Protein AF-A0A9R1V9U7-F1 (afdb_monomer_lite)

Organism: Lactuca sativa (NCBI:txid4236)

pLDDT: mean 72.37, std 23.88, range [21.62, 95.88]

Secondary structure (DSSP, 8-state):
------S-SSS----S---TTHHHHHHHHH---------S---------S--S-S--------SS---TT-SS--GGGSS-HHHHHHHT--SHHHHHHHHHHHHHHTGGGSHHHHHHHHHHHHHSTT--HHHHHHHHHT-SS--HHHHHHHHHHHHHTT-HHHHHHHHHHHHHTT----HHHHHHHHHH--SHHHHHHHHHHHHHHT-TT-HHHHHHHHHHHHHTT-HHHHHHHHHH-SS--HHHHHHHHHHHHHTT-HHHHHHHHHHHHHTTPPP-HHHHHHHHHHHHHHT-HHHHHHHHHHHHHHT----HHHHHHHHHHHHHTT-HHHHHHHHHH-SS--HHHHHHHHHHHHHTT-HHHHHHHHHH-SS--HHHHHHHHHHHHHTT-HHHHHHHHHHHHHTTPPPPHHHHHHHHHHHHHHT-HHHHHHHIIIIIITTSSPPPHHHHHHHHHHHHHTT-HHHHHHHHHH-SS--HHHHHHHHHHHHHTT-HHHHHHHHHHHHHTSS----HHHHHHHHHHHHHHT-HHHHHHHHHHHHHTT-PPP-HHHHHHHHHHHHHHT-HHHHHHHHHH-SS---HHHHHHHHHHHHHHT-HHHHHHHHHHHHHH-TT-HHHHHHHHHHHHHTT-HHHHHHHHHHHHHTTPPPPPPEEEEEETTEEEEEETT---STTHHHHHHTHHHHHHHHHHHHHHHHHHTTTTSS----S--------------SS------SEEEE-SEEEEE--TT--EEEEEEEEE-SSSEEEEEEEES-TTTEEEESSEEEEPTT-EEEEEEEEPPPSS--TT-----EEEEEEEEE-TT--GGG--GGGGS--TT--EEEEEEEEEEEPPPPPPPPPPPPPPP--------------------------------SSHHHHHHHHHHHHHHHHHHHHHHHHHHHHHHHHHHGGGS---------HHHHHHHHHHHHHHHHHTT-

InterPro domains:
  IPR000535 Major sperm protein (MSP) domain [PF00635] (733-837)
  IPR000535 Major sperm protein (MSP) domain [PS50202] (732-852)
  IPR002885 Pentatricopeptide repeat [PF01535] (146-175)
  IPR002885 Pentatricopeptide repeat [PF01535] (552-576)
  IPR002885 Pentatricopeptide repeat [PF12854] (343-370)
  IPR002885 Pentatricopeptide repeat [PF13041] (241-289)
  IPR002885 Pentatricopeptide repeat [PF13041] (373-420)
  IPR002885 Pentatricopeptide repeat [PF13041] (476-524)
  IPR002885 Pentatricopeptide repeat [PS51375] (144-178)
  IPR002885 Pentatricopeptide repeat [PS51375] (242-276)
  IPR002885 Pentatricopeptide repeat [PS51375] (343-373)
  IPR002885 Pentatricopeptide repeat [PS51375] (374-408)
  IPR002885 Pentatricopeptide repeat [PS51375] (476-510)
  IPR002885 Pentatricopeptide repeat [TIGR00756] (146-179)
  IPR002885 Pentatricopeptide repeat [TIGR00756] (244-278)
  IPR002885 Pentatricopeptide repeat [TIGR00756] (345-376)
  IPR002885 Pentatricopeptide repeat [TIGR00756] (376-408)
  IPR002885 Pentatricopeptide repeat [TIGR00756] (450-478)
  IPR002885 Pentatricopeptide repeat [TIGR00756] (478-512)
  IPR008962 PapD-like superfamily [SSF49354] (723-865)

Foldseek 3Di:
DDDDDDDDPPPPDPDDDDDDPVPLVVLVVVPDPPDPPDPDDDDDPDDPDDDDPPDDPPPPPPDDDDDPPDPDPDDPPQPPDPLLVQLVVDQAPVSLVVSVVVCVVVVVLVDQVSLLSSLLCQLPHPRHPLVVSVVSLVVDPDHAQSSLLSNLVSCVVVVNLVVSLVSLVVCVVVVHDYDLSSLLSNLSSDPDPVSNSVSLNVCVVSVVLQPPSNLLSNLLSCLVVLVLVRSVVSLVPHPDAALSSLLSSLLSCLVNLNLVVSVVSVVVCVVVVHDHALSSLLSNLSSLLSVLPPVVLVVSVVVCVVVVHPCDQSSLLSSLLSCLSNLVLVVSVVSLVPDPDADPSSLLSSLLSCLVVVNLVVSVVSLVVDPDDALSSLLSSLLSCLVNLNLVVSLVSVVVCVVVVHDHDLSSLLSNLSSCLLVLVVVVLVCCCCPCPVVVVDPDDLSSLLSSLSSCLSNFNLVVSVVSLVVDPDHDLSSLLSNLLSCLLLLVLVVSVVSVVVQVVVVPDQDAQSSLLSNLSSCLSPLVLVVNVVSQVCCCPPRVYDDDLSSLLSNLSSCLSNLVLVVNVVSCVPDPDHHDLSSLLSSLVSCLVNLPLVSNVVSLVVNCVRPVQPLQSLVSNLSSCVLVVVVVVNVVSVVSCVVSVHDRAFDWDWDDDPNDIDIDTHPDPPDPCSVVCVVCCVVVVVVCVVVCVVCVVVVVSGPPDNDVPGNGDDDDDDDDDDPDDDDDDDDQWDKPPLEAEDADDAQDKTKDKIKIFGQDQFKKKKAKDKPCCVFKDKPPRIFIAHHRGMDIIMIMGHHHHDADPVQDDPMKMKMKMWGDHPPDGRVNDDPCRQDPDPPTHIHIRIGHYHYDYDDDDDDDDDDDDDDDDDDDDDDDDDDDDDDDDDDDDDDDDDDDDPPDVVVVVVVVVVVVVVVVVVVVVVVVVVVVVVVVVVVVPPDDDDDDDDPDPVVVVVVVVVVVVVVVVVVD

Structure (mmCIF, N/CA/C/O backbone):
data_AF-A0A9R1V9U7-F1
#
_entry.id   AF-A0A9R1V9U7-F1
#
loop_
_atom_site.group_PDB
_atom_site.id
_atom_site.type_symbol
_atom_site.label_atom_id
_atom_site.label_alt_id
_atom_site.label_comp_id
_atom_site.label_asym_id
_atom_site.label_entity_id
_atom_site.label_seq_id
_atom_site.pdbx_PDB_ins_code
_atom_site.Cartn_x
_atom_site.Cartn_y
_atom_site.Cartn_z
_atom_site.occupancy
_atom_site.B_iso_or_equiv
_atom_site.auth_seq_id
_atom_site.auth_comp_id
_atom_site.auth_asym_id
_atom_site.auth_atom_id
_atom_site.pdbx_PDB_model_num
ATOM 1 N N . MET A 1 1 ? 17.248 -50.560 44.299 1.00 30.34 1 MET A N 1
ATOM 2 C CA . MET A 1 1 ? 16.366 -51.747 44.302 1.00 30.34 1 MET A CA 1
ATOM 3 C C . MET A 1 1 ? 15.000 -51.274 44.777 1.00 30.34 1 MET A C 1
ATOM 5 O O . MET A 1 1 ? 14.914 -50.802 45.897 1.00 30.34 1 MET A O 1
ATOM 9 N N . THR A 1 2 ? 14.112 -50.979 43.818 1.00 33.59 2 THR A N 1
ATOM 10 C CA . THR A 1 2 ? 12.823 -51.676 43.553 1.00 33.59 2 THR A CA 1
ATOM 11 C C . THR A 1 2 ? 11.712 -51.254 44.534 1.00 33.59 2 THR A C 1
ATOM 13 O O . THR A 1 2 ? 11.877 -51.444 45.726 1.00 33.59 2 THR A O 1
ATOM 16 N N . GLY A 1 3 ? 10.570 -50.695 44.122 1.00 26.05 3 GLY A N 1
ATOM 17 C CA . GLY A 1 3 ? 9.981 -50.704 42.787 1.00 26.05 3 GLY A CA 1
ATOM 18 C C . GLY A 1 3 ? 8.790 -49.758 42.592 1.00 26.05 3 GLY A C 1
ATOM 19 O O . GLY A 1 3 ? 8.382 -49.011 43.475 1.00 26.05 3 GLY A O 1
ATOM 20 N N . SER A 1 4 ? 8.311 -49.811 41.354 1.00 30.33 4 SER A N 1
ATOM 21 C CA . SER A 1 4 ? 7.188 -49.115 40.736 1.00 30.33 4 SER A CA 1
ATOM 22 C C . SER A 1 4 ? 5.816 -49.540 41.260 1.00 30.33 4 SER A C 1
ATOM 24 O O . SER A 1 4 ? 5.606 -50.735 41.428 1.00 30.33 4 SER A O 1
ATOM 26 N N . PHE A 1 5 ? 4.862 -48.606 41.310 1.00 25.33 5 PHE A N 1
ATOM 27 C CA . PHE A 1 5 ? 3.446 -48.805 40.942 1.00 25.33 5 PHE A CA 1
ATOM 28 C C . PHE A 1 5 ? 2.926 -47.446 40.420 1.00 25.33 5 PHE A C 1
ATOM 30 O O . PHE A 1 5 ? 2.939 -46.462 41.147 1.00 25.33 5 PHE A O 1
ATOM 37 N N . LEU A 1 6 ? 2.875 -47.259 39.096 1.00 26.78 6 LEU A N 1
ATOM 38 C CA . LEU A 1 6 ? 1.726 -47.460 38.191 1.00 26.78 6 LEU A CA 1
ATOM 39 C C . LEU A 1 6 ? 0.742 -46.275 38.171 1.00 26.78 6 LEU A C 1
ATOM 41 O O . LEU A 1 6 ? -0.242 -46.204 38.893 1.00 26.78 6 LEU A O 1
ATOM 45 N N . VAL A 1 7 ? 1.058 -45.361 37.253 1.00 30.30 7 VAL A N 1
ATOM 46 C CA . VAL A 1 7 ? 0.137 -44.534 36.466 1.00 30.30 7 VAL A CA 1
ATOM 47 C C . VAL A 1 7 ? -0.829 -45.487 35.751 1.00 30.30 7 VAL A C 1
ATOM 49 O O . VAL A 1 7 ? -0.341 -46.195 34.877 1.00 30.30 7 VAL A O 1
ATOM 52 N N . ASN A 1 8 ? -2.115 -45.576 36.136 1.00 25.86 8 ASN A N 1
ATOM 53 C CA . ASN A 1 8 ? -3.188 -46.122 35.267 1.00 25.86 8 ASN A CA 1
ATOM 54 C C . ASN A 1 8 ? -4.662 -46.034 35.749 1.00 25.86 8 ASN A C 1
ATOM 56 O O . ASN A 1 8 ? -5.521 -46.557 35.049 1.00 25.86 8 ASN A O 1
ATOM 60 N N . ASP A 1 9 ? -5.026 -45.327 36.827 1.00 25.62 9 ASP A N 1
ATOM 61 C CA . ASP A 1 9 ? -6.422 -45.360 37.337 1.00 25.62 9 ASP A CA 1
ATOM 62 C C . ASP A 1 9 ? -7.290 -44.111 37.049 1.00 25.62 9 ASP A C 1
ATOM 64 O O . ASP A 1 9 ? -8.137 -43.734 37.855 1.00 25.62 9 ASP A O 1
ATOM 68 N N . ILE A 1 10 ? -7.141 -43.460 35.885 1.00 30.16 10 ILE A N 1
ATOM 69 C CA . ILE A 1 10 ? -8.098 -42.415 35.426 1.00 30.16 10 ILE A CA 1
ATOM 70 C C . ILE A 1 10 ? -8.565 -42.666 33.977 1.00 30.16 10 ILE A C 1
ATOM 72 O O . ILE A 1 10 ? -8.758 -41.737 33.200 1.00 30.16 10 ILE A O 1
ATOM 76 N N . LEU A 1 11 ? -8.730 -43.933 33.580 1.00 27.67 11 LEU A N 1
ATOM 77 C CA . LEU A 1 11 ? -9.270 -44.303 32.257 1.00 27.67 11 LEU A CA 1
ATOM 78 C C . LEU A 1 11 ? -10.419 -45.325 32.302 1.00 27.67 11 LEU A C 1
ATOM 80 O O . LEU A 1 11 ? -10.736 -45.939 31.291 1.00 27.67 11 LEU A O 1
ATOM 84 N N . ALA A 1 12 ? -11.090 -45.498 33.442 1.00 27.31 12 ALA A N 1
ATOM 85 C CA . ALA A 1 12 ? -12.174 -46.476 33.559 1.00 27.31 12 ALA A CA 1
ATOM 86 C C . ALA A 1 12 ? -13.412 -45.914 34.268 1.00 27.31 12 ALA A C 1
ATOM 88 O O . ALA A 1 12 ? -13.820 -46.448 35.288 1.00 27.31 12 ALA A O 1
ATOM 89 N N . LEU A 1 13 ? -14.006 -44.843 33.731 1.00 26.38 13 LEU A N 1
ATOM 90 C CA . LEU A 1 13 ? -15.382 -44.410 34.037 1.00 26.38 13 LEU A CA 1
ATOM 91 C C . LEU A 1 13 ? -15.996 -43.671 32.820 1.00 26.38 13 LEU A C 1
ATOM 93 O O . LEU A 1 13 ? -16.642 -42.640 32.960 1.00 26.38 13 LEU A O 1
ATOM 97 N N . ASP A 1 14 ? -15.794 -44.205 31.612 1.00 27.83 14 ASP A N 1
ATOM 98 C CA . ASP A 1 14 ? -16.542 -43.810 30.409 1.00 27.83 14 ASP A CA 1
ATOM 99 C C . ASP A 1 14 ? -17.709 -44.785 30.228 1.00 27.83 14 ASP A C 1
ATOM 101 O O . ASP A 1 14 ? -17.558 -45.802 29.562 1.00 27.83 14 ASP A O 1
ATOM 105 N N . LEU A 1 15 ? -18.845 -44.522 30.882 1.00 27.12 15 LEU A N 1
ATOM 106 C CA . LEU A 1 15 ? -20.155 -45.123 30.571 1.00 27.12 15 LEU A CA 1
ATOM 107 C C . LEU A 1 15 ? -21.282 -44.362 31.302 1.00 27.12 15 LEU A C 1
ATOM 109 O O . LEU A 1 15 ? -22.133 -44.960 31.945 1.00 27.12 15 LEU A O 1
ATOM 113 N N . PHE A 1 16 ? -21.287 -43.029 31.236 1.00 26.58 16 PHE A N 1
ATOM 114 C CA . PHE A 1 16 ? -22.493 -42.221 31.442 1.00 26.58 16 PHE A CA 1
ATOM 115 C C . PHE A 1 16 ? -22.366 -40.924 30.638 1.00 26.58 16 PHE A C 1
ATOM 117 O O . PHE A 1 16 ? -21.323 -40.275 30.643 1.00 26.58 16 PHE A O 1
ATOM 124 N N . ASP A 1 17 ? -23.435 -40.587 29.932 1.00 33.94 17 ASP A N 1
ATOM 125 C CA . ASP A 1 17 ? -23.587 -39.414 29.077 1.00 33.94 17 ASP A CA 1
ATOM 126 C C . ASP A 1 17 ? -23.577 -38.130 29.936 1.00 33.94 17 ASP A C 1
ATOM 128 O O . ASP A 1 17 ? -24.497 -37.901 30.722 1.00 33.94 17 ASP A O 1
ATOM 132 N N . TRP A 1 18 ? -22.517 -37.317 29.847 1.00 28.41 18 TRP A N 1
ATOM 133 C CA . TRP A 1 18 ? -22.402 -36.026 30.545 1.00 28.41 18 TRP A CA 1
ATOM 134 C C . TRP A 1 18 ? -21.823 -34.961 29.595 1.00 28.41 18 TRP A C 1
ATOM 136 O O . TRP A 1 18 ? -20.743 -35.141 29.037 1.00 28.41 18 TRP A O 1
ATOM 146 N N . GLY A 1 19 ? -22.573 -33.865 29.404 1.00 28.86 19 GLY A N 1
ATOM 147 C CA . GLY A 1 19 ? -22.374 -32.843 28.363 1.00 28.86 19 GLY A CA 1
ATOM 148 C C . GLY A 1 19 ? -21.274 -31.773 28.597 1.00 28.86 19 GLY A C 1
ATOM 149 O O . GLY A 1 19 ? -20.162 -32.114 28.989 1.00 28.86 19 GLY A O 1
ATOM 150 N N . PRO A 1 20 ? -21.513 -30.472 28.300 1.00 31.39 20 PRO A N 1
ATOM 151 C CA . PRO A 1 20 ? -20.570 -29.541 27.632 1.00 31.39 20 PRO A CA 1
ATOM 152 C C . PRO A 1 20 ? -19.347 -29.052 28.440 1.00 31.39 20 PRO A C 1
ATOM 154 O O . PRO A 1 20 ? -18.569 -28.219 27.977 1.00 31.39 20 PRO A O 1
ATOM 157 N N . THR A 1 21 ? -19.140 -29.543 29.658 1.00 32.06 21 THR A N 1
ATOM 158 C CA . THR A 1 21 ? -18.235 -28.968 30.667 1.00 32.06 21 THR A CA 1
ATOM 159 C C . THR A 1 21 ? -16.736 -29.204 30.427 1.00 32.06 21 THR A C 1
ATOM 161 O O . THR A 1 21 ? -15.912 -28.590 31.106 1.00 32.06 21 THR A O 1
ATOM 164 N N . LYS A 1 22 ? -16.329 -30.024 29.444 1.00 31.23 22 LYS A N 1
ATOM 165 C CA . LYS A 1 22 ? -14.899 -30.278 29.149 1.00 31.23 22 LYS A CA 1
ATOM 166 C C . LYS A 1 22 ? -14.182 -29.142 28.384 1.00 31.23 22 LYS A C 1
ATOM 168 O O . LYS A 1 22 ? -12.957 -29.068 28.467 1.00 31.23 22 LYS A O 1
ATOM 173 N N . SER A 1 23 ? -14.881 -28.236 27.686 1.00 40.66 23 SER A N 1
ATOM 174 C CA . SER A 1 23 ? -14.235 -27.188 26.854 1.00 40.66 23 SER A CA 1
ATOM 175 C C . SER A 1 23 ? -13.533 -26.101 27.691 1.00 40.66 23 SER A C 1
ATOM 177 O O . SER A 1 23 ? -12.345 -25.830 27.490 1.00 40.66 23 SER A O 1
ATOM 179 N N . PHE A 1 24 ? -14.210 -25.569 28.714 1.00 38.06 24 PHE A N 1
ATOM 180 C CA . PHE A 1 24 ? -13.646 -24.572 29.636 1.00 38.06 24 PHE A CA 1
ATOM 181 C C . PHE A 1 24 ? -12.466 -25.106 30.445 1.00 38.06 24 PHE A C 1
ATOM 183 O O . PHE A 1 24 ? -11.485 -24.399 30.677 1.00 38.06 24 PHE A O 1
ATOM 190 N N . VAL A 1 25 ? -12.528 -26.387 30.812 1.00 36.88 25 VAL A N 1
ATOM 191 C CA . VAL A 1 25 ? -11.443 -27.089 31.499 1.00 36.88 25 VAL A CA 1
ATOM 192 C C . VAL A 1 25 ? -10.206 -27.186 30.600 1.00 36.88 25 VAL A C 1
ATOM 194 O O . VAL A 1 25 ? -9.100 -27.052 31.102 1.00 36.88 25 VAL A O 1
ATOM 197 N N . SER A 1 26 ? -10.345 -27.299 29.275 1.00 33.81 26 SER A N 1
ATOM 198 C CA . SER A 1 26 ? -9.196 -27.300 28.356 1.00 33.81 26 SER A CA 1
ATOM 199 C C . SER A 1 26 ? -8.504 -25.934 28.250 1.00 33.81 26 SER A C 1
ATOM 201 O O . SER A 1 26 ? -7.276 -25.885 28.191 1.00 33.81 26 SER A O 1
ATOM 203 N N . ILE A 1 27 ? -9.253 -24.825 28.242 1.00 38.84 27 ILE A N 1
ATOM 204 C CA . ILE A 1 27 ? -8.673 -23.468 28.210 1.00 38.84 27 ILE A CA 1
ATOM 205 C C . ILE A 1 27 ? -8.016 -23.148 29.565 1.00 38.84 27 ILE A C 1
ATOM 207 O O . ILE A 1 27 ? -6.879 -22.672 29.605 1.00 38.84 27 ILE A O 1
ATOM 211 N N . ALA A 1 28 ? -8.676 -23.513 30.670 1.00 34.25 28 ALA A N 1
ATOM 212 C CA . ALA A 1 28 ? -8.177 -23.328 32.033 1.00 34.25 28 ALA A CA 1
ATOM 213 C C . ALA A 1 28 ? -7.021 -24.275 32.427 1.00 34.25 28 ALA A C 1
ATOM 215 O O . ALA A 1 28 ? -6.219 -23.912 33.283 1.00 34.25 28 ALA A O 1
ATOM 216 N N . LEU A 1 29 ? -6.914 -25.474 31.837 1.00 32.69 29 LEU A N 1
ATOM 217 C CA . LEU A 1 29 ? -5.806 -26.414 32.084 1.00 32.69 29 LEU A CA 1
ATOM 218 C C . LEU A 1 29 ? -4.605 -26.188 31.157 1.00 32.69 29 LEU A C 1
ATOM 220 O O . LEU A 1 29 ? -3.494 -26.562 31.527 1.00 32.69 29 LEU A O 1
ATOM 224 N N . SER A 1 30 ? -4.791 -25.582 29.977 1.00 32.16 30 SER A N 1
ATOM 225 C CA . SER A 1 30 ? -3.666 -25.238 29.087 1.00 32.16 30 SER A CA 1
ATOM 226 C C . SER A 1 30 ? -2.839 -24.054 29.601 1.00 32.16 30 SER A C 1
ATOM 228 O O . SER A 1 30 ? -1.650 -23.949 29.311 1.00 32.16 30 SER A O 1
ATOM 230 N N . THR A 1 31 ? -3.437 -23.202 30.436 1.00 33.03 31 THR A N 1
ATOM 231 C CA . THR A 1 31 ? -2.756 -22.106 31.126 1.00 33.03 31 THR A CA 1
ATOM 232 C C . THR A 1 31 ? -2.125 -22.613 32.424 1.00 33.03 31 THR A C 1
ATOM 234 O O . THR A 1 31 ? -2.555 -22.301 33.535 1.00 33.03 31 THR A O 1
ATOM 237 N N . ARG A 1 32 ? -1.043 -23.397 32.294 1.00 28.67 32 ARG A N 1
ATOM 238 C CA . ARG A 1 32 ? -0.037 -23.461 33.365 1.00 28.67 32 ARG A CA 1
ATOM 239 C C . ARG A 1 32 ? 0.423 -22.032 33.641 1.00 28.67 32 ARG A C 1
ATOM 241 O O . ARG A 1 32 ? 0.842 -21.327 32.727 1.00 28.67 32 ARG A O 1
ATOM 248 N N . PHE A 1 33 ? 0.337 -21.609 34.897 1.00 26.62 33 PHE A N 1
ATOM 249 C CA . PHE A 1 33 ? 0.980 -20.395 35.397 1.00 26.62 33 PHE A CA 1
ATOM 250 C C . PHE A 1 33 ? 2.509 -20.594 35.393 1.00 26.62 33 PHE A C 1
ATOM 252 O O . PHE A 1 33 ? 3.129 -20.682 36.441 1.00 26.62 33 PHE A O 1
ATOM 259 N N . ASP A 1 34 ? 3.110 -20.674 34.208 1.00 26.58 34 ASP A N 1
ATOM 260 C CA . ASP A 1 34 ? 4.548 -20.515 33.997 1.00 26.58 34 ASP A CA 1
ATOM 261 C C . ASP A 1 34 ? 4.738 -19.193 33.251 1.00 26.58 34 ASP A C 1
ATOM 263 O O . ASP A 1 34 ? 4.947 -19.134 32.043 1.00 26.58 34 ASP A O 1
ATOM 267 N N . CYS A 1 35 ? 4.569 -18.089 33.974 1.00 26.12 35 CYS A N 1
ATOM 268 C CA . CYS A 1 35 ? 5.051 -16.791 33.525 1.00 26.12 35 CYS A CA 1
ATOM 269 C C . CYS A 1 35 ? 6.298 -16.472 34.336 1.00 26.12 35 CYS A C 1
ATOM 271 O O . CYS A 1 35 ? 6.194 -15.998 35.468 1.00 26.12 35 CYS A O 1
ATOM 273 N N . ASN A 1 36 ? 7.462 -16.740 33.742 1.00 25.97 36 ASN A N 1
ATOM 274 C CA . ASN A 1 36 ? 8.710 -16.094 34.124 1.00 25.97 36 ASN A CA 1
ATOM 275 C C . ASN A 1 36 ? 8.502 -14.578 34.019 1.00 25.97 36 ASN A C 1
ATOM 277 O O . ASN A 1 36 ? 8.438 -14.004 32.936 1.00 25.97 36 ASN A O 1
ATOM 281 N N . LEU A 1 37 ? 8.319 -13.959 35.178 1.00 31.81 37 LEU A N 1
ATOM 282 C CA . LEU A 1 37 ? 8.152 -12.527 35.402 1.00 31.81 37 LEU A CA 1
ATOM 283 C C . LEU A 1 37 ? 9.531 -11.852 35.541 1.00 31.81 37 LEU A C 1
ATOM 285 O O . LEU A 1 37 ? 9.760 -11.139 36.514 1.00 31.81 37 LEU A O 1
ATOM 289 N N . GLU A 1 38 ? 10.460 -12.105 34.614 1.00 26.67 38 GLU A N 1
ATOM 290 C CA . GLU A 1 38 ? 11.820 -11.537 34.694 1.00 26.67 38 GLU A CA 1
ATOM 291 C C . GLU A 1 38 ? 12.128 -10.404 33.708 1.00 26.67 38 GLU A C 1
ATOM 293 O O . GLU A 1 38 ? 12.976 -9.583 34.034 1.00 26.67 38 GLU A O 1
ATOM 298 N N . ASP A 1 39 ? 11.401 -10.227 32.603 1.00 25.36 39 ASP A N 1
ATOM 299 C CA . ASP A 1 39 ? 11.758 -9.177 31.637 1.00 25.36 39 ASP A CA 1
ATOM 300 C C . ASP A 1 39 ? 10.770 -8.009 31.652 1.00 25.36 39 ASP A C 1
ATOM 302 O O . ASP A 1 39 ? 9.770 -8.015 30.939 1.00 25.36 39 ASP A O 1
ATOM 306 N N . LEU A 1 40 ? 11.049 -7.016 32.504 1.00 28.41 40 LEU A N 1
ATOM 307 C CA . LEU A 1 40 ? 10.750 -5.585 32.326 1.00 28.41 40 LEU A CA 1
ATOM 308 C C . LEU A 1 40 ? 11.484 -4.813 33.442 1.00 28.41 40 LEU A C 1
ATOM 310 O O . LEU A 1 40 ? 11.109 -4.872 34.614 1.00 28.41 40 LEU A O 1
ATOM 314 N N . ASP A 1 41 ? 12.556 -4.123 33.058 1.00 25.73 41 ASP A N 1
ATOM 315 C CA . ASP A 1 41 ? 13.488 -3.386 33.918 1.00 25.73 41 ASP A CA 1
ATOM 316 C C . ASP A 1 41 ? 12.849 -2.287 34.807 1.00 25.73 41 ASP A C 1
ATOM 318 O O . ASP A 1 41 ? 11.918 -1.595 34.392 1.00 25.73 41 ASP A O 1
ATOM 322 N N . TYR A 1 42 ? 13.486 -2.064 35.976 1.00 27.45 42 TYR A N 1
ATOM 323 C CA . TYR A 1 42 ? 13.348 -0.988 36.999 1.00 27.45 42 TYR A CA 1
ATOM 324 C C . TYR A 1 42 ? 12.400 -1.204 38.216 1.00 27.45 42 TYR A C 1
ATOM 326 O O . TYR A 1 42 ? 11.376 -1.874 38.126 1.00 27.45 42 TYR A O 1
ATOM 334 N N . PRO A 1 43 ? 12.758 -0.714 39.434 1.00 32.03 43 PRO A N 1
ATOM 335 C CA . PRO A 1 43 ? 13.222 -1.585 40.510 1.00 32.03 43 PRO A CA 1
ATOM 336 C C . PRO A 1 43 ? 12.320 -1.530 41.751 1.00 32.03 43 PRO A C 1
ATOM 338 O O . PRO A 1 43 ? 12.127 -0.474 42.340 1.00 32.03 43 PRO A O 1
ATOM 341 N N . PHE A 1 44 ? 11.862 -2.685 42.224 1.00 26.41 44 PHE A N 1
ATOM 342 C CA . PHE A 1 44 ? 11.521 -2.903 43.634 1.00 26.41 44 PHE A CA 1
ATOM 343 C C . PHE A 1 44 ? 11.860 -4.358 43.974 1.00 26.41 44 PHE A C 1
ATOM 345 O O . PHE A 1 44 ? 11.012 -5.246 43.947 1.00 26.41 44 PHE A O 1
ATOM 352 N N . LYS A 1 45 ? 13.147 -4.605 44.242 1.00 25.31 45 LYS A N 1
ATOM 353 C CA . LYS A 1 45 ? 13.599 -5.790 44.974 1.00 25.31 45 LYS A CA 1
ATOM 354 C C . LYS A 1 45 ? 13.390 -5.500 46.451 1.00 25.31 45 LYS A C 1
ATOM 356 O O . LYS A 1 45 ? 14.184 -4.777 47.028 1.00 25.31 45 LYS A O 1
ATOM 361 N N . ASP A 1 46 ? 12.278 -5.978 46.985 1.00 27.89 46 ASP A N 1
ATOM 362 C CA . ASP A 1 46 ? 12.143 -6.528 48.335 1.00 27.89 46 ASP A CA 1
ATOM 363 C C . ASP A 1 46 ? 10.698 -7.012 48.492 1.00 27.89 46 ASP A C 1
ATOM 365 O O . ASP A 1 46 ? 9.782 -6.436 47.913 1.00 27.89 46 ASP A O 1
ATOM 369 N N . ILE A 1 47 ? 10.495 -8.062 49.290 1.00 28.44 47 ILE A N 1
ATOM 370 C CA . ILE A 1 47 ? 9.270 -8.878 49.443 1.00 28.44 47 ILE A CA 1
ATOM 371 C C . ILE A 1 47 ? 9.271 -10.127 48.539 1.00 28.44 47 ILE A C 1
ATOM 373 O O . ILE A 1 47 ? 8.417 -10.327 47.679 1.00 28.44 47 ILE A O 1
ATOM 377 N N . GLN A 1 48 ? 10.233 -11.019 48.797 1.00 24.69 48 GLN A N 1
ATOM 378 C CA . GLN A 1 48 ? 10.266 -12.393 48.271 1.00 24.69 48 GLN A CA 1
ATOM 379 C C . GLN A 1 48 ? 9.905 -13.460 49.324 1.00 24.69 48 GLN A C 1
ATOM 381 O O . GLN A 1 48 ? 10.016 -14.654 49.070 1.00 24.69 48 GLN A O 1
ATOM 386 N N . HIS A 1 49 ? 9.413 -13.067 50.500 1.00 27.38 49 HIS A N 1
ATOM 387 C CA . HIS A 1 49 ? 9.008 -14.014 51.537 1.00 27.38 49 HIS A CA 1
ATOM 388 C C . HIS A 1 49 ? 7.717 -13.553 52.204 1.00 27.38 49 HIS A C 1
ATOM 390 O O . HIS A 1 49 ? 7.773 -12.734 53.110 1.00 27.38 49 HIS A O 1
ATOM 396 N N . LEU A 1 50 ? 6.571 -14.067 51.743 1.00 24.73 50 LEU A N 1
ATOM 397 C CA . LEU A 1 50 ? 5.408 -14.425 52.570 1.00 24.73 50 LEU A CA 1
ATOM 398 C C . LEU A 1 50 ? 4.303 -15.036 51.683 1.00 24.73 50 LEU A C 1
ATOM 400 O O . LEU A 1 50 ? 3.623 -14.339 50.938 1.00 24.73 50 LEU A O 1
ATOM 404 N N . PHE A 1 51 ? 4.136 -16.348 51.873 1.00 23.31 51 PHE A N 1
ATOM 405 C CA . PHE A 1 51 ? 3.054 -17.260 51.470 1.00 23.31 51 PHE A CA 1
ATOM 406 C C . PHE A 1 51 ? 3.205 -18.106 50.181 1.00 23.31 51 PHE A C 1
ATOM 408 O O . PHE A 1 51 ? 3.256 -17.571 49.076 1.00 23.31 51 PHE A O 1
ATOM 415 N N . PRO A 1 52 ? 3.205 -19.455 50.315 1.00 27.80 52 PRO A N 1
ATOM 416 C CA . PRO A 1 52 ? 3.137 -20.395 49.202 1.00 27.80 52 PRO A CA 1
ATOM 417 C C . PRO A 1 52 ? 1.691 -20.547 48.700 1.00 27.80 52 PRO A C 1
ATOM 419 O O . PRO A 1 52 ? 0.759 -20.724 49.486 1.00 27.80 52 PRO A O 1
ATOM 422 N N . PHE A 1 53 ? 1.511 -20.539 47.377 1.00 29.23 53 PHE A N 1
ATOM 423 C CA . PHE A 1 53 ? 0.250 -20.802 46.665 1.00 29.23 53 PHE A CA 1
ATOM 424 C C . PHE A 1 53 ? -0.140 -22.296 46.725 1.00 29.23 53 PHE A C 1
ATOM 426 O O . PHE A 1 53 ? -0.284 -22.962 45.708 1.00 29.23 53 PHE A O 1
ATOM 433 N N . ASN A 1 54 ? -0.270 -22.852 47.933 1.00 25.97 54 ASN A N 1
ATOM 434 C CA . ASN A 1 54 ? -0.696 -24.241 48.141 1.00 25.97 54 ASN A CA 1
ATOM 435 C C . ASN A 1 54 ? -1.606 -24.425 49.370 1.00 25.97 54 ASN A C 1
ATOM 437 O O . ASN A 1 54 ? -1.648 -25.494 49.976 1.00 25.97 54 ASN A O 1
ATOM 441 N N . ALA A 1 55 ? -2.353 -23.387 49.751 1.00 24.92 55 ALA A N 1
ATOM 442 C CA . ALA A 1 55 ? -3.412 -23.502 50.747 1.00 24.92 55 ALA A CA 1
ATOM 443 C C . ALA A 1 55 ? -4.767 -23.604 50.039 1.00 24.92 55 ALA A C 1
ATOM 445 O O . ALA A 1 55 ? -5.163 -22.709 49.295 1.00 24.92 55 ALA A O 1
ATOM 446 N N . SER A 1 56 ? -5.457 -24.717 50.280 1.00 24.52 56 SER A N 1
ATOM 447 C CA . SER A 1 56 ? -6.840 -24.989 49.894 1.00 24.52 56 SER A CA 1
ATOM 448 C C . SER A 1 56 ? -7.712 -23.728 49.912 1.00 24.52 56 SER A C 1
ATOM 450 O O . SER A 1 56 ? -7.982 -23.176 50.983 1.00 24.52 56 SER A O 1
ATOM 452 N N . PHE A 1 57 ? -8.190 -23.311 48.739 1.00 28.33 57 PHE A N 1
ATOM 453 C CA . PHE A 1 57 ? -9.295 -22.368 48.594 1.00 28.33 57 PHE A CA 1
ATOM 454 C C . PHE A 1 57 ? -10.532 -23.033 49.220 1.00 28.33 57 PHE A C 1
ATOM 456 O O . PHE A 1 57 ? -11.287 -23.741 48.556 1.00 28.33 57 PHE A O 1
ATOM 463 N N . LYS A 1 58 ? -10.723 -22.887 50.537 1.00 24.52 58 LYS A N 1
ATOM 464 C CA . LYS A 1 58 ? -12.021 -23.154 51.151 1.00 24.52 58 LYS A CA 1
ATOM 465 C C . LYS A 1 58 ? -12.944 -22.055 50.653 1.00 24.52 58 LYS A C 1
ATOM 467 O O . LYS A 1 58 ? -12.984 -20.961 51.205 1.00 24.52 58 LYS A O 1
ATOM 472 N N . ILE A 1 59 ? -13.639 -22.370 49.565 1.00 29.45 59 ILE A N 1
ATOM 473 C CA . ILE A 1 59 ? -14.860 -21.707 49.138 1.00 29.45 59 ILE A CA 1
ATOM 474 C C . ILE A 1 59 ? -15.776 -21.738 50.360 1.00 29.45 59 ILE A C 1
ATOM 476 O O . ILE A 1 59 ? -16.379 -22.765 50.674 1.00 29.45 59 ILE A O 1
ATOM 480 N N . HIS A 1 60 ? -15.844 -20.631 51.100 1.00 25.34 60 HIS A N 1
ATOM 481 C CA . HIS A 1 60 ? -17.049 -20.377 51.861 1.00 25.34 60 HIS A CA 1
ATOM 482 C C . HIS A 1 60 ? -18.137 -20.230 50.810 1.00 25.34 60 HIS A C 1
ATOM 484 O O . HIS A 1 60 ? -18.162 -19.268 50.047 1.00 25.34 60 HIS A O 1
ATOM 490 N N . LEU A 1 61 ? -18.952 -21.278 50.721 1.00 26.34 61 LEU A N 1
ATOM 491 C CA . LEU A 1 61 ? -20.210 -21.307 50.008 1.00 26.34 61 LEU A CA 1
ATOM 492 C C . LEU A 1 61 ? -20.927 -19.991 50.347 1.00 26.34 61 LEU A C 1
ATOM 494 O O . LEU A 1 61 ? -21.394 -19.818 51.473 1.00 26.34 61 LEU A O 1
ATOM 498 N N . PHE A 1 62 ? -20.980 -19.043 49.408 1.00 32.03 62 PHE A N 1
ATOM 499 C CA . PHE A 1 62 ? -21.844 -17.864 49.504 1.00 32.03 62 PHE A CA 1
ATOM 500 C C . PHE A 1 62 ? -23.295 -18.318 49.270 1.00 32.03 62 PHE A C 1
ATOM 502 O O . PHE A 1 62 ? -23.980 -17.883 48.352 1.00 32.03 62 PHE A O 1
ATOM 509 N N . SER A 1 63 ? -23.760 -19.263 50.087 1.00 28.36 63 SER A N 1
ATOM 510 C CA . SER A 1 63 ? -25.160 -19.624 50.221 1.00 28.36 63 SER A CA 1
ATOM 511 C C . SER A 1 63 ? -25.710 -18.861 51.418 1.00 28.36 63 SER A C 1
ATOM 513 O O . SER A 1 63 ? -25.302 -19.098 52.553 1.00 28.36 63 SER A O 1
ATOM 515 N N . SER A 1 64 ? -26.653 -17.967 51.133 1.00 33.62 64 SER A N 1
ATOM 516 C CA . SER A 1 64 ? -27.414 -17.145 52.076 1.00 33.62 64 SER A CA 1
ATOM 517 C C . SER A 1 64 ? -26.593 -16.157 52.910 1.00 33.62 64 SER A C 1
ATOM 519 O O . SER A 1 64 ? -25.963 -16.531 53.887 1.00 33.62 64 SER A O 1
ATOM 521 N N . LEU A 1 65 ? -26.672 -14.875 52.546 1.00 27.42 65 LEU A N 1
ATOM 522 C CA . LEU A 1 65 ? -26.926 -13.755 53.460 1.00 27.42 65 LEU A CA 1
ATOM 523 C C . LEU A 1 65 ? -27.098 -12.482 52.617 1.00 27.42 65 LEU A C 1
ATOM 525 O O . LEU A 1 65 ? -26.162 -12.014 51.986 1.00 27.42 65 LEU A O 1
ATOM 529 N N . SER A 1 66 ? -28.346 -12.001 52.579 1.00 28.05 66 SER A N 1
ATOM 530 C CA . SER A 1 66 ? -28.823 -10.696 52.089 1.00 28.05 66 SER A CA 1
ATOM 531 C C . SER A 1 66 ? -28.180 -10.126 50.816 1.00 28.05 66 SER A C 1
ATOM 533 O O . SER A 1 66 ? -27.078 -9.585 50.850 1.00 28.05 66 SER A O 1
ATOM 535 N N . LYS A 1 67 ? -28.959 -10.099 49.721 1.00 23.81 67 LYS A N 1
ATOM 536 C CA . LYS A 1 67 ? -28.727 -9.186 48.588 1.00 23.81 67 LYS A CA 1
ATOM 537 C C . LYS A 1 67 ? -28.366 -7.791 49.134 1.00 23.81 67 LYS A C 1
ATOM 539 O O . LYS A 1 67 ? -29.189 -7.238 49.868 1.00 23.81 67 LYS A O 1
ATOM 544 N N . PRO A 1 68 ? -27.216 -7.192 48.779 1.00 27.27 68 PRO A N 1
ATOM 545 C CA . PRO A 1 68 ? -26.977 -5.794 49.085 1.00 27.27 68 PRO A CA 1
ATOM 546 C C . PRO A 1 68 ? -27.950 -4.958 48.246 1.00 27.27 68 PRO A C 1
ATOM 548 O O . PRO A 1 68 ? -27.772 -4.737 47.048 1.00 27.27 68 PRO A O 1
ATOM 551 N N . THR A 1 69 ? -29.036 -4.522 48.875 1.00 29.83 69 THR A N 1
ATOM 552 C CA . THR A 1 69 ? -30.052 -3.633 48.311 1.00 29.83 69 THR A CA 1
ATOM 553 C C . THR A 1 69 ? -29.513 -2.210 48.202 1.00 29.83 69 THR A C 1
ATOM 555 O O . THR A 1 69 ? -29.924 -1.355 48.973 1.00 29.83 69 THR A O 1
ATOM 558 N N . TRP A 1 70 ? -28.587 -1.933 47.282 1.00 33.28 70 TRP A N 1
ATOM 559 C CA . TRP A 1 70 ? -28.202 -0.539 46.982 1.00 33.28 70 TRP A CA 1
ATOM 560 C C . TRP A 1 70 ? -27.969 -0.239 45.496 1.00 33.28 70 TRP A C 1
ATOM 562 O O . TRP A 1 70 ? -27.672 0.898 45.148 1.00 33.28 70 TRP A O 1
ATOM 572 N N . ASN A 1 71 ? -28.196 -1.213 44.607 1.00 33.47 71 ASN A N 1
ATOM 573 C CA . ASN A 1 71 ? -28.241 -1.000 43.157 1.00 33.47 71 ASN A CA 1
ATOM 574 C C . ASN A 1 71 ? -29.666 -1.185 42.619 1.00 33.47 71 ASN A C 1
ATOM 576 O O . ASN A 1 71 ? -29.905 -1.951 41.689 1.00 33.47 71 ASN A O 1
ATOM 580 N N . SER A 1 72 ? -30.627 -0.480 43.204 1.00 27.41 72 SER A N 1
ATOM 581 C CA . SER A 1 72 ? -31.840 -0.108 42.486 1.00 27.41 72 SER A CA 1
ATOM 582 C C . SER A 1 72 ? -31.674 1.333 42.028 1.00 27.41 72 SER A C 1
ATOM 584 O O . SER A 1 72 ? -31.318 2.221 42.801 1.00 27.41 72 SER A O 1
ATOM 586 N N . SER A 1 73 ? -32.025 1.586 40.775 1.00 32.59 73 SER A N 1
ATOM 587 C CA . SER A 1 73 ? -32.421 2.874 40.188 1.00 32.59 73 SER A CA 1
ATOM 588 C C . SER A 1 73 ? -33.608 3.549 40.917 1.00 32.59 73 SER A C 1
ATOM 590 O O . SER A 1 73 ? -34.333 4.356 40.350 1.00 32.59 73 SER A O 1
ATOM 592 N N . GLN A 1 74 ? -33.799 3.224 42.194 1.00 37.44 74 GLN A N 1
ATOM 593 C CA . GLN A 1 74 ? -34.785 3.716 43.137 1.00 37.44 74 GLN A CA 1
ATOM 594 C C . GLN A 1 74 ? -34.115 3.743 44.516 1.00 37.44 74 GLN A C 1
ATOM 596 O O . GLN A 1 74 ? -34.269 2.827 45.320 1.00 37.44 74 GLN A O 1
ATOM 601 N N . THR A 1 75 ? -33.339 4.787 44.789 1.00 35.22 75 THR A N 1
ATOM 602 C CA . THR A 1 75 ? -33.121 5.254 46.159 1.00 35.22 75 THR A CA 1
ATOM 603 C C . THR A 1 75 ? -33.350 6.759 46.149 1.00 35.22 75 THR A C 1
ATOM 605 O O . THR A 1 75 ? -32.532 7.532 45.661 1.00 35.22 75 THR A O 1
ATOM 608 N N . ASN A 1 76 ? -34.503 7.168 46.679 1.00 37.34 76 ASN A N 1
ATOM 609 C CA . ASN A 1 76 ? -34.978 8.547 46.861 1.00 37.34 76 ASN A CA 1
ATOM 610 C C . ASN A 1 76 ? -34.065 9.427 47.757 1.00 37.34 76 ASN A C 1
ATOM 612 O O . ASN A 1 76 ? -34.508 10.428 48.309 1.00 37.34 76 ASN A O 1
ATOM 616 N N . LEU A 1 77 ? -32.789 9.068 47.925 1.00 43.44 77 LEU A N 1
ATOM 617 C CA . LEU A 1 77 ? -31.777 9.826 48.662 1.00 43.44 77 LEU A CA 1
ATOM 618 C C . LEU A 1 77 ? -31.184 10.980 47.834 1.00 43.44 77 LEU A C 1
ATOM 620 O O . LEU A 1 77 ? -30.557 11.865 48.410 1.00 43.44 77 LEU A O 1
ATOM 624 N N . SER A 1 78 ? -31.377 10.999 46.506 1.00 45.06 78 SER A N 1
ATOM 625 C CA . SER A 1 78 ? -30.783 12.011 45.615 1.00 45.06 78 SER A CA 1
ATOM 626 C C . SER A 1 78 ? -31.489 13.373 45.604 1.00 45.06 78 SER A C 1
ATOM 628 O O . SER A 1 78 ? -30.973 14.292 44.981 1.00 45.06 78 SER A O 1
ATOM 630 N N . ILE A 1 79 ? -32.642 13.545 46.261 1.00 50.59 79 ILE A N 1
ATOM 631 C CA . ILE A 1 79 ? -33.525 14.689 45.950 1.00 50.59 79 ILE A CA 1
ATOM 632 C C . ILE A 1 79 ? -33.487 15.822 47.000 1.00 50.59 79 ILE A C 1
ATOM 634 O O . ILE A 1 79 ? -33.901 16.935 46.694 1.00 50.59 79 ILE A O 1
ATOM 638 N N . THR A 1 80 ? -32.953 15.628 48.213 1.00 52.00 80 THR A N 1
ATOM 639 C CA . THR A 1 80 ? -33.148 16.619 49.302 1.00 52.00 80 THR A CA 1
ATOM 640 C C . THR A 1 80 ? -31.931 17.454 49.706 1.00 52.00 80 THR A C 1
ATOM 642 O O . THR A 1 80 ? -32.113 18.455 50.395 1.00 52.00 80 THR A O 1
ATOM 645 N N . ASN A 1 81 ? -30.700 17.113 49.298 1.00 66.75 81 ASN A N 1
ATOM 646 C CA . ASN A 1 81 ? -29.505 17.884 49.675 1.00 66.75 81 ASN A CA 1
ATOM 647 C C . ASN A 1 81 ? -29.033 18.806 48.521 1.00 66.75 81 ASN A C 1
ATOM 649 O O . ASN A 1 81 ? -28.496 18.297 47.532 1.00 66.75 81 ASN A O 1
ATOM 653 N N . PRO A 1 82 ? -29.156 20.146 48.642 1.00 69.56 82 PRO A N 1
ATOM 654 C CA . PRO A 1 82 ? -28.844 21.092 47.559 1.00 69.56 82 PRO A CA 1
ATOM 655 C C . PRO A 1 82 ? -27.400 20.996 47.049 1.00 69.56 82 PRO A C 1
ATOM 657 O O . PRO A 1 82 ? -27.128 21.172 45.865 1.00 69.56 82 PRO A O 1
ATOM 660 N N . THR A 1 83 ? -26.465 20.676 47.944 1.00 70.06 83 THR A N 1
ATOM 661 C CA . THR A 1 83 ? -25.035 20.541 47.645 1.00 70.06 83 THR A CA 1
ATOM 662 C C . THR A 1 83 ? -24.707 19.299 46.810 1.00 70.06 83 THR A C 1
ATOM 664 O O . THR A 1 83 ? -23.745 19.334 46.050 1.00 70.06 83 THR A O 1
ATOM 667 N N . LEU A 1 84 ? -25.494 18.218 46.909 1.00 70.56 84 LEU A N 1
ATOM 668 C CA . LEU A 1 84 ? -25.328 17.020 46.070 1.00 70.56 84 LEU A CA 1
ATOM 669 C C . LEU A 1 84 ? -25.884 17.228 44.655 1.00 70.56 84 LEU A C 1
ATOM 671 O O . LEU A 1 84 ? -25.250 16.792 43.697 1.00 70.56 84 LEU A O 1
ATOM 675 N N . LEU A 1 85 ? -26.999 17.952 44.516 1.00 69.75 85 LEU A N 1
ATOM 676 C CA . LEU A 1 85 ? -27.551 18.347 43.211 1.00 69.75 85 LEU A CA 1
ATOM 677 C C . LEU A 1 85 ? -26.597 19.281 42.453 1.00 69.75 85 LEU A C 1
ATOM 679 O O . LEU A 1 85 ? -26.394 19.120 41.254 1.00 69.75 85 LEU A O 1
ATOM 683 N N . ALA A 1 86 ? -25.936 20.198 43.167 1.00 69.38 86 ALA A N 1
ATOM 684 C CA . ALA A 1 86 ? -24.949 21.101 42.576 1.00 69.38 86 ALA A CA 1
ATOM 685 C C . ALA A 1 86 ? -23.747 20.371 41.938 1.00 69.38 86 ALA A C 1
ATOM 687 O O . ALA A 1 86 ? -23.131 20.908 41.017 1.00 69.38 86 ALA A O 1
ATOM 688 N N . VAL A 1 87 ? -23.414 19.151 42.391 1.00 74.44 87 VAL A N 1
ATOM 689 C CA . VAL A 1 87 ? -22.365 18.319 41.766 1.00 74.44 87 VAL A CA 1
ATOM 690 C C . VAL A 1 87 ? -22.806 17.812 40.393 1.00 74.44 87 VAL A C 1
ATOM 692 O O . VAL A 1 87 ? -21.982 17.750 39.485 1.00 74.44 87 VAL A O 1
ATOM 695 N N . GLU A 1 88 ? -24.085 17.470 40.218 1.00 69.06 88 GLU A N 1
ATOM 696 C CA . GLU A 1 88 ? -24.609 16.936 38.951 1.00 69.06 88 GLU A CA 1
ATOM 697 C C . GLU A 1 88 ? -24.680 18.006 37.851 1.00 69.06 88 GLU A C 1
ATOM 699 O O . GLU A 1 88 ? -24.545 17.685 36.674 1.00 69.06 88 GLU A O 1
ATOM 704 N N . SER A 1 89 ? -24.803 19.282 38.229 1.00 70.88 89 SER A N 1
ATOM 705 C CA . SER A 1 89 ? -24.753 20.436 37.321 1.00 70.88 89 SER A CA 1
ATOM 706 C C . SER A 1 89 ? -23.358 21.062 37.172 1.00 70.88 89 SER A C 1
ATOM 708 O O . SER A 1 89 ? -23.221 22.119 36.557 1.00 70.88 89 SER A O 1
ATOM 710 N N . CYS A 1 90 ? -22.320 20.473 37.775 1.00 77.56 90 CYS A N 1
ATOM 711 C CA . CYS A 1 90 ? -20.970 21.026 37.735 1.00 77.56 90 CYS A CA 1
ATOM 712 C C . CYS A 1 90 ? -20.362 20.882 36.332 1.00 77.56 90 CYS A C 1
ATOM 714 O O . CYS A 1 90 ? -20.401 19.800 35.751 1.00 77.56 90 CYS A O 1
ATOM 716 N N . ASN A 1 91 ? -19.770 21.957 35.798 1.00 80.19 91 ASN A N 1
ATOM 717 C CA . ASN A 1 91 ? -19.148 21.959 34.465 1.00 80.19 91 ASN A CA 1
ATOM 718 C C . ASN A 1 91 ? -17.650 22.323 34.470 1.00 80.19 91 ASN A C 1
ATOM 720 O O . ASN A 1 91 ? -16.983 22.220 33.440 1.00 80.19 91 ASN A O 1
ATOM 724 N N . SER A 1 92 ? -17.091 22.707 35.623 1.00 85.25 92 SER A N 1
ATOM 725 C CA . SER A 1 92 ? -15.690 23.121 35.743 1.00 85.25 92 SER A CA 1
ATOM 726 C C . SER A 1 92 ? -15.044 22.689 37.058 1.00 85.25 92 SER A C 1
ATOM 728 O O . SER A 1 92 ? -15.675 22.650 38.115 1.00 85.25 92 SER A O 1
ATOM 730 N N . MET A 1 93 ? -13.728 22.458 37.022 1.00 86.12 93 MET A N 1
ATOM 731 C CA . MET A 1 93 ? -12.940 22.150 38.223 1.00 86.12 93 MET A CA 1
ATOM 732 C C . MET A 1 93 ? -12.967 23.270 39.274 1.00 86.12 93 MET A C 1
ATOM 734 O O . MET A 1 93 ? -12.807 22.992 40.461 1.00 86.12 93 MET A O 1
ATOM 738 N N . ALA A 1 94 ? -13.179 24.528 38.873 1.00 84.12 94 ALA A N 1
ATOM 739 C CA . ALA A 1 94 ? -13.297 25.649 39.805 1.00 84.12 94 ALA A CA 1
ATOM 740 C C . ALA A 1 94 ? -14.570 25.540 40.660 1.00 84.12 94 ALA A C 1
ATOM 742 O O . ALA A 1 94 ? -14.495 25.616 41.888 1.00 84.12 94 ALA A O 1
ATOM 743 N N . GLN A 1 95 ? -15.716 25.277 40.023 1.00 83.94 95 GLN A N 1
ATOM 744 C CA . GLN A 1 95 ? -16.977 25.019 40.720 1.00 83.94 95 GLN A CA 1
ATOM 745 C C . GLN A 1 95 ? -16.883 23.762 41.586 1.00 83.94 95 GLN A C 1
ATOM 747 O O . GLN A 1 95 ? -17.303 23.778 42.742 1.00 83.94 95 GLN A O 1
ATOM 752 N N . LEU A 1 96 ? -16.259 22.694 41.078 1.00 85.81 96 LEU A N 1
ATOM 753 C CA . LEU A 1 96 ? -16.092 21.459 41.841 1.00 85.81 96 LEU A CA 1
ATOM 754 C C . LEU A 1 96 ? -15.298 21.685 43.134 1.00 85.81 96 LEU A C 1
ATOM 756 O O . LEU A 1 96 ? -15.683 21.179 44.185 1.00 85.81 96 LEU A O 1
ATOM 760 N N . ARG A 1 97 ? -14.225 22.486 43.091 1.00 85.81 97 ARG A N 1
ATOM 761 C CA . ARG A 1 97 ? -13.438 22.839 44.285 1.00 85.81 97 ARG A CA 1
ATOM 762 C C . ARG A 1 97 ? -14.252 23.643 45.300 1.00 85.81 97 ARG A C 1
ATOM 764 O O . ARG A 1 97 ? -14.097 23.423 46.498 1.00 85.81 97 ARG A O 1
ATOM 771 N N . GLN A 1 98 ? -15.134 24.536 44.847 1.00 87.19 98 GLN A N 1
ATOM 772 C CA . GLN A 1 98 ? -16.048 25.269 45.733 1.00 87.19 98 GLN A CA 1
ATOM 773 C C . GLN A 1 98 ? -17.059 24.327 46.398 1.00 87.19 98 GLN A C 1
ATOM 775 O O . GLN A 1 98 ? -17.273 24.404 47.610 1.00 87.19 98 GLN A O 1
ATOM 780 N N . ILE A 1 99 ? -17.634 23.397 45.630 1.00 84.88 99 ILE A N 1
ATOM 781 C CA . ILE A 1 99 ? -18.562 22.385 46.150 1.00 84.88 99 ILE A CA 1
ATOM 782 C C . ILE A 1 99 ? -17.845 21.472 47.150 1.00 84.88 99 ILE A C 1
ATOM 784 O O . ILE A 1 99 ? -18.354 21.219 48.240 1.00 84.88 99 ILE A O 1
ATOM 788 N N . GLN A 1 100 ? -16.620 21.053 46.842 1.00 84.88 100 GLN A N 1
ATOM 789 C CA . GLN A 1 100 ? -15.802 20.256 47.745 1.00 84.88 100 GLN A CA 1
ATOM 790 C C . GLN A 1 100 ? -15.444 21.009 49.033 1.00 84.88 100 GLN A C 1
ATOM 792 O O . GLN A 1 100 ? -15.493 20.417 50.107 1.00 84.88 100 GLN A O 1
ATOM 797 N N . ALA A 1 101 ? -15.144 22.310 48.970 1.00 86.06 101 ALA A N 1
ATOM 798 C CA . ALA A 1 101 ? -14.925 23.126 50.165 1.00 86.06 101 ALA A CA 1
ATOM 799 C C . ALA A 1 101 ? -16.179 23.177 51.058 1.00 86.06 101 ALA A C 1
ATOM 801 O O . ALA A 1 101 ? -16.075 23.073 52.282 1.00 86.06 101 ALA A O 1
ATOM 802 N N . GLN A 1 102 ? -17.375 23.255 50.460 1.00 84.19 102 GLN A N 1
ATOM 803 C CA . GLN A 1 102 ? -18.631 23.122 51.204 1.00 84.19 102 GLN A CA 1
ATOM 804 C C . GLN A 1 102 ? -18.819 21.715 51.778 1.00 84.19 102 GLN A C 1
ATOM 806 O O . GLN A 1 102 ? -19.289 21.587 52.908 1.00 84.19 102 GLN A O 1
ATOM 811 N N . PHE A 1 103 ? -18.411 20.659 51.068 1.00 84.94 103 PHE A N 1
ATOM 812 C CA . PHE A 1 103 ? -18.457 19.287 51.590 1.00 84.94 103 PHE A CA 1
ATOM 813 C C . PHE A 1 103 ? -17.525 19.112 52.790 1.00 84.94 103 PHE A C 1
ATOM 815 O O . PHE A 1 103 ? -17.889 18.436 53.748 1.00 84.94 103 PHE A O 1
ATOM 822 N N . THR A 1 104 ? -16.357 19.757 52.784 1.00 85.75 104 THR A N 1
ATOM 823 C CA . THR A 1 104 ? -15.452 19.783 53.940 1.00 85.75 104 THR A CA 1
ATOM 824 C C . THR A 1 104 ? -16.089 20.520 55.113 1.00 85.75 104 THR A C 1
ATOM 826 O O . THR A 1 104 ? -16.102 20.004 56.227 1.00 85.75 104 THR A O 1
ATOM 829 N N . ARG A 1 105 ? -16.684 21.694 54.869 1.00 87.12 105 ARG A N 1
ATOM 830 C CA . ARG A 1 105 ? -17.322 22.507 55.918 1.00 87.12 105 ARG A CA 1
ATOM 831 C C . ARG A 1 105 ? -18.538 21.826 56.553 1.00 87.12 105 ARG A C 1
ATOM 833 O O . ARG A 1 105 ? -18.784 22.001 57.739 1.00 87.12 105 ARG A O 1
ATOM 840 N N . THR A 1 106 ? -19.301 21.075 55.765 1.00 81.88 106 THR A N 1
ATOM 841 C CA . THR A 1 106 ? -20.511 20.357 56.207 1.00 81.88 106 THR A CA 1
ATOM 842 C C . THR A 1 106 ? -20.224 18.949 56.733 1.00 81.88 106 THR A C 1
ATOM 844 O O . THR A 1 106 ? -21.137 18.290 57.218 1.00 81.88 106 THR A O 1
ATOM 847 N N . GLY A 1 107 ? -18.980 18.466 56.626 1.00 79.94 107 GLY A N 1
ATOM 848 C CA . GLY A 1 107 ? -18.597 17.099 56.990 1.00 79.94 107 GLY A CA 1
ATOM 849 C C . GLY A 1 107 ? -19.001 16.025 55.969 1.00 79.94 107 GLY A C 1
ATOM 850 O O . GLY A 1 107 ? -18.666 14.856 56.146 1.00 79.94 107 GLY A O 1
ATOM 851 N N . LEU A 1 108 ? -19.655 16.391 54.860 1.00 80.88 108 LEU A N 1
ATOM 852 C CA . LEU A 1 108 ? -20.052 15.458 53.799 1.00 80.88 108 LEU A CA 1
ATOM 853 C C . LEU A 1 108 ? -18.861 14.772 53.111 1.00 80.88 108 LEU A C 1
ATOM 855 O O . LEU A 1 108 ? -19.025 13.688 52.552 1.00 80.88 108 LEU A O 1
ATOM 859 N N . ILE A 1 109 ? -17.665 15.368 53.172 1.00 81.06 109 ILE A N 1
ATOM 860 C CA . ILE A 1 109 ? -16.441 14.809 52.576 1.00 81.06 109 ILE A CA 1
ATOM 861 C C . ILE A 1 109 ? -16.000 13.482 53.220 1.00 81.06 109 ILE A C 1
ATOM 863 O O . ILE A 1 109 ? -15.259 12.723 52.605 1.00 81.06 109 ILE A O 1
ATOM 867 N N . PHE A 1 110 ? -16.468 13.172 54.433 1.00 78.31 110 PHE A N 1
ATOM 868 C CA . PHE A 1 110 ? -16.144 11.918 55.121 1.00 78.31 110 PHE A CA 1
ATOM 869 C C . PHE A 1 110 ? -17.042 10.746 54.699 1.00 78.31 110 PHE A C 1
ATOM 871 O O . PHE A 1 110 ? -16.763 9.596 55.039 1.00 78.31 110 PHE A O 1
ATOM 878 N N . HIS A 1 111 ? -18.107 11.006 53.936 1.00 79.31 111 HIS A N 1
ATOM 879 C CA . HIS A 1 111 ? -19.013 9.972 53.452 1.00 79.31 111 HIS A CA 1
ATOM 880 C C . HIS A 1 111 ? -18.617 9.481 52.053 1.00 79.31 111 HIS A C 1
ATOM 882 O O . HIS A 1 111 ? -18.355 10.263 51.140 1.00 79.31 111 HIS A O 1
ATOM 888 N N . VAL A 1 112 ? -18.659 8.160 51.856 1.00 80.00 112 VAL A N 1
ATOM 889 C CA . VAL A 1 112 ? -18.266 7.496 50.598 1.00 80.00 112 VAL A CA 1
ATOM 890 C C . VAL A 1 112 ? -19.120 7.954 49.406 1.00 80.00 112 VAL A C 1
ATOM 892 O O . VAL A 1 112 ? -18.604 8.161 48.308 1.00 80.00 112 VAL A O 1
ATOM 895 N N . PHE A 1 113 ? -20.427 8.153 49.606 1.00 79.38 113 PHE A N 1
ATOM 896 C CA . PHE A 1 113 ? -21.352 8.494 48.521 1.00 79.38 113 PHE A CA 1
ATOM 897 C C . PHE A 1 113 ? -21.109 9.897 47.915 1.00 79.38 113 PHE A C 1
ATOM 899 O O . PHE A 1 113 ? -20.859 9.955 46.708 1.00 79.38 113 PHE A O 1
ATOM 906 N N . PRO A 1 114 ? -21.090 11.012 48.681 1.00 80.69 114 PRO A N 1
ATOM 907 C CA . PRO A 1 114 ? -20.773 12.344 48.145 1.00 80.69 114 PRO A CA 1
ATOM 908 C C . PRO A 1 114 ? -19.420 12.409 47.423 1.00 80.69 114 PRO A C 1
ATOM 910 O O . PRO A 1 114 ? -19.304 12.974 46.335 1.00 80.69 114 PRO A O 1
ATOM 913 N N . VAL A 1 115 ? -18.398 11.768 47.991 1.00 81.94 115 VAL A N 1
ATOM 914 C CA . VAL A 1 115 ? -17.046 11.733 47.418 1.00 81.94 115 VAL A CA 1
ATOM 915 C C . VAL A 1 115 ? -17.030 10.965 46.103 1.00 81.94 115 VAL A C 1
ATOM 917 O O . VAL A 1 115 ? -16.390 11.404 45.151 1.00 81.94 115 VAL A O 1
ATOM 920 N N . SER A 1 116 ? -17.755 9.846 46.007 1.00 84.31 116 SER A N 1
ATOM 921 C CA . SER A 1 116 ? -17.832 9.078 44.762 1.00 84.31 116 SER A CA 1
ATOM 922 C C . SER A 1 116 ? -18.381 9.905 43.590 1.00 84.31 116 SER A C 1
ATOM 924 O O . SER A 1 116 ? -17.988 9.679 42.446 1.00 84.31 116 SER A O 1
ATOM 926 N N . ARG A 1 117 ? -19.223 10.916 43.857 1.00 84.06 117 ARG A N 1
ATOM 927 C CA . ARG A 1 117 ? -19.730 11.860 42.845 1.00 84.06 117 ARG A CA 1
ATOM 928 C C . ARG A 1 117 ? -18.681 12.885 42.423 1.00 84.06 117 ARG A C 1
ATOM 930 O O . ARG A 1 117 ? -18.508 13.092 41.226 1.00 84.06 117 ARG A O 1
ATOM 937 N N . ILE A 1 118 ? -17.909 13.427 43.368 1.00 84.56 118 ILE A N 1
ATOM 938 C CA . ILE A 1 118 ? -16.736 14.264 43.052 1.00 84.56 118 ILE A CA 1
ATOM 939 C C . ILE A 1 118 ? -15.736 13.465 42.204 1.00 84.56 118 ILE A C 1
ATOM 941 O O . ILE A 1 118 ? -15.267 13.943 41.175 1.00 84.56 118 ILE A O 1
ATOM 945 N N . LEU A 1 119 ? -15.463 12.216 42.592 1.00 87.31 119 LEU A N 1
ATOM 946 C CA . LEU A 1 119 ? -14.575 11.315 41.860 1.00 87.31 119 LEU A CA 1
ATOM 947 C C . LEU A 1 119 ? -15.075 11.046 40.434 1.00 87.31 119 LEU A C 1
ATOM 949 O O . LEU A 1 119 ? -14.278 11.048 39.501 1.00 87.31 119 LEU A O 1
ATOM 953 N N . THR A 1 120 ? -16.390 10.856 40.266 1.00 85.75 120 THR A N 1
ATOM 954 C CA . THR A 1 120 ? -17.031 10.663 38.955 1.00 85.75 120 THR A CA 1
ATOM 955 C C . THR A 1 120 ? -16.740 11.844 38.032 1.00 85.75 120 THR A C 1
ATOM 957 O O . THR A 1 120 ? -16.284 11.633 36.911 1.00 85.75 120 THR A O 1
ATOM 960 N N . PHE A 1 121 ? -16.942 13.079 38.506 1.00 86.00 121 PHE A N 1
ATOM 961 C CA . PHE A 1 121 ? -16.646 14.274 37.716 1.00 86.00 121 PHE A CA 1
ATOM 962 C C . PHE A 1 121 ? -15.154 14.355 37.365 1.00 86.00 121 PHE A C 1
ATOM 964 O O . PHE A 1 121 ? -14.809 14.494 36.195 1.00 86.00 121 PHE A O 1
ATOM 971 N N . CYS A 1 122 ? -14.261 14.195 38.348 1.00 86.56 122 CYS A N 1
ATOM 972 C CA . CYS A 1 122 ? -12.817 14.308 38.122 1.00 86.56 122 CYS A CA 1
ATOM 973 C C . CYS A 1 122 ? -12.274 13.270 37.129 1.00 86.56 122 CYS A C 1
ATOM 975 O O . CYS A 1 122 ? -11.359 13.578 36.374 1.00 86.56 122 CYS A O 1
ATOM 977 N N . ALA A 1 123 ? -12.801 12.044 37.152 1.00 87.25 123 ALA A N 1
ATOM 978 C CA . ALA A 1 123 ? -12.303 10.949 36.324 1.00 87.25 123 ALA A CA 1
ATOM 979 C C . ALA A 1 123 ? -12.986 10.853 34.949 1.00 87.25 123 ALA A C 1
ATOM 981 O O . ALA A 1 123 ? -12.370 10.351 34.011 1.00 87.25 123 ALA A O 1
ATOM 982 N N . LEU A 1 124 ? -14.255 11.270 34.823 1.00 86.00 124 LEU A N 1
ATOM 983 C CA . LEU A 1 124 ? -15.063 11.033 33.618 1.00 86.00 124 LEU A CA 1
ATOM 984 C C . LEU A 1 124 ? -15.499 12.300 32.874 1.00 86.00 124 LEU A C 1
ATOM 986 O O . LEU A 1 124 ? -15.920 12.164 31.728 1.00 86.00 124 LEU A O 1
ATOM 990 N N . SER A 1 125 ? -15.410 13.498 33.458 1.00 84.38 125 SER A N 1
ATOM 991 C CA . SER A 1 125 ? -15.689 14.754 32.740 1.00 84.38 125 SER A CA 1
ATOM 992 C C . SER A 1 125 ? -14.552 15.100 31.774 1.00 84.38 125 SER A C 1
ATOM 994 O O . SER A 1 125 ? -13.399 14.762 32.035 1.00 84.38 125 SER A O 1
ATOM 996 N N . ASP A 1 126 ? -14.851 15.773 30.662 1.00 79.75 126 ASP A N 1
ATOM 997 C CA . ASP A 1 126 ? -13.825 16.296 29.740 1.00 79.75 126 ASP A CA 1
ATOM 998 C C . ASP A 1 126 ? -13.009 17.429 30.378 1.00 79.75 126 ASP A C 1
ATOM 1000 O O . ASP A 1 126 ? -11.833 17.602 30.074 1.00 79.75 126 ASP A O 1
ATOM 1004 N N . THR A 1 127 ? -13.607 18.154 31.328 1.00 80.56 127 THR A N 1
ATOM 1005 C CA . THR A 1 127 ? -12.941 19.202 32.117 1.00 80.56 127 THR A CA 1
ATOM 1006 C C . THR A 1 127 ? -12.354 18.681 33.435 1.00 80.56 127 THR A C 1
ATOM 1008 O O . THR A 1 127 ? -11.881 19.475 34.249 1.00 80.56 127 THR A O 1
ATOM 1011 N N . GLY A 1 128 ? -12.407 17.366 33.677 1.00 81.19 128 GLY A N 1
ATOM 1012 C CA . GLY A 1 128 ? -11.961 16.725 34.915 1.00 81.19 128 GLY A CA 1
ATOM 1013 C C . GLY A 1 128 ? -10.440 16.552 35.013 1.00 81.19 128 GLY A C 1
ATOM 1014 O O . GLY A 1 128 ? -9.738 16.444 34.012 1.00 81.19 128 GLY A O 1
ATOM 1015 N N . ASP A 1 129 ? -9.919 16.496 36.243 1.00 86.06 129 ASP A N 1
ATOM 1016 C CA . ASP A 1 129 ? -8.504 16.209 36.517 1.00 86.06 129 ASP A CA 1
ATOM 1017 C C . ASP A 1 129 ? -8.332 14.778 37.061 1.00 86.06 129 ASP A C 1
ATOM 1019 O O . ASP A 1 129 ? -8.574 14.495 38.241 1.00 86.06 129 ASP A O 1
ATOM 1023 N N . LEU A 1 130 ? -7.849 13.871 36.206 1.00 89.69 130 LEU A N 1
ATOM 1024 C CA . LEU A 1 130 ? -7.622 12.467 36.561 1.00 89.69 130 LEU A CA 1
ATOM 1025 C C . LEU A 1 130 ? -6.525 12.285 37.628 1.00 89.69 130 LEU A C 1
ATOM 1027 O O . LEU A 1 130 ? -6.608 11.374 38.456 1.00 89.69 130 LEU A O 1
ATOM 1031 N N . LYS A 1 131 ? -5.501 13.152 37.665 1.00 86.81 131 LYS A N 1
ATOM 1032 C CA . LYS A 1 131 ? -4.464 13.100 38.714 1.00 86.81 131 LYS A CA 1
ATOM 1033 C C . LYS A 1 131 ? -5.057 13.513 40.056 1.00 86.81 131 LYS A C 1
ATOM 1035 O O . LYS A 1 131 ? -4.723 12.935 41.092 1.00 86.81 131 LYS A O 1
ATOM 1040 N N . TYR A 1 132 ? -5.946 14.503 40.047 1.00 87.62 132 TYR A N 1
ATOM 1041 C CA . TYR A 1 132 ? -6.715 14.884 41.223 1.00 87.62 132 TYR A CA 1
ATOM 1042 C C . TYR A 1 132 ? -7.639 13.754 41.691 1.00 87.62 132 TYR A C 1
ATOM 1044 O O . TYR A 1 132 ? -7.619 13.423 42.876 1.00 87.62 132 TYR A O 1
ATOM 1052 N N . ALA A 1 133 ? -8.351 13.095 40.769 1.00 89.94 133 ALA A N 1
ATOM 1053 C CA . ALA A 1 133 ? -9.178 11.924 41.068 1.00 89.94 133 ALA A CA 1
ATOM 1054 C C . ALA A 1 133 ? -8.370 10.814 41.760 1.00 89.94 133 ALA A C 1
ATOM 1056 O O . ALA A 1 133 ? -8.783 10.298 42.795 1.00 89.94 133 ALA A O 1
ATOM 1057 N N . HIS A 1 134 ? -7.179 10.497 41.241 1.00 88.44 134 HIS A N 1
ATOM 1058 C CA . HIS A 1 134 ? -6.307 9.476 41.822 1.00 88.44 134 HIS A CA 1
ATOM 1059 C C . HIS A 1 134 ? -5.840 9.827 43.241 1.00 88.44 134 HIS A C 1
ATOM 1061 O O . HIS A 1 134 ? -5.841 8.970 44.124 1.00 88.44 134 HIS A O 1
ATOM 1067 N N . ARG A 1 135 ? -5.487 11.096 43.494 1.00 87.50 135 ARG A N 1
ATOM 1068 C CA . ARG A 1 135 ? -5.135 11.561 44.846 1.00 87.50 135 ARG A CA 1
ATOM 1069 C C . ARG A 1 135 ? -6.309 11.435 45.809 1.00 87.50 135 ARG A C 1
ATOM 1071 O O . ARG A 1 135 ? -6.118 10.934 46.911 1.00 87.50 135 ARG A O 1
ATOM 1078 N N . LEU A 1 136 ? -7.500 11.855 45.382 1.00 86.06 136 LEU A N 1
ATOM 1079 C CA . LEU A 1 136 ? -8.713 11.743 46.187 1.00 86.06 136 LEU A CA 1
ATOM 1080 C C . LEU A 1 136 ? -9.028 10.277 46.500 1.00 86.06 136 LEU A C 1
ATOM 1082 O O . LEU A 1 136 ? -9.323 9.953 47.640 1.00 86.06 136 LEU A O 1
ATOM 1086 N N . PHE A 1 137 ? -8.898 9.381 45.522 1.00 88.69 137 PHE A N 1
ATOM 1087 C CA . PHE A 1 137 ? -9.114 7.947 45.703 1.00 88.69 137 PHE A CA 1
ATOM 1088 C C . PHE A 1 137 ? -8.171 7.329 46.750 1.00 88.69 137 PHE A C 1
ATOM 1090 O O . PHE A 1 137 ? -8.623 6.578 47.611 1.00 88.69 137 PHE A O 1
ATOM 1097 N N . ASN A 1 138 ? -6.884 7.692 46.731 1.00 85.50 138 ASN A N 1
ATOM 1098 C CA . ASN A 1 138 ? -5.887 7.162 47.671 1.00 85.50 138 ASN A CA 1
ATOM 1099 C C . ASN A 1 138 ? -6.059 7.666 49.115 1.00 85.50 138 ASN A C 1
ATOM 1101 O O . ASN A 1 138 ? -5.499 7.070 50.031 1.00 85.50 138 ASN A O 1
ATOM 1105 N N . GLN A 1 139 ? -6.816 8.746 49.336 1.00 82.81 139 GLN A N 1
ATOM 1106 C CA . GLN A 1 139 ? -7.112 9.254 50.681 1.00 82.81 139 GLN A CA 1
ATOM 1107 C C . GLN A 1 139 ? -8.159 8.408 51.423 1.00 82.81 139 GLN A C 1
ATOM 1109 O O . GLN A 1 139 ? -8.289 8.537 52.639 1.00 82.81 139 GLN A O 1
ATOM 1114 N N . PHE A 1 140 ? -8.893 7.535 50.725 1.00 77.69 140 PHE A N 1
ATOM 1115 C CA . PHE A 1 140 ? -9.887 6.656 51.338 1.00 77.69 140 PHE A CA 1
ATOM 1116 C C . PHE A 1 140 ? -9.277 5.308 51.703 1.00 77.69 140 PHE A C 1
ATOM 1118 O O . PHE A 1 140 ? -8.764 4.589 50.848 1.00 77.69 140 PHE A O 1
ATOM 1125 N N . SER A 1 141 ? -9.412 4.924 52.972 1.00 72.06 141 SER A N 1
ATOM 1126 C CA . SER A 1 141 ? -8.927 3.634 53.472 1.00 72.06 141 SER A CA 1
ATOM 1127 C C . SER A 1 141 ? -9.698 2.453 52.863 1.00 72.06 141 SER A C 1
ATOM 1129 O O . SER A 1 141 ? -9.085 1.452 52.503 1.00 72.06 141 SER A O 1
ATOM 1131 N N . ASN A 1 142 ? -11.022 2.602 52.685 1.00 74.69 142 ASN A N 1
ATOM 1132 C CA . ASN A 1 142 ? -11.938 1.565 52.183 1.00 74.69 142 ASN A CA 1
ATOM 1133 C C . ASN A 1 142 ? -12.868 2.094 51.064 1.00 74.69 142 ASN A C 1
ATOM 1135 O O . ASN A 1 142 ? -14.049 2.350 51.312 1.00 74.69 142 ASN A O 1
ATOM 1139 N N . PRO A 1 143 ? -12.365 2.296 49.831 1.00 84.69 143 PRO A N 1
ATOM 1140 C CA . PRO A 1 143 ? -13.198 2.664 48.687 1.00 84.69 143 PRO A CA 1
ATOM 1141 C C . PRO A 1 143 ? -14.119 1.509 48.262 1.00 84.69 143 PRO A C 1
ATOM 1143 O O . PRO A 1 143 ? -13.702 0.351 48.224 1.00 84.69 143 PRO A O 1
ATOM 1146 N N . ASN A 1 144 ? -15.366 1.829 47.899 1.00 84.81 144 ASN A N 1
ATOM 1147 C CA . ASN A 1 144 ? -16.337 0.845 47.414 1.00 84.81 144 ASN A CA 1
ATOM 1148 C C . ASN A 1 144 ? -16.112 0.476 45.932 1.00 84.81 144 ASN A C 1
ATOM 1150 O O . ASN A 1 144 ? -15.407 1.171 45.198 1.00 84.81 144 ASN A O 1
ATOM 1154 N N . VAL A 1 145 ? -16.758 -0.602 45.477 1.00 87.44 145 VAL A N 1
ATOM 1155 C CA . VAL A 1 145 ? -16.678 -1.147 44.102 1.00 87.44 145 VAL A CA 1
ATOM 1156 C C . VAL A 1 145 ? -16.915 -0.078 43.030 1.00 87.44 145 VAL A C 1
ATOM 1158 O O . VAL A 1 145 ? -16.212 -0.015 42.024 1.00 87.44 145 VAL A O 1
ATOM 1161 N N . TYR A 1 146 ? -17.874 0.818 43.269 1.00 86.06 146 TYR A N 1
ATOM 1162 C CA . TYR A 1 146 ? -18.213 1.904 42.353 1.00 86.06 146 TYR A CA 1
ATOM 1163 C C . TYR A 1 146 ? -17.043 2.881 42.142 1.00 86.06 146 TYR A C 1
ATOM 1165 O O . TYR A 1 146 ? -16.745 3.237 41.003 1.00 86.06 146 TYR A O 1
ATOM 1173 N N . MET A 1 147 ? -16.334 3.269 43.209 1.00 88.19 147 MET A N 1
ATOM 1174 C CA . MET A 1 147 ? -15.153 4.139 43.116 1.00 88.19 147 MET A CA 1
ATOM 1175 C C . MET A 1 147 ? -13.995 3.468 42.368 1.00 88.19 147 MET A C 1
ATOM 1177 O O . MET A 1 147 ? -13.349 4.123 41.549 1.00 88.19 147 MET A O 1
ATOM 1181 N N . TRP A 1 148 ? -13.762 2.168 42.595 1.00 91.81 148 TRP A N 1
ATOM 1182 C CA . TRP A 1 148 ? -12.784 1.388 41.822 1.00 91.81 148 TRP A CA 1
ATOM 1183 C C . TRP A 1 148 ? -13.128 1.394 40.330 1.00 91.81 148 TRP A C 1
ATOM 1185 O O . TRP A 1 148 ? -12.296 1.767 39.503 1.00 91.81 148 TRP A O 1
ATOM 1195 N N . ASN A 1 149 ? -14.376 1.063 39.993 1.00 92.75 149 ASN A N 1
ATOM 1196 C CA . ASN A 1 149 ? -14.864 1.021 38.617 1.00 92.75 149 ASN A CA 1
ATOM 1197 C C . ASN A 1 149 ? -14.765 2.388 37.915 1.00 92.75 149 ASN A C 1
ATOM 1199 O O . ASN A 1 149 ? -14.379 2.441 36.747 1.00 92.75 149 ASN A O 1
ATOM 1203 N N . ILE A 1 150 ? -15.053 3.497 38.610 1.00 92.06 150 ILE A N 1
ATOM 1204 C CA . ILE A 1 150 ? -14.863 4.857 38.073 1.00 92.06 150 ILE A CA 1
ATOM 1205 C C . ILE A 1 150 ? -13.402 5.123 37.750 1.00 92.06 150 ILE A C 1
ATOM 1207 O O . ILE A 1 150 ? -13.112 5.626 36.669 1.00 92.06 150 ILE A O 1
ATOM 1211 N N . MET A 1 151 ? -12.489 4.811 38.670 1.00 93.19 151 MET A N 1
ATOM 1212 C CA . MET A 1 151 ? -11.072 5.092 38.460 1.00 93.19 151 MET A CA 1
ATOM 1213 C C . MET A 1 151 ? -10.505 4.284 37.296 1.00 93.19 151 MET A C 1
ATOM 1215 O O . MET A 1 151 ? -9.814 4.848 36.450 1.00 93.19 151 MET A O 1
ATOM 1219 N N . ILE A 1 152 ? -10.842 2.994 37.205 1.00 92.44 152 ILE A N 1
ATOM 1220 C CA . ILE A 1 152 ? -10.447 2.149 36.070 1.00 92.44 152 ILE A CA 1
ATOM 1221 C C . ILE A 1 152 ? -11.007 2.743 34.772 1.00 92.44 152 ILE A C 1
ATOM 1223 O O . ILE A 1 152 ? -10.257 2.963 33.823 1.00 92.44 152 ILE A O 1
ATOM 1227 N N . ARG A 1 153 ? -12.300 3.093 34.740 1.00 91.62 153 ARG A N 1
ATOM 1228 C CA . ARG A 1 153 ? -12.934 3.723 33.572 1.00 91.62 153 ARG A CA 1
ATOM 1229 C C . ARG A 1 153 ? -12.310 5.075 33.208 1.00 91.62 153 ARG A C 1
ATOM 1231 O O . ARG A 1 153 ? -12.181 5.364 32.023 1.00 91.62 153 ARG A O 1
ATOM 1238 N N . GLY A 1 154 ? -11.912 5.883 34.189 1.00 90.12 154 GLY A N 1
ATOM 1239 C CA . GLY A 1 154 ? -11.218 7.154 33.978 1.00 90.12 154 GLY A CA 1
ATOM 1240 C C . GLY A 1 154 ? -9.860 6.960 33.308 1.00 90.12 154 GLY A C 1
ATOM 1241 O O . GLY A 1 154 ? -9.562 7.628 32.322 1.00 90.12 154 GLY A O 1
ATOM 1242 N N . TYR A 1 155 ? -9.075 5.975 33.757 1.00 91.19 155 TYR A N 1
ATOM 1243 C CA . TYR A 1 155 ? -7.825 5.610 33.083 1.00 91.19 155 TYR A CA 1
ATOM 1244 C C . TYR A 1 155 ? -8.046 5.127 31.648 1.00 91.19 155 TYR A C 1
ATOM 1246 O O . TYR A 1 155 ? -7.301 5.536 30.761 1.00 91.19 155 TYR A O 1
ATOM 1254 N N . LEU A 1 156 ? -9.083 4.318 31.409 1.00 89.31 156 LEU A N 1
ATOM 1255 C CA . LEU A 1 156 ? -9.457 3.877 30.061 1.00 89.31 156 LEU A CA 1
ATOM 1256 C C . LEU A 1 156 ? -9.863 5.047 29.157 1.00 89.31 156 LEU A C 1
ATOM 1258 O O . LEU A 1 156 ? -9.479 5.077 27.992 1.00 89.31 156 LEU A O 1
ATOM 1262 N N . LYS A 1 157 ? -10.623 6.020 29.682 1.00 89.12 157 LYS A N 1
ATOM 1263 C CA . LYS A 1 157 ? -11.033 7.223 28.939 1.00 89.12 157 LYS A CA 1
ATOM 1264 C C . LYS A 1 157 ? -9.822 8.055 28.511 1.00 89.12 157 LYS A C 1
ATOM 1266 O O . LYS A 1 157 ? -9.806 8.575 27.406 1.00 89.12 157 LYS A O 1
ATOM 1271 N N . SER A 1 158 ? -8.804 8.157 29.363 1.00 87.19 158 SER A N 1
ATOM 1272 C CA . SER A 1 158 ? -7.556 8.866 29.055 1.00 87.19 158 SER A CA 1
ATOM 1273 C C . SER A 1 158 ? -6.527 8.019 28.291 1.00 87.19 158 SER A C 1
ATOM 1275 O O . SER A 1 158 ? -5.364 8.408 28.246 1.00 87.19 158 SER A O 1
ATOM 1277 N N . HIS A 1 159 ? -6.917 6.869 27.725 1.00 86.12 159 HIS A N 1
ATOM 1278 C CA . HIS A 1 159 ? -6.041 5.948 26.981 1.00 86.12 159 HIS A CA 1
ATOM 1279 C C . HIS A 1 159 ? -4.831 5.418 27.780 1.00 86.12 159 HIS A C 1
ATOM 1281 O O . HIS A 1 159 ? -3.811 5.033 27.218 1.00 86.12 159 HIS A O 1
ATOM 1287 N N . LEU A 1 160 ? -4.939 5.358 29.113 1.00 86.38 160 LEU A N 1
ATOM 1288 C CA . LEU A 1 160 ? -3.909 4.837 30.020 1.00 86.38 160 LEU A CA 1
ATOM 1289 C C . LEU A 1 160 ? -4.250 3.406 30.468 1.00 86.38 160 LEU A C 1
ATOM 1291 O O . LEU A 1 160 ? -4.365 3.125 31.666 1.00 86.38 160 LEU A O 1
ATOM 1295 N N . ASN A 1 161 ? -4.412 2.494 29.508 1.00 86.06 161 ASN A N 1
ATOM 1296 C CA . ASN A 1 161 ? -4.914 1.132 29.741 1.00 86.06 161 ASN A CA 1
ATOM 1297 C C . ASN A 1 161 ? -4.055 0.337 30.736 1.00 86.06 161 ASN A C 1
ATOM 1299 O O . ASN A 1 161 ? -4.600 -0.299 31.636 1.00 86.06 161 ASN A O 1
ATOM 1303 N N . VAL A 1 162 ? -2.723 0.464 30.672 1.00 86.88 162 VAL A N 1
ATOM 1304 C CA . VAL A 1 162 ? -1.789 -0.185 31.615 1.00 86.88 162 VAL A CA 1
ATOM 1305 C C . VAL A 1 162 ? -2.065 0.219 33.071 1.00 86.88 162 VAL A C 1
ATOM 1307 O O . VAL A 1 162 ? -2.059 -0.630 33.965 1.00 86.88 162 VAL A O 1
ATOM 1310 N N . LYS A 1 163 ? -2.360 1.503 33.327 1.00 86.75 163 LYS A N 1
ATOM 1311 C CA . LYS A 1 163 ? -2.717 1.994 34.673 1.00 86.75 163 LYS A CA 1
ATOM 1312 C C . LYS A 1 163 ? -4.115 1.546 35.095 1.00 86.75 163 LYS A C 1
ATOM 1314 O O . LYS A 1 163 ? -4.332 1.239 36.265 1.00 86.75 163 LYS A O 1
ATOM 1319 N N . GLY A 1 164 ? -5.054 1.473 34.153 1.00 89.06 164 GLY A N 1
ATOM 1320 C CA . GLY A 1 164 ? -6.372 0.885 34.398 1.00 89.06 164 GLY A CA 1
ATOM 1321 C C . GLY A 1 164 ? -6.268 -0.583 34.823 1.00 89.06 164 GLY A C 1
ATOM 1322 O O . GLY A 1 164 ? -6.852 -0.982 35.831 1.00 89.06 164 GLY A O 1
ATOM 1323 N N . LEU A 1 165 ? -5.453 -1.369 34.114 1.00 89.19 165 LEU A N 1
ATOM 1324 C CA . LEU A 1 165 ? -5.232 -2.786 34.394 1.00 89.19 165 LEU A CA 1
ATOM 1325 C C . LEU A 1 165 ? -4.481 -3.006 35.713 1.00 89.19 165 LEU A C 1
ATOM 1327 O O . LEU A 1 165 ? -4.811 -3.927 36.462 1.00 89.19 165 LEU A O 1
ATOM 1331 N N . SER A 1 166 ? -3.493 -2.166 36.039 1.00 87.69 166 SER A N 1
ATOM 1332 C CA . SER A 1 166 ? -2.789 -2.256 37.324 1.00 87.69 166 SER A CA 1
ATOM 1333 C C . SER A 1 166 ? -3.719 -1.967 38.504 1.00 87.69 166 SER A C 1
ATOM 1335 O O . SER A 1 166 ? -3.669 -2.678 39.510 1.00 87.69 166 SER A O 1
ATOM 1337 N N . LEU A 1 167 ? -4.628 -0.997 38.360 1.00 90.19 167 LEU A N 1
ATOM 1338 C CA . LEU A 1 167 ? -5.636 -0.702 39.373 1.00 90.19 167 LEU A CA 1
ATOM 1339 C C . LEU A 1 167 ? -6.661 -1.838 39.512 1.00 90.19 167 LEU A C 1
ATOM 1341 O O . LEU A 1 167 ? -7.015 -2.197 40.634 1.00 90.19 167 LEU A O 1
ATOM 1345 N N . PHE A 1 168 ? -7.074 -2.461 38.405 1.00 90.38 168 PHE A N 1
ATOM 1346 C CA . PHE A 1 168 ? -7.913 -3.662 38.439 1.00 90.38 168 PHE A CA 1
ATOM 1347 C C . PHE A 1 168 ? -7.215 -4.821 39.174 1.00 90.38 168 PHE A C 1
ATOM 1349 O O . PHE A 1 168 ? -7.788 -5.435 40.070 1.00 90.38 168 PHE A O 1
ATOM 1356 N N . ARG A 1 169 ? -5.933 -5.083 38.886 1.00 87.62 169 ARG A N 1
ATOM 1357 C CA . ARG A 1 169 ? -5.144 -6.099 39.610 1.00 87.62 169 ARG A CA 1
ATOM 1358 C C . ARG A 1 169 ? -5.049 -5.795 41.106 1.00 87.62 169 ARG A C 1
ATOM 1360 O O . ARG A 1 169 ? -5.092 -6.715 41.920 1.00 87.62 169 ARG A O 1
ATOM 1367 N N . LEU A 1 170 ? -4.939 -4.520 41.482 1.00 89.31 170 LEU A N 1
ATOM 1368 C CA . LEU A 1 170 ? -4.947 -4.106 42.885 1.00 89.31 170 LEU A CA 1
ATOM 1369 C C . LEU A 1 170 ? -6.307 -4.361 43.552 1.00 89.31 170 LEU A C 1
ATOM 1371 O O . LEU A 1 170 ? -6.332 -4.818 44.693 1.00 89.31 170 LEU A O 1
ATOM 1375 N N . MET A 1 171 ? -7.413 -4.119 42.844 1.00 89.62 171 MET A N 1
ATOM 1376 C CA . MET A 1 171 ? -8.766 -4.442 43.307 1.00 89.62 171 MET A CA 1
ATOM 1377 C C . MET A 1 171 ? -8.908 -5.942 43.616 1.00 89.62 171 MET A C 1
ATOM 1379 O O . MET A 1 171 ? -9.385 -6.299 44.694 1.00 89.62 171 MET A O 1
ATOM 1383 N N . VAL A 1 172 ? -8.404 -6.807 42.725 1.00 87.00 172 VAL A N 1
ATOM 1384 C CA . VAL A 1 172 ? -8.383 -8.270 42.918 1.00 87.00 172 VAL A CA 1
ATOM 1385 C C . VAL A 1 172 ? -7.531 -8.659 44.131 1.00 87.00 172 VAL A C 1
ATOM 1387 O O . VAL A 1 172 ? -7.982 -9.425 44.977 1.00 87.00 172 VAL A O 1
ATOM 1390 N N . ARG A 1 173 ? -6.322 -8.093 44.277 1.00 86.38 173 ARG A N 1
ATOM 1391 C CA . ARG A 1 173 ? -5.432 -8.368 45.426 1.00 86.38 173 ARG A CA 1
ATOM 1392 C C . ARG A 1 173 ? -6.034 -7.941 46.764 1.00 86.38 173 ARG A C 1
ATOM 1394 O O . ARG A 1 173 ? -5.832 -8.618 47.765 1.00 86.38 173 ARG A O 1
ATOM 1401 N N . LYS A 1 174 ? -6.777 -6.831 46.784 1.00 84.56 174 LYS A N 1
ATOM 1402 C CA . LYS A 1 174 ? -7.493 -6.347 47.973 1.00 84.56 174 LYS A CA 1
ATOM 1403 C C . LYS A 1 174 ? -8.790 -7.115 48.263 1.00 84.56 174 LYS A C 1
ATOM 1405 O O . LYS A 1 174 ? -9.466 -6.767 49.224 1.00 84.56 174 LYS A O 1
ATOM 1410 N N . CYS A 1 175 ? -9.123 -8.138 47.469 1.00 83.88 175 CYS A N 1
ATOM 1411 C CA . CYS A 1 175 ? -10.325 -8.961 47.629 1.00 83.88 175 CYS A CA 1
ATOM 1412 C C . CYS A 1 175 ? -11.616 -8.125 47.692 1.00 83.88 175 CYS A C 1
ATOM 1414 O O . CYS A 1 175 ? -12.527 -8.423 48.461 1.00 83.88 175 CYS A O 1
ATOM 1416 N N . VAL A 1 176 ? -11.680 -7.049 46.901 1.00 84.81 176 VAL A N 1
ATOM 1417 C CA . VAL A 1 176 ? -12.884 -6.218 46.796 1.00 84.81 176 VAL A CA 1
ATOM 1418 C C . VAL A 1 176 ? -13.951 -7.000 46.028 1.00 84.81 176 VAL A C 1
ATOM 1420 O O . VAL A 1 176 ? -13.648 -7.593 44.994 1.00 84.81 176 VAL A O 1
ATOM 1423 N N . GLU A 1 177 ? -15.193 -6.987 46.511 1.00 82.19 177 GLU A N 1
ATOM 1424 C CA . GLU A 1 177 ? -16.331 -7.629 45.841 1.00 82.19 177 GLU A CA 1
ATOM 1425 C C . GLU A 1 177 ? -16.519 -7.025 44.437 1.00 82.19 177 GLU A C 1
ATOM 1427 O O . GLU A 1 177 ? -16.741 -5.826 44.294 1.00 82.19 177 GLU A O 1
ATOM 1432 N N . MET A 1 178 ? -16.347 -7.819 43.381 1.00 88.44 178 MET A N 1
ATOM 1433 C CA . MET A 1 178 ? -16.427 -7.340 41.996 1.00 88.44 178 MET A CA 1
ATOM 1434 C C . MET A 1 178 ? -17.853 -7.462 41.462 1.00 88.44 178 MET A C 1
ATOM 1436 O O . MET A 1 178 ? -18.563 -8.412 41.782 1.00 88.44 178 MET A O 1
ATOM 1440 N N . ASP A 1 179 ? -18.252 -6.528 40.599 1.00 88.19 179 ASP A N 1
ATOM 1441 C CA . ASP A 1 179 ? -19.505 -6.613 39.851 1.00 88.19 179 ASP A CA 1
ATOM 1442 C C . ASP A 1 179 ? -19.247 -6.844 38.351 1.00 88.19 179 ASP A C 1
ATOM 1444 O O . ASP A 1 179 ? -18.115 -6.783 37.863 1.00 88.19 179 ASP A O 1
ATOM 1448 N N . ARG A 1 180 ? -20.317 -7.067 37.580 1.00 90.00 180 ARG A N 1
ATOM 1449 C CA . ARG A 1 180 ? -20.246 -7.219 36.115 1.00 90.00 180 ARG A CA 1
ATOM 1450 C C . ARG A 1 180 ? -19.500 -6.076 35.408 1.00 90.00 180 ARG A C 1
ATOM 1452 O O . ARG A 1 180 ? -18.842 -6.300 34.396 1.00 90.00 180 ARG A O 1
ATOM 1459 N N . ARG A 1 181 ? -19.554 -4.843 35.938 1.00 90.12 181 ARG A N 1
ATOM 1460 C CA . ARG A 1 181 ? -18.855 -3.685 35.349 1.00 90.12 181 ARG A CA 1
ATOM 1461 C C . ARG A 1 181 ? -17.354 -3.745 35.604 1.00 90.12 181 ARG A C 1
ATOM 1463 O O . ARG A 1 181 ? -16.596 -3.352 34.719 1.00 90.12 181 ARG A O 1
ATOM 1470 N N . SER A 1 182 ? -16.927 -4.254 36.759 1.00 90.44 182 SER A N 1
ATOM 1471 C CA . SER A 1 182 ? -15.512 -4.475 37.065 1.00 90.44 182 SER A CA 1
ATOM 1472 C C . SER A 1 182 ? -14.853 -5.351 36.006 1.00 90.44 182 SER A C 1
ATOM 1474 O O . SER A 1 182 ? -13.805 -4.979 35.480 1.00 90.44 182 SER A O 1
ATOM 1476 N N . PHE A 1 183 ? -15.495 -6.457 35.619 1.00 91.56 183 PHE A N 1
ATOM 1477 C CA . PHE A 1 183 ? -14.964 -7.360 34.597 1.00 91.56 183 PHE A CA 1
ATOM 1478 C C . PHE A 1 183 ? -14.936 -6.735 33.201 1.00 91.56 183 PHE A C 1
ATOM 1480 O O . PHE A 1 183 ? -13.914 -6.828 32.528 1.00 91.56 183 PHE A O 1
ATOM 1487 N N . VAL A 1 184 ? -15.992 -6.028 32.780 1.00 90.69 184 VAL A N 1
ATOM 1488 C CA . VAL A 1 184 ? -16.003 -5.341 31.473 1.00 90.69 184 VAL A CA 1
ATOM 1489 C C . VAL A 1 184 ? -14.907 -4.276 31.383 1.00 90.69 184 VAL A C 1
ATOM 1491 O O . VAL A 1 184 ? -14.213 -4.187 30.370 1.00 90.69 184 VAL A O 1
ATOM 1494 N N . PHE A 1 185 ? -14.705 -3.475 32.434 1.00 91.88 185 PHE A N 1
ATOM 1495 C CA . PHE A 1 185 ? -13.620 -2.490 32.449 1.00 91.88 185 PHE A CA 1
ATOM 1496 C C . PHE A 1 185 ? -12.243 -3.150 32.536 1.00 91.88 185 PHE A C 1
ATOM 1498 O O . PHE A 1 185 ? -11.321 -2.692 31.865 1.00 91.88 185 PHE A O 1
ATOM 1505 N N . GLY A 1 186 ? -12.106 -4.244 33.287 1.00 90.12 186 GLY A N 1
ATOM 1506 C CA . GLY A 1 186 ? -10.893 -5.059 33.298 1.00 90.12 186 GLY A CA 1
ATOM 1507 C C . GLY A 1 186 ? -10.539 -5.577 31.901 1.00 90.12 186 GLY A C 1
ATOM 1508 O O . GLY A 1 186 ? -9.418 -5.365 31.449 1.00 90.12 186 GLY A O 1
ATOM 1509 N N . LEU A 1 187 ? -11.506 -6.161 31.182 1.00 90.12 187 LEU A N 1
ATOM 1510 C CA .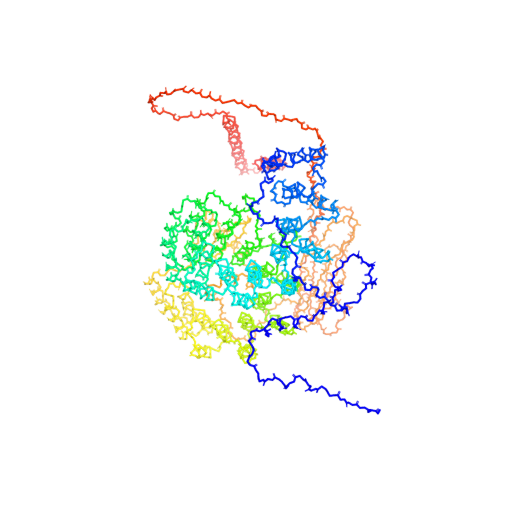 LEU A 1 187 ? -11.325 -6.687 29.823 1.00 90.12 187 LEU A CA 1
ATOM 1511 C C . LEU A 1 187 ? -10.960 -5.579 28.838 1.00 90.12 187 LEU A C 1
ATOM 1513 O O . LEU A 1 187 ? -10.063 -5.748 28.018 1.00 90.12 187 LEU A O 1
ATOM 1517 N N . LYS A 1 188 ? -11.600 -4.411 28.957 1.00 87.94 188 LYS A N 1
ATOM 1518 C CA . LYS A 1 188 ? -11.266 -3.240 28.139 1.00 87.94 188 LYS A CA 1
ATOM 1519 C C . LYS A 1 188 ? -9.860 -2.695 28.426 1.00 87.94 188 LYS A C 1
ATOM 1521 O O . LYS A 1 188 ? -9.248 -2.126 27.529 1.00 87.94 188 LYS A O 1
ATOM 1526 N N . ALA A 1 189 ? -9.344 -2.877 29.643 1.00 88.19 189 ALA A N 1
ATOM 1527 C CA . ALA A 1 189 ? -7.976 -2.508 30.016 1.00 88.19 189 ALA A CA 1
ATOM 1528 C C . ALA A 1 189 ? -6.920 -3.514 29.542 1.00 88.19 189 ALA A C 1
ATOM 1530 O O . ALA A 1 189 ? -5.732 -3.187 29.524 1.00 88.19 189 ALA A O 1
ATOM 1531 N N . CYS A 1 190 ? -7.320 -4.733 29.174 1.00 87.00 190 CYS A N 1
ATOM 1532 C CA . CYS A 1 190 ? -6.409 -5.742 28.655 1.00 87.00 190 CYS A CA 1
ATOM 1533 C C . CYS A 1 190 ? -5.979 -5.393 27.224 1.00 87.00 190 CYS A C 1
ATOM 1535 O O . CYS A 1 190 ? -6.733 -5.538 26.258 1.00 87.00 190 CYS A O 1
ATOM 1537 N N . GLU A 1 191 ? -4.729 -4.953 27.089 1.00 76.50 191 GLU A N 1
ATOM 1538 C CA . GLU A 1 191 ? -4.086 -4.751 25.788 1.00 76.50 191 GLU A CA 1
ATOM 1539 C C . GLU A 1 191 ? -3.534 -6.047 25.199 1.00 76.50 191 GLU A C 1
ATOM 1541 O O . GLU A 1 191 ? -3.643 -6.275 23.997 1.00 76.50 191 GLU A O 1
ATOM 1546 N N . CYS A 1 192 ? -3.006 -6.928 26.048 1.00 76.94 192 CYS A N 1
ATOM 1547 C CA . CYS A 1 192 ? -2.489 -8.223 25.633 1.00 76.94 192 CYS A CA 1
ATOM 1548 C C . CYS A 1 192 ? -3.522 -9.343 25.811 1.00 76.94 192 CYS A C 1
ATOM 1550 O O . CYS A 1 192 ? -4.329 -9.337 26.749 1.00 76.94 192 CYS A O 1
ATOM 1552 N N . LEU A 1 193 ? -3.447 -10.339 24.924 1.00 77.62 193 LEU A N 1
ATOM 1553 C CA . LEU A 1 193 ? -4.328 -11.507 24.939 1.00 77.62 193 LEU A CA 1
ATOM 1554 C C . LEU A 1 193 ? -4.210 -12.286 26.259 1.00 77.62 193 LEU A C 1
ATOM 1556 O O . LEU A 1 193 ? -5.217 -12.584 26.895 1.00 77.62 193 LEU A O 1
ATOM 1560 N N . GLN A 1 194 ? -2.980 -12.495 26.732 1.00 77.88 194 GLN A N 1
ATOM 1561 C CA . GLN A 1 194 ? -2.677 -13.251 27.949 1.00 77.88 194 GLN A CA 1
ATOM 1562 C C . GLN A 1 194 ? -3.338 -12.672 29.212 1.00 77.88 194 GLN A C 1
ATOM 1564 O O . GLN A 1 194 ? -3.852 -13.411 30.058 1.00 77.88 194 GLN A O 1
ATOM 1569 N N . ALA A 1 195 ? -3.355 -11.340 29.355 1.00 78.81 195 ALA A N 1
ATOM 1570 C CA . ALA A 1 195 ? -4.029 -10.703 30.484 1.00 78.81 195 ALA A CA 1
ATOM 1571 C C . ALA A 1 195 ? -5.549 -10.900 30.417 1.00 78.81 195 ALA A C 1
ATOM 1573 O O . ALA A 1 195 ? -6.173 -11.113 31.456 1.00 78.81 195 ALA A O 1
ATOM 1574 N N . GLY A 1 196 ? -6.132 -10.860 29.216 1.00 85.81 196 GLY A N 1
ATOM 1575 C CA . GLY A 1 196 ? -7.561 -11.094 29.029 1.00 85.81 196 GLY A CA 1
ATOM 1576 C C . GLY A 1 196 ? -7.971 -12.549 29.235 1.00 85.81 196 GLY A C 1
ATOM 1577 O O . GLY A 1 196 ? -8.990 -12.794 29.866 1.00 85.81 196 GLY A O 1
ATOM 1578 N N . GLU A 1 197 ? -7.160 -13.522 28.817 1.00 84.94 197 GLU A N 1
ATOM 1579 C CA . GLU A 1 197 ? -7.395 -14.951 29.096 1.00 84.94 197 GLU A CA 1
ATOM 1580 C C . GLU A 1 197 ? -7.316 -15.263 30.596 1.00 84.94 197 GLU A C 1
ATOM 1582 O O . GLU A 1 197 ? -8.144 -15.998 31.145 1.00 84.94 197 GLU A O 1
ATOM 1587 N N . SER A 1 198 ? -6.367 -14.630 31.290 1.00 84.00 198 SER A N 1
ATOM 1588 C CA . SER A 1 198 ? -6.273 -14.700 32.751 1.00 84.00 198 SER A CA 1
ATOM 1589 C C . SER A 1 198 ? -7.519 -14.109 33.420 1.00 84.00 198 SER A C 1
ATOM 1591 O O . SER A 1 198 ? -8.030 -14.664 34.394 1.00 84.00 198 SER A O 1
ATOM 1593 N N . LEU A 1 199 ? -8.032 -12.993 32.891 1.00 88.62 199 LEU A N 1
ATOM 1594 C CA . LEU A 1 199 ? -9.245 -12.351 33.388 1.00 88.62 199 LEU A CA 1
ATOM 1595 C C . LEU A 1 199 ? -10.505 -13.175 33.087 1.00 88.62 199 LEU A C 1
ATOM 1597 O O . LEU A 1 199 ? -11.361 -13.303 33.955 1.00 88.62 199 LEU A O 1
ATOM 1601 N N . HIS A 1 200 ? -10.601 -13.787 31.910 1.00 89.00 200 HIS A N 1
ATOM 1602 C CA . HIS A 1 200 ? -11.680 -14.708 31.559 1.00 89.00 200 HIS A CA 1
ATOM 1603 C C . HIS A 1 200 ? -11.696 -15.923 32.503 1.00 89.00 200 HIS A C 1
ATOM 1605 O O . HIS A 1 200 ? -12.740 -16.293 33.038 1.00 89.00 200 HIS A O 1
ATOM 1611 N N . SER A 1 201 ? -10.523 -16.470 32.828 1.00 84.44 201 SER A N 1
ATOM 1612 C CA . SER A 1 201 ? -10.395 -17.535 33.832 1.00 84.44 201 SER A CA 1
ATOM 1613 C C . SER A 1 201 ? -10.865 -17.088 35.224 1.00 84.44 201 SER A C 1
ATOM 1615 O O . SER A 1 201 ? -11.427 -17.882 35.979 1.00 84.44 201 SER A O 1
ATOM 1617 N N . LEU A 1 202 ? -10.647 -15.818 35.585 1.00 84.88 202 LEU A N 1
ATOM 1618 C CA . LEU A 1 202 ? -11.154 -15.238 36.831 1.00 84.88 202 LEU A CA 1
ATOM 1619 C C . LEU A 1 202 ? -12.682 -15.076 36.808 1.00 84.88 202 LEU A C 1
ATOM 1621 O O . LEU A 1 202 ? -13.319 -15.402 37.804 1.00 84.88 202 LEU A O 1
ATOM 1625 N N . VAL A 1 203 ? -13.265 -14.628 35.691 1.00 88.06 203 VAL A N 1
ATOM 1626 C CA . VAL A 1 203 ? -14.726 -14.518 35.503 1.00 88.06 203 VAL A CA 1
ATOM 1627 C C . VAL A 1 203 ? -15.411 -15.850 35.809 1.00 88.06 203 VAL A C 1
ATOM 1629 O O . VAL A 1 203 ? -16.350 -15.881 36.603 1.00 88.06 203 VAL A O 1
ATOM 1632 N N . TRP A 1 204 ? -14.881 -16.950 35.266 1.00 86.06 204 TRP A N 1
ATOM 1633 C CA . TRP A 1 204 ? -15.376 -18.301 35.544 1.00 86.06 204 TRP A CA 1
ATOM 1634 C C . TRP A 1 204 ? -15.252 -18.676 37.024 1.00 86.06 204 TRP A C 1
ATOM 1636 O O . TRP A 1 204 ? -16.206 -19.129 37.647 1.00 86.06 204 TRP A O 1
ATOM 1646 N N . LYS A 1 205 ? -14.080 -18.444 37.631 1.00 82.75 205 LYS A N 1
ATOM 1647 C CA . LYS A 1 205 ? -13.830 -18.785 39.045 1.00 82.75 205 LYS A CA 1
ATOM 1648 C C . LYS A 1 205 ? -14.730 -18.027 40.024 1.00 82.75 205 LYS A C 1
ATOM 1650 O O . LYS A 1 205 ? -15.000 -18.543 41.104 1.00 82.75 205 LYS A O 1
ATOM 1655 N N . VAL A 1 206 ? -15.147 -16.811 39.674 1.00 83.81 206 VAL A N 1
ATOM 1656 C CA . VAL A 1 206 ? -16.019 -15.964 40.506 1.00 83.81 206 VAL A CA 1
ATOM 1657 C C . VAL A 1 206 ? -17.509 -16.198 40.190 1.00 83.81 206 VAL A C 1
ATOM 1659 O O . VAL A 1 206 ? -18.360 -15.735 40.943 1.00 83.81 206 VAL A O 1
ATOM 1662 N N . GLY A 1 207 ? -17.839 -16.957 39.136 1.00 83.56 207 GLY A N 1
ATOM 1663 C CA . GLY A 1 207 ? -19.217 -17.313 38.769 1.00 83.56 207 GLY A CA 1
ATOM 1664 C C . GLY A 1 207 ? -19.960 -16.244 37.960 1.00 83.56 207 GLY A C 1
ATOM 1665 O O . GLY A 1 207 ? -21.174 -16.113 38.086 1.00 83.56 207 GLY A O 1
ATOM 1666 N N . PHE A 1 208 ? -19.237 -15.445 37.167 1.00 86.75 208 PHE A N 1
ATOM 1667 C CA . PHE A 1 208 ? -19.808 -14.453 36.240 1.00 86.75 208 PHE A CA 1
ATOM 1668 C C . PHE A 1 208 ? -19.808 -14.934 34.777 1.00 86.75 208 PHE A C 1
ATOM 1670 O O . PHE A 1 208 ? -20.084 -14.150 33.871 1.00 86.75 208 PHE A O 1
ATOM 1677 N N . ASP A 1 209 ? -19.498 -16.206 34.526 1.00 81.50 209 ASP A N 1
ATOM 1678 C CA . ASP A 1 209 ? -19.424 -16.820 33.195 1.00 81.50 209 ASP A CA 1
ATOM 1679 C C . ASP A 1 209 ? -20.759 -16.809 32.443 1.00 81.50 209 ASP A C 1
ATOM 1681 O O . ASP A 1 209 ? -20.751 -16.717 31.220 1.00 81.50 209 ASP A O 1
ATOM 1685 N N . CYS A 1 210 ? -21.886 -16.830 33.159 1.00 83.81 210 CYS A N 1
ATOM 1686 C CA . CYS A 1 210 ? -23.232 -16.751 32.589 1.00 83.81 210 CYS A CA 1
ATOM 1687 C C . CYS A 1 210 ? -23.812 -15.318 32.544 1.00 83.81 210 CYS A C 1
ATOM 1689 O O . CYS A 1 210 ? -24.937 -15.136 32.081 1.00 83.81 210 CYS A O 1
ATOM 1691 N N . ASP A 1 211 ? -23.108 -14.291 33.046 1.00 89.19 211 ASP A N 1
ATOM 1692 C CA . ASP A 1 211 ? -23.610 -12.907 32.997 1.00 89.19 211 ASP A CA 1
ATOM 1693 C C . ASP A 1 211 ? -23.467 -12.349 31.573 1.00 89.19 211 ASP A C 1
ATOM 1695 O O . ASP A 1 211 ? -22.354 -12.158 31.077 1.00 89.19 211 ASP A O 1
ATOM 1699 N N . LEU A 1 212 ? -24.598 -12.044 30.929 1.00 88.94 212 LEU A N 1
ATOM 1700 C CA . LEU A 1 212 ? -24.654 -11.570 29.542 1.00 88.94 212 LEU A CA 1
ATOM 1701 C C . LEU A 1 212 ? -23.763 -10.346 29.282 1.00 88.94 212 LEU A C 1
ATOM 1703 O O . LEU A 1 212 ? -23.128 -10.246 28.235 1.00 88.94 212 LEU A O 1
ATOM 1707 N N . VAL A 1 213 ? -23.664 -9.412 30.234 1.00 89.31 213 VAL A N 1
ATOM 1708 C CA . VAL A 1 213 ? -22.853 -8.194 30.069 1.00 89.31 213 VAL A CA 1
ATOM 1709 C C . VAL A 1 213 ? -21.362 -8.540 30.061 1.00 89.31 213 VAL A C 1
ATOM 1711 O O . VAL A 1 213 ? -20.592 -7.947 29.301 1.00 89.31 213 VAL A O 1
ATOM 1714 N N . VAL A 1 214 ? -20.951 -9.514 30.875 1.00 91.00 214 VAL A N 1
ATOM 1715 C CA . VAL A 1 214 ? -19.572 -10.014 30.904 1.00 91.00 214 VAL A CA 1
ATOM 1716 C C . VAL A 1 214 ? -19.262 -10.854 29.662 1.00 91.00 214 VAL A C 1
ATOM 1718 O O . VAL A 1 214 ? -18.226 -10.622 29.038 1.00 91.00 214 VAL A O 1
ATOM 1721 N N . GLN A 1 215 ? -20.166 -11.747 29.244 1.00 91.12 215 GLN A N 1
ATOM 1722 C CA . GLN A 1 215 ? -20.035 -12.525 28.002 1.00 91.12 215 GLN A CA 1
ATOM 1723 C C . GLN A 1 215 ? -19.904 -11.614 26.775 1.00 91.12 215 GLN A C 1
ATOM 1725 O O . GLN A 1 215 ? -18.990 -11.780 25.971 1.00 91.12 215 GLN A O 1
ATOM 1730 N N . ASN A 1 216 ? -20.734 -10.574 26.681 1.00 91.75 216 ASN A N 1
ATOM 1731 C CA . ASN A 1 216 ? -20.644 -9.542 25.649 1.00 91.75 216 ASN A CA 1
ATOM 1732 C C . ASN A 1 216 ? -19.282 -8.829 25.650 1.00 91.75 216 ASN A C 1
ATOM 1734 O O . ASN A 1 216 ? -18.682 -8.617 24.594 1.00 91.75 216 ASN A O 1
ATOM 1738 N N . GLY A 1 217 ? -18.759 -8.503 26.837 1.00 90.69 217 GLY A N 1
ATOM 1739 C CA . GLY A 1 217 ? -17.411 -7.956 26.994 1.00 90.69 217 GLY A CA 1
ATOM 1740 C C . GLY A 1 217 ? -16.310 -8.910 26.517 1.00 90.69 217 GLY A C 1
ATOM 1741 O O . GLY A 1 217 ? -15.340 -8.459 25.908 1.00 90.69 217 GLY A O 1
ATOM 1742 N N . LEU A 1 218 ? -16.466 -10.216 26.748 1.00 91.38 218 LEU A N 1
ATOM 1743 C CA . LEU A 1 218 ? -15.534 -11.257 26.304 1.00 91.38 218 LEU A CA 1
ATOM 1744 C C . LEU A 1 218 ? -15.566 -11.455 24.784 1.00 91.38 218 LEU A C 1
ATOM 1746 O O . LEU A 1 218 ? -14.503 -11.505 24.167 1.00 91.38 218 LEU A O 1
ATOM 1750 N N . VAL A 1 219 ? -16.755 -11.510 24.169 1.00 92.12 219 VAL A N 1
ATOM 1751 C CA . VAL A 1 219 ? -16.911 -11.594 22.704 1.00 92.12 219 VAL A CA 1
ATOM 1752 C C . VAL A 1 219 ? -16.230 -10.401 22.037 1.00 92.12 219 VAL A C 1
ATOM 1754 O O . VAL A 1 219 ? -15.411 -10.584 21.136 1.00 92.12 219 VAL A O 1
ATOM 1757 N N . HIS A 1 220 ? -16.497 -9.186 22.525 1.00 90.69 220 HIS A N 1
ATOM 1758 C CA . HIS A 1 220 ? -15.843 -7.976 22.032 1.00 90.69 220 HIS A CA 1
ATOM 1759 C C . HIS A 1 220 ? -14.318 -8.025 22.231 1.00 90.69 220 HIS A C 1
ATOM 1761 O O . HIS A 1 220 ? -13.569 -7.700 21.313 1.00 90.69 220 HIS A O 1
ATOM 1767 N N . PHE A 1 221 ? -13.836 -8.439 23.409 1.00 90.69 221 PHE A N 1
ATOM 1768 C CA . PHE A 1 221 ? -12.402 -8.552 23.689 1.00 90.69 221 PHE A CA 1
ATOM 1769 C C . PHE A 1 221 ? -11.702 -9.512 22.720 1.00 90.69 221 PHE A C 1
ATOM 1771 O O . PHE A 1 221 ? -10.727 -9.127 22.080 1.00 90.69 221 PHE A O 1
ATOM 1778 N N . TYR A 1 222 ? -12.202 -10.739 22.573 1.00 90.38 222 TYR A N 1
ATOM 1779 C CA . TYR A 1 222 ? -11.592 -11.715 21.672 1.00 90.38 222 TYR A CA 1
ATOM 1780 C C . TYR A 1 222 ? -11.694 -11.290 20.202 1.00 90.38 222 TYR A C 1
ATOM 1782 O O . TYR A 1 222 ? -10.741 -11.502 19.453 1.00 90.38 222 TYR A O 1
ATOM 1790 N N . GLY A 1 223 ? -12.796 -10.646 19.800 1.00 87.38 223 GLY A N 1
ATOM 1791 C CA . GLY A 1 223 ? -12.979 -10.123 18.444 1.00 87.38 223 GLY A CA 1
ATOM 1792 C C . GLY A 1 223 ? -11.978 -9.023 18.075 1.00 87.38 223 GLY A C 1
ATOM 1793 O O . GLY A 1 223 ? -11.303 -9.121 17.050 1.00 87.38 223 GLY A O 1
ATOM 1794 N N . GLU A 1 224 ? -11.801 -8.015 18.936 1.00 85.56 224 GLU A N 1
ATOM 1795 C CA . GLU A 1 224 ? -10.820 -6.937 18.711 1.00 85.56 224 GLU A CA 1
ATOM 1796 C C . GLU A 1 224 ? -9.370 -7.450 18.716 1.00 85.56 224 GLU A C 1
ATOM 1798 O O . GLU A 1 224 ? -8.499 -6.854 18.088 1.00 85.56 224 GLU A O 1
ATOM 1803 N N . ARG A 1 225 ? -9.095 -8.567 19.403 1.00 86.00 225 ARG A N 1
ATOM 1804 C CA . ARG A 1 225 ? -7.764 -9.200 19.455 1.00 86.00 225 ARG A CA 1
ATOM 1805 C C . ARG A 1 225 ? -7.540 -10.262 18.376 1.00 86.00 225 ARG A C 1
ATOM 1807 O O . ARG A 1 225 ? -6.511 -10.929 18.401 1.00 86.00 225 ARG A O 1
ATOM 1814 N N . GLY A 1 226 ? -8.488 -10.438 17.457 1.00 84.00 226 GLY A N 1
ATOM 1815 C CA . GLY A 1 226 ? -8.373 -11.364 16.329 1.00 84.00 226 GLY A CA 1
ATOM 1816 C C . GLY A 1 226 ? -8.588 -12.838 16.673 1.00 84.00 226 GLY A C 1
ATOM 1817 O O . GLY A 1 226 ? -8.580 -13.674 15.773 1.00 84.00 226 GLY A O 1
ATOM 1818 N N . GLN A 1 227 ? -8.855 -13.182 17.939 1.00 88.25 227 GLN A N 1
ATOM 1819 C CA . GLN A 1 227 ? -9.075 -14.567 18.354 1.00 88.25 227 GLN A CA 1
ATOM 1820 C C . GLN A 1 227 ? -10.543 -14.978 18.185 1.00 88.25 227 GLN A C 1
ATOM 1822 O O . GLN A 1 227 ? -11.270 -15.284 19.136 1.00 88.25 227 GLN A O 1
ATOM 1827 N N . LEU A 1 228 ? -10.992 -14.967 16.933 1.00 89.50 228 LEU A N 1
ATOM 1828 C CA . LEU A 1 228 ? -12.404 -15.082 16.574 1.00 89.50 228 LEU A CA 1
ATOM 1829 C C . LEU A 1 228 ? -13.001 -16.462 16.866 1.00 89.50 228 LEU A C 1
ATOM 1831 O O . LEU A 1 228 ? -14.189 -16.557 17.157 1.00 89.50 228 LEU A O 1
ATOM 1835 N N . GLY A 1 229 ? -12.181 -17.516 16.911 1.00 87.25 229 GLY A N 1
ATOM 1836 C CA . GLY A 1 229 ? -12.623 -18.836 17.371 1.00 87.25 229 GLY A CA 1
ATOM 1837 C C . GLY A 1 229 ? -13.062 -18.837 18.841 1.00 87.25 229 GLY A C 1
ATOM 1838 O O . GLY A 1 229 ? -14.072 -19.449 19.182 1.00 87.25 229 GLY A O 1
ATOM 1839 N N . CYS A 1 230 ? -12.349 -18.113 19.712 1.00 88.06 230 CYS A N 1
ATOM 1840 C CA . CYS A 1 230 ? -12.746 -17.950 21.114 1.00 88.06 230 CYS A CA 1
ATOM 1841 C C . CYS A 1 230 ? -13.971 -17.040 21.239 1.00 88.06 230 CYS A C 1
ATOM 1843 O O . CYS A 1 230 ? -14.894 -17.376 21.977 1.00 88.06 230 CYS A O 1
ATOM 1845 N N . ALA A 1 231 ? -14.019 -15.940 20.477 1.00 91.00 231 ALA A N 1
ATOM 1846 C CA . ALA A 1 231 ? -15.185 -15.056 20.442 1.00 91.00 231 ALA A CA 1
ATOM 1847 C C . ALA A 1 231 ? -16.460 -15.822 20.047 1.00 91.00 231 ALA A C 1
ATOM 1849 O O . ALA A 1 231 ? -17.488 -15.695 20.709 1.00 91.00 231 ALA A O 1
ATOM 1850 N N . ARG A 1 232 ? -16.371 -16.671 19.014 1.00 91.44 232 ARG A N 1
ATOM 1851 C CA . ARG A 1 232 ? -17.484 -17.498 18.541 1.00 91.44 232 ARG A CA 1
ATOM 1852 C C . ARG A 1 232 ? -17.932 -18.524 19.577 1.00 91.44 232 ARG A C 1
ATOM 1854 O O . ARG A 1 232 ? -19.129 -18.678 19.772 1.00 91.44 232 ARG A O 1
ATOM 1861 N N . LYS A 1 233 ? -16.997 -19.184 20.267 1.00 90.12 233 LYS A N 1
ATOM 1862 C CA . LYS A 1 233 ? -17.324 -20.141 21.337 1.00 90.12 233 LYS A CA 1
ATOM 1863 C C . LYS A 1 233 ? -18.087 -19.485 22.484 1.00 90.12 233 LYS A C 1
ATOM 1865 O O . LYS A 1 233 ? -19.165 -19.954 22.819 1.00 90.12 233 LYS A O 1
ATOM 1870 N N . VAL A 1 234 ? -17.577 -18.366 23.008 1.00 89.50 234 VAL A N 1
ATOM 1871 C CA . VAL A 1 234 ? -18.250 -17.618 24.087 1.00 89.50 234 VAL A CA 1
ATOM 1872 C C . VAL A 1 234 ? -19.643 -17.164 23.645 1.00 89.50 234 VAL A C 1
ATOM 1874 O O . VAL A 1 234 ? -20.594 -17.230 24.418 1.00 89.50 234 VAL A O 1
ATOM 1877 N N . PHE A 1 235 ? -19.781 -16.740 22.388 1.00 91.25 235 PHE A N 1
ATOM 1878 C CA . PHE A 1 235 ? -21.071 -16.381 21.811 1.00 91.25 235 PHE A CA 1
ATOM 1879 C C . PHE A 1 235 ? -22.026 -17.581 21.702 1.00 91.25 235 PHE A C 1
ATOM 1881 O O . PHE A 1 235 ? -23.210 -17.450 22.000 1.00 91.25 235 PHE A O 1
ATOM 1888 N N . ASP A 1 236 ? -21.534 -18.751 21.290 1.00 88.88 236 ASP A N 1
ATOM 1889 C CA . ASP A 1 236 ? -22.358 -19.948 21.128 1.00 88.88 236 ASP A CA 1
ATOM 1890 C C . ASP A 1 236 ? -22.791 -20.575 22.461 1.00 88.88 236 ASP A C 1
ATOM 1892 O O . ASP A 1 236 ? -23.897 -21.106 22.560 1.00 88.88 236 ASP A O 1
ATOM 1896 N N . GLU A 1 237 ? -21.955 -20.470 23.491 1.00 85.50 237 GLU A N 1
ATOM 1897 C CA . GLU A 1 237 ? -22.247 -20.925 24.856 1.00 85.50 237 GLU A CA 1
ATOM 1898 C C . GLU A 1 237 ? -23.173 -19.956 25.617 1.00 85.50 237 GLU A C 1
ATOM 1900 O O . GLU A 1 237 ? -23.731 -20.313 26.656 1.00 85.50 237 GLU A O 1
ATOM 1905 N N . SER A 1 238 ? -23.378 -18.742 25.096 1.00 84.38 238 SER A N 1
ATOM 1906 C CA . SER A 1 238 ? -24.284 -17.754 25.678 1.00 84.38 238 SER A CA 1
ATOM 1907 C C . SER A 1 238 ? -25.750 -18.188 25.555 1.00 84.38 238 SER A C 1
ATOM 1909 O O . SER A 1 238 ? -26.245 -18.472 24.456 1.00 84.38 238 SER A O 1
ATOM 1911 N N . CYS A 1 239 ? -26.445 -18.235 26.696 1.00 78.19 239 CYS A N 1
ATOM 1912 C CA . CYS A 1 239 ? -27.845 -18.655 26.802 1.00 78.19 239 CYS A CA 1
ATOM 1913 C C . CYS A 1 239 ? -28.840 -17.600 26.298 1.00 78.19 239 CYS A C 1
ATOM 1915 O O . CYS A 1 239 ? -29.924 -17.951 25.838 1.00 78.19 239 CYS A O 1
ATOM 1917 N N . GLU A 1 240 ? -28.463 -16.324 26.346 1.00 79.19 240 GLU A N 1
ATOM 1918 C CA . GLU A 1 240 ? -29.235 -15.193 25.837 1.00 79.19 240 GLU A CA 1
ATOM 1919 C C . GLU A 1 240 ? -28.332 -14.366 24.927 1.00 79.19 240 GLU A C 1
ATOM 1921 O O . GLU A 1 240 ? -27.203 -14.073 25.289 1.00 79.19 240 GLU A O 1
ATOM 1926 N N . ARG A 1 241 ? -28.801 -13.973 23.742 1.00 88.56 241 ARG A N 1
ATOM 1927 C CA . ARG A 1 241 ? -27.992 -13.187 22.798 1.00 88.56 241 ARG A CA 1
ATOM 1928 C C . ARG A 1 241 ? -28.755 -11.938 22.425 1.00 88.56 241 ARG A C 1
ATOM 1930 O O . ARG A 1 241 ? -29.775 -12.013 21.740 1.00 88.56 241 ARG A O 1
ATOM 1937 N N . ASP A 1 242 ? -28.268 -10.797 22.889 1.00 88.94 242 ASP A N 1
ATOM 1938 C CA . ASP A 1 242 ? -28.852 -9.506 22.560 1.00 88.94 242 ASP A CA 1
ATOM 1939 C C . ASP A 1 242 ? -28.209 -8.921 21.297 1.00 88.94 242 ASP A C 1
ATOM 1941 O O . ASP A 1 242 ? -27.228 -9.438 20.756 1.00 88.94 242 ASP A O 1
ATOM 1945 N N . VAL A 1 243 ? -28.763 -7.810 20.808 1.00 90.81 243 VAL A N 1
ATOM 1946 C CA . VAL A 1 243 ? -28.245 -7.106 19.624 1.00 90.81 243 VAL A CA 1
ATOM 1947 C C . VAL A 1 243 ? -26.746 -6.798 19.766 1.00 90.81 243 VAL A C 1
ATOM 1949 O O . VAL A 1 243 ? -26.019 -6.823 18.772 1.00 90.81 243 VAL A O 1
ATOM 1952 N N . PHE A 1 244 ? -26.257 -6.537 20.985 1.00 89.69 244 PHE A N 1
ATOM 1953 C CA . PHE A 1 244 ? -24.847 -6.250 21.235 1.00 89.69 244 PHE A CA 1
ATOM 1954 C C . PHE A 1 244 ? -23.964 -7.497 21.085 1.00 89.69 244 PHE A C 1
ATOM 1956 O O . PHE A 1 244 ? -22.886 -7.381 20.495 1.00 89.69 244 PHE A O 1
ATOM 1963 N N . SER A 1 245 ? -24.410 -8.673 21.547 1.00 89.69 245 SER A N 1
ATOM 1964 C CA . SER A 1 245 ? -23.720 -9.956 21.340 1.00 89.69 245 SER A CA 1
ATOM 1965 C C . SER A 1 245 ? -23.467 -10.196 19.849 1.00 89.69 245 SER A C 1
ATOM 1967 O O . SER A 1 245 ? -22.327 -10.418 19.436 1.00 89.69 245 SER A O 1
ATOM 1969 N N . TRP A 1 246 ? -24.524 -10.078 19.033 1.00 94.50 246 TRP A N 1
ATOM 1970 C CA . TRP A 1 246 ? -24.458 -10.260 17.579 1.00 94.50 246 TRP A CA 1
ATOM 1971 C C . TRP A 1 246 ? -23.560 -9.212 16.920 1.00 94.50 246 TRP A C 1
ATOM 1973 O O . TRP A 1 246 ? -22.647 -9.552 16.169 1.00 94.50 246 TRP A O 1
ATOM 1983 N N . THR A 1 247 ? -23.768 -7.935 17.252 1.00 93.69 247 THR A N 1
ATOM 1984 C CA . THR A 1 247 ? -23.008 -6.815 16.674 1.00 93.69 247 THR A CA 1
ATOM 1985 C C . THR A 1 247 ? -21.516 -6.927 16.971 1.00 93.69 247 THR A C 1
ATOM 1987 O O . THR A 1 247 ? -20.701 -6.689 16.084 1.00 93.69 247 THR A O 1
ATOM 1990 N N . SER A 1 248 ? -21.143 -7.316 18.194 1.00 91.88 248 SER A N 1
ATOM 1991 C CA . SER A 1 248 ? -19.738 -7.474 18.589 1.00 91.88 248 SER A CA 1
ATOM 1992 C C . SER A 1 248 ? -19.044 -8.568 17.785 1.00 91.88 248 SER A C 1
ATOM 1994 O O . SER A 1 248 ? -17.905 -8.381 17.358 1.00 91.88 248 SER A O 1
ATOM 1996 N N . LEU A 1 249 ? -19.736 -9.683 17.533 1.00 93.94 249 LEU A N 1
ATOM 1997 C CA . LEU A 1 249 ? -19.200 -10.783 16.739 1.00 93.94 249 LEU A CA 1
ATOM 1998 C C . LEU A 1 249 ? -19.076 -10.409 15.253 1.00 93.94 249 LEU A C 1
ATOM 2000 O O . LEU A 1 249 ? -18.016 -10.615 14.665 1.00 93.94 249 LEU A O 1
ATOM 2004 N N . ILE A 1 250 ? -20.117 -9.805 14.666 1.00 94.94 250 ILE A N 1
ATOM 2005 C CA . ILE A 1 250 ? -20.116 -9.342 13.264 1.00 94.94 250 ILE A CA 1
ATOM 2006 C C . ILE A 1 250 ? -19.000 -8.316 13.042 1.00 94.94 250 ILE A C 1
ATOM 2008 O O . ILE A 1 250 ? -18.209 -8.453 12.111 1.00 94.94 250 ILE A O 1
ATOM 2012 N N . ASN A 1 251 ? -18.890 -7.317 13.923 1.00 91.81 251 ASN A N 1
ATOM 2013 C CA . ASN A 1 251 ? -17.835 -6.308 13.862 1.00 91.81 251 ASN A CA 1
ATOM 2014 C C . ASN A 1 251 ? -16.438 -6.928 14.024 1.00 91.81 251 ASN A C 1
ATOM 2016 O O . ASN A 1 251 ? -15.516 -6.536 13.313 1.00 91.81 251 ASN A O 1
ATOM 2020 N N . GLY A 1 252 ? -16.288 -7.920 14.908 1.00 90.94 252 GLY A N 1
ATOM 2021 C CA . GLY A 1 252 ? -15.048 -8.680 15.054 1.00 90.94 252 GLY A CA 1
ATOM 2022 C C . GLY A 1 252 ? -14.624 -9.354 13.746 1.00 90.94 252 GLY A C 1
ATOM 2023 O O . GLY A 1 252 ? -13.498 -9.156 13.301 1.00 90.94 252 GLY A O 1
ATOM 2024 N N . TYR A 1 253 ? -15.524 -10.092 13.090 1.00 93.44 253 TYR A N 1
ATOM 2025 C CA . TYR A 1 253 ? -15.228 -10.730 11.801 1.00 93.44 253 TYR A CA 1
ATOM 2026 C C . TYR A 1 253 ? -14.937 -9.716 10.688 1.00 93.44 253 TYR A C 1
ATOM 2028 O O . TYR A 1 253 ? -13.952 -9.871 9.964 1.00 93.44 253 TYR A O 1
ATOM 2036 N N . ALA A 1 254 ? -15.745 -8.656 10.581 1.00 92.00 254 ALA A N 1
ATOM 2037 C CA . ALA A 1 254 ? -15.574 -7.624 9.562 1.00 92.00 254 ALA A CA 1
ATOM 2038 C C . ALA A 1 254 ? -14.236 -6.879 9.713 1.00 92.00 254 ALA A C 1
ATOM 2040 O O . ALA A 1 254 ? -13.552 -6.637 8.723 1.00 92.00 254 ALA A O 1
ATOM 2041 N N . LYS A 1 255 ? -13.814 -6.543 10.939 1.00 89.62 255 LYS A N 1
ATOM 2042 C CA . LYS A 1 255 ? -12.532 -5.858 11.181 1.00 89.62 255 LYS A CA 1
ATOM 2043 C C . LYS A 1 255 ? -11.309 -6.712 10.857 1.00 89.62 255 LYS A C 1
ATOM 2045 O O . LYS A 1 255 ? -10.292 -6.161 10.456 1.00 89.62 255 LYS A O 1
ATOM 2050 N N . GLN A 1 256 ? -11.400 -8.030 11.029 1.00 90.31 256 GLN A N 1
ATOM 2051 C CA . GLN A 1 256 ? -10.293 -8.956 10.766 1.00 90.31 256 GLN A CA 1
ATOM 2052 C C . GLN A 1 256 ? -10.252 -9.454 9.312 1.00 90.31 256 GLN A C 1
ATOM 2054 O O . GLN A 1 256 ? -9.542 -10.411 9.015 1.00 90.31 256 GLN A O 1
ATOM 2059 N N . GLY A 1 257 ? -11.018 -8.838 8.403 1.00 88.38 257 GLY A N 1
ATOM 2060 C CA . GLY A 1 257 ? -10.993 -9.188 6.982 1.00 88.38 257 GLY A CA 1
ATOM 2061 C C . GLY A 1 257 ? -11.646 -10.534 6.657 1.00 88.38 257 GLY A C 1
ATOM 2062 O O . GLY A 1 257 ? -11.281 -11.160 5.666 1.00 88.38 257 GLY A O 1
ATOM 2063 N N . MET A 1 258 ? -12.597 -11.000 7.476 1.00 90.50 258 MET A N 1
ATOM 2064 C CA . MET A 1 258 ? -13.386 -12.212 7.213 1.00 90.50 258 MET A CA 1
ATOM 2065 C C . MET A 1 258 ? -14.851 -11.864 6.917 1.00 90.50 258 MET A C 1
ATOM 2067 O O . MET A 1 258 ? -15.742 -12.149 7.728 1.00 90.50 258 MET A O 1
ATOM 2071 N N . PRO A 1 259 ? -15.135 -11.242 5.759 1.00 92.44 259 PRO A N 1
ATOM 2072 C CA . PRO A 1 259 ? -16.466 -10.732 5.466 1.00 92.44 259 PRO A CA 1
ATOM 2073 C C . PRO A 1 259 ? -17.507 -11.842 5.272 1.00 92.44 259 PRO A C 1
ATOM 2075 O O . PRO A 1 259 ? -18.664 -11.651 5.632 1.00 92.44 259 PRO A O 1
ATOM 2078 N N . ASP A 1 260 ? -17.112 -13.023 4.783 1.00 92.81 260 ASP A N 1
ATOM 2079 C CA . ASP A 1 260 ? -18.018 -14.171 4.623 1.00 92.81 260 ASP A CA 1
ATOM 2080 C C . ASP A 1 260 ? -18.608 -14.657 5.949 1.00 92.81 260 ASP A C 1
ATOM 2082 O O . ASP A 1 260 ? -19.788 -14.993 6.026 1.00 92.81 260 ASP A O 1
ATOM 2086 N N . GLU A 1 261 ? -17.787 -14.709 6.998 1.00 93.12 261 GLU A N 1
ATOM 2087 C CA . GLU A 1 261 ? -18.242 -15.090 8.337 1.00 93.12 261 GLU A CA 1
ATOM 2088 C C . GLU A 1 261 ? -19.109 -13.987 8.947 1.00 93.12 261 GLU A C 1
ATOM 2090 O O . GLU A 1 261 ? -20.152 -14.279 9.529 1.00 93.12 261 GLU A O 1
ATOM 2095 N N . ALA A 1 262 ? -18.729 -12.715 8.768 1.00 94.44 262 ALA A N 1
ATOM 2096 C CA . ALA A 1 262 ? -19.519 -11.580 9.245 1.00 94.44 262 ALA A CA 1
ATOM 2097 C C . ALA A 1 262 ? -20.944 -11.597 8.662 1.00 94.44 262 ALA A C 1
ATOM 2099 O O . ALA A 1 262 ? -21.917 -11.431 9.400 1.00 94.44 262 ALA A O 1
ATOM 2100 N N . LEU A 1 263 ? -21.066 -11.857 7.358 1.00 93.81 263 LEU A N 1
ATOM 2101 C CA . LEU A 1 263 ? -22.345 -11.940 6.654 1.00 93.81 263 LEU A CA 1
ATOM 2102 C C . LEU A 1 263 ? -23.153 -13.177 7.061 1.00 93.81 263 LEU A C 1
ATOM 2104 O O . LEU A 1 263 ? -24.344 -13.054 7.324 1.00 93.81 263 LEU A O 1
ATOM 2108 N N . ARG A 1 264 ? -22.513 -14.340 7.242 1.00 94.06 264 ARG A N 1
ATOM 2109 C CA . ARG A 1 264 ? -23.190 -15.536 7.778 1.00 94.06 264 ARG A CA 1
ATOM 2110 C C . ARG A 1 264 ? -23.743 -15.324 9.187 1.00 94.06 264 ARG A C 1
ATOM 2112 O O . ARG A 1 264 ? -24.833 -15.793 9.507 1.00 94.06 264 ARG A O 1
ATOM 2119 N N . VAL A 1 265 ? -23.007 -14.622 10.051 1.00 93.94 265 VAL A N 1
ATOM 2120 C CA . VAL A 1 265 ? -23.493 -14.274 11.397 1.00 93.94 265 VAL A CA 1
ATOM 2121 C C . VAL A 1 265 ? -24.659 -13.285 11.319 1.00 93.94 265 VAL A C 1
ATOM 2123 O O . VAL A 1 265 ? -25.595 -13.407 12.106 1.00 93.94 265 VAL A O 1
ATOM 2126 N N . PHE A 1 266 ? -24.633 -12.344 10.374 1.00 94.38 266 PHE A N 1
ATOM 2127 C CA . PHE A 1 266 ? -25.743 -11.424 10.128 1.00 94.38 266 PHE A CA 1
ATOM 2128 C C . PHE A 1 266 ? -27.009 -12.148 9.643 1.00 94.38 266 PHE A C 1
ATOM 2130 O O . PHE A 1 266 ? -28.075 -11.948 10.217 1.00 94.38 266 PHE A O 1
ATOM 2137 N N . GLU A 1 267 ? -26.895 -13.065 8.683 1.00 92.75 267 GLU A N 1
ATOM 2138 C CA . GLU A 1 267 ? -28.021 -13.900 8.238 1.00 92.75 267 GLU A CA 1
ATOM 2139 C C . GLU A 1 267 ? -28.615 -14.714 9.399 1.00 92.75 267 GLU A C 1
ATOM 2141 O O . GLU A 1 267 ? -29.834 -14.819 9.544 1.00 92.75 267 GLU A O 1
ATOM 2146 N N . LEU A 1 268 ? -27.761 -15.253 10.279 1.00 93.38 268 LEU A N 1
ATOM 2147 C CA . LEU A 1 268 ? -28.202 -15.975 11.472 1.00 93.38 268 LEU A CA 1
ATOM 2148 C C . LEU A 1 268 ? -28.903 -15.056 12.490 1.00 93.38 268 LEU A C 1
ATOM 2150 O O . LEU A 1 268 ? -29.862 -15.483 13.138 1.00 93.38 268 LEU A O 1
ATOM 2154 N N . MET A 1 269 ? -28.452 -13.807 12.628 1.00 93.69 269 MET A N 1
ATOM 2155 C CA . MET A 1 269 ? -29.098 -12.791 13.465 1.00 93.69 269 MET A CA 1
ATOM 2156 C C . MET A 1 269 ? -30.519 -12.496 12.967 1.00 93.69 269 MET A C 1
ATOM 2158 O O . MET A 1 269 ? -31.461 -12.512 13.764 1.00 93.69 269 MET A O 1
ATOM 2162 N N . GLU A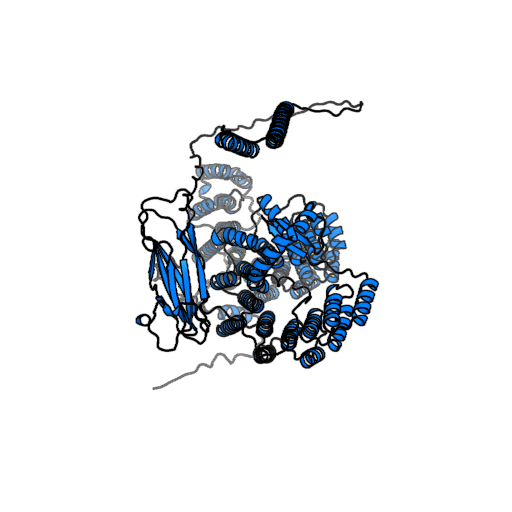 1 270 ? -30.683 -12.302 11.654 1.00 90.56 270 GLU A N 1
ATOM 2163 C CA . GLU A 1 270 ? -31.989 -12.081 11.025 1.00 90.56 270 GLU A CA 1
ATOM 2164 C C . GLU A 1 270 ? -32.896 -13.313 11.153 1.00 90.56 270 GLU A C 1
ATOM 2166 O O . GLU A 1 270 ? -34.059 -13.185 11.541 1.00 90.56 270 GLU A O 1
ATOM 2171 N N . ALA A 1 271 ? -32.362 -14.518 10.921 1.00 90.56 271 ALA A N 1
ATOM 2172 C CA . ALA A 1 271 ? -33.093 -15.776 11.092 1.00 90.56 271 ALA A CA 1
ATOM 2173 C C . ALA A 1 271 ? -33.540 -16.016 12.546 1.00 90.56 271 ALA A C 1
ATOM 2175 O O . ALA A 1 271 ? -34.570 -16.645 12.785 1.00 90.56 271 ALA A O 1
ATOM 2176 N N . SER A 1 272 ? -32.796 -15.479 13.518 1.00 89.12 272 SER A N 1
ATOM 2177 C CA . SER A 1 272 ? -33.144 -15.513 14.945 1.00 89.12 272 SER A CA 1
ATOM 2178 C C . SER A 1 272 ? -34.165 -14.436 15.345 1.00 89.12 272 SER A C 1
ATOM 2180 O O . SER A 1 272 ? -34.518 -14.330 16.518 1.00 89.12 272 SER A O 1
ATOM 2182 N N . GLY A 1 273 ? -34.638 -13.619 14.396 1.00 87.62 273 GLY A N 1
ATOM 2183 C CA . GLY A 1 273 ? -35.616 -12.556 14.629 1.00 87.62 273 GLY A CA 1
ATOM 2184 C C . GLY A 1 273 ? -35.064 -11.339 15.377 1.00 87.62 273 GLY A C 1
ATOM 2185 O O . GLY A 1 273 ? -35.842 -10.510 15.852 1.00 87.62 273 GLY A O 1
ATOM 2186 N N . VAL A 1 274 ? -33.739 -11.212 15.503 1.00 89.69 274 VAL A N 1
ATOM 2187 C CA . VAL A 1 274 ? -33.097 -10.085 16.188 1.00 89.69 274 VAL A CA 1
ATOM 2188 C C . VAL A 1 274 ? -32.872 -8.959 15.183 1.00 89.69 274 VAL A C 1
ATOM 2190 O O . VAL A 1 274 ? -32.155 -9.126 14.202 1.00 89.69 274 VAL A O 1
ATOM 2193 N N . GLN A 1 275 ? -33.470 -7.790 15.424 1.00 87.75 275 GLN A N 1
ATOM 2194 C CA . GLN A 1 275 ? -33.339 -6.663 14.500 1.00 87.75 275 GLN A CA 1
ATOM 2195 C C . GLN A 1 275 ? -31.944 -6.017 14.586 1.00 87.75 275 GLN A C 1
ATOM 2197 O O . GLN A 1 275 ? -31.515 -5.653 15.688 1.00 87.75 275 GLN A O 1
ATOM 2202 N N . PRO A 1 276 ? -31.236 -5.841 13.454 1.00 90.75 276 PRO A N 1
ATOM 2203 C CA . PRO A 1 276 ? -29.965 -5.128 13.427 1.00 90.75 276 PRO A CA 1
ATOM 2204 C C . PRO A 1 276 ? -30.131 -3.651 13.780 1.00 90.75 276 PRO A C 1
ATOM 2206 O O . PRO A 1 276 ? -31.132 -3.014 13.449 1.00 90.75 276 PRO A O 1
ATOM 2209 N N . ASN A 1 277 ? -29.122 -3.098 14.453 1.00 88.94 277 ASN A N 1
ATOM 2210 C CA . ASN A 1 277 ? -29.037 -1.668 14.727 1.00 88.94 277 ASN A CA 1
ATOM 2211 C C . ASN A 1 277 ? -28.049 -0.987 13.764 1.00 88.94 277 ASN A C 1
ATOM 2213 O O . ASN A 1 277 ? -27.400 -1.635 12.946 1.00 88.94 277 ASN A O 1
ATOM 2217 N N . GLU A 1 278 ? -27.914 0.334 13.876 1.00 89.44 278 GLU A N 1
ATOM 2218 C CA . GLU A 1 278 ? -27.006 1.129 13.039 1.00 89.44 278 GLU A CA 1
ATOM 2219 C C . GLU A 1 278 ? -25.562 0.594 13.039 1.00 89.44 278 GLU A C 1
ATOM 2221 O O . GLU A 1 278 ? -24.948 0.475 11.981 1.00 89.44 278 GLU A O 1
ATOM 2226 N N . ILE A 1 279 ? -25.035 0.217 14.209 1.00 89.75 279 ILE A N 1
ATOM 2227 C CA . ILE A 1 279 ? -23.665 -0.298 14.360 1.00 89.75 279 ILE A CA 1
ATOM 2228 C C . ILE A 1 279 ? -23.528 -1.655 13.658 1.00 89.75 279 ILE A C 1
ATOM 2230 O O . ILE A 1 279 ? -22.522 -1.899 12.990 1.00 89.75 279 ILE A O 1
ATOM 2234 N N . THR A 1 280 ? -24.544 -2.518 13.764 1.00 92.06 280 THR A N 1
ATOM 2235 C CA . THR A 1 280 ? -24.605 -3.779 13.016 1.00 92.06 280 THR A CA 1
ATOM 2236 C C . THR A 1 280 ? -24.532 -3.510 11.515 1.00 92.06 280 THR A C 1
ATOM 2238 O O . THR A 1 280 ? -23.697 -4.096 10.832 1.00 92.06 280 THR A O 1
ATOM 2241 N N . MET A 1 281 ? -25.347 -2.580 11.007 1.00 93.19 281 MET A N 1
ATOM 2242 C CA . MET A 1 281 ? -25.390 -2.262 9.578 1.00 93.19 281 MET A CA 1
ATOM 2243 C C . MET A 1 281 ? -24.058 -1.700 9.069 1.00 93.19 281 MET A C 1
ATOM 2245 O O . MET A 1 281 ? -23.615 -2.092 7.995 1.00 93.19 281 MET A O 1
ATOM 2249 N N . ILE A 1 282 ? -23.379 -0.843 9.840 1.00 92.50 282 ILE A N 1
ATOM 2250 C CA . ILE A 1 282 ? -22.038 -0.333 9.502 1.00 92.50 282 ILE A CA 1
ATOM 2251 C C . ILE A 1 282 ? -21.037 -1.487 9.330 1.00 92.50 282 ILE A C 1
ATOM 2253 O O . ILE A 1 282 ? -20.312 -1.535 8.335 1.00 92.50 282 ILE A O 1
ATOM 2257 N N . ALA A 1 283 ? -21.014 -2.442 10.266 1.00 93.56 283 ALA A N 1
ATOM 2258 C CA . ALA A 1 283 ? -20.125 -3.602 10.184 1.00 93.56 283 ALA A CA 1
ATOM 2259 C C . ALA A 1 283 ? -20.449 -4.499 8.975 1.00 93.56 283 ALA A C 1
ATOM 2261 O O . ALA A 1 283 ? -19.542 -4.980 8.297 1.00 93.56 283 ALA A O 1
ATOM 2262 N N . VAL A 1 284 ? -21.735 -4.671 8.666 1.00 94.75 284 VAL A N 1
ATOM 2263 C CA . VAL A 1 284 ? -22.207 -5.440 7.508 1.00 94.75 284 VAL A CA 1
ATOM 2264 C C . VAL A 1 284 ? -21.841 -4.755 6.184 1.00 94.75 284 VAL A C 1
ATOM 2266 O O . VAL A 1 284 ? -21.332 -5.422 5.285 1.00 94.75 284 VAL A O 1
ATOM 2269 N N . PHE A 1 285 ? -22.016 -3.434 6.051 1.00 94.00 285 PHE A N 1
ATOM 2270 C CA . PHE A 1 285 ? -21.570 -2.701 4.856 1.00 94.00 285 PHE A CA 1
ATOM 2271 C C . PHE A 1 285 ? -20.056 -2.744 4.689 1.00 94.00 285 PHE A C 1
ATOM 2273 O O . PHE A 1 285 ? -19.586 -2.894 3.565 1.00 94.00 285 PHE A O 1
ATOM 2280 N N . SER A 1 286 ? -19.296 -2.680 5.787 1.00 93.25 286 SER A N 1
ATOM 2281 C CA . SER A 1 286 ? -17.845 -2.886 5.755 1.00 93.25 286 SER A CA 1
ATOM 2282 C C . SER A 1 286 ? -17.491 -4.274 5.207 1.00 93.25 286 SER A C 1
ATOM 2284 O O . SER A 1 286 ? -16.646 -4.381 4.322 1.00 93.25 286 SER A O 1
ATOM 2286 N N . ALA A 1 287 ? -18.188 -5.330 5.640 1.00 93.88 287 ALA A N 1
ATOM 2287 C CA . ALA A 1 287 ? -18.001 -6.675 5.093 1.00 93.88 287 ALA A CA 1
ATOM 2288 C C . ALA A 1 287 ? -18.378 -6.769 3.598 1.00 93.88 287 ALA A C 1
ATOM 2290 O O . ALA A 1 287 ? -17.651 -7.383 2.820 1.00 93.88 287 ALA A O 1
ATOM 2291 N N . CYS A 1 288 ? -19.460 -6.115 3.161 1.00 93.81 288 CYS A N 1
ATOM 2292 C CA . CYS A 1 288 ? -19.842 -6.064 1.741 1.00 93.81 288 CYS A CA 1
ATOM 2293 C C . CYS A 1 288 ? -18.806 -5.318 0.891 1.00 93.81 288 CYS A C 1
ATOM 2295 O O . CYS A 1 288 ? -18.415 -5.797 -0.168 1.00 93.81 288 CYS A O 1
ATOM 2297 N N . SER A 1 289 ? -18.324 -4.179 1.396 1.00 92.06 289 SER A N 1
ATOM 2298 C CA . SER A 1 289 ? -17.262 -3.363 0.801 1.00 92.06 289 SER A CA 1
ATOM 2299 C C . SER A 1 289 ? -15.972 -4.171 0.606 1.00 92.06 289 SER A C 1
ATOM 2301 O O . SER A 1 289 ? -15.313 -4.031 -0.417 1.00 92.06 289 SER A O 1
ATOM 2303 N N . GLN A 1 290 ? -15.640 -5.071 1.541 1.00 91.94 290 GLN A N 1
ATOM 2304 C CA . GLN A 1 290 ? -14.483 -5.974 1.442 1.00 91.94 290 GLN A CA 1
ATOM 2305 C C . GLN A 1 290 ? -14.663 -7.112 0.429 1.00 91.94 290 GLN A C 1
ATOM 2307 O O . GLN A 1 290 ? -13.673 -7.574 -0.130 1.00 91.94 290 GLN A O 1
ATOM 2312 N N . LYS A 1 291 ? -15.895 -7.587 0.204 1.00 90.69 291 LYS A N 1
ATOM 2313 C CA . LYS A 1 291 ? -16.188 -8.598 -0.829 1.00 90.69 291 LYS A CA 1
ATOM 2314 C C . LYS A 1 291 ? -16.345 -8.012 -2.226 1.00 90.69 291 LYS A C 1
ATOM 2316 O O . LYS A 1 291 ? -16.341 -8.779 -3.182 1.00 90.69 291 LYS A O 1
ATOM 2321 N N . GLU A 1 292 ? -16.540 -6.698 -2.318 1.00 90.25 292 GLU A N 1
ATOM 2322 C CA . GLU A 1 292 ? -16.871 -5.991 -3.559 1.00 90.25 292 GLU A CA 1
ATOM 2323 C C . GLU A 1 292 ? -18.137 -6.565 -4.245 1.00 90.25 292 GLU A C 1
ATOM 2325 O O . GLU A 1 292 ? -18.293 -6.511 -5.463 1.00 90.25 292 GLU A O 1
ATOM 2330 N N . ASP A 1 293 ? -19.074 -7.107 -3.449 1.00 87.81 293 ASP A N 1
ATOM 2331 C CA . ASP A 1 293 ? -20.339 -7.686 -3.924 1.00 87.81 293 ASP A CA 1
ATOM 2332 C C . ASP A 1 293 ? -21.454 -6.629 -3.948 1.00 87.81 293 ASP A C 1
ATOM 2334 O O . ASP A 1 293 ? -22.116 -6.338 -2.942 1.00 87.81 293 ASP A O 1
ATOM 2338 N N . LEU A 1 294 ? -21.659 -6.050 -5.133 1.00 91.56 294 LEU A N 1
ATOM 2339 C CA . LEU A 1 294 ? -22.622 -4.975 -5.352 1.00 91.56 294 LEU A CA 1
ATOM 2340 C C . LEU A 1 294 ? -24.078 -5.404 -5.114 1.00 91.56 294 LEU A C 1
ATOM 2342 O O . LEU A 1 294 ? -24.872 -4.613 -4.601 1.00 91.56 294 LEU A O 1
ATOM 2346 N N . GLU A 1 295 ? -24.458 -6.620 -5.505 1.00 91.00 295 GLU A N 1
ATOM 2347 C CA . GLU A 1 295 ? -25.853 -7.067 -5.425 1.00 91.00 295 GLU A CA 1
ATOM 2348 C C . GLU A 1 295 ? -26.250 -7.347 -3.976 1.00 91.00 295 GLU A C 1
ATOM 2350 O O . GLU A 1 295 ? -27.311 -6.904 -3.519 1.00 91.00 295 GLU A O 1
ATOM 2355 N N . LEU A 1 296 ? -25.348 -7.968 -3.211 1.00 89.69 296 LEU A N 1
ATOM 2356 C CA . LEU A 1 296 ? -25.525 -8.117 -1.773 1.00 89.69 296 LEU A CA 1
ATOM 2357 C C . LEU A 1 296 ? -25.594 -6.746 -1.082 1.00 89.69 296 LEU A C 1
ATOM 2359 O O . LEU A 1 296 ? -26.525 -6.487 -0.315 1.00 89.69 296 LEU A O 1
ATOM 2363 N N . GLY A 1 297 ? -24.680 -5.830 -1.412 1.00 92.19 297 GLY A N 1
ATOM 2364 C CA . GLY A 1 297 ? -24.673 -4.468 -0.876 1.00 92.19 297 GLY A CA 1
ATOM 2365 C C . GLY A 1 297 ? -25.969 -3.689 -1.145 1.00 92.19 297 GLY A C 1
ATOM 2366 O O . GLY A 1 297 ? -26.479 -3.007 -0.250 1.00 92.19 297 GLY A O 1
ATOM 2367 N N . LYS A 1 298 ? -26.558 -3.825 -2.342 1.00 92.38 298 LYS A N 1
ATOM 2368 C CA . LYS A 1 298 ? -27.878 -3.257 -2.677 1.00 92.38 298 LYS A CA 1
ATOM 2369 C C . LYS A 1 298 ? -28.993 -3.866 -1.833 1.00 92.38 298 LYS A C 1
ATOM 2371 O O . LYS A 1 298 ? -29.783 -3.118 -1.260 1.00 92.38 298 LYS A O 1
ATOM 2376 N N . SER A 1 299 ? -29.023 -5.195 -1.703 1.00 91.50 299 SER A N 1
ATOM 2377 C CA . SER A 1 299 ? -30.048 -5.888 -0.911 1.00 91.50 299 SER A CA 1
ATOM 2378 C C . SER A 1 299 ? -30.053 -5.427 0.554 1.00 91.50 299 SER A C 1
ATOM 2380 O O . SER A 1 299 ? -31.110 -5.150 1.125 1.00 91.50 299 SER A O 1
ATOM 2382 N N . ILE A 1 300 ? -28.865 -5.229 1.130 1.00 90.81 300 ILE A N 1
ATOM 2383 C CA . ILE A 1 300 ? -28.670 -4.756 2.503 1.00 90.81 300 ILE A CA 1
ATOM 2384 C C . ILE A 1 300 ? -29.026 -3.271 2.628 1.00 90.81 300 ILE A C 1
ATOM 2386 O O . ILE A 1 300 ? -29.660 -2.862 3.602 1.00 90.81 300 ILE A O 1
ATOM 2390 N N . HIS A 1 301 ? -28.709 -2.447 1.627 1.00 90.94 301 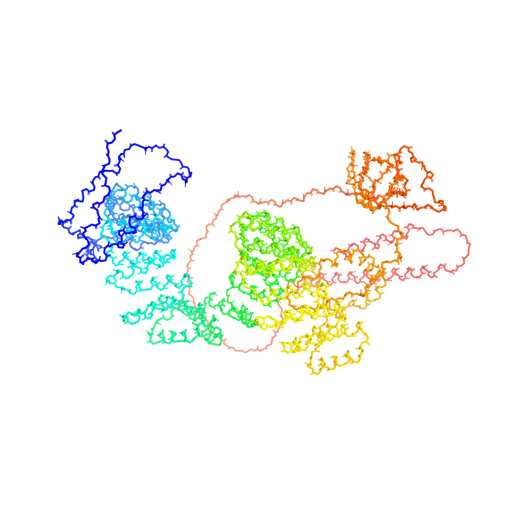HIS A N 1
ATOM 2391 C CA . HIS A 1 301 ? -29.164 -1.057 1.587 1.00 90.94 301 HIS A CA 1
ATOM 2392 C C . HIS A 1 301 ? -30.699 -0.949 1.547 1.00 90.94 301 HIS A C 1
ATOM 2394 O O . HIS A 1 301 ? -31.273 -0.087 2.215 1.00 90.94 301 HIS A O 1
ATOM 2400 N N . ASP A 1 302 ? -31.390 -1.854 0.857 1.00 88.69 302 ASP A N 1
ATOM 2401 C CA . ASP A 1 302 ? -32.854 -1.895 0.863 1.00 88.69 302 ASP A CA 1
ATOM 2402 C C . ASP A 1 302 ? -33.437 -2.386 2.200 1.00 88.69 302 ASP A C 1
ATOM 2404 O O . ASP A 1 302 ? -34.534 -1.962 2.578 1.00 88.69 302 ASP A O 1
ATOM 2408 N N . ILE A 1 303 ? -32.713 -3.215 2.966 1.00 86.50 303 ILE A N 1
ATOM 2409 C CA . ILE A 1 303 ? -33.063 -3.520 4.366 1.00 86.50 303 ILE A CA 1
ATOM 2410 C C . ILE A 1 303 ? -33.036 -2.232 5.202 1.00 86.50 303 ILE A C 1
ATOM 2412 O O . ILE A 1 303 ? -34.034 -1.921 5.852 1.00 86.50 303 ILE A O 1
ATOM 2416 N N . VAL A 1 304 ? -31.971 -1.424 5.116 1.00 88.12 304 VAL A N 1
ATOM 2417 C CA . VAL A 1 304 ? -31.868 -0.144 5.853 1.00 88.12 304 VAL A CA 1
ATOM 2418 C C . VAL A 1 304 ? -33.045 0.781 5.554 1.00 88.12 304 VAL A C 1
ATOM 2420 O O . VAL A 1 304 ? -33.652 1.322 6.482 1.00 88.12 304 VAL A O 1
ATOM 2423 N N . LYS A 1 305 ? -33.403 0.934 4.271 1.00 84.94 305 LYS A N 1
ATOM 2424 C CA . LYS A 1 305 ? -34.543 1.768 3.854 1.00 84.94 305 LYS A CA 1
ATOM 2425 C C . LYS A 1 305 ? -35.861 1.266 4.444 1.00 84.94 305 LYS A C 1
ATOM 2427 O O . LYS A 1 305 ? -36.666 2.073 4.900 1.00 84.94 305 LYS A O 1
ATOM 2432 N N . ARG A 1 306 ? -36.085 -0.054 4.461 1.00 85.06 306 ARG A N 1
ATOM 2433 C CA . ARG A 1 306 ? -37.306 -0.666 5.018 1.00 85.06 306 ARG A CA 1
ATOM 2434 C C . ARG A 1 306 ? -37.397 -0.543 6.536 1.00 85.06 306 ARG A C 1
ATOM 2436 O O . ARG A 1 306 ? -38.496 -0.388 7.057 1.00 85.06 306 ARG A O 1
ATOM 2443 N N . MET A 1 307 ? -36.267 -0.593 7.235 1.00 79.44 307 MET A N 1
ATOM 2444 C CA . MET A 1 307 ? -36.220 -0.470 8.695 1.00 79.44 307 MET A CA 1
ATOM 2445 C C . MET A 1 307 ? -36.431 0.969 9.189 1.00 79.44 307 MET A C 1
ATOM 2447 O O . MET A 1 307 ? -36.571 1.176 10.392 1.00 79.44 307 MET A O 1
ATOM 2451 N N . ASN A 1 308 ? -36.466 1.958 8.284 1.00 70.56 308 ASN A N 1
ATOM 2452 C CA . ASN A 1 308 ? -36.581 3.385 8.601 1.00 70.56 308 ASN A CA 1
ATOM 2453 C C . ASN A 1 308 ? -35.573 3.831 9.679 1.00 70.56 308 ASN A C 1
ATOM 2455 O O . ASN A 1 308 ? -35.887 4.635 10.559 1.00 70.56 308 ASN A O 1
ATOM 2459 N N . LEU A 1 309 ? -34.364 3.259 9.640 1.00 70.19 309 LEU A N 1
ATOM 2460 C CA . LEU A 1 309 ? -33.287 3.650 10.540 1.00 70.19 309 LEU A CA 1
ATOM 2461 C C . LEU A 1 309 ? -32.943 5.113 10.257 1.00 70.19 309 LEU A C 1
ATOM 2463 O O . LEU A 1 309 ? -32.756 5.493 9.101 1.00 70.19 309 LEU A O 1
ATOM 2467 N N . ASN A 1 310 ? -32.840 5.933 11.306 1.00 65.00 310 ASN A N 1
ATOM 2468 C CA . ASN A 1 310 ? -32.319 7.289 11.164 1.00 65.00 310 ASN A CA 1
ATOM 2469 C C . ASN A 1 310 ? -30.902 7.194 10.587 1.00 65.00 310 ASN A C 1
ATOM 2471 O O . ASN A 1 310 ? -29.974 6.775 11.276 1.00 65.00 310 ASN A O 1
ATOM 2475 N N . THR A 1 311 ? -30.740 7.554 9.314 1.00 75.06 311 THR A N 1
ATOM 2476 C CA . THR A 1 311 ? -29.457 7.487 8.616 1.00 75.06 311 THR A CA 1
ATOM 2477 C C . THR A 1 311 ? -28.531 8.563 9.163 1.00 75.06 311 THR A C 1
ATOM 2479 O O . THR A 1 311 ? -28.576 9.721 8.739 1.00 75.06 311 THR A O 1
ATOM 2482 N N . SER A 1 312 ? -27.716 8.186 10.144 1.00 86.81 312 SER A N 1
ATOM 2483 C CA . SER A 1 312 ? -26.620 9.016 10.623 1.00 86.81 312 SER A CA 1
ATOM 2484 C C . SER A 1 312 ? -25.593 9.242 9.507 1.00 86.81 312 SER A C 1
ATOM 2486 O O . SER A 1 312 ? -25.538 8.500 8.521 1.00 86.81 312 SER A O 1
ATOM 2488 N N . LEU A 1 313 ? -24.729 10.241 9.687 1.00 89.06 313 LEU A N 1
ATOM 2489 C CA . LEU A 1 313 ? -23.602 10.470 8.785 1.00 89.06 313 LEU A CA 1
ATOM 2490 C C . LEU A 1 313 ? -22.687 9.235 8.682 1.00 89.06 313 LEU A C 1
ATOM 2492 O O . LEU A 1 313 ? -22.254 8.894 7.588 1.00 89.06 313 LEU A O 1
ATOM 2496 N N . ASN A 1 314 ? -22.466 8.514 9.787 1.00 90.00 314 ASN A N 1
ATOM 2497 C CA . ASN A 1 314 ? -21.615 7.318 9.819 1.00 90.00 314 ASN A CA 1
ATOM 2498 C C . ASN A 1 314 ? -22.196 6.168 8.986 1.00 90.00 314 ASN A C 1
ATOM 2500 O O . ASN A 1 314 ? -21.464 5.494 8.257 1.00 90.00 314 ASN A O 1
ATOM 2504 N N . LEU A 1 315 ? -23.512 5.950 9.076 1.00 90.12 315 LEU A N 1
ATOM 2505 C CA . LEU A 1 315 ? -24.185 4.937 8.270 1.00 90.12 315 LEU A CA 1
ATOM 2506 C C . LEU A 1 315 ? -24.161 5.321 6.786 1.00 90.12 315 LEU A C 1
ATOM 2508 O O . LEU A 1 315 ? -23.811 4.484 5.959 1.00 90.12 315 LEU A O 1
ATOM 2512 N N . MET A 1 316 ? -24.446 6.586 6.452 1.00 91.00 316 MET A N 1
ATOM 2513 C CA . MET A 1 316 ? -24.360 7.085 5.071 1.00 91.00 316 MET A CA 1
ATOM 2514 C C . MET A 1 316 ? -22.950 6.930 4.495 1.00 91.00 316 MET A C 1
ATOM 2516 O O . MET A 1 316 ? -22.803 6.440 3.383 1.00 91.00 316 MET A O 1
ATOM 2520 N N . ASN A 1 317 ? -21.918 7.263 5.272 1.00 93.75 317 ASN A N 1
ATOM 2521 C CA . ASN A 1 317 ? -20.516 7.075 4.906 1.00 93.75 317 ASN A CA 1
ATOM 2522 C C . ASN A 1 317 ? -20.169 5.603 4.647 1.00 93.75 317 ASN A C 1
ATOM 2524 O O . ASN A 1 317 ? -19.447 5.300 3.702 1.00 93.75 317 ASN A O 1
ATOM 2528 N N . SER A 1 318 ? -20.712 4.683 5.447 1.00 93.31 318 SER A N 1
ATOM 2529 C CA . SER A 1 318 ? -20.481 3.241 5.276 1.00 93.31 318 SER A CA 1
ATOM 2530 C C . SER A 1 318 ? -21.163 2.693 4.021 1.00 93.31 318 SER A C 1
ATOM 2532 O O . SER A 1 318 ? -20.584 1.882 3.301 1.00 93.31 318 SER A O 1
ATOM 2534 N N . ILE A 1 319 ? -22.381 3.160 3.727 1.00 93.06 319 ILE A N 1
ATOM 2535 C CA . ILE A 1 319 ? -23.095 2.807 2.495 1.00 93.06 319 ILE A CA 1
ATOM 2536 C C . ILE A 1 319 ? -22.364 3.391 1.277 1.00 93.06 319 ILE A C 1
ATOM 2538 O O . ILE A 1 319 ? -22.179 2.693 0.281 1.00 93.06 319 ILE A O 1
ATOM 2542 N N . LEU A 1 320 ? -21.919 4.649 1.366 1.00 94.44 320 LEU A N 1
ATOM 2543 C CA . LEU A 1 320 ? -21.155 5.329 0.323 1.00 94.44 320 LEU A CA 1
ATOM 2544 C C . LEU A 1 320 ? -19.861 4.574 -0.002 1.00 94.44 320 LEU A C 1
ATOM 2546 O O . LEU A 1 320 ? -19.627 4.257 -1.166 1.00 94.44 320 LEU A O 1
ATOM 2550 N N . ASP A 1 321 ? -19.058 4.241 1.014 1.00 92.94 321 ASP A N 1
ATOM 2551 C CA . ASP A 1 321 ? -17.829 3.454 0.853 1.00 92.94 321 ASP A CA 1
ATOM 2552 C C . ASP A 1 321 ? -18.113 2.092 0.206 1.00 92.94 321 ASP A C 1
ATOM 2554 O O . ASP A 1 321 ? -17.385 1.691 -0.699 1.00 92.94 321 ASP A O 1
ATOM 2558 N N . MET A 1 322 ? -19.203 1.417 0.591 1.00 94.56 322 MET A N 1
ATOM 2559 C CA . MET A 1 322 ? -19.610 0.159 -0.038 1.00 94.56 322 MET A CA 1
ATOM 2560 C C . MET A 1 322 ? -19.884 0.330 -1.538 1.00 94.56 322 MET A C 1
ATOM 2562 O O . MET A 1 322 ? -19.295 -0.399 -2.335 1.00 94.56 322 MET A O 1
ATOM 2566 N N . TYR A 1 323 ? -20.700 1.309 -1.954 1.00 94.31 323 TYR A N 1
ATOM 2567 C CA . TYR A 1 323 ? -20.965 1.535 -3.384 1.00 94.31 323 TYR A CA 1
ATOM 2568 C C . TYR A 1 323 ? -19.704 1.929 -4.158 1.00 94.31 323 TYR A C 1
ATOM 2570 O O . TYR A 1 323 ? -19.530 1.488 -5.295 1.00 94.31 323 TYR A O 1
ATOM 2578 N N . VAL A 1 324 ? -18.829 2.734 -3.546 1.00 93.38 324 VAL A N 1
ATOM 2579 C CA . VAL A 1 324 ? -17.543 3.125 -4.131 1.00 93.38 324 VAL A CA 1
ATOM 2580 C C . VAL A 1 324 ? -16.651 1.903 -4.354 1.00 93.38 324 VAL A C 1
ATOM 2582 O O . VAL A 1 324 ? -16.167 1.712 -5.469 1.00 93.38 324 VAL A O 1
ATOM 2585 N N . LYS A 1 325 ? -16.442 1.062 -3.331 1.00 90.31 325 LYS A N 1
ATOM 2586 C CA . LYS A 1 325 ? -15.579 -0.125 -3.441 1.00 90.31 325 LYS A CA 1
ATOM 2587 C C . LYS A 1 325 ? -16.155 -1.191 -4.372 1.00 90.31 325 LYS A C 1
ATOM 2589 O O . LYS A 1 325 ? -15.396 -1.820 -5.091 1.00 90.31 325 LYS A O 1
ATOM 2594 N N . CYS A 1 326 ? -17.480 -1.319 -4.447 1.00 89.88 326 CYS A N 1
ATOM 2595 C CA . CYS A 1 326 ? -18.149 -2.210 -5.401 1.00 89.88 326 CYS A CA 1
ATOM 2596 C C . CYS A 1 326 ? -18.198 -1.651 -6.844 1.00 89.88 326 CYS A C 1
ATOM 2598 O O . CYS A 1 326 ? -18.896 -2.201 -7.694 1.00 89.88 326 CYS A O 1
ATOM 2600 N N . GLY A 1 327 ? -17.530 -0.525 -7.131 1.00 87.56 327 GLY A N 1
ATOM 2601 C CA . GLY A 1 327 ? -17.410 0.053 -8.476 1.00 87.56 327 GLY A CA 1
ATOM 2602 C C . GLY A 1 327 ? -18.640 0.814 -8.991 1.00 87.56 327 GLY A C 1
ATOM 2603 O O . GLY A 1 327 ? -18.612 1.358 -10.094 1.00 87.56 327 GLY A O 1
ATOM 2604 N N . SER A 1 328 ? -19.715 0.923 -8.208 1.00 92.00 328 SER A N 1
ATOM 2605 C CA . SER A 1 328 ? -20.961 1.593 -8.605 1.00 92.00 328 SER A CA 1
ATOM 2606 C C . SER A 1 328 ? -20.910 3.103 -8.337 1.00 92.00 328 SER A C 1
ATOM 2608 O O . SER A 1 328 ? -21.687 3.646 -7.542 1.00 92.00 328 SER A O 1
ATOM 2610 N N . LEU A 1 329 ? -20.001 3.799 -9.030 1.00 92.00 329 LEU A N 1
ATOM 2611 C CA . LEU A 1 329 ? -19.736 5.229 -8.821 1.00 92.00 329 LEU A CA 1
ATOM 2612 C C . LEU A 1 329 ? -20.935 6.138 -9.105 1.00 92.00 329 LEU A C 1
ATOM 2614 O O . LEU A 1 329 ? -21.063 7.172 -8.459 1.00 92.00 329 LEU A O 1
ATOM 2618 N N . VAL A 1 330 ? -21.826 5.765 -10.028 1.00 92.50 330 VAL A N 1
ATOM 2619 C CA . VAL A 1 330 ? -23.022 6.568 -10.343 1.00 92.50 330 VAL A CA 1
ATOM 2620 C C . VAL A 1 330 ? -23.942 6.653 -9.125 1.00 92.50 330 VAL A C 1
ATOM 2622 O O . VAL A 1 330 ? -24.262 7.744 -8.664 1.00 92.50 330 VAL A O 1
ATOM 2625 N N . THR A 1 331 ? -24.291 5.507 -8.534 1.00 91.94 331 THR A N 1
ATOM 2626 C CA . THR A 1 331 ? -25.119 5.455 -7.320 1.00 91.94 331 THR A CA 1
ATOM 2627 C C . THR A 1 331 ? -24.410 6.082 -6.122 1.00 91.94 331 THR A C 1
ATOM 2629 O O . THR A 1 331 ? -25.043 6.792 -5.342 1.00 91.94 331 THR A O 1
ATOM 2632 N N . ALA A 1 332 ? -23.095 5.870 -5.986 1.00 93.88 332 ALA A N 1
ATOM 2633 C CA . ALA A 1 332 ? -22.303 6.534 -4.953 1.00 93.88 332 ALA A CA 1
ATOM 2634 C C . ALA A 1 332 ? -22.364 8.062 -5.099 1.00 93.88 332 ALA A C 1
ATOM 2636 O O . ALA A 1 332 ? -22.565 8.770 -4.116 1.00 93.88 332 ALA A O 1
ATOM 2637 N N . ARG A 1 333 ? -22.267 8.575 -6.332 1.00 93.94 333 ARG A N 1
ATOM 2638 C CA . ARG A 1 333 ? -22.338 10.007 -6.623 1.00 93.94 333 ARG A CA 1
ATOM 2639 C C . ARG A 1 333 ? -23.712 10.591 -6.317 1.00 93.94 333 ARG A C 1
ATOM 2641 O O . ARG A 1 333 ? -23.788 11.610 -5.640 1.00 93.94 333 ARG A O 1
ATOM 2648 N N . GLU A 1 334 ? -24.781 9.933 -6.754 1.00 92.75 334 GLU A N 1
ATOM 2649 C CA . GLU A 1 334 ? -26.154 10.342 -6.437 1.00 92.75 334 GLU A CA 1
ATOM 2650 C C . GLU A 1 334 ? -26.395 10.377 -4.924 1.00 92.75 334 GLU A C 1
ATOM 2652 O O . GLU A 1 334 ? -26.999 11.315 -4.401 1.00 92.75 334 GLU A O 1
ATOM 2657 N N . MET A 1 335 ? -25.907 9.369 -4.198 1.00 90.56 335 MET A N 1
ATOM 2658 C CA . MET A 1 335 ? -26.004 9.327 -2.742 1.00 90.56 335 MET A CA 1
ATOM 2659 C C . MET A 1 335 ? -25.234 10.473 -2.103 1.00 90.56 335 MET A C 1
ATOM 2661 O O . MET A 1 335 ? -25.794 11.182 -1.269 1.00 90.56 335 MET A O 1
ATOM 2665 N N . PHE A 1 336 ? -23.981 10.663 -2.516 1.00 93.62 336 PHE A N 1
ATOM 2666 C CA . PHE A 1 336 ? -23.121 11.734 -2.043 1.00 93.62 336 PHE A CA 1
ATOM 2667 C C . PHE A 1 336 ? -23.800 13.091 -2.230 1.00 93.62 336 PHE A C 1
ATOM 2669 O O . PHE A 1 336 ? -23.972 13.825 -1.259 1.00 93.62 336 PHE A O 1
ATOM 2676 N N . ASP A 1 337 ? -24.279 13.405 -3.433 1.00 92.19 337 ASP A N 1
ATOM 2677 C CA . ASP A 1 337 ? -24.934 14.682 -3.721 1.00 92.19 337 ASP A CA 1
ATOM 2678 C C . ASP A 1 337 ? -26.166 14.900 -2.816 1.00 92.19 337 ASP A C 1
ATOM 2680 O O . ASP A 1 337 ? -26.320 15.986 -2.251 1.00 92.19 337 ASP A O 1
ATOM 2684 N N . ASN A 1 338 ? -26.943 13.844 -2.540 1.00 89.44 338 ASN A N 1
ATOM 2685 C CA . ASN A 1 338 ? -28.119 13.869 -1.658 1.00 89.44 338 ASN A CA 1
ATOM 2686 C C . ASN A 1 338 ? -27.817 13.923 -0.141 1.00 89.44 338 ASN A C 1
ATOM 2688 O O . ASN A 1 338 ? -28.738 14.120 0.660 1.00 89.44 338 ASN A O 1
ATOM 2692 N N . MET A 1 339 ? -26.563 13.770 0.301 1.00 89.44 339 MET A N 1
ATOM 2693 C CA . MET A 1 339 ? -26.208 13.881 1.725 1.00 89.44 339 MET A CA 1
ATOM 2694 C C . MET A 1 339 ? -26.393 15.317 2.236 1.00 89.44 339 MET A C 1
ATOM 2696 O O . MET A 1 339 ? -25.780 16.248 1.709 1.00 89.44 339 MET A O 1
ATOM 2700 N N . ARG A 1 340 ? -27.179 15.483 3.315 1.00 85.50 340 ARG A N 1
ATOM 2701 C CA . ARG A 1 340 ? -27.436 16.787 3.969 1.00 85.50 340 ARG A CA 1
ATOM 2702 C C . ARG A 1 340 ? -26.170 17.432 4.530 1.00 85.50 340 ARG A C 1
ATOM 2704 O O . ARG A 1 340 ? -25.993 18.639 4.429 1.00 85.50 340 ARG A O 1
ATOM 2711 N N . THR A 1 341 ? -25.319 16.617 5.139 1.00 86.88 341 THR A N 1
ATOM 2712 C CA . THR A 1 341 ? -24.024 17.003 5.704 1.00 86.88 341 THR A CA 1
ATOM 2713 C C . THR A 1 341 ? -22.980 16.049 5.155 1.00 86.88 341 THR A C 1
ATOM 2715 O O . THR A 1 341 ? -23.224 14.844 5.130 1.00 86.88 341 THR A O 1
ATOM 2718 N N . LYS A 1 342 ? -21.839 16.579 4.725 1.00 91.25 342 LYS A N 1
ATOM 2719 C CA . LYS A 1 342 ? -20.711 15.812 4.195 1.00 91.25 342 LYS A CA 1
ATOM 2720 C C . LYS A 1 342 ? -19.497 16.153 5.043 1.00 91.25 342 LYS A C 1
ATOM 2722 O O . LYS A 1 342 ? -19.180 17.332 5.186 1.00 91.25 342 LYS A O 1
ATOM 2727 N N . ASP A 1 343 ? -18.857 15.148 5.616 1.00 90.25 343 ASP A N 1
ATOM 2728 C CA . ASP A 1 343 ? -17.582 15.309 6.309 1.00 90.25 343 ASP A CA 1
ATOM 2729 C C . ASP A 1 343 ? -16.415 15.005 5.371 1.00 90.25 343 ASP A C 1
ATOM 2731 O O . ASP A 1 343 ? -16.597 14.549 4.241 1.00 90.25 343 ASP A O 1
ATOM 2735 N N . VAL A 1 344 ? -15.195 15.239 5.853 1.00 89.94 344 VAL A N 1
ATOM 2736 C CA . VAL A 1 344 ? -13.974 14.947 5.099 1.00 89.94 344 VAL A CA 1
ATOM 2737 C C . VAL A 1 344 ? -13.968 13.506 4.575 1.00 89.94 344 VAL A C 1
ATOM 2739 O O . VAL A 1 344 ? -13.590 13.292 3.428 1.00 89.94 344 VAL A O 1
ATOM 2742 N N . PHE A 1 345 ? -14.449 12.536 5.362 1.00 90.50 345 PHE A N 1
ATOM 2743 C CA . PHE A 1 345 ? -14.538 11.135 4.943 1.00 90.50 345 PHE A CA 1
ATOM 2744 C C . PHE A 1 345 ? -15.452 10.936 3.726 1.00 90.50 345 PHE A C 1
ATOM 2746 O O . PHE A 1 345 ? -15.085 10.212 2.799 1.00 90.50 345 PHE A O 1
ATOM 2753 N N . SER A 1 346 ? -16.619 11.590 3.698 1.00 92.31 346 SER A N 1
ATOM 2754 C CA . SER A 1 346 ? -17.550 11.542 2.561 1.00 92.31 346 SER A CA 1
ATOM 2755 C C . SER A 1 346 ? -16.844 11.960 1.263 1.00 92.31 346 SER A C 1
ATOM 2757 O O . SER A 1 346 ? -16.930 11.276 0.242 1.00 92.31 346 SER A O 1
ATOM 2759 N N . TRP A 1 347 ? -16.115 13.084 1.310 1.00 94.56 347 TRP A N 1
ATOM 2760 C CA . TRP A 1 347 ? -15.389 13.641 0.164 1.00 94.56 347 TRP A CA 1
ATOM 2761 C C . TRP A 1 347 ? -14.218 12.750 -0.259 1.00 94.56 347 TRP A C 1
ATOM 2763 O O . TRP A 1 347 ? -14.089 12.422 -1.439 1.00 94.56 347 TRP A O 1
ATOM 2773 N N . THR A 1 348 ? -13.382 12.313 0.688 1.00 93.38 348 THR A N 1
ATOM 2774 C CA . THR A 1 348 ? -12.207 11.483 0.378 1.00 93.38 348 THR A CA 1
ATOM 2775 C C . THR A 1 348 ? -12.582 10.105 -0.152 1.00 93.38 348 THR A C 1
ATOM 2777 O O . THR A 1 348 ? -11.891 9.593 -1.032 1.00 93.38 348 THR A O 1
ATOM 2780 N N . SER A 1 349 ? -13.692 9.525 0.311 1.00 93.19 349 SER A N 1
ATOM 2781 C CA . SER A 1 349 ? -14.211 8.256 -0.211 1.00 93.19 349 SER A CA 1
ATOM 2782 C C . SER A 1 349 ? -14.561 8.368 -1.694 1.00 93.19 349 SER A C 1
ATOM 2784 O O . SER A 1 349 ? -14.140 7.527 -2.487 1.00 93.19 349 SER A O 1
ATOM 2786 N N . MET A 1 350 ? -15.242 9.446 -2.100 1.00 95.06 350 MET A N 1
ATOM 2787 C CA . MET A 1 350 ? -15.552 9.692 -3.512 1.00 95.06 350 MET A CA 1
ATOM 2788 C C . MET A 1 350 ? -14.298 9.948 -4.354 1.00 95.06 350 MET A C 1
ATOM 2790 O O . MET A 1 350 ? -14.184 9.403 -5.450 1.00 95.06 350 MET A O 1
ATOM 2794 N N . ILE A 1 351 ? -13.341 10.734 -3.846 1.00 94.19 351 ILE A N 1
ATOM 2795 C CA . ILE A 1 351 ? -12.062 11.000 -4.529 1.00 94.19 351 ILE A CA 1
ATOM 2796 C C . ILE A 1 351 ? -11.308 9.688 -4.779 1.00 94.19 351 ILE A C 1
ATOM 2798 O O . ILE A 1 351 ? -10.910 9.423 -5.912 1.00 94.19 351 ILE A O 1
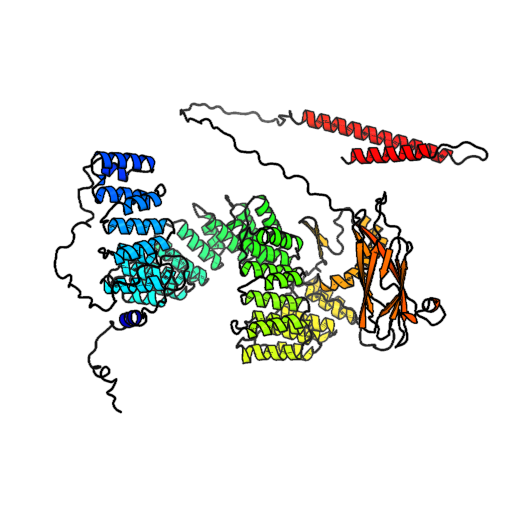ATOM 2802 N N . ASN A 1 352 ? -11.177 8.838 -3.756 1.00 91.19 352 ASN A N 1
ATOM 2803 C CA . ASN A 1 352 ? -10.553 7.519 -3.882 1.00 91.19 352 ASN A CA 1
ATOM 2804 C C . ASN A 1 352 ? -11.296 6.624 -4.880 1.00 91.19 352 ASN A C 1
ATOM 2806 O O . ASN A 1 352 ? -10.655 5.910 -5.646 1.00 91.19 352 ASN A O 1
ATOM 2810 N N . GLY A 1 353 ? -12.630 6.671 -4.891 1.00 90.69 353 GLY A N 1
ATOM 2811 C CA . GLY A 1 353 ? -13.454 5.928 -5.843 1.00 90.69 353 GLY A CA 1
ATOM 2812 C C . GLY A 1 353 ? -13.174 6.297 -7.294 1.00 90.69 353 GLY A C 1
ATOM 2813 O O . GLY A 1 353 ? -12.878 5.427 -8.111 1.00 90.69 353 GLY A O 1
ATOM 2814 N N . TYR A 1 354 ? -13.205 7.592 -7.607 1.00 92.44 354 TYR A N 1
ATOM 2815 C CA . TYR A 1 354 ? -12.874 8.074 -8.947 1.00 92.44 354 TYR A CA 1
ATOM 2816 C C . TYR A 1 354 ? -11.413 7.795 -9.317 1.00 92.44 354 TYR A C 1
ATOM 2818 O O . TYR A 1 354 ? -11.139 7.378 -10.440 1.00 92.44 354 TYR A O 1
ATOM 2826 N N . ALA A 1 355 ? -10.478 7.966 -8.378 1.00 90.88 355 ALA A N 1
ATOM 2827 C CA . ALA A 1 355 ? -9.065 7.692 -8.614 1.00 90.88 355 ALA A CA 1
ATOM 2828 C C . ALA A 1 355 ? -8.791 6.209 -8.916 1.00 90.88 355 ALA A C 1
ATOM 2830 O O . ALA A 1 355 ? -8.051 5.910 -9.852 1.00 90.88 355 ALA A O 1
ATOM 2831 N N . LYS A 1 356 ? -9.413 5.278 -8.181 1.00 88.38 356 LYS A N 1
ATOM 2832 C CA . LYS A 1 356 ? -9.287 3.831 -8.432 1.00 88.38 356 LYS A CA 1
ATOM 2833 C C . LYS A 1 356 ? -9.807 3.416 -9.809 1.00 88.38 356 LYS A C 1
ATOM 2835 O O . LYS A 1 356 ? -9.239 2.516 -10.414 1.00 88.38 356 LYS A O 1
ATOM 2840 N N . ASN A 1 357 ? -10.833 4.097 -10.315 1.00 85.50 357 ASN A N 1
ATOM 2841 C CA . ASN A 1 357 ? -11.407 3.844 -11.639 1.00 85.50 357 ASN A CA 1
ATOM 2842 C C . ASN A 1 357 ? -10.758 4.689 -12.754 1.00 85.50 357 ASN A C 1
ATOM 2844 O O . ASN A 1 357 ? -11.334 4.844 -13.828 1.00 85.50 357 ASN A O 1
ATOM 2848 N N . SER A 1 358 ? -9.575 5.263 -12.504 1.00 85.81 358 SER A N 1
ATOM 2849 C CA . SER A 1 358 ? -8.823 6.103 -13.449 1.00 85.81 358 SER A CA 1
ATOM 2850 C C . SER A 1 358 ? -9.558 7.365 -13.941 1.00 85.81 358 SER A C 1
ATOM 2852 O O . SER A 1 358 ? -9.122 8.016 -14.892 1.00 85.81 358 SER A O 1
ATOM 2854 N N . GLU A 1 359 ? -10.626 7.791 -13.260 1.00 89.44 359 GLU A N 1
ATOM 2855 C CA . GLU A 1 359 ? -11.388 9.016 -13.540 1.00 89.44 359 GLU A CA 1
ATOM 2856 C C . GLU A 1 359 ? -10.815 10.233 -12.785 1.00 89.44 359 GLU A C 1
ATOM 2858 O O . GLU A 1 359 ? -11.494 10.929 -12.023 1.00 89.44 359 GLU A O 1
ATOM 2863 N N . LEU A 1 360 ? -9.530 10.518 -13.002 1.00 91.06 360 LEU A N 1
ATOM 2864 C CA . LEU A 1 360 ? -8.783 11.532 -12.243 1.00 91.06 360 LEU A CA 1
ATOM 2865 C C . LEU A 1 360 ? -9.347 12.958 -12.362 1.00 91.06 360 LEU A C 1
ATOM 2867 O O . LEU A 1 360 ? -9.224 13.747 -11.428 1.00 91.06 360 LEU A O 1
ATOM 2871 N N . VAL A 1 361 ? -9.997 13.293 -13.480 1.00 92.44 361 VAL A N 1
ATOM 2872 C CA . VAL A 1 361 ? -10.616 14.615 -13.688 1.00 92.44 361 VAL A CA 1
ATOM 2873 C C . VAL A 1 361 ? -11.782 14.832 -12.719 1.00 92.44 361 VAL A C 1
ATOM 2875 O O . VAL A 1 361 ? -11.882 15.886 -12.091 1.00 92.44 361 VAL A O 1
ATOM 2878 N N . SER A 1 362 ? -12.638 13.819 -12.557 1.00 92.25 362 SER A N 1
ATOM 2879 C CA . SER A 1 362 ? -13.754 13.838 -11.607 1.00 92.25 362 SER A CA 1
ATOM 2880 C C . SER A 1 362 ? -13.246 13.895 -10.164 1.00 92.25 362 SER A C 1
ATOM 2882 O O . SER A 1 362 ? -13.769 14.669 -9.360 1.00 92.25 362 SER A O 1
ATOM 2884 N N . ALA A 1 363 ? -12.187 13.134 -9.857 1.00 94.25 363 ALA A N 1
ATOM 2885 C CA . ALA A 1 363 ? -11.530 13.151 -8.550 1.00 94.25 363 ALA A CA 1
ATOM 2886 C C . ALA A 1 363 ? -10.975 14.545 -8.210 1.00 94.25 363 ALA A C 1
ATOM 2888 O O . ALA A 1 363 ? -11.267 15.078 -7.139 1.00 94.25 363 ALA A O 1
ATOM 2889 N N . LYS A 1 364 ? -10.247 15.175 -9.145 1.00 93.56 364 LYS A N 1
ATOM 2890 C CA . LYS A 1 364 ? -9.681 16.519 -8.965 1.00 93.56 364 LYS A CA 1
ATOM 2891 C C . LYS A 1 364 ? -10.771 17.571 -8.786 1.00 93.56 364 LYS A C 1
ATOM 2893 O O . LYS A 1 364 ? -10.676 18.386 -7.877 1.00 93.56 364 LYS A O 1
ATOM 2898 N N . LYS A 1 365 ? -11.847 17.505 -9.576 1.00 94.44 365 LYS A N 1
ATOM 2899 C CA . LYS A 1 365 ? -12.992 18.412 -9.426 1.00 94.44 365 LYS A CA 1
ATOM 2900 C C . LYS A 1 365 ? -13.609 18.334 -8.024 1.00 94.44 365 LYS A C 1
ATOM 2902 O O . LYS A 1 365 ? -13.845 19.369 -7.414 1.00 94.44 365 LYS A O 1
ATOM 2907 N N . LEU A 1 366 ? -13.832 17.129 -7.495 1.00 93.38 366 LEU A N 1
ATOM 2908 C CA . LEU A 1 366 ? -14.348 16.966 -6.130 1.00 93.38 366 LEU A CA 1
ATOM 2909 C C . LEU A 1 366 ? -13.370 17.462 -5.064 1.00 93.38 366 LEU A C 1
ATOM 2911 O O . LEU A 1 366 ? -13.792 18.064 -4.082 1.00 93.38 366 LEU A O 1
ATOM 2915 N N . PHE A 1 367 ? -12.074 17.231 -5.260 1.00 94.44 367 PHE A N 1
ATOM 2916 C CA . PHE A 1 367 ? -11.038 17.766 -4.384 1.00 94.44 367 PHE A CA 1
ATOM 2917 C C . PHE A 1 367 ? -11.035 19.306 -4.377 1.00 94.44 367 PHE A C 1
ATOM 2919 O O . PHE A 1 367 ? -10.892 19.923 -3.321 1.00 94.44 367 PHE A O 1
ATOM 2926 N N . ASP A 1 368 ? -11.260 19.941 -5.527 1.00 92.81 368 ASP A N 1
ATOM 2927 C CA . ASP A 1 368 ? -11.322 21.400 -5.674 1.00 92.81 368 ASP A CA 1
ATOM 2928 C C . ASP A 1 368 ? -12.626 22.010 -5.117 1.00 92.81 368 ASP A C 1
ATOM 2930 O O . ASP A 1 368 ? -12.624 23.137 -4.622 1.00 92.81 368 ASP A O 1
ATOM 2934 N N . GLU A 1 369 ? -13.726 21.254 -5.112 1.00 93.06 369 GLU A N 1
ATOM 2935 C CA . GLU A 1 369 ? -15.012 21.642 -4.504 1.00 93.06 369 GLU A CA 1
ATOM 2936 C C . GLU A 1 369 ? -15.060 21.431 -2.976 1.00 93.06 369 GLU A C 1
ATOM 2938 O O . GLU A 1 369 ? -15.973 21.924 -2.310 1.00 93.06 369 GLU A O 1
ATOM 2943 N N . MET A 1 370 ? -14.092 20.704 -2.410 1.00 92.75 370 MET A N 1
ATOM 2944 C CA . MET A 1 370 ? -14.062 20.352 -0.990 1.00 92.75 370 MET A CA 1
ATOM 2945 C C . MET A 1 370 ? -13.906 21.601 -0.089 1.00 92.75 370 MET A C 1
ATOM 2947 O O . MET A 1 370 ? -12.931 22.337 -0.259 1.00 92.75 370 MET A O 1
ATOM 2951 N N . PRO A 1 371 ? -14.805 21.833 0.896 1.00 89.62 371 PRO A N 1
ATOM 2952 C CA . PRO A 1 371 ? -14.764 23.035 1.743 1.00 89.62 371 PRO A CA 1
ATOM 2953 C C . PRO A 1 371 ? -13.547 23.116 2.670 1.00 89.62 371 PRO A C 1
ATOM 2955 O O . PRO A 1 371 ? -12.990 24.190 2.873 1.00 89.62 371 PRO A O 1
ATOM 2958 N N . GLU A 1 372 ? -13.147 21.980 3.240 1.00 86.38 372 GLU A N 1
ATOM 2959 C CA . GLU A 1 372 ? -12.011 21.867 4.154 1.00 86.38 372 GLU A CA 1
ATOM 2960 C C . GLU A 1 372 ? -11.105 20.739 3.676 1.00 86.38 372 GLU A C 1
ATOM 2962 O O . GLU A 1 372 ? -11.517 19.579 3.660 1.00 86.38 372 GLU A O 1
ATOM 2967 N N . ARG A 1 373 ? -9.867 21.065 3.301 1.00 90.50 373 ARG A N 1
ATOM 2968 C CA . ARG A 1 373 ? -8.857 20.075 2.920 1.00 90.50 373 ARG A CA 1
ATOM 2969 C C . ARG A 1 373 ? -7.952 19.796 4.103 1.00 90.50 373 ARG A C 1
ATOM 2971 O O . ARG A 1 373 ? -7.430 20.706 4.735 1.00 90.50 373 ARG A O 1
ATOM 2978 N N . ASN A 1 374 ? -7.751 18.520 4.391 1.00 88.81 374 ASN A N 1
ATOM 2979 C CA . ASN A 1 374 ? -6.781 18.065 5.377 1.00 88.81 374 ASN A CA 1
ATOM 2980 C C . ASN A 1 374 ? -5.786 17.083 4.746 1.00 88.81 374 ASN A C 1
ATOM 2982 O O . ASN A 1 374 ? -5.931 16.673 3.591 1.00 88.81 374 ASN A O 1
ATOM 2986 N N . ILE A 1 375 ? -4.803 16.652 5.534 1.00 90.00 375 ILE A N 1
ATOM 2987 C CA . ILE A 1 375 ? -3.750 15.720 5.105 1.00 90.00 375 ILE A CA 1
ATOM 2988 C C . ILE A 1 375 ? -4.326 14.452 4.444 1.00 90.00 375 ILE A C 1
ATOM 2990 O O . ILE A 1 375 ? -3.771 13.964 3.464 1.00 90.00 375 ILE A O 1
ATOM 2994 N N . VAL A 1 376 ? -5.468 13.940 4.923 1.00 89.38 376 VAL A N 1
ATOM 2995 C CA . VAL A 1 376 ? -6.110 12.738 4.362 1.00 89.38 376 VAL A CA 1
ATOM 2996 C C . VAL A 1 376 ? -6.623 12.991 2.942 1.00 89.38 376 VAL A C 1
ATOM 2998 O O . VAL A 1 376 ? -6.410 12.155 2.064 1.00 89.38 376 VAL A O 1
ATOM 3001 N N . SER A 1 377 ? -7.264 14.137 2.694 1.00 91.00 377 SER A N 1
ATOM 3002 C CA . SER A 1 377 ? -7.746 14.505 1.353 1.00 91.00 377 SER A CA 1
ATOM 3003 C C . SER A 1 377 ? -6.611 14.740 0.354 1.00 91.00 377 SER A C 1
ATOM 3005 O O . SER A 1 377 ? -6.692 14.258 -0.775 1.00 91.00 377 SER A O 1
ATOM 3007 N N . TRP A 1 378 ? -5.524 15.395 0.779 1.00 93.75 378 TRP A N 1
ATOM 3008 C CA . TRP A 1 378 ? -4.324 15.582 -0.042 1.00 93.75 378 TRP A CA 1
ATOM 3009 C C . TRP A 1 378 ? -3.669 14.241 -0.384 1.00 93.75 378 TRP A C 1
ATOM 3011 O O . TRP A 1 378 ? -3.412 13.948 -1.551 1.00 93.75 378 TRP A O 1
ATOM 3021 N N . ASN A 1 379 ? -3.493 13.373 0.617 1.00 93.19 379 ASN A N 1
ATOM 3022 C CA . ASN A 1 379 ? -2.938 12.035 0.437 1.00 93.19 379 ASN A CA 1
ATOM 3023 C C . ASN A 1 379 ? -3.767 11.181 -0.537 1.00 93.19 379 ASN A C 1
ATOM 3025 O O . ASN A 1 379 ? -3.186 10.491 -1.368 1.00 93.19 379 ASN A O 1
ATOM 3029 N N . ALA A 1 380 ? -5.102 11.242 -0.467 1.00 92.00 380 ALA A N 1
ATOM 3030 C CA . ALA A 1 380 ? -5.988 10.534 -1.393 1.00 92.00 380 ALA A CA 1
ATOM 3031 C C . ALA A 1 380 ? -5.744 10.951 -2.854 1.00 92.00 380 ALA A C 1
ATOM 3033 O O . ALA A 1 380 ? -5.622 10.099 -3.734 1.00 92.00 380 ALA A O 1
ATOM 3034 N N . MET A 1 381 ? -5.604 12.255 -3.109 1.00 94.38 381 MET A N 1
ATOM 3035 C CA . MET A 1 381 ? -5.373 12.769 -4.459 1.00 94.38 381 MET A CA 1
ATOM 3036 C C . MET A 1 381 ? -3.958 12.452 -4.973 1.00 94.38 381 MET A C 1
ATOM 3038 O O . MET A 1 381 ? -3.802 12.003 -6.109 1.00 94.38 381 MET A O 1
ATOM 3042 N N . ILE A 1 382 ? -2.931 12.621 -4.131 1.00 93.75 382 ILE A N 1
ATOM 3043 C CA . ILE A 1 382 ? -1.534 12.292 -4.464 1.00 93.75 382 ILE A CA 1
ATOM 3044 C C . ILE A 1 382 ? -1.389 10.792 -4.756 1.00 93.75 382 ILE A C 1
ATOM 3046 O O . ILE A 1 382 ? -0.785 10.411 -5.761 1.00 93.75 382 ILE A O 1
ATOM 3050 N N . ALA A 1 383 ? -1.978 9.933 -3.916 1.00 91.31 383 ALA A N 1
ATOM 3051 C CA . ALA A 1 383 ? -2.008 8.490 -4.141 1.00 91.31 383 ALA A CA 1
ATOM 3052 C C . ALA A 1 383 ? -2.735 8.148 -5.447 1.00 91.31 383 ALA A C 1
ATOM 3054 O O . ALA A 1 383 ? -2.229 7.348 -6.232 1.00 91.31 383 ALA A O 1
ATOM 3055 N N . GLY A 1 384 ? -3.871 8.799 -5.713 1.00 91.12 384 GLY A N 1
ATOM 3056 C CA . GLY A 1 384 ? -4.636 8.628 -6.943 1.00 91.12 384 GLY A CA 1
ATOM 3057 C C . GLY A 1 384 ? -3.820 8.912 -8.204 1.00 91.12 384 GLY A C 1
ATOM 3058 O O . GLY A 1 384 ? -3.803 8.087 -9.116 1.00 91.12 384 GLY A O 1
ATOM 3059 N N . TYR A 1 385 ? -3.088 10.027 -8.249 1.00 92.06 385 TYR A N 1
ATOM 3060 C CA . TYR A 1 385 ? -2.208 10.336 -9.381 1.00 92.06 385 TYR A CA 1
ATOM 3061 C C . TYR A 1 385 ? -1.006 9.385 -9.483 1.00 92.06 385 TYR A C 1
ATOM 3063 O O . TYR A 1 385 ? -0.699 8.905 -10.575 1.00 92.06 385 TYR A O 1
ATOM 3071 N N . SER A 1 386 ? -0.363 9.062 -8.356 1.00 88.69 386 SER A N 1
ATOM 3072 C CA . SER A 1 386 ? 0.795 8.155 -8.307 1.00 88.69 386 SER A CA 1
ATOM 3073 C C . SER A 1 386 ? 0.450 6.737 -8.793 1.00 88.69 386 SER A C 1
ATOM 3075 O O . SER A 1 386 ? 1.219 6.132 -9.540 1.00 88.69 386 SER A O 1
ATOM 3077 N N . GLN A 1 387 ? -0.736 6.225 -8.440 1.00 87.12 387 GLN A N 1
ATOM 3078 C CA . GLN A 1 387 ? -1.229 4.903 -8.858 1.00 87.12 387 GLN A CA 1
ATOM 3079 C C . GLN A 1 387 ? -1.665 4.848 -10.328 1.00 87.12 387 GLN A C 1
ATOM 3081 O O . GLN A 1 387 ? -1.619 3.785 -10.938 1.00 87.12 387 GLN A O 1
ATOM 3086 N N . ASN A 1 388 ? -2.061 5.980 -10.914 1.00 85.56 388 ASN A N 1
ATOM 3087 C CA . ASN A 1 388 ? -2.506 6.072 -12.308 1.00 85.56 388 ASN A CA 1
ATOM 3088 C C . ASN A 1 388 ? -1.394 6.541 -13.266 1.00 85.56 388 ASN A C 1
ATOM 3090 O O . ASN A 1 388 ? -1.686 7.070 -14.340 1.00 85.56 388 ASN A O 1
ATOM 3094 N N . ASN A 1 389 ? -0.120 6.367 -12.891 1.00 82.69 389 ASN A N 1
ATOM 3095 C CA . ASN A 1 389 ? 1.050 6.741 -13.697 1.00 82.69 389 ASN A CA 1
ATOM 3096 C C . ASN A 1 389 ? 1.041 8.219 -14.143 1.00 82.69 389 ASN A C 1
ATOM 3098 O O . ASN A 1 389 ? 1.431 8.556 -15.265 1.00 82.69 389 ASN A O 1
ATOM 3102 N N . LYS A 1 390 ? 0.596 9.116 -13.254 1.00 85.38 390 LYS A N 1
ATOM 3103 C CA . LYS A 1 390 ? 0.626 10.579 -13.417 1.00 85.38 390 LYS A CA 1
ATOM 3104 C C . LYS A 1 390 ? 1.547 11.220 -12.373 1.00 85.38 390 LYS A C 1
ATOM 3106 O O . LYS A 1 390 ? 1.089 11.946 -11.490 1.00 85.38 390 LYS A O 1
ATOM 3111 N N . PRO A 1 391 ? 2.857 10.912 -12.407 1.00 85.06 391 PRO A N 1
ATOM 3112 C CA . PRO A 1 391 ? 3.757 11.314 -11.338 1.00 85.06 391 PRO A CA 1
ATOM 3113 C C . PRO A 1 391 ? 3.982 12.828 -11.284 1.00 85.06 391 PRO A C 1
ATOM 3115 O O . PRO A 1 391 ? 4.164 13.358 -10.198 1.00 85.06 391 PRO A O 1
ATOM 3118 N N . LYS A 1 392 ? 3.917 13.546 -12.412 1.00 84.38 392 LYS A N 1
ATOM 3119 C CA . LYS A 1 392 ? 4.092 15.006 -12.440 1.00 84.38 392 LYS A CA 1
ATOM 3120 C C . LYS A 1 392 ? 3.012 15.712 -11.620 1.00 84.38 392 LYS A C 1
ATOM 3122 O O . LYS A 1 392 ? 3.330 16.481 -10.721 1.00 84.38 392 LYS A O 1
ATOM 3127 N N . GLU A 1 393 ? 1.754 15.371 -11.874 1.00 89.12 393 GLU A N 1
ATOM 3128 C CA . GLU A 1 393 ? 0.595 15.911 -11.169 1.00 89.12 393 GLU A CA 1
ATOM 3129 C C . GLU A 1 393 ? 0.605 15.526 -9.677 1.00 89.12 393 GLU A C 1
ATOM 3131 O O . GLU A 1 393 ? 0.227 16.328 -8.824 1.00 89.12 393 GLU A O 1
ATOM 3136 N N . ALA A 1 394 ? 1.091 14.323 -9.339 1.00 91.62 394 ALA A N 1
ATOM 3137 C CA . ALA A 1 394 ? 1.270 13.900 -7.948 1.00 91.62 394 ALA A CA 1
ATOM 3138 C C . ALA A 1 394 ? 2.317 14.751 -7.203 1.00 91.62 394 ALA A C 1
ATOM 3140 O O . ALA A 1 394 ? 2.111 15.099 -6.040 1.00 91.62 394 ALA A O 1
ATOM 3141 N N . LEU A 1 395 ? 3.433 15.081 -7.863 1.00 90.19 395 LEU A N 1
ATOM 3142 C CA . LEU A 1 395 ? 4.502 15.899 -7.286 1.00 90.19 395 LEU A CA 1
ATOM 3143 C C . LEU A 1 395 ? 4.105 17.374 -7.168 1.00 90.19 395 LEU A C 1
ATOM 3145 O O . LEU A 1 395 ? 4.414 17.994 -6.155 1.00 90.19 395 LEU A O 1
ATOM 3149 N N . GLU A 1 396 ? 3.390 17.921 -8.153 1.00 89.75 396 GLU A N 1
ATOM 3150 C CA . GLU A 1 396 ? 2.839 19.282 -8.087 1.00 89.75 396 GLU A CA 1
ATOM 3151 C C . GLU A 1 396 ? 1.890 19.428 -6.886 1.00 89.75 396 GLU A C 1
ATOM 3153 O O . GLU A 1 396 ? 2.076 20.325 -6.067 1.00 89.75 396 GLU A O 1
ATOM 3158 N N . LEU A 1 397 ? 0.965 18.478 -6.685 1.00 91.38 397 LEU A N 1
ATOM 3159 C CA . LEU A 1 397 ? 0.086 18.493 -5.509 1.00 91.38 397 LEU A CA 1
ATOM 3160 C C . LEU A 1 397 ? 0.824 18.329 -4.178 1.00 91.38 397 LEU A C 1
ATOM 3162 O O . LEU A 1 397 ? 0.369 18.852 -3.164 1.00 91.38 397 LEU A O 1
ATOM 3166 N N . PHE A 1 398 ? 1.931 17.589 -4.147 1.00 91.81 398 PHE A N 1
ATOM 3167 C CA . PHE A 1 398 ? 2.746 17.483 -2.939 1.00 91.81 398 PHE A CA 1
ATOM 3168 C C . PHE A 1 398 ? 3.393 18.824 -2.571 1.00 91.81 398 PHE A C 1
ATOM 3170 O O . PHE A 1 398 ? 3.399 19.201 -1.401 1.00 91.81 398 PHE A O 1
ATOM 3177 N N . LEU A 1 399 ? 3.899 19.560 -3.562 1.00 88.81 399 LEU A N 1
ATOM 3178 C CA . LEU A 1 399 ? 4.456 20.892 -3.338 1.00 88.81 399 LEU A CA 1
ATOM 3179 C C . LEU A 1 399 ? 3.373 21.880 -2.888 1.00 88.81 399 LEU A C 1
ATOM 3181 O O . LEU A 1 399 ? 3.613 22.660 -1.971 1.00 88.81 399 LEU A O 1
ATOM 3185 N N . ASP A 1 400 ? 2.173 21.810 -3.468 1.00 90.06 400 ASP A N 1
ATOM 3186 C CA . ASP A 1 400 ? 1.030 22.620 -3.028 1.00 90.06 400 ASP A CA 1
ATOM 3187 C C . ASP A 1 400 ? 0.635 22.313 -1.573 1.00 90.06 400 ASP A C 1
ATOM 3189 O O . ASP A 1 400 ? 0.417 23.234 -0.788 1.00 90.06 400 ASP A O 1
ATOM 3193 N N . MET A 1 401 ? 0.621 21.034 -1.181 1.00 91.62 401 MET A N 1
ATOM 3194 C CA . MET A 1 401 ? 0.354 20.610 0.199 1.00 91.62 401 MET A CA 1
ATOM 3195 C C . MET A 1 401 ? 1.369 21.197 1.197 1.00 91.62 401 MET A C 1
ATOM 3197 O O . MET A 1 401 ? 0.980 21.686 2.260 1.00 91.62 401 MET A O 1
ATOM 3201 N N . GLU A 1 402 ? 2.661 21.160 0.864 1.00 86.81 402 GLU A N 1
ATOM 3202 C CA . GLU A 1 402 ? 3.727 21.759 1.680 1.00 86.81 402 GLU A CA 1
ATOM 3203 C C . GLU A 1 402 ? 3.604 23.289 1.747 1.00 86.81 402 GLU A C 1
ATOM 3205 O O . GLU A 1 402 ? 3.787 23.879 2.812 1.00 86.81 402 GLU A O 1
ATOM 3210 N N . ASN A 1 403 ? 3.222 23.940 0.642 1.00 87.25 403 ASN A N 1
ATOM 3211 C CA . ASN A 1 403 ? 2.987 25.387 0.595 1.00 87.25 403 ASN A CA 1
ATOM 3212 C C . ASN A 1 403 ? 1.795 25.824 1.466 1.00 87.25 403 ASN A C 1
ATOM 3214 O O . ASN A 1 403 ? 1.802 26.937 1.993 1.00 87.25 403 ASN A O 1
ATOM 3218 N N . GLU A 1 404 ? 0.797 24.956 1.669 1.00 87.44 404 GLU A N 1
ATOM 3219 C CA . GLU A 1 404 ? -0.288 25.166 2.641 1.00 87.44 404 GLU A CA 1
ATOM 3220 C C . GLU A 1 404 ? 0.145 24.928 4.105 1.00 87.44 404 GLU A C 1
ATOM 3222 O O . GLU A 1 404 ? -0.648 25.112 5.030 1.00 87.44 404 GLU A O 1
ATOM 3227 N N . GLY A 1 405 ? 1.404 24.542 4.345 1.00 85.06 405 GLY A N 1
ATOM 3228 C CA . GLY A 1 405 ? 1.953 24.296 5.679 1.00 85.06 405 GLY A CA 1
ATOM 3229 C C . GLY A 1 405 ? 1.494 22.977 6.307 1.00 85.06 405 GLY A C 1
ATOM 3230 O O . GLY A 1 405 ? 1.587 22.808 7.527 1.00 85.06 405 GLY A O 1
ATOM 3231 N N . LEU A 1 406 ? 0.978 22.040 5.505 1.00 87.44 406 LEU A N 1
ATOM 3232 C CA . LEU A 1 406 ? 0.536 20.731 5.978 1.00 87.44 406 LEU A CA 1
ATOM 3233 C C . LEU A 1 406 ? 1.709 19.753 6.023 1.00 87.44 406 LEU A C 1
ATOM 3235 O O . LEU A 1 406 ? 2.344 19.490 5.010 1.00 87.44 406 LEU A O 1
ATOM 3239 N N . VAL A 1 407 ? 1.951 19.154 7.192 1.00 84.75 407 VAL A N 1
ATOM 3240 C CA . VAL A 1 407 ? 3.022 18.162 7.362 1.00 84.75 407 VAL A CA 1
ATOM 3241 C C . VAL A 1 407 ? 2.596 16.810 6.761 1.00 84.75 407 VAL A C 1
ATOM 3243 O O . VAL A 1 407 ? 1.569 16.259 7.176 1.00 84.75 407 VAL A O 1
ATOM 3246 N N . PRO A 1 408 ? 3.370 16.232 5.825 1.00 87.88 408 PRO A N 1
ATOM 3247 C CA . PRO A 1 408 ? 3.096 14.936 5.229 1.00 87.88 408 PRO A CA 1
ATOM 3248 C C . PRO A 1 408 ? 3.173 13.818 6.256 1.00 87.88 408 PRO A C 1
ATOM 3250 O O . PRO A 1 408 ? 4.078 13.760 7.090 1.00 87.88 408 PRO A O 1
ATOM 3253 N N . ILE A 1 409 ? 2.236 12.883 6.147 1.00 87.31 409 ILE A N 1
ATOM 3254 C CA . ILE A 1 409 ? 2.315 11.606 6.851 1.00 87.31 409 ILE A CA 1
ATOM 3255 C C . ILE A 1 409 ? 3.128 10.608 6.027 1.00 87.31 409 ILE A C 1
ATOM 3257 O O . ILE A 1 409 ? 3.322 10.770 4.821 1.00 87.31 409 ILE A O 1
ATOM 3261 N N . GLU A 1 410 ? 3.569 9.533 6.672 1.00 89.19 410 GLU A N 1
ATOM 3262 C CA . GLU A 1 410 ? 4.371 8.483 6.043 1.00 89.19 410 GLU A CA 1
ATOM 3263 C C . GLU A 1 410 ? 3.767 7.955 4.730 1.00 89.19 410 GLU A C 1
ATOM 3265 O O . GLU A 1 410 ? 4.477 7.839 3.732 1.00 89.19 410 GLU A O 1
ATOM 3270 N N . SER A 1 411 ? 2.452 7.701 4.689 1.00 89.12 411 SER A N 1
ATOM 3271 C CA . SER A 1 411 ? 1.781 7.215 3.474 1.00 89.12 411 SER A CA 1
ATOM 3272 C C . SER A 1 411 ? 1.901 8.189 2.302 1.00 89.12 411 SER A C 1
ATOM 3274 O O . SER A 1 411 ? 2.017 7.764 1.152 1.00 89.12 411 SER A O 1
ATOM 3276 N N . THR A 1 412 ? 1.900 9.493 2.589 1.00 90.94 412 THR A N 1
ATOM 3277 C CA . THR A 1 412 ? 2.066 10.544 1.585 1.00 90.94 412 THR A CA 1
ATOM 3278 C C . THR A 1 412 ? 3.475 10.492 1.023 1.00 90.94 412 THR A C 1
ATOM 3280 O O . THR A 1 412 ? 3.639 10.449 -0.193 1.00 90.94 412 THR A O 1
ATOM 3283 N N . LEU A 1 413 ? 4.486 10.384 1.892 1.00 92.56 413 LEU A N 1
ATOM 3284 C CA . LEU A 1 413 ? 5.877 10.250 1.464 1.00 92.56 413 LEU A CA 1
ATOM 3285 C C . LEU A 1 413 ? 6.089 9.005 0.598 1.00 92.56 413 LEU A C 1
ATOM 3287 O O . LEU A 1 413 ? 6.747 9.106 -0.428 1.00 92.56 413 LEU A O 1
ATOM 3291 N N . VAL A 1 414 ? 5.490 7.860 0.939 1.00 93.12 414 VAL A N 1
ATOM 3292 C CA . VAL A 1 414 ? 5.563 6.643 0.107 1.00 93.12 414 VAL A CA 1
ATOM 3293 C C . VAL A 1 414 ? 4.985 6.885 -1.295 1.00 93.12 414 VAL A C 1
ATOM 3295 O O . VAL A 1 414 ? 5.615 6.523 -2.291 1.00 93.12 414 VAL A O 1
ATOM 3298 N N . CYS A 1 415 ? 3.825 7.543 -1.403 1.00 92.38 415 CYS A N 1
ATOM 3299 C CA . CYS A 1 415 ? 3.203 7.849 -2.698 1.00 92.38 415 CYS A CA 1
ATOM 3300 C C . CYS A 1 415 ? 4.042 8.825 -3.538 1.00 92.38 415 CYS A C 1
ATOM 3302 O O . CYS A 1 415 ? 4.165 8.647 -4.753 1.00 92.38 415 CYS A O 1
ATOM 3304 N N . VAL A 1 416 ? 4.635 9.829 -2.888 1.00 92.94 416 VAL A N 1
ATOM 3305 C CA . VAL A 1 416 ? 5.504 10.835 -3.515 1.00 92.94 416 VAL A CA 1
ATOM 3306 C C . VAL A 1 416 ? 6.830 10.215 -3.943 1.00 92.94 416 VAL A C 1
ATOM 3308 O O . VAL A 1 416 ? 7.269 10.452 -5.059 1.00 92.94 416 VAL A O 1
ATOM 3311 N N . LEU A 1 417 ? 7.442 9.358 -3.122 1.00 93.19 417 LEU A N 1
ATOM 3312 C CA . LEU A 1 417 ? 8.666 8.630 -3.472 1.00 93.19 417 LEU A CA 1
ATOM 3313 C C . LEU A 1 417 ? 8.446 7.683 -4.655 1.00 93.19 417 LEU A C 1
ATOM 3315 O O . LEU A 1 417 ? 9.305 7.609 -5.532 1.00 93.19 417 LEU A O 1
ATOM 3319 N N . SER A 1 418 ? 7.284 7.025 -4.726 1.00 91.31 418 SER A N 1
ATOM 3320 C CA . SER A 1 418 ? 6.874 6.260 -5.910 1.00 91.31 418 SER A CA 1
ATOM 3321 C C . SER A 1 418 ? 6.814 7.156 -7.154 1.00 91.31 418 SER A C 1
ATOM 3323 O O . SER A 1 418 ? 7.415 6.822 -8.176 1.00 91.31 418 SER A O 1
ATOM 3325 N N . ALA A 1 419 ? 6.188 8.336 -7.060 1.00 89.44 419 ALA A N 1
ATOM 3326 C CA . ALA A 1 419 ? 6.128 9.303 -8.159 1.00 89.44 419 ALA A CA 1
ATOM 3327 C C . ALA A 1 419 ? 7.518 9.853 -8.549 1.00 89.44 419 ALA A C 1
ATOM 3329 O O . ALA A 1 419 ? 7.827 9.966 -9.739 1.00 89.44 419 ALA A O 1
ATOM 3330 N N . CYS A 1 420 ? 8.393 10.116 -7.571 1.00 89.19 420 CYS A N 1
ATOM 3331 C CA . CYS A 1 420 ? 9.795 10.473 -7.789 1.00 89.19 420 CYS A CA 1
ATOM 3332 C C . CYS A 1 420 ? 10.540 9.361 -8.528 1.00 89.19 420 CYS A C 1
ATOM 3334 O O . CYS A 1 420 ? 11.253 9.647 -9.483 1.00 89.19 420 CYS A O 1
ATOM 3336 N N . GLY A 1 421 ? 10.351 8.101 -8.128 1.00 86.69 421 GLY A N 1
ATOM 3337 C CA . GLY A 1 421 ? 10.926 6.946 -8.810 1.00 86.69 421 GLY A CA 1
ATOM 3338 C C . GLY A 1 421 ? 10.447 6.851 -10.259 1.00 86.69 421 GLY A C 1
ATOM 3339 O O . GLY A 1 421 ? 11.272 6.741 -11.157 1.00 86.69 421 GLY A O 1
ATOM 3340 N N . GLN A 1 422 ? 9.137 6.979 -10.499 1.00 82.88 422 GLN A N 1
ATOM 3341 C CA . GLN A 1 422 ? 8.539 6.951 -11.843 1.00 82.88 422 GLN A CA 1
ATOM 3342 C C . GLN A 1 422 ? 9.067 8.071 -12.757 1.00 82.88 422 GLN A C 1
ATOM 3344 O O . GLN A 1 422 ? 9.284 7.843 -13.943 1.00 82.88 422 GLN A O 1
ATOM 3349 N N . SER A 1 423 ? 9.291 9.272 -12.220 1.00 78.69 423 SER A N 1
ATOM 3350 C CA . SER A 1 423 ? 9.771 10.429 -12.993 1.00 78.69 423 SER A CA 1
ATOM 3351 C C . SER A 1 423 ? 11.295 10.600 -13.001 1.00 78.69 423 SER A C 1
ATOM 3353 O O . SER A 1 423 ? 11.813 11.432 -13.744 1.00 78.69 423 SER A O 1
ATOM 3355 N N . GLY A 1 424 ? 12.030 9.840 -12.185 1.00 81.31 424 GLY A N 1
ATOM 3356 C CA . GLY A 1 424 ? 13.475 10.003 -12.002 1.00 81.31 424 GLY A CA 1
ATOM 3357 C C . GLY A 1 424 ? 13.882 11.247 -11.192 1.00 81.31 424 GLY A C 1
ATOM 3358 O O . GLY A 1 424 ? 14.979 11.768 -11.394 1.00 81.31 424 GLY A O 1
ATOM 3359 N N . CYS A 1 425 ? 13.026 11.739 -10.290 1.00 81.00 425 CYS A N 1
ATOM 3360 C CA . CYS A 1 425 ? 13.226 12.963 -9.496 1.00 81.00 425 CYS A CA 1
ATOM 3361 C C . CYS A 1 425 ? 14.165 12.737 -8.305 1.00 81.00 425 CYS A C 1
ATOM 3363 O O . CYS A 1 425 ? 13.742 12.744 -7.144 1.00 81.00 425 CYS A O 1
ATOM 3365 N N . LEU A 1 426 ? 15.449 12.524 -8.583 1.00 86.44 426 LEU A N 1
ATOM 3366 C CA . LEU A 1 426 ? 16.425 12.228 -7.537 1.00 86.44 426 LEU A CA 1
ATOM 3367 C C . LEU A 1 426 ? 16.550 13.359 -6.504 1.00 86.44 426 LEU A C 1
ATOM 3369 O O . LEU A 1 426 ? 16.624 13.075 -5.311 1.00 86.44 426 LEU A O 1
ATOM 3373 N N . ASP A 1 427 ? 16.554 14.617 -6.949 1.00 83.06 427 ASP A N 1
ATOM 3374 C CA . ASP A 1 427 ? 16.809 15.774 -6.081 1.00 83.06 427 ASP A CA 1
ATOM 3375 C C . ASP A 1 427 ? 15.724 15.927 -5.008 1.00 83.06 427 ASP A C 1
ATOM 3377 O O . ASP A 1 427 ? 16.028 16.110 -3.828 1.00 83.06 427 ASP A O 1
ATOM 3381 N N . LEU A 1 428 ? 14.453 15.769 -5.399 1.00 86.38 428 LEU A N 1
ATOM 3382 C CA . LEU A 1 428 ? 13.328 15.819 -4.466 1.00 86.38 428 LEU A CA 1
ATOM 3383 C C . LEU A 1 428 ? 13.381 14.648 -3.476 1.00 86.38 428 LEU A C 1
ATOM 3385 O O . LEU A 1 428 ? 13.235 14.853 -2.274 1.00 86.38 428 LEU A O 1
ATOM 3389 N N . GLY A 1 429 ? 13.668 13.433 -3.954 1.00 89.94 429 GLY A N 1
ATOM 3390 C CA . GLY A 1 429 ? 13.832 12.263 -3.089 1.00 89.94 429 GLY A CA 1
ATOM 3391 C C . GLY A 1 429 ? 14.982 12.406 -2.081 1.00 89.94 429 GLY A C 1
ATOM 3392 O O . GLY A 1 429 ? 14.837 12.028 -0.917 1.00 89.94 429 GLY A O 1
ATOM 3393 N N . GLN A 1 430 ? 16.104 13.005 -2.491 1.00 90.31 430 GLN A N 1
ATOM 3394 C CA . GLN A 1 430 ? 17.235 13.312 -1.610 1.00 90.31 430 GLN A CA 1
ATOM 3395 C C . GLN A 1 430 ? 16.893 14.381 -0.576 1.00 90.31 430 GLN A C 1
ATOM 3397 O O . GLN A 1 430 ? 17.226 14.222 0.601 1.00 90.31 430 GLN A O 1
ATOM 3402 N N . TRP A 1 431 ? 16.205 15.444 -0.997 1.00 90.25 431 TRP A N 1
ATOM 3403 C CA . TRP A 1 431 ? 15.717 16.478 -0.093 1.00 90.25 431 TRP A CA 1
ATOM 3404 C C . TRP A 1 431 ? 14.787 15.883 0.969 1.00 90.25 431 TRP A C 1
ATOM 3406 O O . TRP A 1 431 ? 15.019 16.102 2.157 1.00 90.25 431 TRP A O 1
ATOM 3416 N N . MET A 1 432 ? 13.820 15.047 0.573 1.00 90.12 432 MET A N 1
ATOM 3417 C CA . MET A 1 432 ? 12.912 14.361 1.502 1.00 90.12 432 MET A CA 1
ATOM 3418 C C . MET A 1 432 ? 13.673 13.468 2.489 1.00 90.12 432 MET A C 1
ATOM 3420 O O . MET A 1 432 ? 13.393 13.486 3.688 1.00 90.12 432 MET A O 1
ATOM 3424 N N . TYR A 1 433 ? 14.659 12.704 2.010 1.00 90.12 433 TYR A N 1
ATOM 3425 C CA . TYR A 1 433 ? 15.478 11.847 2.866 1.00 90.12 433 TYR A CA 1
ATOM 3426 C C . TYR A 1 433 ? 16.252 12.662 3.913 1.00 90.12 433 TYR A C 1
ATOM 3428 O O . TYR A 1 433 ? 16.235 12.341 5.102 1.00 90.12 433 TYR A O 1
ATOM 3436 N N . PHE A 1 434 ? 16.899 13.756 3.507 1.00 88.75 434 PHE A N 1
ATOM 3437 C CA . PHE A 1 434 ? 17.628 14.608 4.445 1.00 88.75 434 PHE A CA 1
ATOM 3438 C C . PHE A 1 434 ? 16.685 15.326 5.421 1.00 88.75 434 PHE A C 1
ATOM 3440 O O . PHE A 1 434 ? 16.937 15.336 6.625 1.00 88.75 434 PHE A O 1
ATOM 3447 N N . TYR A 1 435 ? 15.595 15.902 4.914 1.00 88.62 435 TYR A N 1
ATOM 3448 C CA . TYR A 1 435 ? 14.686 16.742 5.685 1.00 88.62 435 TYR A CA 1
ATOM 3449 C C . TYR A 1 435 ? 13.830 15.949 6.679 1.00 88.62 435 TYR A C 1
ATOM 3451 O O . TYR A 1 435 ? 13.757 16.337 7.841 1.00 88.62 435 TYR A O 1
ATOM 3459 N N . TYR A 1 436 ? 13.211 14.833 6.273 1.00 88.19 436 TYR A N 1
ATOM 3460 C CA . TYR A 1 436 ? 12.333 14.069 7.169 1.00 88.19 436 TYR A CA 1
ATOM 3461 C C . TYR A 1 436 ? 13.074 12.998 7.970 1.00 88.19 436 TYR A C 1
ATOM 3463 O O . TYR A 1 436 ? 12.805 12.851 9.164 1.00 88.19 436 TYR A O 1
ATOM 3471 N N . ILE A 1 437 ? 14.010 12.273 7.341 1.00 86.62 437 ILE A N 1
ATOM 3472 C CA . ILE A 1 437 ? 14.681 11.128 7.973 1.00 86.62 437 ILE A CA 1
ATOM 3473 C C . ILE A 1 437 ? 15.912 11.577 8.755 1.00 86.62 437 ILE A C 1
ATOM 3475 O O . ILE A 1 437 ? 15.963 11.392 9.966 1.00 86.62 437 ILE A O 1
ATOM 3479 N N . LYS A 1 438 ? 16.899 12.215 8.109 1.00 86.19 438 LYS A N 1
ATOM 3480 C CA . LYS A 1 438 ? 18.156 12.573 8.801 1.00 86.19 438 LYS A CA 1
ATOM 3481 C C . LYS A 1 438 ? 17.980 13.656 9.878 1.00 86.19 438 LYS A C 1
ATOM 3483 O O . LYS A 1 438 ? 18.779 13.691 10.808 1.00 86.19 438 LYS A O 1
ATOM 3488 N N . GLN A 1 439 ? 16.940 14.493 9.812 1.00 85.31 439 GLN A N 1
ATOM 3489 C CA . GLN A 1 439 ? 16.586 15.421 10.903 1.00 85.31 439 GLN A CA 1
ATOM 3490 C C . GLN A 1 439 ? 15.669 14.804 11.979 1.00 85.31 439 GLN A C 1
ATOM 3492 O O . GLN A 1 439 ? 15.210 15.528 12.859 1.00 85.31 439 GLN A O 1
ATOM 3497 N N . ASN A 1 440 ? 15.382 13.495 11.934 1.00 81.50 440 ASN A N 1
ATOM 3498 C CA . ASN A 1 440 ? 14.512 12.785 12.883 1.00 81.50 440 ASN A CA 1
ATOM 3499 C C . ASN A 1 440 ? 13.104 13.395 13.042 1.00 81.50 440 ASN A C 1
ATOM 3501 O O . ASN A 1 440 ? 12.504 13.304 14.115 1.00 81.50 440 ASN A O 1
ATOM 3505 N N . ARG A 1 441 ? 12.557 14.005 11.981 1.00 80.06 441 ARG A N 1
ATOM 3506 C CA . ARG A 1 441 ? 11.177 14.524 11.989 1.00 80.06 441 ARG A CA 1
ATOM 3507 C C . ARG A 1 441 ? 10.157 13.396 11.888 1.00 80.06 441 ARG A C 1
ATOM 3509 O O . ARG A 1 441 ? 9.076 13.496 12.458 1.00 80.06 441 ARG A O 1
ATOM 3516 N N . ILE A 1 442 ? 10.511 12.330 11.172 1.00 81.56 442 ILE A N 1
ATOM 3517 C CA . ILE A 1 442 ? 9.714 11.113 11.030 1.00 81.56 442 ILE A CA 1
ATOM 3518 C C . ILE A 1 442 ? 10.628 9.924 11.308 1.00 81.56 442 ILE A C 1
ATOM 3520 O O . ILE A 1 442 ? 11.698 9.807 10.714 1.00 81.56 442 ILE A O 1
ATOM 3524 N N . GLN A 1 443 ? 10.203 9.042 12.212 1.00 79.19 443 GLN A N 1
ATOM 3525 C CA . GLN A 1 443 ? 10.887 7.772 12.441 1.00 79.19 443 GLN A CA 1
ATOM 3526 C C . GLN A 1 443 ? 10.584 6.838 11.261 1.00 79.19 443 GLN A C 1
ATOM 3528 O O . GLN A 1 443 ? 9.410 6.526 11.045 1.00 79.19 443 GLN A O 1
ATOM 3533 N N . PRO A 1 444 ? 11.585 6.424 10.463 1.00 76.50 444 PRO A N 1
ATOM 3534 C CA . PRO A 1 444 ? 11.336 5.596 9.293 1.00 76.50 444 PRO A CA 1
ATOM 3535 C C . PRO A 1 444 ? 10.872 4.206 9.720 1.00 76.50 444 PRO A C 1
ATOM 3537 O O . PRO A 1 444 ? 11.593 3.487 10.410 1.00 76.50 444 PRO A O 1
ATOM 3540 N N . THR A 1 445 ? 9.684 3.802 9.274 1.00 87.75 445 THR A N 1
ATOM 3541 C CA . THR A 1 445 ? 9.310 2.387 9.318 1.00 87.75 445 THR A CA 1
ATOM 3542 C C . THR A 1 445 ? 9.982 1.633 8.169 1.00 87.75 445 THR A C 1
ATOM 3544 O O . THR A 1 445 ? 10.506 2.230 7.222 1.00 87.75 445 THR A O 1
ATOM 3547 N N . VAL A 1 446 ? 9.918 0.302 8.222 1.00 90.88 446 VAL A N 1
ATOM 3548 C CA . VAL A 1 446 ? 10.375 -0.580 7.137 1.00 90.88 446 VAL A CA 1
ATOM 3549 C C . VAL A 1 446 ? 9.699 -0.215 5.805 1.00 90.88 446 VAL A C 1
ATOM 3551 O O . VAL A 1 446 ? 10.361 -0.193 4.770 1.00 90.88 446 VAL A O 1
ATOM 3554 N N . THR A 1 447 ? 8.420 0.179 5.826 1.00 91.50 447 THR A N 1
ATOM 3555 C CA . THR A 1 447 ? 7.654 0.580 4.632 1.00 91.50 447 THR A CA 1
ATOM 3556 C C . THR A 1 447 ? 8.250 1.815 3.962 1.00 91.50 447 THR A C 1
ATOM 3558 O O . THR A 1 447 ? 8.476 1.824 2.750 1.00 91.50 447 THR A O 1
ATOM 3561 N N . LEU A 1 448 ? 8.541 2.858 4.745 1.00 92.00 448 LEU A N 1
ATOM 3562 C CA . LEU A 1 448 ? 9.151 4.079 4.227 1.00 92.00 448 LEU A CA 1
ATOM 3563 C C . LEU A 1 448 ? 10.582 3.823 3.734 1.00 92.00 448 LEU A C 1
ATOM 3565 O O . LEU A 1 448 ? 10.965 4.325 2.677 1.00 92.00 448 LEU A O 1
ATOM 3569 N N . GLY A 1 449 ? 11.350 2.991 4.447 1.00 92.62 449 GLY A N 1
ATOM 3570 C CA . GLY A 1 449 ? 12.673 2.538 4.012 1.00 92.62 449 GLY A CA 1
ATOM 3571 C C . GLY A 1 449 ? 12.628 1.827 2.655 1.00 92.62 449 GLY A C 1
ATOM 3572 O O . GLY A 1 449 ? 13.390 2.173 1.751 1.00 92.62 449 GLY A O 1
ATOM 3573 N N . ASN A 1 450 ? 11.674 0.913 2.465 1.00 94.62 450 ASN A N 1
ATOM 3574 C CA . ASN A 1 450 ? 11.450 0.210 1.201 1.00 94.62 450 ASN A CA 1
ATOM 3575 C C . ASN A 1 450 ? 11.105 1.170 0.051 1.00 94.62 450 ASN A C 1
ATOM 3577 O O . ASN A 1 450 ? 11.612 0.996 -1.058 1.00 94.62 450 ASN A O 1
ATOM 3581 N N . ALA A 1 451 ? 10.304 2.209 0.312 1.00 94.44 451 ALA A N 1
ATOM 3582 C CA . ALA A 1 451 ? 9.980 3.236 -0.679 1.00 94.44 451 ALA A CA 1
ATOM 3583 C C . ALA A 1 451 ? 11.205 4.074 -1.087 1.00 94.44 451 ALA A C 1
ATOM 3585 O O . ALA A 1 451 ? 11.360 4.403 -2.263 1.00 94.44 451 ALA A O 1
ATOM 3586 N N . PHE A 1 452 ? 12.109 4.384 -0.151 1.00 94.75 452 PHE A N 1
ATOM 3587 C CA . PHE A 1 452 ? 13.378 5.042 -0.477 1.00 94.75 452 PHE A CA 1
ATOM 3588 C C . PHE A 1 452 ? 14.316 4.135 -1.277 1.00 94.75 452 PHE A C 1
ATOM 3590 O O . PHE A 1 452 ? 14.917 4.611 -2.239 1.00 94.75 452 PHE A O 1
ATOM 3597 N N . ILE A 1 453 ? 14.433 2.850 -0.918 1.00 94.88 453 ILE A N 1
ATOM 3598 C CA . ILE A 1 453 ? 15.227 1.867 -1.676 1.00 94.88 453 ILE A CA 1
ATOM 3599 C C . ILE A 1 453 ? 14.733 1.808 -3.120 1.00 94.88 453 ILE A C 1
ATOM 3601 O O . ILE A 1 453 ? 15.543 1.940 -4.038 1.00 94.88 453 ILE A O 1
ATOM 3605 N N . ASP A 1 454 ? 13.416 1.667 -3.317 1.00 92.50 454 ASP A N 1
ATOM 3606 C CA . ASP A 1 454 ? 12.804 1.681 -4.645 1.00 92.50 454 ASP A CA 1
ATOM 3607 C C . ASP A 1 454 ? 13.124 2.998 -5.359 1.00 92.50 454 ASP A C 1
ATOM 3609 O O . ASP A 1 454 ? 13.776 2.963 -6.393 1.00 92.50 454 ASP A O 1
ATOM 3613 N N . MET A 1 455 ? 12.809 4.162 -4.782 1.00 94.12 455 MET A N 1
ATOM 3614 C CA . MET A 1 455 ? 13.073 5.469 -5.401 1.00 94.12 455 MET A CA 1
ATOM 3615 C C . MET A 1 455 ? 14.548 5.664 -5.798 1.00 94.12 455 MET A C 1
ATOM 3617 O O . MET A 1 455 ? 14.828 6.048 -6.932 1.00 94.12 455 MET A O 1
ATOM 3621 N N . TYR A 1 456 ? 15.511 5.357 -4.923 1.00 92.88 456 TYR A N 1
ATOM 3622 C CA . TYR A 1 456 ? 16.938 5.515 -5.228 1.00 92.88 456 TYR A CA 1
ATOM 3623 C C . TYR A 1 456 ? 17.437 4.525 -6.278 1.00 92.88 456 TYR A C 1
ATOM 3625 O O . TYR A 1 456 ? 18.179 4.919 -7.188 1.00 92.88 456 TYR A O 1
ATOM 3633 N N . ALA A 1 457 ? 17.028 3.255 -6.187 1.00 90.69 457 ALA A N 1
ATOM 3634 C CA . ALA A 1 457 ? 17.325 2.265 -7.215 1.00 90.69 457 ALA A CA 1
ATOM 3635 C C . ALA A 1 457 ? 16.733 2.722 -8.551 1.00 90.69 457 ALA A C 1
ATOM 3637 O O . ALA A 1 457 ? 17.405 2.690 -9.582 1.00 90.69 457 ALA A O 1
ATOM 3638 N N . LYS A 1 458 ? 15.507 3.237 -8.520 1.00 87.31 458 LYS A N 1
ATOM 3639 C CA . LYS A 1 458 ? 14.794 3.728 -9.680 1.00 87.31 458 LYS A CA 1
ATOM 3640 C C . LYS A 1 458 ? 15.488 4.932 -10.336 1.00 87.31 458 LYS A C 1
ATOM 3642 O O . LYS A 1 458 ? 15.745 4.912 -11.536 1.00 87.31 458 LYS A O 1
ATOM 3647 N N . CYS A 1 459 ? 15.923 5.901 -9.543 1.00 86.12 459 CYS A N 1
ATOM 3648 C CA . CYS A 1 459 ? 16.654 7.092 -9.981 1.00 86.12 459 CYS A CA 1
ATOM 3649 C C . CYS A 1 459 ? 18.142 6.846 -10.325 1.00 86.12 459 CYS A C 1
ATOM 3651 O O . CYS A 1 459 ? 18.893 7.794 -10.556 1.00 86.12 459 CYS A O 1
ATOM 3653 N N . GLY A 1 460 ? 18.618 5.596 -10.337 1.00 86.06 460 GLY A N 1
ATOM 3654 C CA . GLY A 1 460 ? 19.986 5.262 -10.756 1.00 86.06 460 GLY A CA 1
ATOM 3655 C C . GLY A 1 460 ? 21.079 5.442 -9.697 1.00 86.06 460 GLY A C 1
ATOM 3656 O O . GLY A 1 460 ? 22.272 5.400 -10.024 1.00 86.06 460 GLY A O 1
ATOM 3657 N N . LYS A 1 461 ? 20.704 5.619 -8.426 1.00 89.69 461 LYS A N 1
ATOM 3658 C CA . LYS A 1 461 ? 21.605 5.720 -7.266 1.00 89.69 461 LYS A CA 1
ATOM 3659 C C . LYS A 1 461 ? 21.539 4.449 -6.413 1.00 89.69 461 LYS A C 1
ATOM 3661 O O . LYS A 1 461 ? 21.159 4.490 -5.249 1.00 89.69 461 LYS A O 1
ATOM 3666 N N . ILE A 1 462 ? 21.943 3.321 -7.001 1.00 93.88 462 ILE A N 1
ATOM 3667 C CA . ILE A 1 462 ? 21.881 2.007 -6.340 1.00 93.88 462 ILE A CA 1
ATOM 3668 C C . ILE A 1 462 ? 22.725 1.926 -5.059 1.00 93.88 462 ILE A C 1
ATOM 3670 O O . ILE A 1 462 ? 22.326 1.239 -4.128 1.00 93.88 462 ILE A O 1
ATOM 3674 N N . ASP A 1 463 ? 23.833 2.670 -4.975 1.00 92.94 463 ASP A N 1
ATOM 3675 C CA . ASP A 1 463 ? 24.690 2.694 -3.781 1.00 92.94 463 ASP A CA 1
ATOM 3676 C C . ASP A 1 463 ? 23.943 3.275 -2.564 1.00 92.94 463 ASP A C 1
ATOM 3678 O O . ASP A 1 463 ? 23.985 2.708 -1.479 1.00 92.94 463 ASP A O 1
ATOM 3682 N N . ALA A 1 464 ? 23.166 4.349 -2.761 1.00 92.56 464 ALA A N 1
ATOM 3683 C CA . ALA A 1 464 ? 22.338 4.935 -1.702 1.00 92.56 464 ALA A CA 1
ATOM 3684 C C . ALA A 1 464 ? 21.185 4.001 -1.289 1.00 92.56 464 ALA A C 1
ATOM 3686 O O . ALA A 1 464 ? 20.814 3.943 -0.119 1.00 92.56 464 ALA A O 1
ATOM 3687 N N . ALA A 1 465 ? 20.632 3.237 -2.238 1.00 94.75 465 ALA A N 1
ATOM 3688 C CA . ALA A 1 465 ? 19.647 2.203 -1.931 1.00 94.75 465 ALA A CA 1
ATOM 3689 C C . ALA A 1 465 ? 20.263 1.055 -1.102 1.00 94.75 465 ALA A C 1
ATOM 3691 O O . ALA A 1 465 ? 19.638 0.591 -0.152 1.00 94.75 465 ALA A O 1
ATOM 3692 N N . GLU A 1 466 ? 21.499 0.641 -1.415 1.00 95.31 466 GLU A N 1
ATOM 3693 C CA . GLU A 1 466 ? 22.261 -0.366 -0.655 1.00 95.31 466 GLU A CA 1
ATOM 3694 C C . GLU A 1 466 ? 22.557 0.119 0.775 1.00 95.31 466 GLU A C 1
ATOM 3696 O O . GLU A 1 466 ? 22.404 -0.644 1.727 1.00 95.31 466 GLU A O 1
ATOM 3701 N N . GLU A 1 467 ? 22.917 1.395 0.950 1.00 93.12 467 GLU A N 1
ATOM 3702 C CA . GLU A 1 467 ? 23.110 2.013 2.270 1.00 93.12 467 GLU A CA 1
ATOM 3703 C C . GLU A 1 467 ? 21.837 1.946 3.125 1.00 93.12 467 GLU A C 1
ATOM 3705 O O . GLU A 1 467 ? 21.880 1.433 4.242 1.00 93.12 467 GLU A O 1
ATOM 3710 N N . ILE A 1 468 ? 20.693 2.381 2.588 1.00 92.75 468 ILE A N 1
ATOM 3711 C CA . ILE A 1 468 ? 19.413 2.361 3.317 1.00 92.75 468 ILE A CA 1
ATOM 3712 C C . ILE A 1 468 ? 18.985 0.928 3.634 1.00 92.75 468 ILE A C 1
ATOM 3714 O O . ILE A 1 468 ? 18.556 0.648 4.750 1.00 92.75 468 ILE A O 1
ATOM 3718 N N . PHE A 1 469 ? 19.148 -0.002 2.691 1.00 94.50 469 PHE A N 1
ATOM 3719 C CA . PHE A 1 469 ? 18.882 -1.419 2.934 1.00 94.50 469 PHE A CA 1
ATOM 3720 C C . PHE A 1 469 ? 19.692 -1.948 4.126 1.00 94.50 469 PHE A C 1
ATOM 3722 O O . PHE A 1 469 ? 19.156 -2.661 4.975 1.00 94.50 469 PHE A O 1
ATOM 3729 N N . ASN A 1 470 ? 20.963 -1.566 4.241 1.00 92.50 470 ASN A N 1
ATOM 3730 C CA . ASN A 1 470 ? 21.807 -1.966 5.363 1.00 92.50 470 ASN A CA 1
ATOM 3731 C C . ASN A 1 470 ? 21.414 -1.286 6.688 1.00 92.50 470 ASN A C 1
ATOM 3733 O O . ASN A 1 470 ? 21.538 -1.926 7.730 1.00 92.50 470 ASN A O 1
ATOM 3737 N N . GLU A 1 471 ? 20.903 -0.049 6.657 1.00 89.25 471 GLU A N 1
ATOM 3738 C CA . GLU A 1 471 ? 20.405 0.675 7.841 1.00 89.25 471 GLU A CA 1
ATOM 3739 C C . GLU A 1 471 ? 19.111 0.058 8.430 1.00 89.25 471 GLU A C 1
ATOM 3741 O O . GLU A 1 471 ? 18.882 0.163 9.634 1.00 89.25 471 GLU A O 1
ATOM 3746 N N . ILE A 1 472 ? 18.273 -0.626 7.635 1.00 89.00 472 ILE A N 1
ATOM 3747 C CA . ILE A 1 472 ? 17.033 -1.264 8.128 1.00 89.00 472 ILE A CA 1
ATOM 3748 C C . ILE A 1 472 ? 17.363 -2.490 8.999 1.00 89.00 472 ILE A C 1
ATOM 3750 O O . ILE A 1 472 ? 17.886 -3.487 8.497 1.00 89.00 472 ILE A O 1
ATOM 3754 N N . HIS A 1 473 ? 17.011 -2.455 10.289 1.00 83.38 473 HIS A N 1
ATOM 3755 C CA . HIS A 1 473 ? 17.242 -3.570 11.220 1.00 83.38 473 HIS A CA 1
ATOM 3756 C C . HIS A 1 473 ? 16.325 -4.774 10.949 1.00 83.38 473 HIS A C 1
ATOM 3758 O O . HIS A 1 473 ? 16.820 -5.870 10.685 1.00 83.38 473 HIS A O 1
ATOM 3764 N N . ASP A 1 474 ? 15.008 -4.555 10.927 1.00 85.00 474 ASP A N 1
ATOM 3765 C CA . ASP A 1 474 ? 13.998 -5.604 10.741 1.00 85.00 474 ASP A CA 1
ATOM 3766 C C . ASP A 1 474 ? 13.503 -5.632 9.290 1.00 85.00 474 ASP A C 1
ATOM 3768 O O . ASP A 1 474 ? 12.408 -5.176 8.967 1.00 85.00 474 ASP A O 1
ATOM 3772 N N . LYS A 1 475 ? 14.346 -6.133 8.382 1.00 90.50 475 LYS A N 1
ATOM 3773 C CA . LYS A 1 475 ? 14.006 -6.246 6.954 1.00 90.50 475 LYS A CA 1
ATOM 3774 C C . LYS A 1 475 ? 12.804 -7.169 6.760 1.00 90.50 475 LYS A C 1
ATOM 3776 O O . LYS A 1 475 ? 12.765 -8.267 7.317 1.00 90.50 475 LYS A O 1
ATOM 3781 N N . ASP A 1 476 ? 11.861 -6.773 5.916 1.00 91.44 476 ASP A N 1
ATOM 3782 C CA . ASP A 1 476 ? 10.775 -7.645 5.471 1.00 91.44 476 ASP A CA 1
ATOM 3783 C C . ASP A 1 476 ? 11.072 -8.224 4.079 1.00 91.44 476 ASP A C 1
ATOM 3785 O O . ASP A 1 476 ? 12.093 -7.925 3.453 1.00 91.44 476 ASP A O 1
ATOM 3789 N N . LEU A 1 477 ? 10.188 -9.093 3.580 1.00 92.81 477 LEU A N 1
ATOM 3790 C CA . LEU A 1 477 ? 10.350 -9.692 2.251 1.00 92.81 477 LEU A CA 1
ATOM 3791 C C . LEU A 1 477 ? 10.389 -8.622 1.142 1.00 92.81 477 LEU A C 1
ATOM 3793 O O . LEU A 1 477 ? 11.104 -8.784 0.153 1.00 92.81 477 LEU A O 1
ATOM 3797 N N . VAL A 1 478 ? 9.681 -7.503 1.331 1.00 93.19 478 VAL A N 1
ATOM 3798 C CA . VAL A 1 478 ? 9.667 -6.374 0.393 1.00 93.19 478 VAL A CA 1
ATOM 3799 C C . VAL A 1 478 ? 11.029 -5.675 0.362 1.00 93.19 478 VAL A C 1
ATOM 3801 O O . VAL A 1 478 ? 11.511 -5.378 -0.728 1.00 93.19 478 VAL A O 1
ATOM 3804 N N . SER A 1 479 ? 11.707 -5.496 1.502 1.00 93.38 479 SER A N 1
ATOM 3805 C CA . SER A 1 479 ? 13.069 -4.944 1.567 1.00 93.38 479 SER A CA 1
ATOM 3806 C C . SER A 1 479 ? 14.040 -5.748 0.707 1.00 93.38 479 SER A C 1
ATOM 3808 O O . SER A 1 479 ? 14.775 -5.183 -0.107 1.00 93.38 479 SER A O 1
ATOM 3810 N N . TRP A 1 480 ? 14.026 -7.077 0.857 1.00 95.50 480 TRP A N 1
ATOM 3811 C CA . TRP A 1 480 ? 14.878 -7.977 0.077 1.00 95.50 480 TRP A CA 1
ATOM 3812 C C . TRP A 1 480 ? 14.533 -7.929 -1.411 1.00 95.50 480 TRP A C 1
ATOM 3814 O O . TRP A 1 480 ? 15.426 -7.764 -2.245 1.00 95.50 480 TRP A O 1
ATOM 3824 N N . ASN A 1 481 ? 13.245 -8.019 -1.750 1.00 95.00 481 ASN A N 1
ATOM 3825 C CA . ASN A 1 481 ? 12.774 -8.004 -3.132 1.00 95.00 481 ASN A CA 1
ATOM 3826 C C . ASN A 1 481 ? 13.141 -6.692 -3.845 1.00 95.00 481 ASN A C 1
ATOM 3828 O O . ASN A 1 481 ? 13.707 -6.739 -4.940 1.00 95.00 481 ASN A O 1
ATOM 3832 N N . SER A 1 482 ? 12.911 -5.537 -3.212 1.00 93.31 482 SER A N 1
ATOM 3833 C CA . SER A 1 482 ? 13.265 -4.219 -3.756 1.00 93.31 482 SER A CA 1
ATOM 3834 C C . SER A 1 482 ? 14.760 -4.107 -4.053 1.00 93.31 482 SER A C 1
ATOM 3836 O O . SER A 1 482 ? 15.140 -3.632 -5.125 1.00 93.31 482 SER A O 1
ATOM 3838 N N . MET A 1 483 ? 15.625 -4.609 -3.164 1.00 95.81 483 MET A N 1
ATOM 3839 C CA . MET A 1 483 ? 17.073 -4.555 -3.379 1.00 95.81 483 MET A CA 1
ATOM 3840 C C . MET A 1 483 ? 17.557 -5.545 -4.452 1.00 95.81 483 MET A C 1
ATOM 3842 O O . MET A 1 483 ? 18.402 -5.197 -5.281 1.00 95.81 483 MET A O 1
ATOM 3846 N N . ILE A 1 484 ? 17.000 -6.763 -4.493 1.00 95.06 484 ILE A N 1
ATOM 3847 C CA . ILE A 1 484 ? 17.307 -7.769 -5.526 1.00 95.06 484 ILE A CA 1
ATOM 3848 C C . ILE A 1 484 ? 16.917 -7.239 -6.912 1.00 95.06 484 ILE A C 1
ATOM 3850 O O . ILE A 1 484 ? 17.732 -7.286 -7.838 1.00 95.06 484 ILE A O 1
ATOM 3854 N N . VAL A 1 485 ? 15.704 -6.693 -7.053 1.00 91.31 485 VAL A N 1
ATOM 3855 C CA . VAL A 1 485 ? 15.223 -6.066 -8.295 1.00 91.31 485 VAL A CA 1
ATOM 3856 C C . VAL A 1 485 ? 16.072 -4.845 -8.647 1.00 91.31 485 VAL A C 1
ATOM 3858 O O . VAL A 1 485 ? 16.467 -4.686 -9.806 1.00 91.31 485 VAL A O 1
ATOM 3861 N N . GLY A 1 486 ? 16.424 -4.021 -7.657 1.00 90.31 486 GLY A N 1
ATOM 3862 C CA . GLY A 1 486 ? 17.341 -2.896 -7.813 1.00 90.31 486 GLY A CA 1
ATOM 3863 C C . GLY A 1 486 ? 18.658 -3.334 -8.456 1.00 90.31 486 GLY A C 1
ATOM 3864 O O . GLY A 1 486 ? 18.988 -2.884 -9.555 1.00 90.31 486 GLY A O 1
ATOM 3865 N N . PHE A 1 487 ? 19.374 -4.286 -7.858 1.00 92.88 487 PHE A N 1
ATOM 3866 C CA . PHE A 1 487 ? 20.629 -4.792 -8.421 1.00 92.88 487 PHE A CA 1
ATOM 3867 C C . PHE A 1 487 ? 20.469 -5.460 -9.784 1.00 92.88 487 PHE A C 1
ATOM 3869 O O . PHE A 1 487 ? 21.313 -5.249 -10.660 1.00 92.88 487 PHE A O 1
ATOM 3876 N N . ALA A 1 488 ? 19.396 -6.229 -9.987 1.00 88.94 488 ALA A N 1
ATOM 3877 C CA . ALA A 1 488 ? 19.081 -6.826 -11.279 1.00 88.94 488 ALA A CA 1
ATOM 3878 C C . ALA A 1 488 ? 18.984 -5.746 -12.364 1.00 88.94 488 ALA A C 1
ATOM 3880 O O . ALA A 1 488 ? 19.633 -5.838 -13.408 1.00 88.94 488 ALA A O 1
ATOM 3881 N N . SER A 1 489 ? 18.218 -4.687 -12.093 1.00 86.62 489 SER A N 1
ATOM 3882 C CA . SER A 1 489 ? 17.962 -3.607 -13.042 1.00 86.62 489 SER A CA 1
ATOM 3883 C C . SER A 1 489 ? 19.223 -2.814 -13.412 1.00 86.62 489 SER A C 1
ATOM 3885 O O . SER A 1 489 ? 19.337 -2.375 -14.558 1.00 86.62 489 SER A O 1
ATOM 3887 N N . HIS A 1 490 ? 20.196 -2.723 -12.504 1.00 85.81 490 HIS A N 1
ATOM 3888 C CA . HIS A 1 490 ? 21.492 -2.064 -12.720 1.00 85.81 490 HIS A CA 1
ATOM 3889 C C . HIS A 1 490 ? 22.582 -2.991 -13.277 1.00 85.81 490 HIS A C 1
ATOM 3891 O O . HIS A 1 490 ? 23.741 -2.600 -13.381 1.00 85.81 490 HIS A O 1
ATOM 3897 N N . GLY A 1 491 ? 22.236 -4.226 -13.658 1.00 85.94 491 GLY A N 1
ATOM 3898 C CA . GLY A 1 491 ? 23.186 -5.185 -14.235 1.00 85.94 491 GLY A CA 1
ATOM 3899 C C . GLY A 1 491 ? 24.134 -5.823 -13.213 1.00 85.94 491 GLY A C 1
ATOM 3900 O O . GLY A 1 491 ? 25.044 -6.562 -13.586 1.00 85.94 491 GLY A O 1
ATOM 3901 N N . HIS A 1 492 ? 23.909 -5.611 -11.916 1.00 90.19 492 HIS A N 1
ATOM 3902 C CA . HIS A 1 492 ? 24.661 -6.237 -10.829 1.00 90.19 492 HIS A CA 1
ATOM 3903 C C . HIS A 1 492 ? 24.107 -7.632 -10.496 1.00 90.19 492 HIS A C 1
ATOM 3905 O O . HIS A 1 492 ? 23.832 -7.951 -9.340 1.00 90.19 492 HIS A O 1
ATOM 3911 N N . ALA A 1 493 ? 23.965 -8.488 -11.513 1.00 91.19 493 ALA A N 1
ATOM 3912 C CA . ALA A 1 493 ? 23.330 -9.803 -11.392 1.00 91.19 493 ALA A CA 1
ATOM 3913 C C . ALA A 1 493 ? 23.947 -10.677 -10.285 1.00 91.19 493 ALA A C 1
ATOM 3915 O O . ALA A 1 493 ? 23.231 -11.331 -9.535 1.00 91.19 493 ALA A O 1
ATOM 3916 N N . ILE A 1 494 ? 25.274 -10.642 -10.129 1.00 92.56 494 ILE A N 1
ATOM 3917 C CA . ILE A 1 494 ? 25.977 -11.418 -9.097 1.00 92.56 494 ILE A CA 1
ATOM 3918 C C . ILE A 1 494 ? 25.584 -10.950 -7.687 1.00 92.56 494 ILE A C 1
ATOM 3920 O O . ILE A 1 494 ? 25.307 -11.800 -6.844 1.00 92.56 494 ILE A O 1
ATOM 3924 N N . LYS A 1 495 ? 25.511 -9.629 -7.446 1.00 94.31 495 LYS A N 1
ATOM 3925 C CA . LYS A 1 495 ? 25.072 -9.065 -6.155 1.00 94.31 495 LYS A CA 1
ATOM 3926 C C . LYS A 1 495 ? 23.607 -9.410 -5.861 1.00 94.31 495 LYS A C 1
ATOM 3928 O O . LYS A 1 495 ? 23.271 -9.784 -4.742 1.00 94.31 495 LYS A O 1
ATOM 3933 N N . ALA A 1 496 ? 22.739 -9.339 -6.873 1.00 95.38 496 ALA A N 1
ATOM 3934 C CA . ALA A 1 496 ? 21.331 -9.713 -6.731 1.00 95.38 496 ALA A CA 1
ATOM 3935 C C . ALA A 1 496 ? 21.178 -11.187 -6.310 1.00 95.38 496 ALA A C 1
ATOM 3937 O O . ALA A 1 496 ? 20.457 -11.507 -5.368 1.00 95.38 496 ALA A O 1
ATOM 3938 N N . LEU A 1 497 ? 21.912 -12.093 -6.966 1.00 94.81 497 LEU A N 1
ATOM 3939 C CA . LEU A 1 497 ? 21.876 -13.522 -6.651 1.00 94.81 497 LEU A CA 1
ATOM 3940 C C . LEU A 1 497 ? 22.567 -13.865 -5.326 1.00 94.81 497 LEU A C 1
ATOM 3942 O O . LEU A 1 497 ? 22.172 -14.836 -4.679 1.00 94.81 497 LEU A O 1
ATOM 3946 N N . SER A 1 498 ? 23.586 -13.109 -4.902 1.00 95.31 498 SER A N 1
ATOM 3947 C CA . SER A 1 498 ? 24.172 -13.283 -3.570 1.00 95.31 498 SER A CA 1
ATOM 3948 C C . SER A 1 498 ? 23.197 -12.866 -2.474 1.00 95.31 498 SER A C 1
ATOM 3950 O O . SER A 1 498 ? 23.028 -13.626 -1.528 1.00 95.31 498 SER A O 1
ATOM 3952 N N . LEU A 1 499 ? 22.492 -11.741 -2.641 1.00 95.19 499 LEU A N 1
ATOM 3953 C CA . LEU A 1 499 ? 21.456 -11.312 -1.697 1.00 95.19 499 LEU A CA 1
ATOM 3954 C C . LEU A 1 499 ? 20.289 -12.292 -1.625 1.00 95.19 499 LEU A C 1
ATOM 3956 O O . LEU A 1 499 ? 19.814 -12.596 -0.540 1.00 95.19 499 LEU A O 1
ATOM 3960 N N . PHE A 1 500 ? 19.862 -12.858 -2.754 1.00 95.56 500 PHE A N 1
ATOM 3961 C CA . PHE A 1 500 ? 18.845 -13.910 -2.746 1.00 95.56 500 PHE A CA 1
ATOM 3962 C C . PHE A 1 500 ? 19.285 -15.145 -1.941 1.00 95.56 500 PHE A C 1
ATOM 3964 O O . PHE A 1 500 ? 18.506 -15.716 -1.177 1.00 95.56 500 PHE A O 1
ATOM 3971 N N . LYS A 1 501 ? 20.553 -15.553 -2.077 1.00 94.06 501 LYS A N 1
ATOM 3972 C CA . LYS A 1 501 ? 21.116 -16.660 -1.290 1.00 94.06 501 LYS A CA 1
ATOM 3973 C C . LYS A 1 501 ? 21.218 -16.319 0.194 1.00 94.06 501 LYS A C 1
ATOM 3975 O O . LYS A 1 501 ? 20.965 -17.196 1.011 1.00 94.06 501 LYS A O 1
ATOM 3980 N N . GLU A 1 502 ? 21.569 -15.082 0.530 1.00 93.88 502 GLU A N 1
ATOM 3981 C CA . GLU A 1 502 ? 21.590 -14.587 1.908 1.00 93.88 502 GLU A CA 1
ATOM 3982 C C . GLU A 1 502 ? 20.187 -14.600 2.520 1.00 93.88 502 GLU A C 1
ATOM 3984 O O . GLU A 1 502 ? 19.997 -15.196 3.577 1.00 93.88 502 GLU A O 1
ATOM 3989 N N . MET A 1 503 ? 19.191 -14.069 1.802 1.00 93.81 503 MET A N 1
ATOM 3990 C CA . MET A 1 503 ? 17.784 -14.066 2.204 1.00 93.81 503 MET A CA 1
ATOM 3991 C C . MET A 1 503 ? 17.301 -15.477 2.560 1.00 93.81 503 MET A C 1
ATOM 3993 O O . MET A 1 503 ? 16.760 -15.689 3.643 1.00 93.81 503 MET A O 1
ATOM 3997 N N . ILE A 1 504 ? 17.556 -16.466 1.692 1.00 93.25 504 ILE A N 1
ATOM 3998 C CA . ILE A 1 504 ? 17.211 -17.874 1.958 1.00 93.25 504 ILE A CA 1
ATOM 3999 C C . ILE A 1 504 ? 18.061 -18.456 3.096 1.00 93.25 504 ILE A C 1
ATOM 4001 O O . ILE A 1 504 ? 17.565 -19.257 3.887 1.00 93.25 504 ILE A O 1
ATOM 4005 N N . GLY A 1 505 ? 19.335 -18.070 3.184 1.00 89.25 505 GLY A N 1
ATOM 4006 C CA . GLY A 1 505 ? 20.272 -18.522 4.211 1.00 89.25 505 GLY A CA 1
ATOM 4007 C C . GLY A 1 505 ? 19.854 -18.151 5.635 1.00 89.25 505 GLY A C 1
ATOM 4008 O O . GLY A 1 505 ? 20.196 -18.880 6.562 1.00 89.25 505 GLY A O 1
ATOM 4009 N N . THR A 1 506 ? 19.067 -17.084 5.812 1.00 87.62 506 THR A N 1
ATOM 4010 C CA . THR A 1 506 ? 18.493 -16.724 7.122 1.00 87.62 506 THR A CA 1
ATOM 4011 C C . THR A 1 506 ? 17.488 -17.754 7.648 1.00 87.62 506 THR A C 1
ATOM 4013 O O . THR A 1 506 ? 17.278 -17.840 8.854 1.00 87.62 506 THR A O 1
ATOM 4016 N N . GLY A 1 507 ? 16.840 -18.525 6.765 1.00 81.94 507 GLY A N 1
ATOM 4017 C CA . GLY A 1 507 ? 15.787 -19.484 7.118 1.00 81.94 507 GLY A CA 1
ATOM 4018 C C . GLY A 1 507 ? 14.466 -18.867 7.600 1.00 81.94 507 GLY A C 1
ATOM 4019 O O . GLY A 1 507 ? 13.518 -19.611 7.841 1.00 81.94 507 GLY A O 1
ATOM 4020 N N . LEU A 1 508 ? 14.382 -17.537 7.724 1.00 81.50 508 LEU A N 1
ATOM 4021 C CA . LEU A 1 508 ? 13.201 -16.825 8.228 1.00 81.50 508 LEU A CA 1
ATOM 4022 C C . LEU A 1 508 ? 12.183 -16.504 7.128 1.00 81.50 508 LEU A C 1
ATOM 4024 O O . LEU A 1 508 ? 10.982 -16.473 7.388 1.00 81.50 508 LEU A O 1
ATOM 4028 N N . TYR A 1 509 ? 12.651 -16.282 5.899 1.00 84.94 509 TYR A N 1
ATOM 4029 C CA . TYR A 1 509 ? 11.816 -15.815 4.793 1.00 84.94 509 TYR A CA 1
ATOM 4030 C C . TYR A 1 509 ? 11.650 -16.897 3.729 1.00 84.94 509 TYR A C 1
ATOM 4032 O O . TYR A 1 509 ? 12.622 -17.499 3.265 1.00 84.94 509 TYR A O 1
ATOM 4040 N N . LYS A 1 510 ? 10.404 -17.117 3.302 1.00 88.19 510 LYS A N 1
ATOM 4041 C CA . LYS A 1 510 ? 10.091 -17.960 2.149 1.00 88.19 510 LYS A CA 1
ATOM 4042 C C . LYS A 1 510 ? 9.996 -17.070 0.901 1.00 88.19 510 LYS A C 1
ATOM 4044 O O . LYS A 1 510 ? 9.179 -16.153 0.919 1.00 88.19 510 LYS A O 1
ATOM 4049 N N . PRO A 1 511 ? 10.784 -17.330 -0.161 1.00 92.56 511 PRO A N 1
ATOM 4050 C CA . PRO A 1 511 ? 10.660 -16.605 -1.423 1.00 92.56 511 PRO A CA 1
ATOM 4051 C C . PRO A 1 511 ? 9.234 -16.658 -1.971 1.00 92.56 511 PRO A C 1
ATOM 4053 O O . PRO A 1 511 ? 8.616 -17.728 -1.973 1.00 92.56 511 PRO A O 1
ATOM 4056 N N . ASP A 1 512 ? 8.746 -15.521 -2.455 1.00 92.12 512 ASP A N 1
ATOM 4057 C CA . ASP A 1 512 ? 7.441 -15.394 -3.092 1.00 92.12 512 ASP A CA 1
ATOM 4058 C C . ASP A 1 512 ? 7.570 -15.203 -4.611 1.00 92.12 512 ASP A C 1
ATOM 4060 O O . ASP A 1 512 ? 8.647 -15.316 -5.203 1.00 92.12 512 ASP A O 1
ATOM 4064 N N . GLU A 1 513 ? 6.438 -14.951 -5.258 1.00 92.00 513 GLU A N 1
ATOM 4065 C CA . GLU A 1 513 ? 6.357 -14.677 -6.693 1.00 92.00 513 GLU A CA 1
ATOM 4066 C C . GLU A 1 513 ? 7.203 -13.450 -7.078 1.00 92.00 513 GLU A C 1
ATOM 4068 O O . GLU A 1 513 ? 7.955 -13.479 -8.049 1.00 92.00 513 GLU A O 1
ATOM 4073 N N . VAL A 1 514 ? 7.169 -12.385 -6.275 1.00 92.44 514 VAL A N 1
ATOM 4074 C CA . VAL A 1 514 ? 7.922 -11.155 -6.553 1.00 92.44 514 VAL A CA 1
ATOM 4075 C C . VAL A 1 514 ? 9.431 -11.391 -6.441 1.00 92.44 514 VAL A C 1
ATOM 4077 O O . VAL A 1 514 ? 10.200 -10.881 -7.263 1.00 92.44 514 VAL A O 1
ATOM 4080 N N . THR A 1 515 ? 9.878 -12.223 -5.495 1.00 93.69 515 THR A N 1
ATOM 4081 C CA . THR A 1 515 ? 11.291 -12.596 -5.369 1.00 93.69 515 THR A CA 1
ATOM 4082 C C . THR A 1 515 ? 11.816 -13.234 -6.655 1.00 93.69 515 THR A C 1
ATOM 4084 O O . THR A 1 515 ? 12.886 -12.859 -7.145 1.00 93.69 515 THR A O 1
ATOM 4087 N N . PHE A 1 516 ? 11.077 -14.190 -7.227 1.00 95.00 516 PHE A N 1
ATOM 4088 C CA . PHE A 1 516 ? 11.524 -14.895 -8.428 1.00 95.00 516 PHE A CA 1
ATOM 4089 C C . PHE A 1 516 ? 11.522 -14.009 -9.672 1.00 95.00 516 PHE A C 1
ATOM 4091 O O . PHE A 1 516 ? 12.415 -14.166 -10.505 1.00 95.00 516 PHE A O 1
ATOM 4098 N N . ILE A 1 517 ? 10.631 -13.019 -9.769 1.00 92.94 517 ILE A N 1
ATOM 4099 C CA . ILE A 1 517 ? 10.725 -11.975 -10.802 1.00 92.94 517 ILE A CA 1
ATOM 4100 C C . ILE A 1 517 ? 12.075 -11.248 -10.704 1.00 92.94 517 ILE A C 1
ATOM 4102 O O . ILE A 1 517 ? 12.773 -11.103 -11.712 1.00 92.94 517 ILE A O 1
ATOM 4106 N N . GLY A 1 518 ? 12.495 -10.846 -9.500 1.00 92.06 518 GLY A N 1
ATOM 4107 C CA . GLY A 1 518 ? 13.792 -10.197 -9.277 1.00 92.06 518 GLY A CA 1
ATOM 4108 C C . GLY A 1 518 ? 14.987 -11.086 -9.638 1.00 92.06 518 GLY A C 1
ATOM 4109 O O . GLY A 1 518 ? 15.897 -10.652 -10.349 1.00 92.06 518 GLY A O 1
ATOM 4110 N N . VAL A 1 519 ? 14.967 -12.353 -9.215 1.00 95.69 519 VAL A N 1
ATOM 4111 C CA . VAL A 1 519 ? 16.028 -13.343 -9.489 1.00 95.69 519 VAL A CA 1
ATOM 4112 C C . VAL A 1 519 ? 16.145 -13.659 -10.982 1.00 95.69 519 VAL A C 1
ATOM 4114 O O . VAL A 1 519 ? 17.251 -13.677 -11.531 1.00 95.69 519 VAL A O 1
ATOM 4117 N N . LEU A 1 520 ? 15.024 -13.887 -11.667 1.00 94.44 520 LEU A N 1
ATOM 4118 C CA . LEU A 1 520 ? 15.012 -14.179 -13.101 1.00 94.44 520 LEU A CA 1
ATOM 4119 C C . LEU A 1 520 ? 15.396 -12.944 -13.923 1.00 94.44 520 LEU A C 1
ATOM 4121 O O . LEU A 1 520 ? 16.152 -13.070 -14.885 1.00 94.44 520 LEU A O 1
ATOM 4125 N N . SER A 1 521 ? 14.982 -11.747 -13.501 1.00 92.50 521 SER A N 1
ATOM 4126 C CA . SER A 1 521 ? 15.434 -10.484 -14.100 1.00 92.50 521 SER A CA 1
ATOM 4127 C C . SER A 1 521 ? 16.941 -10.279 -13.934 1.00 92.50 521 SER A C 1
ATOM 4129 O O . SER A 1 521 ? 17.610 -9.848 -14.875 1.00 92.50 521 SER A O 1
ATOM 4131 N N . ALA A 1 522 ? 17.513 -10.645 -12.779 1.00 93.12 522 ALA A N 1
ATOM 4132 C CA . ALA A 1 522 ? 18.961 -10.632 -12.572 1.00 93.12 522 ALA A CA 1
ATOM 4133 C C . ALA A 1 522 ? 19.664 -11.601 -13.529 1.00 93.12 522 ALA A C 1
ATOM 4135 O O . ALA A 1 522 ? 20.670 -11.243 -14.142 1.00 93.12 522 ALA A O 1
ATOM 4136 N N . CYS A 1 523 ? 19.113 -12.806 -13.709 1.00 93.88 523 CYS A N 1
ATOM 4137 C CA . CYS A 1 523 ? 19.638 -13.774 -14.667 1.00 93.88 523 CYS A CA 1
ATOM 4138 C C . CYS A 1 523 ? 19.556 -13.245 -16.103 1.00 93.88 523 CYS A C 1
ATOM 4140 O O . CYS A 1 523 ? 20.538 -13.358 -16.832 1.00 93.88 523 CYS A O 1
ATOM 4142 N N . SER A 1 524 ? 18.437 -12.623 -16.489 1.00 91.38 524 SER A N 1
ATOM 4143 C CA . SER A 1 524 ? 18.248 -12.007 -17.807 1.00 91.38 524 SER A CA 1
ATOM 4144 C C . SER A 1 524 ? 19.276 -10.908 -18.079 1.00 91.38 524 SER A C 1
ATOM 4146 O O . SER A 1 524 ? 20.025 -10.967 -19.057 1.00 91.38 524 SER A O 1
ATOM 4148 N N . HIS A 1 525 ? 19.388 -9.930 -17.177 1.00 86.38 525 HIS A N 1
ATOM 4149 C CA . HIS A 1 525 ? 20.331 -8.821 -17.321 1.00 86.38 525 HIS A CA 1
ATOM 4150 C C . HIS A 1 525 ? 21.799 -9.256 -17.210 1.00 86.38 525 HIS A C 1
ATOM 4152 O O . HIS A 1 525 ? 22.661 -8.630 -17.823 1.00 86.38 525 HIS A O 1
ATOM 4158 N N . GLY A 1 526 ? 22.083 -10.338 -16.480 1.00 86.56 526 GLY A N 1
ATOM 4159 C CA . GLY A 1 526 ? 23.408 -10.952 -16.396 1.00 86.56 526 GLY A CA 1
ATOM 4160 C C . GLY A 1 526 ? 23.732 -11.957 -17.509 1.00 86.56 526 GLY A C 1
ATOM 4161 O O . GLY A 1 526 ? 24.864 -12.433 -17.562 1.00 86.56 526 GLY A O 1
ATOM 4162 N N . GLY A 1 527 ? 22.772 -12.319 -18.371 1.00 87.38 527 GLY A N 1
ATOM 4163 C CA . GLY A 1 527 ? 22.939 -13.369 -19.387 1.00 87.38 527 GLY A CA 1
ATOM 4164 C C . GLY A 1 527 ? 23.180 -14.776 -18.814 1.00 87.38 527 GLY A C 1
ATOM 4165 O O . GLY A 1 527 ? 23.825 -15.610 -19.448 1.00 87.38 527 GLY A O 1
ATOM 4166 N N . LEU A 1 528 ? 22.697 -15.057 -17.601 1.00 91.06 528 LEU A N 1
ATOM 4167 C CA . LEU A 1 528 ? 22.980 -16.278 -16.837 1.00 91.06 528 LEU A CA 1
ATOM 4168 C C . LEU A 1 528 ? 21.967 -17.393 -17.155 1.00 91.06 528 LEU A C 1
ATOM 4170 O O . LEU A 1 528 ? 21.166 -17.774 -16.303 1.00 91.06 528 LEU A O 1
ATOM 4174 N N . LEU A 1 529 ? 22.003 -17.938 -18.378 1.00 92.12 529 LEU A N 1
ATOM 4175 C CA . LEU A 1 529 ? 20.995 -18.900 -18.866 1.00 92.12 529 LEU A CA 1
ATOM 4176 C C . LEU A 1 529 ? 20.802 -20.122 -17.967 1.00 92.12 529 LEU A C 1
ATOM 4178 O O . LEU A 1 529 ? 19.679 -20.507 -17.650 1.00 92.12 529 LEU A O 1
ATOM 4182 N N . THR A 1 530 ? 21.908 -20.754 -17.576 1.00 93.00 530 THR A N 1
ATOM 4183 C CA . THR A 1 530 ? 21.887 -21.999 -16.799 1.00 93.00 530 THR A CA 1
ATOM 4184 C C . THR A 1 530 ? 21.280 -21.781 -15.419 1.00 93.00 530 THR A C 1
ATOM 4186 O O . THR A 1 530 ? 20.468 -22.586 -14.969 1.00 93.00 530 THR A O 1
ATOM 4189 N N . GLN A 1 531 ? 21.625 -20.665 -14.775 1.00 93.00 531 GLN A N 1
ATOM 4190 C CA . GLN A 1 531 ? 21.076 -20.289 -13.476 1.00 93.00 531 GLN A CA 1
ATOM 4191 C C . GLN A 1 531 ? 19.606 -19.883 -13.592 1.00 93.00 531 GLN A C 1
ATOM 4193 O O . GLN A 1 531 ? 18.807 -20.345 -12.786 1.00 93.00 531 GLN A O 1
ATOM 4198 N N . GLY A 1 532 ? 19.232 -19.118 -14.625 1.00 93.88 532 GLY A N 1
ATOM 4199 C CA . GLY A 1 532 ? 17.837 -18.760 -14.893 1.00 93.88 532 GLY A CA 1
ATOM 4200 C C . GLY A 1 532 ? 16.943 -19.992 -15.047 1.00 93.88 532 GLY A C 1
ATOM 4201 O O . GLY A 1 532 ? 15.927 -20.097 -14.368 1.00 93.88 532 GLY A O 1
ATOM 4202 N N . ARG A 1 533 ? 17.373 -20.988 -15.836 1.00 94.31 533 ARG A N 1
ATOM 4203 C CA . ARG A 1 533 ? 16.662 -22.276 -15.964 1.00 94.31 533 ARG A CA 1
ATOM 4204 C C . ARG A 1 533 ? 16.574 -23.041 -14.641 1.00 94.31 533 ARG A C 1
ATOM 4206 O O . ARG A 1 533 ? 15.524 -23.603 -14.339 1.00 94.31 533 ARG A O 1
ATOM 4213 N N . SER A 1 534 ? 17.658 -23.073 -13.861 1.00 95.88 534 SER A N 1
ATOM 4214 C CA . SER A 1 534 ? 17.664 -23.735 -12.548 1.00 95.88 534 SER A CA 1
ATOM 4215 C C . SER A 1 534 ? 16.651 -23.092 -11.609 1.00 95.88 534 SER A C 1
ATOM 4217 O O . SER A 1 534 ? 15.800 -23.788 -11.066 1.00 95.88 534 SER A O 1
ATOM 4219 N N . TYR A 1 535 ? 16.689 -21.764 -11.471 1.00 95.31 535 TYR A N 1
ATOM 4220 C CA . TYR A 1 535 ? 15.793 -21.037 -10.576 1.00 95.31 535 TYR A CA 1
ATOM 4221 C C . TYR A 1 535 ? 14.335 -21.096 -11.024 1.00 95.31 535 TYR A C 1
ATOM 4223 O O . TYR A 1 535 ? 13.468 -21.266 -10.174 1.00 95.31 535 TYR A O 1
ATOM 4231 N N . PHE A 1 536 ? 14.063 -21.048 -12.331 1.00 95.25 536 PHE A N 1
ATOM 4232 C CA . PHE A 1 536 ? 12.709 -21.214 -12.862 1.00 95.25 536 PHE A CA 1
ATOM 4233 C C . PHE A 1 536 ? 12.111 -22.582 -12.501 1.00 95.25 536 PHE A C 1
ATOM 4235 O O . PHE A 1 536 ? 10.945 -22.674 -12.132 1.00 95.25 536 PHE A O 1
ATOM 4242 N N . LYS A 1 537 ? 12.922 -23.647 -12.529 1.00 94.31 537 LYS A N 1
ATOM 4243 C CA . LYS A 1 537 ? 12.496 -24.984 -12.095 1.00 94.31 537 LYS A CA 1
ATOM 4244 C C . LYS A 1 537 ? 12.369 -25.090 -10.572 1.00 94.31 537 LYS A C 1
ATOM 4246 O O . LYS A 1 537 ? 11.383 -25.624 -10.070 1.00 94.31 537 LYS A O 1
ATOM 4251 N N . GLU A 1 538 ? 13.361 -24.592 -9.834 1.00 93.81 538 GLU A N 1
ATOM 4252 C CA . GLU A 1 538 ? 13.382 -24.645 -8.367 1.00 93.81 538 GLU A CA 1
ATOM 4253 C C . GLU A 1 538 ? 12.216 -23.882 -7.734 1.00 93.81 538 GLU A C 1
ATOM 4255 O O . GLU A 1 538 ? 11.720 -24.308 -6.690 1.00 93.81 538 GLU A O 1
ATOM 4260 N N . MET A 1 539 ? 11.762 -22.797 -8.367 1.00 95.38 539 MET A N 1
ATOM 4261 C CA . MET A 1 539 ? 10.597 -22.011 -7.959 1.00 95.38 539 MET A CA 1
ATOM 4262 C C . MET A 1 539 ? 9.389 -22.908 -7.645 1.00 95.38 539 MET A C 1
ATOM 4264 O O . MET A 1 539 ? 8.837 -22.834 -6.545 1.00 95.38 539 MET A O 1
ATOM 4268 N N . GLU A 1 540 ? 9.053 -23.830 -8.547 1.00 92.69 540 GLU A N 1
ATOM 4269 C CA . GLU A 1 540 ? 7.953 -24.774 -8.348 1.00 92.69 540 GLU A CA 1
ATOM 4270 C C . GLU A 1 540 ? 8.381 -25.976 -7.496 1.00 92.69 540 GLU A C 1
ATOM 4272 O O . GLU A 1 540 ? 7.724 -26.303 -6.508 1.00 92.69 540 GLU A O 1
ATOM 4277 N N . THR A 1 541 ? 9.511 -26.620 -7.819 1.00 93.25 541 THR A N 1
ATOM 4278 C CA . THR A 1 541 ? 9.864 -27.914 -7.206 1.00 93.25 541 THR A CA 1
ATOM 4279 C C . THR A 1 541 ? 10.326 -27.812 -5.755 1.00 93.25 541 THR A C 1
ATOM 4281 O O . THR A 1 541 ? 10.135 -28.751 -4.987 1.00 93.25 541 THR A O 1
ATOM 4284 N N . ARG A 1 542 ? 10.993 -26.715 -5.380 1.00 91.06 542 ARG A N 1
ATOM 4285 C CA . ARG A 1 542 ? 11.598 -26.528 -4.051 1.00 91.06 542 ARG A CA 1
ATOM 4286 C C . ARG A 1 542 ? 10.817 -25.537 -3.199 1.00 91.06 542 ARG A C 1
ATOM 4288 O O . ARG A 1 542 ? 10.670 -25.764 -2.001 1.00 91.06 542 ARG A O 1
ATOM 4295 N N . PHE A 1 543 ? 10.345 -24.444 -3.792 1.00 90.06 543 PHE A N 1
ATOM 4296 C CA . PHE A 1 543 ? 9.684 -23.370 -3.047 1.00 90.06 543 PHE A CA 1
ATOM 4297 C C . PHE A 1 543 ? 8.151 -23.436 -3.134 1.00 90.06 543 PHE A C 1
ATOM 4299 O O . PHE A 1 543 ? 7.466 -22.818 -2.314 1.00 90.06 543 PHE A O 1
ATOM 4306 N N . GLY A 1 544 ? 7.604 -24.247 -4.048 1.00 90.69 544 GLY A N 1
ATOM 4307 C CA . GLY A 1 544 ? 6.162 -24.424 -4.223 1.00 90.69 544 GLY A CA 1
ATOM 4308 C C . GLY A 1 544 ? 5.463 -23.179 -4.768 1.00 90.69 544 GLY A C 1
ATOM 4309 O O . GLY A 1 544 ? 4.274 -22.995 -4.514 1.00 90.69 544 GLY A O 1
ATOM 4310 N N . VAL A 1 545 ? 6.195 -22.304 -5.462 1.00 93.81 545 VAL A N 1
ATOM 4311 C CA . VAL A 1 545 ? 5.659 -21.095 -6.093 1.00 93.81 545 VAL A CA 1
ATOM 4312 C C . VAL A 1 545 ? 5.355 -21.428 -7.552 1.00 93.81 545 VAL A C 1
ATOM 4314 O O . VAL A 1 545 ? 6.225 -21.904 -8.277 1.00 93.81 545 VAL A O 1
ATOM 4317 N N . LYS A 1 546 ? 4.112 -21.226 -7.994 1.00 91.75 546 LYS A N 1
ATOM 4318 C CA . LYS A 1 546 ? 3.720 -21.528 -9.378 1.00 91.75 546 LYS A CA 1
ATOM 4319 C C . LYS A 1 546 ? 4.144 -20.391 -10.318 1.00 91.75 546 LYS A C 1
ATOM 4321 O O . LYS A 1 546 ? 3.885 -19.233 -9.988 1.00 91.75 546 LYS A O 1
ATOM 4326 N N . PRO A 1 547 ? 4.742 -20.683 -11.487 1.00 93.62 547 PRO A N 1
ATOM 4327 C CA . PRO A 1 547 ? 5.091 -19.649 -12.457 1.00 93.62 547 PRO A CA 1
ATOM 4328 C C . PRO A 1 547 ? 3.860 -18.886 -12.967 1.00 93.62 547 PRO A C 1
ATOM 4330 O O . PRO A 1 547 ? 2.883 -19.486 -13.416 1.00 93.62 547 PRO A O 1
ATOM 4333 N N . ARG A 1 548 ? 3.937 -17.554 -12.923 1.00 92.88 548 ARG A N 1
ATOM 4334 C CA . ARG A 1 548 ? 2.964 -16.615 -13.518 1.00 92.88 548 ARG A CA 1
ATOM 4335 C C . ARG A 1 548 ? 3.503 -15.975 -14.800 1.00 92.88 548 ARG A C 1
ATOM 4337 O O . ARG A 1 548 ? 4.678 -16.154 -15.120 1.00 92.88 548 ARG A O 1
ATOM 4344 N N . VAL A 1 549 ? 2.662 -15.220 -15.513 1.00 92.19 549 VAL A N 1
ATOM 4345 C CA . VAL A 1 549 ? 2.990 -14.576 -16.803 1.00 92.19 549 VAL A CA 1
ATOM 4346 C C . VAL A 1 549 ? 4.289 -13.767 -16.724 1.00 92.19 549 VAL A C 1
ATOM 4348 O O . VAL A 1 549 ? 5.131 -13.860 -17.612 1.00 92.19 549 VAL A O 1
ATOM 4351 N N . GLU A 1 550 ? 4.510 -13.060 -15.619 1.00 91.56 550 GLU A N 1
ATOM 4352 C CA . GLU A 1 550 ? 5.683 -12.219 -15.375 1.00 91.56 550 GLU A CA 1
ATOM 4353 C C . GLU A 1 550 ? 6.979 -13.041 -15.314 1.00 91.56 550 GLU A C 1
ATOM 4355 O O . GLU A 1 550 ? 8.018 -12.625 -15.825 1.00 91.56 550 GLU A O 1
ATOM 4360 N N . HIS A 1 551 ? 6.922 -14.252 -14.753 1.00 93.56 551 HIS A N 1
ATOM 4361 C CA . HIS A 1 551 ? 8.071 -15.157 -14.682 1.00 93.56 551 HIS A CA 1
ATOM 4362 C C . HIS A 1 551 ? 8.450 -15.681 -16.067 1.00 93.56 551 HIS A C 1
ATOM 4364 O O . HIS A 1 551 ? 9.633 -15.735 -16.415 1.00 93.56 551 HIS A O 1
ATOM 4370 N N . TYR A 1 552 ? 7.446 -16.033 -16.876 1.00 94.38 552 TYR A N 1
ATOM 4371 C CA . TYR A 1 552 ? 7.660 -16.403 -18.272 1.00 94.38 552 TYR A CA 1
ATOM 4372 C C . TYR A 1 552 ? 8.217 -15.225 -19.072 1.00 94.38 552 TYR A C 1
ATOM 4374 O O . TYR A 1 552 ? 9.165 -15.414 -19.829 1.00 94.38 552 TYR A O 1
ATOM 4382 N N . ALA A 1 553 ? 7.722 -14.003 -18.853 1.00 93.12 553 ALA A N 1
ATOM 4383 C CA . ALA A 1 553 ? 8.263 -12.804 -19.486 1.00 93.12 553 ALA A CA 1
ATOM 4384 C C . ALA A 1 553 ? 9.760 -12.615 -19.178 1.00 93.12 553 ALA A C 1
ATOM 4386 O O . ALA A 1 553 ? 10.545 -12.381 -20.098 1.00 93.12 553 ALA A O 1
ATOM 4387 N N . CYS A 1 554 ? 10.188 -12.801 -17.921 1.00 93.56 554 CYS A N 1
ATOM 4388 C CA . CYS A 1 554 ? 11.608 -12.768 -17.552 1.00 93.56 554 CYS A CA 1
ATOM 4389 C C . CYS A 1 554 ? 12.429 -13.862 -18.258 1.00 93.56 554 CYS A C 1
ATOM 4391 O O . CYS A 1 554 ? 13.547 -13.599 -18.704 1.00 93.56 554 CYS A O 1
ATOM 4393 N N . MET A 1 555 ? 11.891 -15.081 -18.382 1.00 95.06 555 MET A N 1
ATOM 4394 C CA . MET A 1 555 ? 12.561 -16.180 -19.090 1.00 95.06 555 MET A CA 1
ATOM 4395 C C . MET A 1 555 ? 12.672 -15.930 -20.594 1.00 95.06 555 MET A C 1
ATOM 4397 O O . MET A 1 555 ? 13.705 -16.225 -21.193 1.00 95.06 555 MET A O 1
ATOM 4401 N N . ILE A 1 556 ? 11.644 -15.347 -21.202 1.00 94.19 556 ILE A N 1
ATOM 4402 C CA . ILE A 1 556 ? 11.620 -14.995 -22.623 1.00 94.19 556 ILE A CA 1
ATOM 4403 C C . ILE A 1 556 ? 12.580 -13.841 -22.902 1.00 94.19 556 ILE A C 1
ATOM 4405 O O . ILE A 1 556 ? 13.298 -13.888 -23.897 1.00 94.19 556 ILE A O 1
ATOM 4409 N N . ASP A 1 557 ? 12.669 -12.848 -22.012 1.00 90.75 557 ASP A N 1
ATOM 4410 C CA . ASP A 1 557 ? 13.691 -11.799 -22.096 1.00 90.75 557 ASP A CA 1
ATOM 4411 C C . ASP A 1 557 ? 15.107 -12.394 -21.968 1.00 90.75 557 ASP A C 1
ATOM 4413 O O . ASP A 1 557 ? 15.983 -12.056 -22.763 1.00 90.75 557 ASP A O 1
ATOM 4417 N N . LEU A 1 558 ? 15.329 -13.349 -21.055 1.00 92.56 558 LEU A N 1
ATOM 4418 C CA . LEU A 1 558 ? 16.611 -14.052 -20.909 1.00 92.56 558 LEU A CA 1
ATOM 4419 C C . LEU A 1 558 ? 16.991 -14.836 -22.178 1.00 92.56 558 LEU A C 1
ATOM 4421 O O . LEU A 1 558 ? 18.084 -14.646 -22.714 1.00 92.56 558 LEU A O 1
ATOM 4425 N N . LEU A 1 559 ? 16.104 -15.702 -22.677 1.00 92.62 559 LEU A N 1
ATOM 4426 C CA . LEU A 1 559 ? 16.322 -16.480 -23.906 1.00 92.62 559 LEU A CA 1
ATOM 4427 C C . LEU A 1 559 ? 16.506 -15.559 -25.117 1.00 92.62 559 LEU A C 1
ATOM 4429 O O . LEU A 1 559 ? 17.398 -15.763 -25.946 1.00 92.62 559 LEU A O 1
ATOM 4433 N N . GLY A 1 560 ? 15.695 -14.504 -25.167 1.00 90.81 560 GLY A N 1
ATOM 4434 C CA . GLY A 1 560 ? 15.688 -13.495 -26.205 1.00 90.81 560 GLY A CA 1
ATOM 4435 C C . GLY A 1 560 ? 16.976 -12.681 -26.275 1.00 90.81 560 GLY A C 1
ATOM 4436 O O . GLY A 1 560 ? 17.477 -12.463 -27.371 1.00 90.81 560 GLY A O 1
ATOM 4437 N N . ARG A 1 561 ? 17.557 -12.280 -25.136 1.00 87.06 561 ARG A N 1
ATOM 4438 C CA . ARG A 1 561 ? 18.852 -11.569 -25.073 1.00 87.06 561 ARG A CA 1
ATOM 4439 C C . ARG A 1 561 ? 20.032 -12.437 -25.494 1.00 87.06 561 ARG A C 1
ATOM 4441 O O . ARG A 1 561 ? 21.023 -11.916 -26.002 1.00 87.06 561 ARG A O 1
ATOM 4448 N N . ILE A 1 562 ? 19.947 -13.740 -25.238 1.00 90.25 562 ILE A N 1
ATOM 4449 C CA . ILE A 1 562 ? 20.990 -14.710 -25.595 1.00 90.25 562 ILE A CA 1
ATOM 4450 C C . ILE A 1 562 ? 20.892 -15.099 -27.075 1.00 90.25 562 ILE A C 1
ATOM 4452 O O . ILE A 1 562 ? 21.901 -15.444 -27.691 1.00 90.25 562 ILE A O 1
ATOM 4456 N N . GLY A 1 563 ? 19.700 -14.979 -27.662 1.00 89.00 563 GLY A N 1
ATOM 4457 C CA . GLY A 1 563 ? 19.438 -15.222 -29.077 1.00 89.00 563 GLY A CA 1
ATOM 4458 C C . GLY A 1 563 ? 18.881 -16.603 -29.390 1.00 89.00 563 GLY A C 1
ATOM 4459 O O . GLY A 1 563 ? 18.893 -17.003 -30.551 1.00 89.00 563 GLY A O 1
ATOM 4460 N N . VAL A 1 564 ? 18.379 -17.328 -28.387 1.00 92.81 564 VAL A N 1
ATOM 4461 C CA . VAL A 1 564 ? 17.718 -18.629 -28.580 1.00 92.81 564 VAL A CA 1
ATOM 4462 C C . VAL A 1 564 ? 16.223 -18.401 -28.832 1.00 92.81 564 VAL A C 1
ATOM 4464 O O . VAL A 1 564 ? 15.373 -18.716 -28.002 1.00 92.81 564 VAL A O 1
ATOM 4467 N N . LEU A 1 565 ? 15.909 -17.763 -29.964 1.00 92.62 565 LEU A N 1
ATOM 4468 C CA . LEU A 1 565 ? 14.557 -17.278 -30.274 1.00 92.62 565 LEU A CA 1
ATOM 4469 C C . LEU A 1 565 ? 13.532 -18.400 -30.473 1.00 92.62 565 LEU A C 1
ATOM 4471 O O . LEU A 1 565 ? 12.388 -18.242 -30.056 1.00 92.62 565 LEU A O 1
ATOM 4475 N N . ASP A 1 566 ? 13.941 -19.527 -31.057 1.00 91.44 566 ASP A N 1
ATOM 4476 C CA . ASP A 1 566 ? 13.052 -20.675 -31.272 1.00 91.44 566 ASP A CA 1
ATOM 4477 C C . ASP A 1 566 ? 12.570 -21.256 -29.937 1.00 91.44 566 ASP A C 1
ATOM 4479 O O . ASP A 1 566 ? 11.381 -21.491 -29.746 1.00 91.44 566 ASP A O 1
ATOM 4483 N N . GLU A 1 567 ? 13.479 -21.401 -28.967 1.00 93.12 567 GLU A N 1
ATOM 4484 C CA . GLU A 1 567 ? 13.137 -21.853 -27.613 1.00 93.12 567 GLU A CA 1
ATOM 4485 C C . GLU A 1 567 ? 12.251 -20.834 -26.889 1.00 93.12 567 GLU A C 1
ATOM 4487 O O . GLU A 1 567 ? 11.311 -21.217 -26.199 1.00 93.12 567 GLU A O 1
ATOM 4492 N N . ALA A 1 568 ? 12.508 -19.534 -27.073 1.00 93.94 568 ALA A N 1
ATOM 4493 C CA . ALA A 1 568 ? 11.658 -18.488 -26.512 1.00 93.94 568 ALA A CA 1
ATOM 4494 C C . ALA A 1 568 ? 10.227 -18.553 -27.073 1.00 93.94 568 ALA A C 1
ATOM 4496 O O . ALA A 1 568 ? 9.267 -18.351 -26.332 1.00 93.94 568 ALA A O 1
ATOM 4497 N N . TYR A 1 569 ? 10.074 -18.852 -28.367 1.00 94.44 569 TYR A N 1
ATOM 4498 C CA . TYR A 1 569 ? 8.766 -19.004 -28.997 1.00 94.44 569 TYR A CA 1
ATOM 4499 C C . TYR A 1 569 ? 8.045 -20.282 -28.560 1.00 94.44 569 TYR A C 1
ATOM 4501 O O . TYR A 1 569 ? 6.851 -20.228 -28.269 1.00 94.44 569 TYR A O 1
ATOM 4509 N N . GLU A 1 570 ? 8.747 -21.411 -28.460 1.00 94.50 570 GLU A N 1
ATOM 4510 C CA . GLU A 1 570 ? 8.155 -22.648 -27.940 1.00 94.50 570 GLU A CA 1
ATOM 4511 C C . GLU A 1 570 ? 7.733 -22.496 -26.474 1.00 94.50 570 GLU A C 1
ATOM 4513 O O . GLU A 1 570 ? 6.619 -22.882 -26.127 1.00 94.50 570 GLU A O 1
ATOM 4518 N N . LEU A 1 571 ? 8.526 -21.807 -25.644 1.00 93.75 571 LEU A N 1
ATOM 4519 C CA . LEU A 1 571 ? 8.145 -21.519 -24.260 1.00 93.75 571 LEU A CA 1
ATOM 4520 C C . LEU A 1 571 ? 6.821 -20.743 -24.182 1.00 93.75 571 LEU A C 1
ATOM 4522 O O . LEU A 1 571 ? 5.984 -21.075 -23.352 1.00 93.75 571 LEU A O 1
ATOM 4526 N N . ILE A 1 572 ? 6.586 -19.769 -25.071 1.00 94.62 572 ILE A N 1
ATOM 4527 C CA . ILE A 1 572 ? 5.305 -19.037 -25.148 1.00 94.62 572 ILE A CA 1
ATOM 4528 C C . ILE A 1 572 ? 4.139 -19.966 -25.494 1.00 94.62 572 ILE A C 1
ATOM 4530 O O . ILE A 1 572 ? 3.026 -19.766 -25.013 1.00 94.62 572 ILE A O 1
ATOM 4534 N N . ARG A 1 573 ? 4.367 -20.967 -26.348 1.00 92.88 573 ARG A N 1
ATOM 4535 C CA . ARG A 1 573 ? 3.331 -21.923 -26.765 1.00 92.88 573 ARG A CA 1
ATOM 4536 C C . ARG A 1 573 ? 2.992 -22.933 -25.673 1.00 92.88 573 ARG A C 1
ATOM 4538 O O . ARG A 1 573 ? 1.858 -23.399 -25.635 1.00 92.88 573 ARG A O 1
ATOM 4545 N N . GLU A 1 574 ? 3.957 -23.265 -24.822 1.00 93.56 574 GLU A N 1
ATOM 4546 C CA . GLU A 1 574 ? 3.797 -24.202 -23.705 1.00 93.56 574 GLU A CA 1
ATOM 4547 C C . GLU A 1 574 ? 3.211 -23.553 -22.441 1.00 93.56 574 GLU A C 1
ATOM 4549 O O . GLU A 1 574 ? 2.816 -24.265 -21.516 1.00 93.56 574 GLU A O 1
ATOM 4554 N N . MET A 1 575 ? 3.131 -22.218 -22.385 1.00 93.19 575 MET A N 1
ATOM 4555 C CA . MET A 1 575 ? 2.572 -21.504 -21.236 1.00 93.19 575 MET A CA 1
ATOM 4556 C C . MET A 1 575 ? 1.138 -21.975 -20.919 1.00 93.19 575 MET A C 1
ATOM 4558 O O . MET A 1 575 ? 0.293 -22.032 -21.814 1.00 93.19 575 MET A O 1
ATOM 4562 N N . PRO A 1 576 ? 0.809 -22.243 -19.638 1.00 90.81 576 PRO A N 1
ATOM 4563 C CA . PRO A 1 576 ? -0.532 -22.677 -19.234 1.00 90.81 576 PRO A CA 1
ATOM 4564 C C . PRO A 1 576 ? -1.568 -21.539 -19.239 1.00 90.81 576 PRO A C 1
ATOM 4566 O O . PRO A 1 576 ? -2.733 -21.767 -18.920 1.00 90.81 576 PRO A O 1
ATOM 4569 N N . MET A 1 577 ? -1.150 -20.315 -19.564 1.00 91.56 577 MET A N 1
ATOM 4570 C CA . MET A 1 577 ? -1.978 -19.115 -19.630 1.00 91.56 577 MET A CA 1
ATOM 4571 C C . MET A 1 577 ? -1.687 -18.314 -20.904 1.00 91.56 577 MET A C 1
ATOM 4573 O O . MET A 1 577 ? -0.635 -18.480 -21.523 1.00 91.56 577 MET A O 1
ATOM 4577 N N . GLU A 1 578 ? -2.603 -17.423 -21.289 1.00 89.38 578 GLU A N 1
ATOM 4578 C CA . GLU A 1 578 ? -2.400 -16.561 -22.455 1.00 89.38 578 GLU A CA 1
ATOM 4579 C C . GLU A 1 578 ? -1.272 -15.546 -22.222 1.00 89.38 578 GLU A C 1
ATOM 4581 O O . GLU A 1 578 ? -1.182 -14.909 -21.173 1.00 89.38 578 GLU A O 1
ATOM 4586 N N . ALA A 1 579 ? -0.407 -15.397 -23.225 1.00 90.88 579 ALA A N 1
ATOM 4587 C CA . ALA A 1 579 ? 0.694 -14.445 -23.198 1.00 90.88 579 ALA A CA 1
ATOM 4588 C C . ALA A 1 579 ? 0.196 -12.999 -23.342 1.00 90.88 579 ALA A C 1
ATOM 4590 O O . ALA A 1 579 ? -0.551 -12.674 -24.271 1.00 90.88 579 ALA A O 1
ATOM 4591 N N . ASP A 1 580 ? 0.671 -12.134 -22.449 1.00 87.44 580 ASP A N 1
ATOM 4592 C CA . ASP A 1 580 ? 0.309 -10.724 -22.380 1.00 87.44 580 ASP A CA 1
ATOM 4593 C C . ASP A 1 580 ? 1.187 -9.836 -23.284 1.00 87.44 580 ASP A C 1
ATOM 4595 O O . ASP A 1 580 ? 2.041 -10.290 -24.056 1.00 87.44 580 ASP A O 1
ATOM 4599 N N . LYS A 1 581 ? 0.971 -8.521 -23.190 1.00 87.50 581 LYS A N 1
ATOM 4600 C CA . LYS A 1 581 ? 1.712 -7.529 -23.976 1.00 87.50 581 LYS A CA 1
ATOM 4601 C C . LYS A 1 581 ? 3.209 -7.505 -23.624 1.00 87.50 581 LYS A C 1
ATOM 4603 O O . LYS A 1 581 ? 4.035 -7.241 -24.498 1.00 87.50 581 LYS A O 1
ATOM 4608 N N . VAL A 1 582 ? 3.579 -7.828 -22.382 1.00 86.62 582 VAL A N 1
ATOM 4609 C CA . VAL A 1 582 ? 4.975 -7.837 -21.922 1.00 86.62 582 VAL A CA 1
ATOM 4610 C C . VAL A 1 582 ? 5.740 -8.997 -22.555 1.00 86.62 582 VAL A C 1
ATOM 4612 O O . VAL A 1 582 ? 6.824 -8.786 -23.104 1.00 86.62 582 VAL A O 1
ATOM 4615 N N . VAL A 1 583 ? 5.155 -10.196 -22.554 1.00 90.94 583 VAL A N 1
ATOM 4616 C CA . VAL A 1 583 ? 5.730 -11.407 -23.151 1.00 90.94 583 VAL A CA 1
ATOM 4617 C C . VAL A 1 583 ? 5.990 -11.227 -24.649 1.00 90.94 583 VAL A C 1
ATOM 4619 O O . VAL A 1 583 ? 7.117 -11.417 -25.121 1.00 90.94 583 VAL A O 1
ATOM 4622 N N . TRP A 1 584 ? 4.972 -10.817 -25.412 1.00 92.88 584 TRP A N 1
ATOM 4623 C CA . TRP A 1 584 ? 5.131 -10.620 -26.855 1.00 92.88 584 TRP A CA 1
ATOM 4624 C C . TRP A 1 584 ? 6.074 -9.457 -27.180 1.00 92.88 584 TRP A C 1
ATOM 4626 O O . TRP A 1 584 ? 6.825 -9.529 -28.156 1.00 92.88 584 TRP A O 1
ATOM 4636 N N . GLY A 1 585 ? 6.081 -8.405 -26.357 1.00 89.00 585 GLY A N 1
ATOM 4637 C CA . GLY A 1 585 ? 7.005 -7.282 -26.489 1.00 89.00 585 GLY A CA 1
ATOM 4638 C C . GLY A 1 585 ? 8.462 -7.683 -26.237 1.00 89.00 585 GLY A C 1
ATOM 4639 O O . GLY A 1 585 ? 9.350 -7.288 -26.996 1.00 89.00 585 GLY A O 1
ATOM 4640 N N . ALA A 1 586 ? 8.720 -8.536 -25.237 1.00 89.62 586 ALA A N 1
ATOM 4641 C CA . ALA A 1 586 ? 10.044 -9.104 -24.980 1.00 89.62 586 ALA A CA 1
ATOM 4642 C C . ALA A 1 586 ? 10.548 -9.916 -26.185 1.00 89.62 586 ALA A C 1
ATOM 4644 O O . ALA A 1 586 ? 11.677 -9.708 -26.642 1.00 89.62 586 ALA A O 1
ATOM 4645 N N . LEU A 1 587 ? 9.686 -10.756 -26.774 1.00 91.94 587 LEU A N 1
ATOM 4646 C CA . LEU A 1 587 ? 10.020 -11.508 -27.985 1.00 91.94 587 LEU A CA 1
ATOM 4647 C C . LEU A 1 587 ? 10.283 -10.589 -29.187 1.00 91.94 587 LEU A C 1
ATOM 4649 O O . LEU A 1 587 ? 11.271 -10.779 -29.894 1.00 91.94 587 LEU A O 1
ATOM 4653 N N . LEU A 1 588 ? 9.448 -9.569 -29.417 1.00 89.88 588 LEU A N 1
ATOM 4654 C CA . LEU A 1 588 ? 9.646 -8.603 -30.505 1.00 89.88 588 LEU A CA 1
ATOM 4655 C C . LEU A 1 588 ? 10.971 -7.846 -30.347 1.00 89.88 588 LEU A C 1
ATOM 4657 O O . LEU A 1 588 ? 11.698 -7.633 -31.324 1.00 89.88 588 LEU A O 1
ATOM 4661 N N . ASN A 1 589 ? 11.322 -7.464 -29.119 1.00 87.25 589 ASN A N 1
ATOM 4662 C CA . ASN A 1 589 ? 12.597 -6.821 -28.843 1.00 87.25 589 ASN A CA 1
ATOM 4663 C C . ASN A 1 589 ? 13.782 -7.762 -29.108 1.00 87.25 589 ASN A C 1
ATOM 4665 O O . ASN A 1 589 ? 14.759 -7.337 -29.729 1.00 87.25 589 ASN A O 1
ATOM 4669 N N . ALA A 1 590 ? 13.684 -9.032 -28.714 1.00 88.44 590 ALA A N 1
ATOM 4670 C CA . ALA A 1 590 ? 14.686 -10.051 -29.014 1.00 88.44 590 ALA A CA 1
ATOM 4671 C C . ALA A 1 590 ? 14.839 -10.279 -30.530 1.00 88.44 590 ALA A C 1
ATOM 4673 O O . ALA A 1 590 ? 15.950 -10.257 -31.066 1.00 88.44 590 ALA A O 1
ATOM 4674 N N . CYS A 1 591 ? 13.720 -10.364 -31.254 1.00 89.94 591 CYS A N 1
ATOM 4675 C CA . CYS A 1 591 ? 13.689 -10.426 -32.715 1.00 89.94 591 CYS A CA 1
ATOM 4676 C C . CYS A 1 591 ? 14.389 -9.217 -33.340 1.00 89.94 591 CYS A C 1
ATOM 4678 O O . CYS A 1 591 ? 15.164 -9.374 -34.278 1.00 89.94 591 CYS A O 1
ATOM 4680 N N . ARG A 1 592 ? 14.204 -8.008 -32.796 1.00 88.00 592 ARG A N 1
ATOM 4681 C CA . ARG A 1 592 ? 14.943 -6.810 -33.226 1.00 88.00 592 ARG A CA 1
ATOM 4682 C C . ARG A 1 592 ? 16.444 -6.913 -32.945 1.00 88.00 592 ARG A C 1
ATOM 4684 O O . ARG A 1 592 ? 17.230 -6.524 -33.806 1.00 88.00 592 ARG A O 1
ATOM 4691 N N . MET A 1 593 ? 16.850 -7.424 -31.780 1.00 84.81 593 MET A N 1
ATOM 4692 C CA . MET A 1 593 ? 18.266 -7.585 -31.412 1.00 84.81 593 MET A CA 1
ATOM 4693 C C . MET A 1 593 ? 19.003 -8.549 -32.348 1.00 84.81 593 MET A C 1
ATOM 4695 O O . MET A 1 593 ? 20.082 -8.223 -32.840 1.00 84.81 593 MET A O 1
ATOM 4699 N N . HIS A 1 594 ? 18.402 -9.701 -32.638 1.00 86.75 594 HIS A N 1
ATOM 4700 C CA . HIS A 1 594 ? 18.999 -10.742 -33.485 1.00 86.75 594 HIS A CA 1
ATOM 4701 C C . HIS A 1 594 ? 18.606 -10.602 -34.970 1.00 86.75 594 HIS A C 1
ATOM 4703 O O . HIS A 1 594 ? 19.178 -11.231 -35.864 1.00 86.75 594 HIS A O 1
ATOM 4709 N N . GLY A 1 595 ? 17.679 -9.690 -35.260 1.00 84.75 595 GLY A N 1
ATOM 4710 C CA . GLY A 1 595 ? 17.193 -9.330 -36.583 1.00 84.75 595 GLY A CA 1
ATOM 4711 C C . GLY A 1 595 ? 16.341 -10.410 -37.256 1.00 84.75 595 GLY A C 1
ATOM 4712 O O . GLY A 1 595 ? 16.418 -10.513 -38.481 1.00 84.75 595 GLY A O 1
ATOM 4713 N N . ASP A 1 596 ? 15.592 -11.205 -36.496 1.00 88.38 596 ASP A N 1
ATOM 4714 C CA . ASP A 1 596 ? 14.613 -12.162 -37.018 1.00 88.38 596 ASP A CA 1
ATOM 4715 C C . ASP A 1 596 ? 13.323 -11.426 -37.398 1.00 88.38 596 ASP A C 1
ATOM 4717 O O . ASP A 1 596 ? 12.603 -10.906 -36.548 1.00 88.38 596 ASP A O 1
ATOM 4721 N N . VAL A 1 597 ? 13.057 -11.316 -38.699 1.00 87.12 597 VAL A N 1
ATOM 4722 C CA . VAL A 1 597 ? 11.902 -10.559 -39.198 1.00 87.12 597 VAL A CA 1
ATOM 4723 C C . VAL A 1 597 ? 10.623 -11.387 -39.150 1.00 87.12 597 VAL A C 1
ATOM 4725 O O . VAL A 1 597 ? 9.548 -10.816 -38.986 1.00 87.12 597 VAL A O 1
ATOM 4728 N N . ASP A 1 598 ? 10.719 -12.701 -39.320 1.00 87.88 598 ASP A N 1
ATOM 4729 C CA . ASP A 1 598 ? 9.546 -13.553 -39.498 1.00 87.88 598 ASP A CA 1
ATOM 4730 C C . ASP A 1 598 ? 8.886 -13.814 -38.142 1.00 87.88 598 ASP A C 1
ATOM 4732 O O . ASP A 1 598 ? 7.682 -13.591 -37.994 1.00 87.88 598 ASP A O 1
ATOM 4736 N N . LEU A 1 599 ? 9.683 -14.110 -37.111 1.00 90.19 599 LEU A N 1
ATOM 4737 C CA . LEU A 1 599 ? 9.185 -14.190 -35.739 1.00 90.19 599 LEU A CA 1
ATOM 4738 C C . LEU A 1 599 ? 8.744 -12.811 -35.210 1.00 90.19 599 LEU A C 1
ATOM 4740 O O . LEU A 1 599 ? 7.728 -12.696 -34.521 1.00 90.19 599 LEU A O 1
ATOM 4744 N N . GLY A 1 600 ? 9.428 -11.738 -35.628 1.00 89.62 600 GLY A N 1
ATOM 4745 C CA . GLY A 1 600 ? 9.028 -10.359 -35.335 1.00 89.62 600 GLY A CA 1
ATOM 4746 C C . GLY A 1 600 ? 7.645 -9.987 -35.891 1.00 89.62 600 GLY A C 1
ATOM 4747 O O . GLY A 1 600 ? 6.886 -9.287 -35.217 1.00 89.62 600 GLY A O 1
ATOM 4748 N N . LYS A 1 601 ? 7.266 -10.486 -37.080 1.00 88.12 601 LYS A N 1
ATOM 4749 C CA . LYS A 1 601 ? 5.910 -10.309 -37.640 1.00 88.12 601 LYS A CA 1
ATOM 4750 C C . LYS A 1 601 ? 4.853 -10.969 -36.758 1.00 88.12 601 LYS A C 1
ATOM 4752 O O . LYS A 1 601 ? 3.866 -10.319 -36.425 1.00 88.12 601 LYS A O 1
ATOM 4757 N N . ILE A 1 602 ? 5.092 -12.210 -36.334 1.00 90.69 602 ILE A N 1
ATOM 4758 C CA . ILE A 1 602 ? 4.169 -12.961 -35.470 1.00 90.69 602 ILE A CA 1
ATOM 4759 C C . ILE A 1 602 ? 3.954 -12.220 -34.145 1.00 90.69 602 ILE A C 1
ATOM 4761 O O . ILE A 1 602 ? 2.810 -11.999 -33.743 1.00 90.69 602 ILE A O 1
ATOM 4765 N N . ALA A 1 603 ? 5.037 -11.782 -33.494 1.00 90.88 603 ALA A N 1
ATOM 4766 C CA . ALA A 1 603 ? 4.956 -11.033 -32.240 1.00 90.88 603 ALA A CA 1
ATOM 4767 C C . ALA A 1 603 ? 4.191 -9.706 -32.407 1.00 90.88 603 ALA A C 1
ATOM 4769 O O . ALA A 1 603 ? 3.334 -9.375 -31.591 1.00 90.88 603 ALA A O 1
ATOM 4770 N N . THR A 1 604 ? 4.437 -8.981 -33.504 1.00 89.62 604 THR A N 1
ATOM 4771 C CA . THR A 1 604 ? 3.736 -7.727 -33.834 1.00 89.62 604 THR A CA 1
ATOM 4772 C C . THR A 1 604 ? 2.236 -7.954 -34.030 1.00 89.62 604 THR A C 1
ATOM 4774 O O . THR A 1 604 ? 1.424 -7.222 -33.474 1.00 89.62 604 THR A O 1
ATOM 4777 N N . GLU A 1 605 ? 1.838 -8.976 -34.790 1.00 89.38 605 GLU A N 1
ATOM 4778 C CA . GLU A 1 605 ? 0.421 -9.287 -35.021 1.00 89.38 605 GLU A CA 1
ATOM 4779 C C . GLU A 1 605 ? -0.315 -9.652 -33.729 1.00 89.38 605 GLU A C 1
ATOM 4781 O O . GLU A 1 605 ? -1.479 -9.289 -33.557 1.00 89.38 605 GLU A O 1
ATOM 4786 N N . LYS A 1 606 ? 0.350 -10.360 -32.810 1.00 91.19 606 LYS A N 1
ATOM 4787 C CA . LYS A 1 606 ? -0.205 -10.687 -31.492 1.00 91.19 606 LYS A CA 1
ATOM 4788 C C . LYS A 1 606 ? -0.332 -9.444 -30.609 1.00 91.19 606 LYS A C 1
ATOM 4790 O O . LYS A 1 606 ? -1.398 -9.239 -30.036 1.00 91.19 606 LYS A O 1
ATOM 4795 N N . LEU A 1 607 ? 0.683 -8.578 -30.577 1.00 88.62 607 LEU A N 1
ATOM 4796 C CA . LEU A 1 607 ? 0.645 -7.311 -29.836 1.00 88.62 607 LEU A CA 1
ATOM 4797 C C . LEU A 1 607 ? -0.464 -6.380 -30.323 1.00 88.62 607 LEU A C 1
ATOM 4799 O O . LEU A 1 607 ? -1.212 -5.861 -29.507 1.00 88.62 607 LEU A O 1
ATOM 4803 N N . LEU A 1 608 ? -0.634 -6.226 -31.638 1.00 87.31 608 LEU A N 1
ATOM 4804 C CA . LEU A 1 608 ? -1.669 -5.350 -32.201 1.00 87.31 608 LEU A CA 1
ATOM 4805 C C . LEU A 1 608 ? -3.097 -5.872 -31.995 1.00 87.31 608 LEU A C 1
ATOM 4807 O O . LEU A 1 608 ? -4.041 -5.089 -32.047 1.00 87.31 608 LEU A O 1
ATOM 4811 N N . LYS A 1 609 ? -3.277 -7.179 -31.755 1.00 88.44 609 LYS A N 1
ATOM 4812 C CA . LYS A 1 609 ? -4.570 -7.730 -31.314 1.00 88.44 609 LYS A CA 1
ATOM 4813 C C . LYS A 1 609 ? -4.884 -7.363 -29.864 1.00 88.44 609 LYS A C 1
ATOM 4815 O O . LYS A 1 609 ? -6.052 -7.183 -29.544 1.00 88.44 609 LYS A O 1
ATOM 4820 N N . LEU A 1 610 ? -3.860 -7.268 -29.013 1.00 86.06 610 LEU A N 1
ATOM 4821 C CA . LEU A 1 610 ? -3.997 -6.876 -27.608 1.00 86.06 610 LEU A CA 1
ATOM 4822 C C . LEU A 1 610 ? -4.108 -5.353 -27.444 1.00 86.06 610 LEU A C 1
ATOM 4824 O O . LEU A 1 610 ? -4.823 -4.882 -26.564 1.00 86.06 610 LEU A O 1
ATOM 4828 N N . ASP A 1 611 ? -3.387 -4.587 -28.264 1.00 81.88 611 ASP A N 1
ATOM 4829 C CA . ASP A 1 611 ? -3.415 -3.127 -28.285 1.00 81.88 611 ASP A CA 1
ATOM 4830 C C . ASP A 1 611 ? -3.261 -2.568 -29.708 1.00 81.88 611 ASP A C 1
ATOM 4832 O O . ASP A 1 611 ? -2.145 -2.403 -30.212 1.00 81.88 611 ASP A O 1
ATOM 4836 N N . PRO A 1 612 ? -4.373 -2.244 -30.383 1.00 81.62 612 PRO A N 1
ATOM 4837 C CA . PRO A 1 612 ? -4.316 -1.685 -31.730 1.00 81.62 612 PRO A CA 1
ATOM 4838 C C . PRO A 1 612 ? -3.676 -0.289 -31.801 1.00 81.62 612 PRO A C 1
ATOM 4840 O O . PRO A 1 612 ? -3.189 0.102 -32.870 1.00 81.62 612 PRO A O 1
ATOM 4843 N N . ASN A 1 613 ? -3.688 0.454 -30.687 1.00 80.12 613 ASN A N 1
ATOM 4844 C CA . ASN A 1 613 ? -3.313 1.866 -30.614 1.00 80.12 613 ASN A CA 1
ATOM 4845 C C . ASN A 1 613 ? -1.861 2.090 -30.170 1.00 80.12 613 ASN A C 1
ATOM 4847 O O . ASN A 1 613 ? -1.395 3.234 -30.170 1.00 80.12 613 ASN A O 1
ATOM 4851 N N . ASP A 1 614 ? -1.128 1.029 -29.827 1.00 80.25 614 ASP A N 1
ATOM 4852 C CA . ASP A 1 614 ? 0.258 1.131 -29.384 1.00 80.25 614 ASP A CA 1
ATOM 4853 C C . ASP A 1 614 ? 1.180 1.573 -30.533 1.00 80.25 614 ASP A C 1
ATOM 4855 O O . ASP A 1 614 ? 1.595 0.800 -31.403 1.00 80.25 614 ASP A O 1
ATOM 4859 N N . SER A 1 615 ? 1.527 2.863 -30.524 1.00 79.19 615 SER A N 1
ATOM 4860 C CA . SER A 1 615 ? 2.452 3.466 -31.487 1.00 79.19 615 SER A CA 1
ATOM 4861 C C . SER A 1 615 ? 3.855 2.865 -31.433 1.00 79.19 615 SER A C 1
ATOM 4863 O O . SER A 1 615 ? 4.547 2.866 -32.452 1.00 79.19 615 SER A O 1
ATOM 4865 N N . GLY A 1 616 ? 4.268 2.329 -30.285 1.00 79.81 616 GLY A N 1
ATOM 4866 C CA . GLY A 1 616 ? 5.539 1.660 -30.116 1.00 79.81 616 GLY A CA 1
ATOM 4867 C C . GLY A 1 616 ? 5.654 0.494 -31.086 1.00 79.81 616 GLY A C 1
ATOM 4868 O O . GLY A 1 616 ? 6.627 0.445 -31.849 1.00 79.81 616 GLY A O 1
ATOM 4869 N N . VAL A 1 617 ? 4.673 -0.422 -31.076 1.00 82.62 617 VAL A N 1
ATOM 4870 C CA . VAL A 1 617 ? 4.702 -1.721 -31.795 1.00 82.62 617 VAL A CA 1
ATOM 4871 C C . VAL A 1 617 ? 5.027 -1.533 -33.261 1.00 82.62 617 VAL A C 1
ATOM 4873 O O . VAL A 1 617 ? 5.950 -2.162 -33.793 1.00 82.62 617 VAL A O 1
ATOM 4876 N N . TYR A 1 618 ? 4.354 -0.572 -33.887 1.00 81.69 618 TYR A N 1
ATOM 4877 C CA . TYR A 1 618 ? 4.615 -0.197 -35.268 1.00 81.69 618 TYR A CA 1
ATOM 4878 C C . TYR A 1 618 ? 6.057 0.261 -35.482 1.00 81.69 618 TYR A C 1
ATOM 4880 O O . TYR A 1 618 ? 6.674 -0.127 -36.475 1.00 81.69 618 TYR A O 1
ATOM 4888 N N . VAL A 1 619 ? 6.626 1.052 -34.569 1.00 83.62 619 VAL A N 1
ATOM 4889 C CA . VAL A 1 619 ? 7.966 1.603 -34.770 1.00 83.62 619 VAL A CA 1
ATOM 4890 C C . VAL A 1 619 ? 9.092 0.612 -34.435 1.00 83.62 619 VAL A C 1
ATOM 4892 O O . VAL A 1 619 ? 10.110 0.643 -35.134 1.00 83.62 619 VAL A O 1
ATOM 4895 N N . LEU A 1 620 ? 8.954 -0.318 -33.471 1.00 81.44 620 LEU A N 1
ATOM 4896 C CA . LEU A 1 620 ? 9.943 -1.416 -33.351 1.00 81.44 620 LEU A CA 1
ATOM 4897 C C . LEU A 1 620 ? 9.937 -2.279 -34.605 1.00 81.44 620 LEU A C 1
ATOM 4899 O O . LEU A 1 620 ? 11.010 -2.620 -35.104 1.00 81.44 620 LEU A O 1
ATOM 4903 N N . MET A 1 621 ? 8.752 -2.611 -35.120 1.00 84.31 621 MET A N 1
ATOM 4904 C CA . MET A 1 621 ? 8.637 -3.446 -36.307 1.00 84.31 621 MET A CA 1
ATOM 4905 C C . MET A 1 621 ? 9.168 -2.730 -37.557 1.00 84.31 621 MET A C 1
ATOM 4907 O O . MET A 1 621 ? 9.890 -3.320 -38.365 1.00 84.31 621 MET A O 1
ATOM 4911 N N . GLU A 1 622 ? 8.901 -1.427 -37.682 1.00 82.19 622 GLU A N 1
ATOM 4912 C CA . GLU A 1 622 ? 9.502 -0.567 -38.701 1.00 82.19 622 GLU A CA 1
ATOM 4913 C C . GLU A 1 622 ? 11.033 -0.558 -38.593 1.00 82.19 622 GLU A C 1
ATOM 4915 O O . GLU A 1 622 ? 11.723 -0.751 -39.594 1.00 82.19 622 GLU A O 1
ATOM 4920 N N . SER A 1 623 ? 11.570 -0.368 -37.385 1.00 82.44 623 SER A N 1
ATOM 4921 C CA . SER A 1 623 ? 13.011 -0.355 -37.113 1.00 82.44 623 SER A CA 1
ATOM 4922 C C . SER A 1 623 ? 13.671 -1.691 -37.471 1.00 82.44 623 SER A C 1
ATOM 4924 O O . SER A 1 623 ? 14.703 -1.717 -38.148 1.00 82.44 623 SER A O 1
ATOM 4926 N N . LEU A 1 624 ? 13.045 -2.813 -37.100 1.00 84.44 624 LEU A N 1
ATOM 4927 C CA . LEU A 1 624 ? 13.489 -4.163 -37.447 1.00 84.44 624 LEU A CA 1
ATOM 4928 C C . LEU A 1 624 ? 13.505 -4.372 -38.971 1.00 84.44 624 LEU A C 1
ATOM 4930 O O . LEU A 1 624 ? 14.538 -4.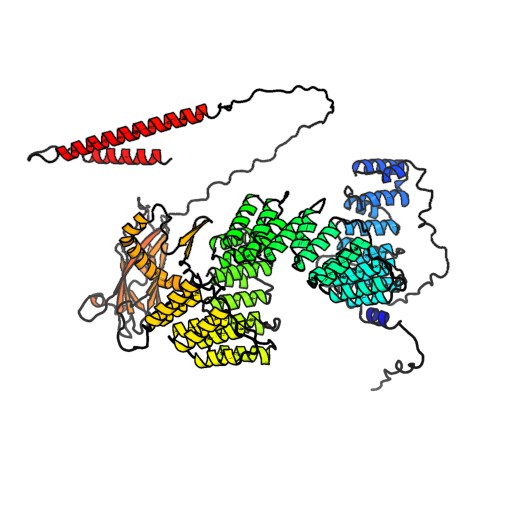771 -39.519 1.00 84.44 624 LEU A O 1
ATOM 4934 N N . CYS A 1 625 ? 12.426 -4.026 -39.681 1.00 81.94 625 CYS A N 1
ATOM 4935 C CA . CYS A 1 625 ? 12.359 -4.139 -41.143 1.00 81.94 625 CYS A CA 1
ATOM 4936 C C . CYS A 1 625 ? 13.382 -3.233 -41.849 1.00 81.94 625 CYS A C 1
ATOM 4938 O O . CYS A 1 625 ? 14.051 -3.665 -42.794 1.00 81.94 625 CYS A O 1
ATOM 4940 N N . ALA A 1 626 ? 13.555 -2.000 -41.361 1.00 81.12 626 ALA A N 1
ATOM 4941 C CA . ALA A 1 626 ? 14.531 -1.046 -41.879 1.00 81.12 626 ALA A CA 1
ATOM 4942 C C . ALA A 1 626 ? 15.976 -1.540 -41.686 1.00 81.12 626 ALA A C 1
ATOM 4944 O O . ALA A 1 626 ? 16.783 -1.449 -42.610 1.00 81.12 626 ALA A O 1
ATOM 4945 N N . SER A 1 627 ? 16.300 -2.143 -40.533 1.00 78.38 627 SER A N 1
ATOM 4946 C CA . SER A 1 627 ? 17.636 -2.697 -40.238 1.00 78.38 627 SER A CA 1
ATOM 4947 C C . SER A 1 627 ? 18.068 -3.835 -41.184 1.00 78.38 627 SER A C 1
ATOM 4949 O O . SER A 1 627 ? 19.266 -4.112 -41.351 1.00 78.38 627 SER A O 1
ATOM 4951 N N . ARG A 1 628 ? 17.084 -4.473 -41.831 1.00 81.62 628 ARG A N 1
ATOM 4952 C CA . ARG A 1 628 ? 17.226 -5.551 -42.820 1.00 81.62 628 ARG A CA 1
ATOM 4953 C C . ARG A 1 628 ? 16.941 -5.088 -44.258 1.00 81.62 628 ARG A C 1
ATOM 4955 O O . ARG A 1 628 ? 16.835 -5.928 -45.145 1.00 81.62 628 ARG A O 1
ATOM 4962 N N . CYS A 1 629 ? 16.840 -3.777 -44.494 1.00 79.75 629 CYS A N 1
ATOM 4963 C CA . CYS A 1 629 ? 16.600 -3.157 -45.803 1.00 79.75 629 CYS A CA 1
ATOM 4964 C C . CYS A 1 629 ? 15.287 -3.577 -46.501 1.00 79.75 629 CYS A C 1
ATOM 4966 O O . CYS A 1 629 ? 15.163 -3.417 -47.715 1.00 79.75 629 CYS A O 1
ATOM 4968 N N . LYS A 1 630 ? 14.284 -4.073 -45.761 1.00 82.94 630 LYS A N 1
ATOM 4969 C CA . LYS A 1 630 ? 12.955 -4.432 -46.293 1.00 82.94 630 LYS A CA 1
ATOM 4970 C C . LYS A 1 630 ? 12.037 -3.197 -46.334 1.00 82.94 630 LYS A C 1
ATOM 4972 O O . LYS A 1 630 ? 11.095 -3.075 -45.554 1.00 82.94 630 LYS A O 1
ATOM 4977 N N . TRP A 1 631 ? 12.329 -2.247 -47.224 1.00 81.94 631 TRP A N 1
ATOM 4978 C CA . TRP A 1 631 ? 11.644 -0.943 -47.275 1.00 81.94 631 TRP A CA 1
ATOM 4979 C C . TRP A 1 631 ? 10.172 -0.999 -47.700 1.00 81.94 631 TRP A C 1
ATOM 4981 O O . TRP A 1 631 ? 9.396 -0.123 -47.315 1.00 81.94 631 TRP A O 1
ATOM 4991 N N . ASP A 1 632 ? 9.762 -2.011 -48.459 1.00 82.81 632 ASP A N 1
ATOM 4992 C CA . ASP A 1 632 ? 8.360 -2.147 -48.871 1.00 82.81 632 ASP A CA 1
ATOM 4993 C C . ASP A 1 632 ? 7.457 -2.576 -47.707 1.00 82.81 632 ASP A C 1
ATOM 4995 O O . ASP A 1 632 ? 6.347 -2.063 -47.564 1.00 82.81 632 ASP A O 1
ATOM 4999 N N . GLU A 1 633 ? 7.975 -3.397 -46.790 1.00 79.88 633 GLU A N 1
ATOM 5000 C CA . GLU A 1 633 ? 7.292 -3.736 -45.534 1.00 79.88 633 GLU A CA 1
ATOM 5001 C C . GLU A 1 633 ? 7.178 -2.513 -44.614 1.00 79.88 633 GLU A C 1
ATOM 5003 O O . GLU A 1 633 ? 6.124 -2.267 -44.032 1.00 79.88 633 GLU A O 1
ATOM 5008 N N . VAL A 1 634 ? 8.215 -1.666 -44.554 1.00 81.06 634 VAL A N 1
ATOM 5009 C CA . VAL A 1 634 ? 8.169 -0.386 -43.819 1.00 81.06 634 VAL A CA 1
ATOM 5010 C C . VAL A 1 634 ? 7.049 0.521 -44.343 1.00 81.06 634 VAL A C 1
ATOM 5012 O O . VAL A 1 634 ? 6.307 1.112 -43.555 1.00 81.06 634 VAL A O 1
ATOM 5015 N N . LYS A 1 635 ? 6.879 0.627 -45.669 1.00 83.50 635 LYS A N 1
ATOM 5016 C CA . LYS A 1 635 ? 5.774 1.401 -46.265 1.00 83.50 635 LYS A CA 1
ATOM 5017 C C . LYS A 1 635 ? 4.412 0.825 -45.873 1.00 83.50 635 LYS A C 1
ATOM 5019 O O . LYS A 1 635 ? 3.512 1.599 -45.546 1.00 83.50 635 LYS A O 1
ATOM 5024 N N . LYS A 1 636 ? 4.274 -0.506 -45.873 1.00 84.50 636 LYS A N 1
ATOM 5025 C CA . LYS A 1 636 ? 3.047 -1.206 -45.470 1.00 84.50 636 LYS A CA 1
ATOM 5026 C C . LYS A 1 636 ? 2.703 -0.930 -44.004 1.00 84.50 636 LYS A C 1
ATOM 5028 O O . LYS A 1 636 ? 1.590 -0.494 -43.729 1.00 84.50 636 LYS A O 1
ATOM 5033 N N . ILE A 1 637 ? 3.669 -1.060 -43.092 1.00 83.44 637 ILE A N 1
ATOM 5034 C CA . ILE A 1 637 ? 3.503 -0.777 -41.654 1.00 83.44 637 ILE A CA 1
ATOM 5035 C C . ILE A 1 637 ? 3.071 0.678 -41.427 1.00 83.44 637 ILE A C 1
ATOM 5037 O O . ILE A 1 637 ? 2.089 0.923 -40.733 1.00 83.44 637 ILE A O 1
ATOM 5041 N N . ARG A 1 638 ? 3.723 1.653 -42.079 1.00 82.50 638 ARG A N 1
ATOM 5042 C CA . ARG A 1 638 ? 3.322 3.072 -41.991 1.00 82.50 638 ARG A CA 1
ATOM 5043 C C . ARG A 1 638 ? 1.923 3.336 -42.550 1.00 82.50 638 ARG A C 1
ATOM 5045 O O . ARG A 1 638 ? 1.245 4.251 -42.089 1.00 82.50 638 ARG A O 1
ATOM 5052 N N . SER A 1 639 ? 1.498 2.581 -43.562 1.00 83.38 639 SER A N 1
ATOM 5053 C CA . SER A 1 639 ? 0.139 2.677 -44.099 1.00 83.38 639 SER A CA 1
ATOM 5054 C C . SER A 1 639 ? -0.896 2.155 -43.105 1.00 83.38 639 SER A C 1
ATOM 5056 O O . SER A 1 639 ? -1.907 2.820 -42.905 1.00 83.38 639 SER A O 1
ATOM 5058 N N . VAL A 1 640 ? -0.627 1.016 -42.456 1.00 83.50 640 VAL A N 1
ATOM 5059 C CA . VAL A 1 640 ? -1.492 0.452 -41.404 1.00 83.50 640 VAL A CA 1
ATOM 5060 C C . VAL A 1 640 ? -1.564 1.395 -40.202 1.00 83.50 640 VAL A C 1
ATOM 5062 O O . VAL A 1 640 ? -2.654 1.710 -39.743 1.00 83.50 640 VAL A O 1
ATOM 5065 N N . MET A 1 641 ? -0.425 1.941 -39.768 1.00 85.38 641 MET A N 1
ATOM 5066 C CA . MET A 1 641 ? -0.356 2.911 -38.672 1.00 85.38 641 MET A CA 1
ATOM 5067 C C . MET A 1 641 ? -1.234 4.149 -38.942 1.00 85.38 641 MET A C 1
ATOM 5069 O O . MET A 1 641 ? -1.990 4.573 -38.073 1.00 85.38 641 MET A O 1
ATOM 5073 N N . ARG A 1 642 ? -1.202 4.688 -40.174 1.00 83.56 642 ARG A N 1
ATOM 5074 C CA . ARG A 1 642 ? -2.085 5.794 -40.592 1.00 83.56 642 ARG A CA 1
ATOM 5075 C C . ARG A 1 642 ? -3.553 5.386 -40.687 1.00 83.56 642 ARG A C 1
ATOM 5077 O O . ARG A 1 642 ? -4.406 6.167 -40.281 1.00 83.56 642 ARG A O 1
ATOM 5084 N N . GLY A 1 643 ? -3.837 4.200 -41.225 1.00 81.19 643 GLY A N 1
ATOM 5085 C CA . GLY A 1 643 ? -5.198 3.666 -41.334 1.00 81.19 643 GLY A CA 1
ATOM 5086 C C . GLY A 1 643 ? -5.873 3.488 -39.973 1.00 81.19 643 GLY A C 1
ATOM 5087 O O . GLY A 1 643 ? -7.061 3.756 -39.849 1.00 81.19 643 GLY A O 1
ATOM 5088 N N . ASN A 1 644 ? -5.092 3.145 -38.947 1.00 81.38 644 ASN A N 1
ATOM 5089 C CA . ASN A 1 644 ? -5.561 2.976 -37.571 1.00 81.38 644 ASN A CA 1
ATOM 5090 C C . ASN A 1 644 ? -5.565 4.286 -36.758 1.00 81.38 644 ASN A C 1
ATOM 5092 O O . ASN A 1 644 ? -5.819 4.262 -35.560 1.00 81.38 644 ASN A O 1
ATOM 5096 N N . GLY A 1 645 ? -5.258 5.437 -37.370 1.00 79.62 645 GLY A N 1
ATOM 5097 C CA . GLY A 1 645 ? -5.236 6.733 -36.677 1.00 79.62 645 GLY A CA 1
ATOM 5098 C C . GLY A 1 645 ? -4.096 6.907 -35.663 1.00 79.62 645 GLY A C 1
ATOM 5099 O O . GLY A 1 645 ? -4.053 7.914 -34.955 1.00 79.62 645 GLY A O 1
ATOM 5100 N N . VAL A 1 646 ? -3.146 5.970 -35.610 1.00 81.50 646 VAL A N 1
ATOM 5101 C CA . VAL A 1 646 ? -2.040 5.979 -34.651 1.00 81.50 646 VAL A CA 1
ATOM 5102 C C . VAL A 1 646 ? -0.979 6.978 -35.108 1.00 81.50 646 VAL A C 1
ATOM 5104 O O . VAL A 1 646 ? -0.408 6.873 -36.197 1.00 81.50 646 VAL A O 1
ATOM 5107 N N . LYS A 1 647 ? -0.691 7.973 -34.268 1.00 74.62 647 LYS A N 1
ATOM 5108 C CA . LYS A 1 647 ? 0.401 8.926 -34.501 1.00 74.62 647 LYS A CA 1
ATOM 5109 C C . LYS A 1 647 ? 1.660 8.439 -33.802 1.00 74.62 647 LYS A C 1
ATOM 5111 O O . LYS A 1 647 ? 1.604 7.883 -32.712 1.00 74.62 647 LYS A O 1
ATOM 5116 N N . LYS A 1 648 ? 2.812 8.677 -34.426 1.00 70.12 648 LYS A N 1
ATOM 5117 C CA . LYS A 1 648 ? 4.101 8.439 -33.778 1.00 70.12 648 LYS A CA 1
ATOM 5118 C C . LYS A 1 648 ? 4.241 9.408 -32.605 1.00 70.12 648 LYS A C 1
ATOM 5120 O O . LYS A 1 648 ? 4.237 10.619 -32.827 1.00 70.12 648 LYS A O 1
ATOM 5125 N N . THR A 1 649 ? 4.386 8.884 -31.395 1.00 64.50 649 THR A N 1
ATOM 5126 C CA . THR A 1 649 ? 4.736 9.680 -30.218 1.00 64.50 649 THR A CA 1
ATOM 5127 C C . THR A 1 649 ? 6.135 10.282 -30.413 1.00 64.50 649 THR A C 1
ATOM 5129 O O . THR A 1 649 ? 7.085 9.563 -30.751 1.00 64.50 649 THR A O 1
ATOM 5132 N N . PRO A 1 650 ? 6.292 11.614 -30.302 1.00 60.47 650 PRO A N 1
ATOM 5133 C CA . PRO A 1 650 ? 7.609 12.236 -30.305 1.00 60.47 650 PRO A CA 1
ATOM 5134 C C . PRO A 1 650 ? 8.397 11.735 -29.096 1.00 60.47 650 PRO A C 1
ATOM 5136 O O . PRO A 1 650 ? 7.848 11.646 -28.003 1.00 60.47 650 PRO A O 1
ATOM 5139 N N . GLY A 1 651 ? 9.685 11.434 -29.269 1.00 56.16 651 GLY A N 1
ATOM 5140 C CA . GLY A 1 651 ? 10.541 11.175 -28.111 1.00 56.16 651 GLY A CA 1
ATOM 5141 C C . GLY A 1 651 ? 10.640 12.443 -27.265 1.00 56.16 651 GLY A C 1
ATOM 5142 O O . GLY A 1 651 ? 10.922 13.504 -27.818 1.00 56.16 651 GLY A O 1
ATOM 5143 N N . CYS A 1 652 ? 10.399 12.351 -25.963 1.00 60.16 652 CYS A N 1
ATOM 5144 C CA . CYS A 1 652 ? 10.571 13.453 -25.025 1.00 60.16 652 CYS A CA 1
ATOM 5145 C C . CYS A 1 652 ? 11.820 13.231 -24.167 1.00 60.16 652 CYS A C 1
ATOM 5147 O O . CYS A 1 652 ? 12.228 12.103 -23.894 1.00 60.16 652 CYS A O 1
ATOM 5149 N N . SER A 1 653 ? 12.449 14.313 -23.734 1.00 53.69 653 SER A N 1
ATOM 5150 C CA . SER A 1 653 ? 13.412 14.301 -22.634 1.00 53.69 653 SER A CA 1
ATOM 5151 C C . SER A 1 653 ? 13.030 15.418 -21.684 1.00 53.69 653 SER A C 1
ATOM 5153 O O . SER A 1 653 ? 12.706 16.505 -22.145 1.00 53.69 653 SER A O 1
ATOM 5155 N N . CYS A 1 654 ? 13.037 15.165 -20.384 1.00 54.25 654 CYS A N 1
ATOM 5156 C CA . CYS A 1 654 ? 12.757 16.184 -19.384 1.00 54.25 654 CYS A CA 1
ATOM 5157 C C . CYS A 1 654 ? 14.010 16.469 -18.553 1.00 54.25 654 CYS A C 1
ATOM 5159 O O . CYS A 1 654 ? 14.846 15.590 -18.341 1.00 54.25 654 CYS A O 1
ATOM 5161 N N . VAL A 1 655 ? 14.155 17.718 -18.119 1.00 52.34 655 VAL A N 1
ATOM 5162 C CA . VAL A 1 655 ? 15.168 18.132 -17.146 1.00 52.34 655 VAL A CA 1
ATOM 5163 C C . VAL A 1 655 ? 14.454 18.838 -16.007 1.00 52.34 655 VAL A C 1
ATOM 5165 O O . VAL A 1 655 ? 13.619 19.709 -16.250 1.00 52.34 655 VAL A O 1
ATOM 5168 N N . GLN A 1 656 ? 14.784 18.457 -14.776 1.00 51.81 656 GLN A N 1
ATOM 5169 C CA . GLN A 1 656 ? 14.334 19.157 -13.582 1.00 51.81 656 GLN A CA 1
ATOM 5170 C C . GLN A 1 656 ? 15.324 20.284 -13.267 1.00 51.81 656 GLN A C 1
ATOM 5172 O O . GLN A 1 656 ? 16.525 20.040 -13.150 1.00 51.81 656 GLN A O 1
ATOM 5177 N N . VAL A 1 657 ? 14.832 21.518 -13.161 1.00 48.31 657 VAL A N 1
ATOM 5178 C CA . VAL A 1 657 ? 15.610 22.687 -12.727 1.00 48.31 657 VAL A CA 1
ATOM 5179 C C . VAL A 1 657 ? 14.818 23.364 -11.617 1.00 48.31 657 VAL A C 1
ATOM 5181 O O . VAL A 1 657 ? 13.662 23.715 -11.827 1.00 48.31 657 VAL A O 1
ATOM 5184 N N . GLU A 1 658 ? 15.413 23.494 -10.428 1.00 46.88 658 GLU A N 1
ATOM 5185 C CA . GLU A 1 658 ? 14.784 24.159 -9.267 1.00 46.88 658 GLU A CA 1
ATOM 5186 C C . GLU A 1 658 ? 13.393 23.594 -8.906 1.00 46.88 658 GLU A C 1
ATOM 5188 O O . GLU A 1 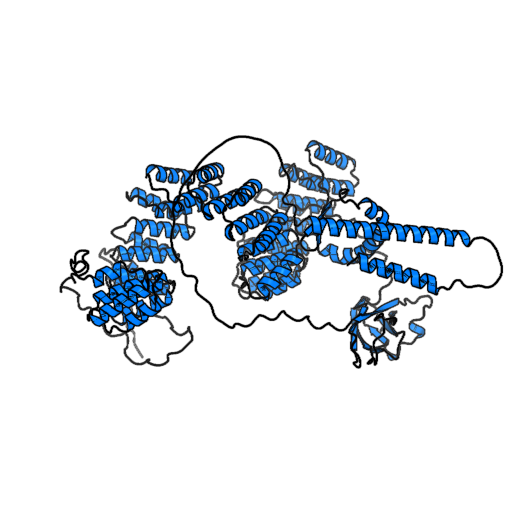658 ? 12.485 24.319 -8.516 1.00 46.88 658 GLU A O 1
ATOM 5193 N N . GLY A 1 659 ? 13.206 22.279 -9.055 1.00 45.19 659 GLY A N 1
ATOM 5194 C CA . GLY A 1 659 ? 11.933 21.613 -8.759 1.00 45.19 659 GLY A CA 1
ATOM 5195 C C . GLY A 1 659 ? 10.914 21.622 -9.904 1.00 45.19 659 GLY A C 1
ATOM 5196 O O . GLY A 1 659 ? 9.920 20.909 -9.810 1.00 45.19 659 GLY A O 1
ATOM 5197 N N . VAL A 1 660 ? 11.177 22.326 -11.012 1.00 47.19 660 VAL A N 1
ATOM 5198 C CA . VAL A 1 660 ? 10.270 22.437 -12.167 1.00 47.19 660 VAL A CA 1
ATOM 5199 C C . VAL A 1 660 ? 10.730 21.550 -13.328 1.00 47.19 660 VAL A C 1
ATOM 5201 O O . VAL A 1 660 ? 11.910 21.527 -13.686 1.00 47.19 660 VAL A O 1
ATOM 5204 N N . PHE A 1 661 ? 9.792 20.817 -13.941 1.00 53.44 661 PHE A N 1
ATOM 5205 C CA . PHE A 1 661 ? 10.054 19.965 -15.106 1.00 53.44 661 PHE A CA 1
ATOM 5206 C C . PHE A 1 661 ? 9.997 20.750 -16.414 1.00 53.44 661 PHE A C 1
ATOM 5208 O O . PHE A 1 661 ? 8.950 21.263 -16.809 1.00 53.44 661 PHE A O 1
ATOM 5215 N N . HIS A 1 662 ? 11.113 20.751 -17.138 1.00 56.78 662 HIS A N 1
ATOM 5216 C CA . HIS A 1 662 ? 11.205 21.266 -18.496 1.00 56.78 662 HIS A CA 1
ATOM 5217 C C . HIS A 1 662 ? 11.253 20.101 -19.482 1.00 56.78 662 HIS A C 1
ATOM 5219 O O . HIS A 1 662 ? 12.254 19.390 -19.568 1.00 56.78 662 HIS A O 1
ATOM 5225 N N . GLU A 1 663 ? 10.160 19.891 -20.212 1.00 58.62 663 GLU A N 1
ATOM 5226 C CA . GLU A 1 663 ? 10.054 18.864 -21.249 1.00 58.62 663 GLU A CA 1
ATOM 5227 C C . GLU A 1 663 ? 10.532 19.394 -22.606 1.00 58.62 663 GLU A C 1
ATOM 5229 O O . GLU A 1 663 ? 10.169 20.484 -23.043 1.00 58.62 663 GLU A O 1
ATOM 5234 N N . PHE A 1 664 ? 11.329 18.585 -23.295 1.00 62.31 664 PHE A N 1
ATOM 5235 C CA . PHE A 1 664 ? 11.849 18.836 -24.630 1.00 62.31 664 PHE A CA 1
ATOM 5236 C C . PHE A 1 664 ? 11.351 17.729 -25.555 1.00 62.31 664 PHE A C 1
ATOM 5238 O O . PHE A 1 664 ? 11.799 16.581 -25.474 1.00 62.31 664 PHE A O 1
ATOM 5245 N N . LEU A 1 665 ? 10.413 18.059 -26.442 1.00 62.47 665 LEU A N 1
ATOM 5246 C CA . LEU A 1 665 ? 9.906 17.118 -27.436 1.00 62.47 665 LEU A CA 1
ATOM 5247 C C . LEU A 1 665 ? 10.837 17.074 -28.655 1.00 62.47 665 LEU A C 1
ATOM 5249 O O . LEU A 1 665 ? 11.358 18.088 -29.126 1.00 62.47 665 LEU A O 1
ATOM 5253 N N . SER A 1 666 ? 11.045 15.881 -29.207 1.00 48.78 666 SER A N 1
ATOM 5254 C CA . SER A 1 666 ? 11.794 15.693 -30.446 1.00 48.78 666 SER A CA 1
ATOM 5255 C C . SER A 1 666 ? 11.115 16.478 -31.571 1.00 48.78 666 SER A C 1
ATOM 5257 O O . SER A 1 666 ? 9.968 16.200 -31.920 1.00 48.78 666 SER A O 1
ATOM 5259 N N . ALA A 1 667 ? 11.850 17.442 -32.137 1.00 50.19 667 ALA A N 1
ATOM 5260 C CA . ALA A 1 667 ? 11.397 18.404 -33.147 1.00 50.19 667 ALA A CA 1
ATOM 5261 C C . ALA A 1 667 ? 10.465 19.533 -32.657 1.00 50.19 667 ALA A C 1
ATOM 5263 O O . ALA A 1 667 ? 9.821 20.178 -33.491 1.00 50.19 667 ALA A O 1
ATOM 5264 N N . ASP A 1 668 ? 10.438 19.824 -31.352 1.00 52.53 668 ASP A N 1
ATOM 5265 C CA . ASP A 1 668 ? 9.719 20.982 -30.820 1.00 52.53 668 ASP A CA 1
ATOM 5266 C C . ASP A 1 668 ? 10.277 22.316 -31.358 1.00 52.53 668 ASP A C 1
ATOM 5268 O O . ASP A 1 668 ? 11.487 22.504 -31.507 1.00 52.53 668 ASP A O 1
ATOM 5272 N N . LYS A 1 669 ? 9.371 23.247 -31.662 1.00 46.28 669 LYS A N 1
ATOM 5273 C CA . LYS A 1 669 ? 9.651 24.625 -32.102 1.00 46.28 669 LYS A CA 1
ATOM 5274 C C . LYS A 1 669 ? 9.027 25.673 -31.171 1.00 46.28 669 LYS A C 1
ATOM 5276 O O . LYS A 1 669 ? 9.144 26.862 -31.444 1.00 46.28 669 LYS A O 1
ATOM 5281 N N . SER A 1 670 ? 8.357 25.241 -30.102 1.00 48.09 670 SER A N 1
ATOM 5282 C CA . SER A 1 670 ? 7.577 26.082 -29.187 1.00 48.09 670 SER A CA 1
ATOM 5283 C C . SER A 1 670 ? 8.426 27.079 -28.390 1.00 48.09 670 SER A C 1
ATOM 5285 O O . SER A 1 670 ? 7.939 28.144 -28.016 1.00 48.09 670 SER A O 1
ATOM 5287 N N . HIS A 1 671 ? 9.709 26.780 -28.160 1.00 46.78 671 HIS A N 1
ATOM 5288 C CA . HIS A 1 671 ? 10.583 27.658 -27.390 1.00 46.78 671 HIS A CA 1
ATOM 5289 C C . HIS A 1 671 ? 11.003 28.904 -28.210 1.00 46.78 671 HIS A C 1
ATOM 5291 O O . HIS A 1 671 ? 11.578 28.744 -29.293 1.00 46.78 671 HIS A O 1
ATOM 5297 N N . PRO A 1 672 ? 10.848 30.143 -27.690 1.00 44.66 672 PRO A N 1
ATOM 5298 C CA . PRO A 1 672 ? 11.149 31.396 -28.409 1.00 44.66 672 PRO A CA 1
ATOM 5299 C C . PRO A 1 672 ? 12.605 31.558 -28.879 1.00 44.66 672 PRO A C 1
ATOM 5301 O O . PRO A 1 672 ? 12.902 32.400 -29.719 1.00 44.66 672 PRO A O 1
ATOM 5304 N N . LYS A 1 673 ? 13.535 30.764 -28.331 1.00 45.22 673 LYS A N 1
ATOM 5305 C CA . LYS A 1 673 ? 14.960 30.727 -28.724 1.00 45.22 673 LYS A CA 1
ATOM 5306 C C . LYS A 1 673 ? 15.348 29.490 -29.551 1.00 45.22 673 LYS A C 1
ATOM 5308 O O . LYS A 1 673 ? 16.537 29.221 -29.700 1.00 45.22 673 LYS A O 1
ATOM 5313 N N . SER A 1 674 ? 14.382 28.719 -30.056 1.00 45.72 674 SER A N 1
ATOM 5314 C CA . SER A 1 674 ? 14.638 27.469 -30.792 1.00 45.72 674 SER A CA 1
ATOM 5315 C C . SER A 1 674 ? 15.456 27.670 -32.080 1.00 45.72 674 SER A C 1
ATOM 5317 O O . SER A 1 674 ? 16.268 26.809 -32.413 1.00 45.72 674 SER A O 1
ATOM 5319 N N . GLU A 1 675 ? 15.344 28.823 -32.751 1.00 39.09 675 GLU A N 1
ATOM 5320 C CA . GLU A 1 675 ? 16.208 29.177 -33.895 1.00 39.09 675 GLU A CA 1
ATOM 5321 C C . GLU A 1 675 ? 17.650 29.522 -33.479 1.00 39.09 675 GLU A C 1
ATOM 5323 O O . GLU A 1 675 ? 18.598 29.044 -34.096 1.00 39.09 675 GLU A O 1
ATOM 5328 N N . ASN A 1 676 ? 17.842 30.243 -32.368 1.00 42.81 676 ASN A N 1
ATOM 5329 C CA . ASN A 1 676 ? 19.175 30.582 -31.837 1.00 42.81 676 ASN A CA 1
ATOM 5330 C C . ASN A 1 676 ? 19.940 29.364 -31.281 1.00 42.81 676 ASN A C 1
ATOM 5332 O O . ASN A 1 676 ? 21.174 29.340 -31.286 1.00 42.81 676 ASN A O 1
ATOM 5336 N N . LEU A 1 677 ? 19.220 28.353 -30.784 1.00 43.94 677 LEU A N 1
ATOM 5337 C CA . LEU A 1 677 ? 19.804 27.069 -30.383 1.00 43.94 677 LEU A CA 1
ATOM 5338 C C . LEU A 1 677 ? 20.286 26.274 -31.603 1.00 43.94 677 LEU A C 1
ATOM 5340 O O . LEU A 1 677 ? 21.350 25.667 -31.530 1.00 43.94 677 LEU A O 1
ATOM 5344 N N . ARG A 1 678 ? 19.565 26.357 -32.729 1.00 40.25 678 ARG A N 1
ATOM 5345 C CA . ARG A 1 678 ? 19.929 25.725 -34.006 1.00 40.25 678 ARG A CA 1
ATOM 5346 C C . ARG A 1 678 ? 21.115 26.379 -34.710 1.00 40.25 678 ARG A C 1
ATOM 5348 O O . ARG A 1 678 ? 21.915 25.679 -35.314 1.00 40.25 678 ARG A O 1
ATOM 5355 N N . GLU A 1 679 ? 21.290 27.693 -34.618 1.00 38.69 679 GLU A N 1
ATOM 5356 C CA . GLU A 1 679 ? 22.485 28.346 -35.182 1.00 38.69 679 GLU A CA 1
ATOM 5357 C C . GLU A 1 679 ? 23.751 28.076 -34.347 1.00 38.69 679 GLU A C 1
ATOM 5359 O O . GLU A 1 679 ? 24.849 27.943 -34.890 1.00 38.69 679 GLU A O 1
ATOM 5364 N N . ASN A 1 680 ? 23.600 27.881 -33.032 1.00 40.56 680 ASN A N 1
ATOM 5365 C CA . ASN A 1 680 ? 24.682 27.462 -32.135 1.00 40.56 680 ASN A CA 1
ATOM 5366 C C . ASN A 1 680 ? 24.845 25.937 -32.034 1.00 40.56 680 ASN A C 1
ATOM 5368 O O . ASN A 1 680 ? 25.643 25.456 -31.227 1.00 40.56 680 ASN A O 1
ATOM 5372 N N . GLU A 1 681 ? 24.154 25.155 -32.868 1.00 40.56 681 GLU A N 1
ATOM 5373 C CA . GLU A 1 681 ? 24.295 23.700 -32.877 1.00 40.56 681 GLU A CA 1
ATOM 5374 C C . GLU A 1 681 ? 25.718 23.272 -33.249 1.00 40.56 681 GLU A C 1
ATOM 5376 O O . GLU A 1 681 ? 26.121 22.205 -32.829 1.00 40.56 681 GLU A O 1
ATOM 5381 N N . SER A 1 682 ? 26.550 24.070 -33.928 1.00 40.06 682 SER A N 1
ATOM 5382 C CA . SER A 1 682 ? 27.906 23.610 -34.302 1.00 40.06 682 SER A CA 1
ATOM 5383 C C . SER A 1 682 ? 28.867 23.505 -33.099 1.00 40.06 682 SER A C 1
ATOM 5385 O O . SER A 1 682 ? 29.473 22.444 -32.908 1.00 40.06 682 SER A O 1
ATOM 5387 N N . PRO A 1 683 ? 29.003 24.530 -32.228 1.00 39.88 683 PRO A N 1
ATOM 5388 C CA . PRO A 1 683 ? 29.788 24.402 -31.004 1.00 39.88 683 PRO A CA 1
ATOM 5389 C C . PRO A 1 683 ? 29.063 23.571 -29.945 1.00 39.88 683 PRO A C 1
ATOM 5391 O O . PRO A 1 683 ? 29.728 22.793 -29.264 1.00 39.88 683 PRO A O 1
ATOM 5394 N N . LEU A 1 684 ? 27.730 23.672 -29.838 1.00 35.81 684 LEU A N 1
ATOM 5395 C CA . LEU A 1 684 ? 26.946 22.915 -28.862 1.00 35.81 684 LEU A CA 1
ATOM 5396 C C . LEU A 1 684 ? 26.866 21.426 -29.224 1.00 35.81 684 LEU A C 1
ATOM 5398 O O . LEU A 1 684 ? 26.961 20.630 -28.314 1.00 35.81 684 LEU A O 1
ATOM 5402 N N . LEU A 1 685 ? 26.818 21.012 -30.499 1.00 35.94 685 LEU A N 1
ATOM 5403 C CA . LEU A 1 685 ? 27.033 19.612 -30.914 1.00 35.94 685 LEU A CA 1
ATOM 5404 C C . LEU A 1 685 ? 28.480 19.193 -30.731 1.00 35.94 685 LEU A C 1
ATOM 5406 O O . LEU A 1 685 ? 28.703 18.021 -30.505 1.00 35.94 685 LEU A O 1
ATOM 5410 N N . SER A 1 686 ? 29.472 20.081 -30.812 1.00 33.69 686 SER A N 1
ATOM 5411 C CA . SER A 1 686 ? 30.867 19.695 -30.548 1.00 33.69 686 SER A CA 1
ATOM 5412 C C . SER A 1 686 ? 31.152 19.520 -29.049 1.00 33.69 686 SER A C 1
ATOM 5414 O O . SER A 1 686 ? 31.897 18.618 -28.664 1.00 33.69 686 SER A O 1
ATOM 5416 N N . LEU A 1 687 ? 30.510 20.336 -28.203 1.00 34.44 687 LEU A N 1
ATOM 5417 C CA . LEU A 1 687 ? 30.487 20.224 -26.746 1.00 34.44 687 LEU A CA 1
ATOM 5418 C C . LEU A 1 687 ? 29.613 19.054 -26.327 1.00 34.44 687 LEU A C 1
ATOM 5420 O O . LEU A 1 687 ? 30.087 18.230 -25.572 1.00 34.44 687 LEU A O 1
ATOM 5424 N N . LEU A 1 688 ? 28.432 18.878 -26.914 1.00 33.03 688 LEU A N 1
ATOM 5425 C CA . LEU A 1 688 ? 27.599 17.698 -26.738 1.00 33.03 688 LEU A CA 1
ATOM 5426 C C . LEU A 1 688 ? 28.220 16.471 -27.385 1.00 33.03 688 LEU A C 1
ATOM 5428 O O . LEU A 1 688 ? 27.894 15.420 -26.920 1.00 33.03 688 LEU A O 1
ATOM 5432 N N . GLN A 1 689 ? 29.123 16.501 -28.366 1.00 30.34 689 GLN A N 1
ATOM 5433 C CA . GLN A 1 689 ? 29.812 15.296 -28.871 1.00 30.34 689 GLN A CA 1
ATOM 5434 C C . GLN A 1 689 ? 31.062 14.970 -28.051 1.00 30.34 689 GLN A C 1
ATOM 5436 O O . GLN A 1 689 ? 31.436 13.802 -27.960 1.00 30.34 689 GLN A O 1
ATOM 5441 N N . ARG A 1 690 ? 31.713 15.970 -27.441 1.00 29.56 690 ARG A N 1
ATOM 5442 C CA . ARG A 1 690 ? 32.804 15.770 -26.471 1.00 29.56 690 ARG A CA 1
ATOM 5443 C C . ARG A 1 690 ? 32.274 15.334 -25.116 1.00 29.56 690 ARG A C 1
ATOM 5445 O O . ARG A 1 690 ? 32.755 14.340 -24.583 1.00 29.56 690 ARG A O 1
ATOM 5452 N N . GLU A 1 691 ? 31.259 16.021 -24.612 1.00 30.44 691 GLU A N 1
ATOM 5453 C CA . GLU A 1 691 ? 30.516 15.632 -23.428 1.00 30.44 691 GLU A CA 1
ATOM 5454 C C . GLU A 1 691 ? 29.700 14.387 -23.714 1.00 30.44 691 GLU A C 1
ATOM 5456 O O . GLU A 1 691 ? 29.915 13.461 -22.969 1.00 30.44 691 GLU A O 1
ATOM 5461 N N . TYR A 1 692 ? 28.956 14.209 -24.819 1.00 29.56 692 TYR A N 1
ATOM 5462 C CA . TYR A 1 692 ? 28.362 12.897 -25.166 1.00 29.56 692 TYR A CA 1
ATOM 5463 C C . TYR A 1 692 ? 29.419 11.817 -25.328 1.00 29.56 692 TYR A C 1
ATOM 5465 O O . TYR A 1 692 ? 29.047 10.676 -25.202 1.00 29.56 692 TYR A O 1
ATOM 5473 N N . ARG A 1 693 ? 30.717 12.051 -25.543 1.00 27.08 693 ARG A N 1
ATOM 5474 C CA . ARG A 1 693 ? 31.687 10.935 -25.475 1.00 27.08 693 ARG A CA 1
ATOM 5475 C C . ARG A 1 693 ? 32.000 10.491 -24.045 1.00 27.08 693 ARG A C 1
ATOM 5477 O O . ARG A 1 693 ? 32.383 9.342 -23.837 1.00 27.08 693 ARG A O 1
ATOM 5484 N N . ILE A 1 694 ? 31.833 11.394 -23.084 1.00 30.20 694 ILE A N 1
ATOM 5485 C CA . ILE A 1 694 ? 32.081 11.204 -21.648 1.00 30.20 694 ILE A CA 1
ATOM 5486 C C . ILE A 1 694 ? 30.770 10.808 -20.929 1.00 30.20 694 ILE A C 1
ATOM 5488 O O . ILE A 1 694 ? 30.765 9.927 -20.076 1.00 30.20 694 ILE A O 1
ATOM 5492 N N . ILE A 1 695 ? 29.647 11.350 -21.396 1.00 27.33 695 ILE A N 1
ATOM 5493 C CA . ILE A 1 695 ? 28.247 11.128 -21.039 1.00 27.33 695 ILE A CA 1
ATOM 5494 C C . ILE A 1 695 ? 27.677 9.889 -21.754 1.00 27.33 695 ILE A C 1
ATOM 5496 O O . ILE A 1 695 ? 26.984 9.117 -21.119 1.00 27.33 695 ILE A O 1
ATOM 5500 N N . TYR A 1 696 ? 28.029 9.546 -23.001 1.00 25.11 696 TYR A N 1
ATOM 5501 C CA . TYR A 1 696 ? 27.662 8.229 -23.581 1.00 25.11 696 TYR A CA 1
ATOM 5502 C C . TYR A 1 696 ? 28.391 7.072 -22.900 1.00 25.11 696 TYR A C 1
ATOM 5504 O O . TYR A 1 696 ? 27.949 5.939 -23.025 1.00 25.11 696 TYR A O 1
ATOM 5512 N N . LYS A 1 697 ? 29.501 7.299 -22.191 1.00 25.72 697 LYS A N 1
ATOM 5513 C CA . LYS A 1 697 ? 30.116 6.235 -21.383 1.00 25.72 697 LYS A CA 1
ATOM 5514 C C . LYS A 1 697 ? 29.542 6.151 -19.966 1.00 25.72 697 LYS A C 1
ATOM 5516 O O . LYS A 1 697 ? 29.643 5.084 -19.373 1.00 25.72 697 LYS A O 1
ATOM 5521 N N . SER A 1 698 ? 28.916 7.211 -19.442 1.00 26.02 698 SER A N 1
ATOM 5522 C CA . SER A 1 698 ? 28.352 7.232 -18.080 1.00 26.02 698 SER A CA 1
ATOM 5523 C C . SER A 1 698 ? 26.812 7.185 -18.026 1.00 26.02 698 SER A C 1
ATOM 5525 O O . SER A 1 698 ? 26.259 6.487 -17.180 1.00 26.02 698 SER A O 1
ATOM 5527 N N . GLN A 1 699 ? 26.097 7.830 -18.953 1.00 24.42 699 GLN A N 1
ATOM 5528 C CA . GLN A 1 699 ? 24.627 7.926 -19.022 1.00 24.42 699 GLN A CA 1
ATOM 5529 C C . GLN A 1 699 ? 23.944 6.903 -19.943 1.00 24.42 699 GLN A C 1
ATOM 5531 O O . GLN A 1 699 ? 22.745 6.695 -19.763 1.00 24.42 699 GLN A O 1
ATOM 5536 N N . LEU A 1 700 ? 24.658 6.159 -20.807 1.00 26.47 700 LEU A N 1
ATOM 5537 C CA . LEU A 1 700 ? 24.093 4.920 -21.393 1.00 26.47 700 LEU A CA 1
ATOM 5538 C C . LEU A 1 700 ? 23.817 3.850 -20.323 1.00 26.47 700 LEU A C 1
ATOM 5540 O O . LEU A 1 700 ? 23.079 2.907 -20.582 1.00 26.47 700 LEU A O 1
ATOM 5544 N N . SER A 1 701 ? 24.381 4.012 -19.119 1.00 27.53 701 SER A N 1
ATOM 5545 C CA . SER A 1 701 ? 24.088 3.147 -17.976 1.00 27.53 701 SER A CA 1
ATOM 5546 C C . SER A 1 701 ? 22.960 3.651 -17.069 1.00 27.53 701 SER A C 1
ATOM 5548 O O . SER A 1 701 ? 22.529 2.884 -16.216 1.00 27.53 701 SER A O 1
ATOM 5550 N N . LYS A 1 702 ? 22.485 4.907 -17.195 1.00 28.59 702 LYS A N 1
ATOM 5551 C CA . LYS A 1 702 ? 21.780 5.549 -16.063 1.00 28.59 702 LYS A CA 1
ATOM 5552 C C . LYS A 1 702 ? 20.425 6.221 -16.294 1.00 28.59 702 LYS A C 1
ATOM 5554 O O . LYS A 1 702 ? 19.703 6.310 -15.318 1.00 28.59 702 LYS A O 1
ATOM 5559 N N . ASN A 1 703 ? 19.994 6.562 -17.514 1.00 24.09 703 ASN A N 1
ATOM 5560 C CA . ASN A 1 703 ? 18.646 7.143 -17.724 1.00 24.09 703 ASN A CA 1
ATOM 5561 C C . ASN A 1 703 ? 17.794 6.364 -18.747 1.00 24.09 703 ASN A C 1
ATOM 5563 O O . ASN A 1 703 ? 17.172 6.956 -19.623 1.00 24.09 703 ASN A O 1
ATOM 5567 N N . HIS A 1 704 ? 17.791 5.029 -18.692 1.00 28.44 704 HIS A N 1
ATOM 5568 C CA . HIS A 1 704 ? 16.960 4.177 -19.570 1.00 28.44 704 HIS A CA 1
ATOM 5569 C C . HIS A 1 704 ? 16.012 3.239 -18.810 1.00 28.44 704 HIS A C 1
ATOM 5571 O O . HIS A 1 704 ? 15.606 2.209 -19.344 1.00 28.44 704 HIS A O 1
ATOM 5577 N N . LYS A 1 705 ? 15.651 3.560 -17.565 1.00 29.25 705 LYS A N 1
ATOM 5578 C CA . LYS A 1 705 ? 14.713 2.748 -16.782 1.00 29.25 705 LYS A CA 1
ATOM 5579 C C . LYS A 1 705 ? 13.934 3.624 -15.806 1.00 29.25 705 LYS A C 1
ATOM 5581 O O . LYS A 1 705 ? 14.379 3.738 -14.683 1.00 29.25 705 LYS A O 1
ATOM 5586 N N . HIS A 1 706 ? 12.838 4.238 -16.259 1.00 24.45 706 HIS A N 1
ATOM 5587 C CA . HIS A 1 706 ? 11.513 4.190 -15.606 1.00 24.45 706 HIS A CA 1
ATOM 5588 C C . HIS A 1 706 ? 10.426 4.336 -16.648 1.00 24.45 706 HIS A C 1
ATOM 5590 O O . HIS A 1 706 ? 9.789 5.364 -16.794 1.00 24.45 706 HIS A O 1
ATOM 5596 N N . PHE A 1 707 ? 10.268 3.265 -17.410 1.00 27.59 707 PHE A N 1
ATOM 5597 C CA . PHE A 1 707 ? 9.027 2.933 -18.083 1.00 27.59 707 PHE A CA 1
ATOM 5598 C C . PHE A 1 707 ? 8.922 1.412 -17.989 1.00 27.59 707 PHE A C 1
ATOM 5600 O O . PHE A 1 707 ? 9.465 0.685 -18.816 1.00 27.59 707 PHE A O 1
ATOM 5607 N N . TYR A 1 708 ? 8.275 0.926 -16.931 1.00 24.97 708 TYR A N 1
ATOM 5608 C CA . TYR A 1 708 ? 7.504 -0.310 -17.035 1.00 24.97 708 TYR A CA 1
ATOM 5609 C C . TYR A 1 708 ? 6.085 0.086 -17.425 1.00 24.97 708 TYR A C 1
ATOM 5611 O O . TYR A 1 708 ? 5.132 -0.107 -16.686 1.00 24.97 708 TYR A O 1
ATOM 5619 N N . ASP A 1 709 ? 5.988 0.692 -18.600 1.00 22.45 709 ASP A N 1
ATOM 5620 C CA . ASP A 1 709 ? 4.912 0.367 -19.507 1.00 22.45 709 ASP A CA 1
ATOM 5621 C C . ASP A 1 709 ? 5.569 0.251 -20.885 1.00 22.45 709 ASP A C 1
ATOM 5623 O O . ASP A 1 709 ? 6.144 1.202 -21.411 1.00 22.45 709 ASP A O 1
ATOM 5627 N N . TYR A 1 710 ? 5.541 -0.975 -21.397 1.00 26.47 710 TYR A N 1
ATOM 5628 C CA . TYR A 1 710 ? 6.008 -1.430 -22.702 1.00 26.47 710 TYR A CA 1
ATOM 5629 C C . TYR A 1 710 ? 7.507 -1.351 -23.034 1.00 26.47 710 TYR A C 1
ATOM 5631 O O . TYR A 1 710 ? 8.151 -0.314 -23.174 1.00 26.47 710 TYR A O 1
ATOM 5639 N N . SER A 1 711 ? 8.023 -2.543 -23.317 1.00 25.22 711 SER A N 1
ATOM 5640 C CA . SER A 1 711 ? 9.244 -2.854 -24.047 1.00 25.22 711 SER A CA 1
ATOM 5641 C C . SER A 1 711 ? 9.269 -2.194 -25.438 1.00 25.22 711 SER A C 1
ATOM 5643 O O . SER A 1 711 ? 9.010 -2.834 -26.453 1.00 25.22 711 SER A O 1
ATOM 5645 N N . PHE A 1 712 ? 9.647 -0.912 -25.504 1.00 23.88 712 PHE A N 1
ATOM 5646 C CA . PHE A 1 712 ? 9.830 -0.164 -26.750 1.00 23.88 712 PHE A CA 1
ATOM 5647 C C . PHE A 1 712 ? 11.181 0.562 -26.831 1.00 23.88 712 PHE A C 1
ATOM 5649 O O . PHE A 1 712 ? 11.548 1.358 -25.981 1.00 23.88 712 PHE A O 1
ATOM 5656 N N . PHE A 1 713 ? 11.889 0.292 -27.935 1.00 21.86 713 PHE A N 1
ATOM 5657 C CA . PHE A 1 713 ? 13.145 0.887 -28.427 1.00 21.86 713 PHE A CA 1
ATOM 5658 C C . PHE A 1 713 ? 14.461 0.586 -27.702 1.00 21.86 713 PHE A C 1
ATOM 5660 O O . PHE A 1 713 ? 15.028 1.407 -26.992 1.00 21.86 713 PHE A O 1
ATOM 5667 N N . PHE A 1 714 ? 15.094 -0.509 -28.116 1.00 23.17 714 PHE A N 1
ATOM 5668 C CA . PHE A 1 714 ? 16.552 -0.541 -28.229 1.00 23.17 714 PHE A CA 1
ATOM 5669 C C . PHE A 1 714 ? 16.964 -0.088 -29.641 1.00 23.17 714 PHE A C 1
ATOM 5671 O O . PHE A 1 714 ? 16.376 -0.473 -30.659 1.00 23.17 714 PHE A O 1
ATOM 5678 N N . ARG A 1 715 ? 18.038 0.691 -29.721 1.00 21.62 715 ARG A N 1
ATOM 5679 C CA . ARG A 1 715 ? 18.804 0.930 -30.943 1.00 21.62 715 ARG A CA 1
ATOM 5680 C C . ARG A 1 715 ? 20.256 0.638 -30.598 1.00 21.62 715 ARG A C 1
ATOM 5682 O O . ARG A 1 715 ? 20.927 1.496 -30.050 1.00 21.62 715 ARG A O 1
ATOM 5689 N N . GLU A 1 716 ? 20.737 -0.550 -30.947 1.00 23.64 716 GLU A N 1
ATOM 5690 C CA . GLU A 1 716 ? 22.167 -0.732 -31.171 1.00 23.64 716 GLU A CA 1
ATOM 5691 C C . GLU A 1 716 ? 22.429 -1.390 -32.514 1.00 23.64 716 GLU A C 1
ATOM 5693 O O . GLU A 1 716 ? 21.718 -2.270 -33.002 1.00 23.64 716 GLU A O 1
ATOM 5698 N N . SER A 1 717 ? 23.446 -0.813 -33.126 1.00 22.70 717 SER A N 1
ATOM 5699 C CA . SER A 1 717 ? 23.962 -1.043 -34.452 1.00 22.70 717 SER A CA 1
ATOM 5700 C C . SER A 1 717 ? 24.789 -2.320 -34.446 1.00 22.70 717 SER A C 1
ATOM 5702 O O . SER A 1 717 ? 25.596 -2.535 -33.548 1.00 22.70 717 SER A O 1
ATOM 5704 N N . LYS A 1 718 ? 24.621 -3.130 -35.492 1.00 23.17 718 LYS A N 1
ATOM 5705 C CA . LYS A 1 718 ? 25.484 -4.258 -35.865 1.00 23.17 718 LYS A CA 1
ATOM 5706 C C . LYS A 1 718 ? 26.956 -4.041 -35.471 1.00 23.17 718 LYS A C 1
ATOM 5708 O O . LYS A 1 718 ? 27.639 -3.235 -36.097 1.00 23.17 718 LYS A O 1
ATOM 5713 N N . ILE A 1 719 ? 27.472 -4.869 -34.564 1.00 24.00 719 ILE A N 1
ATOM 5714 C CA . ILE A 1 719 ? 28.865 -5.330 -34.609 1.00 24.00 719 ILE A CA 1
ATOM 5715 C C . ILE A 1 719 ? 28.831 -6.855 -34.536 1.00 24.00 719 ILE A C 1
ATOM 5717 O O . ILE A 1 719 ? 28.974 -7.480 -33.492 1.00 24.00 719 ILE A O 1
ATOM 5721 N N . THR A 1 720 ? 28.601 -7.464 -35.694 1.00 22.36 720 THR A N 1
ATOM 5722 C CA . THR A 1 720 ? 28.952 -8.859 -35.938 1.00 22.36 720 THR A CA 1
ATOM 5723 C C . THR A 1 720 ? 30.462 -9.040 -35.829 1.00 22.36 720 THR A C 1
ATOM 5725 O O . THR A 1 720 ? 31.240 -8.241 -36.352 1.00 22.36 720 THR A O 1
ATOM 5728 N N . CYS A 1 721 ? 30.834 -10.139 -35.183 1.00 23.25 721 CYS A N 1
ATOM 5729 C CA . CYS A 1 721 ? 32.157 -10.732 -35.076 1.00 23.25 721 CYS A CA 1
ATOM 5730 C C . CYS A 1 721 ? 33.086 -10.463 -36.285 1.00 23.25 721 CYS A C 1
ATOM 5732 O O . CYS A 1 721 ? 32.946 -11.050 -37.357 1.00 23.25 721 CYS A O 1
ATOM 5734 N N . LYS A 1 722 ? 34.083 -9.598 -36.070 1.00 22.33 722 LYS A N 1
ATOM 5735 C CA . LYS A 1 722 ? 35.409 -9.637 -36.706 1.00 22.33 722 LYS A CA 1
ATOM 5736 C C . LYS A 1 722 ? 36.456 -9.329 -35.632 1.00 22.33 722 LYS A C 1
ATOM 5738 O O . LYS A 1 722 ? 37.045 -8.254 -35.606 1.00 22.33 722 LYS A O 1
ATOM 5743 N N . GLN A 1 723 ? 36.716 -10.276 -34.731 1.00 25.89 723 GLN A N 1
ATOM 5744 C CA . GLN A 1 723 ? 37.960 -10.255 -33.955 1.00 25.89 723 GLN A CA 1
ATOM 5745 C C . GLN A 1 723 ? 39.107 -10.773 -34.831 1.00 25.89 723 GLN A C 1
ATOM 5747 O O . GLN A 1 723 ? 39.521 -11.925 -34.764 1.00 25.89 723 GLN A O 1
ATOM 5752 N N . LYS A 1 724 ? 39.610 -9.890 -35.694 1.00 25.25 724 LYS A N 1
ATOM 5753 C CA . LYS A 1 724 ? 40.998 -9.899 -36.167 1.00 25.25 724 LYS A CA 1
ATOM 5754 C C . LYS A 1 724 ? 41.321 -8.506 -36.712 1.00 25.25 724 LYS A C 1
ATOM 5756 O O . LYS A 1 724 ? 40.759 -8.097 -37.720 1.00 25.25 724 LYS A O 1
ATOM 5761 N N . LYS A 1 725 ? 42.263 -7.840 -36.029 1.00 28.62 725 LYS A N 1
ATOM 5762 C CA . LYS A 1 725 ? 42.911 -6.551 -36.347 1.00 28.62 725 LYS A CA 1
ATOM 5763 C C . LYS A 1 725 ? 42.029 -5.293 -36.291 1.00 28.62 725 LYS A C 1
ATOM 5765 O O . LYS A 1 725 ? 41.384 -4.933 -37.266 1.00 28.62 725 LYS A O 1
ATOM 5770 N N . ASN A 1 726 ? 42.095 -4.588 -35.156 1.00 22.12 726 ASN A N 1
ATOM 5771 C CA . ASN A 1 726 ? 42.675 -3.235 -35.053 1.00 22.12 726 ASN A CA 1
ATOM 5772 C C . ASN A 1 726 ? 42.546 -2.717 -33.604 1.00 22.12 726 ASN A C 1
ATOM 5774 O O . ASN A 1 726 ? 41.536 -2.130 -33.229 1.00 22.12 726 ASN A O 1
ATOM 5778 N N . MET A 1 727 ? 43.585 -2.947 -32.789 1.00 25.05 727 MET A N 1
ATOM 5779 C CA . MET A 1 727 ? 43.822 -2.200 -31.548 1.00 25.05 727 MET A CA 1
ATOM 5780 C C . MET A 1 727 ? 44.080 -0.740 -31.922 1.00 25.05 727 MET A C 1
ATOM 5782 O O . MET A 1 727 ? 45.058 -0.444 -32.608 1.00 25.05 727 MET A O 1
ATOM 5786 N N . SER A 1 728 ? 43.220 0.169 -31.470 1.00 27.62 728 SER A N 1
ATOM 5787 C CA . SER A 1 728 ? 43.558 1.586 -31.414 1.00 27.62 728 SER A CA 1
ATOM 5788 C C . SER A 1 728 ? 44.666 1.771 -30.379 1.00 27.62 728 SER A C 1
ATOM 5790 O O . SER A 1 728 ? 44.482 1.513 -29.193 1.00 27.62 728 SER A O 1
ATOM 5792 N N . THR A 1 729 ? 45.827 2.185 -30.855 1.00 35.12 729 THR A N 1
ATOM 5793 C CA . THR A 1 729 ? 46.959 2.679 -30.076 1.00 35.12 729 THR A CA 1
ATOM 5794 C C . THR A 1 729 ? 46.544 3.773 -29.086 1.00 35.12 729 THR A C 1
ATOM 5796 O O . THR A 1 729 ? 45.939 4.754 -29.517 1.00 35.12 729 THR A O 1
ATOM 5799 N N . GLY A 1 730 ? 46.981 3.673 -27.824 1.00 51.19 730 GLY A N 1
ATOM 5800 C CA . GLY A 1 730 ? 47.539 4.854 -27.151 1.00 51.19 730 GLY A CA 1
ATOM 5801 C C . GLY A 1 730 ? 46.981 5.315 -25.802 1.00 51.19 730 GLY A C 1
ATOM 5802 O O . GLY A 1 730 ? 46.847 6.521 -25.664 1.00 51.19 730 GLY A O 1
ATOM 5803 N N . GLU A 1 731 ? 46.724 4.429 -24.829 1.00 62.44 731 GLU A N 1
ATOM 5804 C CA . GLU A 1 731 ? 46.790 4.804 -23.397 1.00 62.44 731 GLU A CA 1
ATOM 5805 C C . GLU A 1 731 ? 47.487 3.685 -22.591 1.00 62.44 731 GLU A C 1
ATOM 5807 O O . GLU A 1 731 ? 46.953 2.586 -22.434 1.00 62.44 731 GLU A O 1
ATOM 5812 N N . LEU A 1 732 ? 48.720 3.927 -22.140 1.00 76.56 732 LEU A N 1
ATOM 5813 C CA . LEU A 1 732 ? 49.570 3.009 -21.378 1.00 76.56 732 LEU A CA 1
ATOM 5814 C C . LEU A 1 732 ? 49.198 3.009 -19.887 1.00 76.56 732 LEU A C 1
ATOM 5816 O O . LEU A 1 732 ? 49.191 1.948 -19.264 1.00 76.56 732 LEU A O 1
ATOM 5820 N N . LEU A 1 733 ? 48.863 4.175 -19.319 1.00 81.19 733 LEU A N 1
ATOM 5821 C CA . LEU A 1 733 ? 48.458 4.339 -17.917 1.00 81.19 733 LEU A CA 1
ATOM 5822 C C . LEU A 1 733 ? 47.151 5.132 -17.815 1.00 81.19 733 LEU A C 1
ATOM 5824 O O . LEU A 1 733 ? 47.028 6.199 -18.407 1.00 81.19 733 LEU A O 1
ATOM 5828 N N . ASN A 1 734 ? 46.213 4.655 -16.995 1.00 84.12 734 ASN A N 1
ATOM 5829 C CA . ASN A 1 734 ? 45.069 5.449 -16.546 1.00 84.12 734 ASN A CA 1
ATOM 5830 C C . ASN A 1 734 ? 45.466 6.252 -15.300 1.00 84.12 734 ASN A C 1
ATOM 5832 O O . ASN A 1 734 ? 46.074 5.692 -14.388 1.00 84.12 734 ASN A O 1
ATOM 5836 N N . VAL A 1 735 ? 45.136 7.544 -15.264 1.00 81.38 735 VAL A N 1
ATOM 5837 C CA . VAL A 1 735 ? 45.624 8.486 -14.246 1.00 81.38 735 VAL A CA 1
ATOM 5838 C C . VAL A 1 735 ? 44.451 9.141 -13.526 1.00 81.38 735 VAL A C 1
ATOM 5840 O O . VAL A 1 735 ? 43.691 9.880 -14.149 1.00 81.38 735 VAL A O 1
ATOM 5843 N N . GLU A 1 736 ? 44.322 8.919 -12.217 1.00 77.12 736 GLU A N 1
ATOM 5844 C CA . GLU A 1 736 ? 43.223 9.464 -11.407 1.00 77.12 736 GLU A CA 1
ATOM 5845 C C . GLU A 1 736 ? 43.744 10.085 -10.095 1.00 77.12 736 GLU A C 1
ATOM 5847 O O . GLU A 1 736 ? 44.477 9.421 -9.361 1.00 77.12 736 GLU A O 1
ATOM 5852 N N . PRO A 1 737 ? 43.394 11.344 -9.761 1.00 80.38 737 PRO A N 1
ATOM 5853 C CA . PRO A 1 737 ? 42.634 12.316 -10.557 1.00 80.38 737 PRO A CA 1
ATOM 5854 C C . PRO A 1 737 ? 43.497 13.039 -11.617 1.00 80.38 737 PRO A C 1
ATOM 5856 O O . PRO A 1 737 ? 44.676 13.312 -11.407 1.00 80.38 737 PRO A O 1
ATOM 5859 N N . THR A 1 738 ? 42.901 13.448 -12.746 1.00 72.94 738 THR A N 1
ATOM 5860 C CA . THR A 1 738 ? 43.582 14.265 -13.782 1.00 72.94 738 THR A CA 1
ATOM 5861 C C . THR A 1 738 ? 43.756 15.740 -13.385 1.00 72.94 738 THR A C 1
ATOM 5863 O O . THR A 1 738 ? 44.519 16.482 -14.016 1.00 72.94 738 THR A O 1
ATOM 5866 N N . GLU A 1 739 ? 43.048 16.173 -12.337 1.00 80.94 739 GLU A N 1
ATOM 5867 C CA . GLU A 1 739 ? 43.145 17.502 -11.735 1.00 80.94 739 GLU A CA 1
ATOM 5868 C C . GLU A 1 739 ? 43.681 17.401 -10.299 1.00 80.94 739 GLU A C 1
ATOM 5870 O O . GLU A 1 739 ? 43.049 16.809 -9.425 1.00 80.94 739 GLU A O 1
ATOM 5875 N N . LEU A 1 740 ? 44.834 18.019 -10.040 1.00 79.69 740 LEU A N 1
ATOM 5876 C CA . LEU A 1 740 ? 45.436 18.108 -8.713 1.00 79.69 740 LEU A CA 1
ATOM 5877 C C . LEU A 1 740 ? 44.861 19.326 -7.982 1.00 79.69 740 LEU A C 1
ATOM 5879 O O . LEU A 1 740 ? 45.193 20.471 -8.306 1.00 79.69 740 LEU A O 1
ATOM 5883 N N . LYS A 1 741 ? 43.985 19.079 -7.006 1.00 81.81 741 LYS A N 1
ATOM 5884 C CA . LYS A 1 741 ? 43.333 20.123 -6.206 1.00 81.81 741 LYS A CA 1
ATOM 5885 C C . LYS A 1 741 ? 44.105 20.356 -4.909 1.00 81.81 741 LYS A C 1
ATOM 5887 O O . LYS A 1 741 ? 44.288 19.429 -4.125 1.00 81.81 741 LYS A O 1
ATOM 5892 N N . PHE A 1 742 ? 44.526 21.595 -4.675 1.00 78.56 742 PHE A N 1
ATOM 5893 C CA . PHE A 1 742 ? 45.190 22.014 -3.441 1.00 78.56 742 PHE A CA 1
ATOM 5894 C C . PHE A 1 742 ? 44.340 23.091 -2.747 1.00 78.56 742 PHE A C 1
ATOM 5896 O O . PHE A 1 742 ? 44.264 24.209 -3.264 1.00 78.56 742 PHE A O 1
ATOM 5903 N N . PRO A 1 743 ? 43.693 22.803 -1.605 1.00 74.12 743 PRO A N 1
ATOM 5904 C CA . PRO A 1 743 ? 43.105 23.855 -0.775 1.00 74.12 743 PRO A CA 1
ATOM 5905 C C . PRO A 1 743 ? 44.197 24.831 -0.343 1.00 74.12 743 PRO A C 1
ATOM 5907 O O . PRO A 1 743 ? 45.264 24.402 0.073 1.00 74.12 743 PRO A O 1
ATOM 5910 N N . PHE A 1 744 ? 44.011 26.136 -0.536 1.00 69.12 744 PHE A N 1
ATOM 5911 C CA . PHE A 1 744 ? 45.091 27.096 -0.313 1.00 69.12 744 PHE A CA 1
ATOM 5912 C C . PHE A 1 744 ? 45.122 27.557 1.151 1.00 69.12 744 PHE A C 1
ATOM 5914 O O . PHE A 1 744 ? 44.354 28.430 1.548 1.00 69.12 744 PHE A O 1
ATOM 5921 N N . GLU A 1 745 ? 46.045 27.002 1.945 1.00 68.25 745 GLU A N 1
ATOM 5922 C CA . GLU A 1 745 ? 46.322 27.446 3.319 1.00 68.25 745 GLU A CA 1
ATOM 5923 C C . GLU A 1 745 ? 47.738 28.033 3.437 1.00 68.25 745 GLU A C 1
ATOM 5925 O O . GLU A 1 745 ? 48.736 27.402 3.074 1.00 68.25 745 GLU A O 1
ATOM 5930 N N . LEU A 1 746 ? 47.845 29.255 3.968 1.00 72.50 746 LEU A N 1
ATOM 5931 C CA . LEU A 1 746 ? 49.133 29.920 4.174 1.00 72.50 746 LEU A CA 1
ATOM 5932 C C . LEU A 1 746 ? 49.978 29.174 5.216 1.00 72.50 746 LEU A C 1
ATOM 5934 O O . LEU A 1 746 ? 49.479 28.718 6.242 1.00 72.50 746 LEU A O 1
ATOM 5938 N N . LYS A 1 747 ? 51.292 29.102 4.970 1.00 64.88 747 LYS A N 1
ATOM 5939 C CA . LYS A 1 747 ? 52.308 28.525 5.870 1.00 64.88 747 LYS A CA 1
ATOM 5940 C C . LYS A 1 747 ? 52.162 27.021 6.189 1.00 64.88 747 LYS A C 1
ATOM 5942 O O . LYS A 1 747 ? 52.880 26.539 7.062 1.00 64.88 747 LYS A O 1
ATOM 5947 N N . LYS A 1 748 ? 51.338 26.256 5.460 1.00 76.00 748 LYS A N 1
ATOM 5948 C CA . LYS A 1 748 ? 51.231 24.787 5.595 1.00 76.00 748 LYS A CA 1
ATOM 5949 C C . LYS A 1 748 ? 51.614 24.042 4.315 1.00 76.00 748 LYS A C 1
ATOM 5951 O O . LYS A 1 748 ? 51.416 24.541 3.211 1.00 76.00 748 LYS A O 1
ATOM 5956 N N . GLN A 1 749 ? 52.179 22.844 4.472 1.00 78.31 749 GLN A N 1
ATOM 5957 C CA . GLN A 1 749 ? 52.404 21.911 3.363 1.00 78.31 749 GLN A CA 1
ATOM 5958 C C . GLN A 1 749 ? 51.139 21.097 3.100 1.00 78.31 749 GLN A C 1
ATOM 5960 O O . GLN A 1 749 ? 50.474 20.674 4.043 1.00 78.31 749 GLN A O 1
ATOM 5965 N N . ILE A 1 750 ? 50.823 20.866 1.826 1.00 78.62 750 ILE A N 1
ATOM 5966 C CA . ILE A 1 750 ? 49.576 20.207 1.412 1.00 78.62 750 ILE A CA 1
ATOM 5967 C C . ILE A 1 750 ? 49.901 19.175 0.342 1.00 78.62 750 ILE A C 1
ATOM 5969 O O . ILE A 1 750 ? 50.582 19.490 -0.634 1.00 78.62 750 ILE A O 1
ATOM 5973 N N . SER A 1 751 ? 49.444 17.939 0.526 1.00 82.00 751 SER A N 1
ATOM 5974 C CA . SER A 1 751 ? 49.710 16.820 -0.380 1.00 82.00 751 SER A CA 1
ATOM 5975 C C . SER A 1 751 ? 48.448 16.325 -1.073 1.00 82.00 751 SER A C 1
ATOM 5977 O O . SER A 1 751 ? 47.396 16.221 -0.454 1.00 82.00 751 SER A O 1
ATOM 5979 N N . CYS A 1 752 ? 48.587 15.964 -2.345 1.00 81.56 752 CYS A N 1
ATOM 5980 C CA . CYS A 1 752 ? 47.578 15.289 -3.151 1.00 81.56 752 CYS A CA 1
ATOM 5981 C C . CYS A 1 752 ? 48.154 13.952 -3.643 1.00 81.56 752 CYS A C 1
ATOM 5983 O O . CYS A 1 752 ? 49.343 13.883 -3.962 1.00 81.56 752 CYS A O 1
ATOM 5985 N N . SER A 1 753 ? 47.336 12.899 -3.681 1.00 81.50 753 SER A N 1
ATOM 5986 C CA . SER A 1 753 ? 47.727 11.588 -4.212 1.00 81.50 753 SER A CA 1
ATOM 5987 C C . SER A 1 753 ? 47.203 11.415 -5.637 1.00 81.50 753 SER A C 1
ATOM 5989 O O . SER A 1 753 ? 46.071 11.794 -5.933 1.00 81.50 753 SER A O 1
ATOM 5991 N N . LEU A 1 754 ? 48.037 10.850 -6.503 1.00 85.00 754 LEU A N 1
ATOM 5992 C CA . LEU A 1 754 ? 47.757 10.527 -7.896 1.00 85.00 754 LEU A CA 1
ATOM 5993 C C . LEU A 1 754 ? 47.948 9.025 -8.095 1.00 85.00 754 LEU A C 1
ATOM 5995 O O . LEU A 1 754 ? 49.059 8.532 -7.922 1.00 85.00 754 LEU A O 1
ATOM 5999 N N . GLN A 1 755 ? 46.914 8.305 -8.511 1.00 86.69 755 GLN A N 1
ATOM 6000 C CA . GLN A 1 755 ? 47.002 6.876 -8.781 1.00 86.69 755 GLN A CA 1
ATOM 6001 C C . GLN A 1 755 ? 47.238 6.611 -10.273 1.00 86.69 755 GLN A C 1
ATOM 6003 O O . GLN A 1 755 ? 46.517 7.111 -11.139 1.00 86.69 755 GLN A O 1
ATOM 6008 N N . LEU A 1 756 ? 48.265 5.813 -10.572 1.00 87.62 756 LEU A N 1
ATOM 6009 C CA . LEU A 1 756 ? 48.634 5.360 -11.911 1.00 87.62 756 LEU A CA 1
ATOM 6010 C C . LEU A 1 756 ? 48.263 3.882 -12.068 1.00 87.62 756 LEU A C 1
ATOM 6012 O O . LEU A 1 756 ? 48.888 3.024 -11.448 1.00 87.62 756 LEU A O 1
ATOM 6016 N N . LEU A 1 757 ? 47.272 3.570 -12.903 1.00 85.50 757 LEU A N 1
ATOM 6017 C CA . LEU A 1 757 ? 46.827 2.203 -13.191 1.00 85.50 757 LEU A CA 1
ATOM 6018 C C . LEU A 1 757 ? 47.337 1.749 -14.562 1.00 85.50 757 LEU A C 1
ATOM 6020 O O . LEU A 1 757 ? 46.967 2.318 -15.591 1.00 85.50 757 LEU A O 1
ATOM 6024 N N . ASN A 1 758 ? 48.124 0.677 -14.596 1.00 85.56 758 ASN A N 1
ATOM 6025 C CA . ASN A 1 758 ? 48.565 0.064 -15.844 1.00 85.56 758 ASN A CA 1
ATOM 6026 C C . ASN A 1 758 ? 47.513 -0.927 -16.360 1.00 85.56 758 ASN A C 1
ATOM 6028 O O . ASN A 1 758 ? 47.308 -1.987 -15.777 1.00 85.56 758 ASN A O 1
ATOM 6032 N N . LYS A 1 759 ? 46.853 -0.595 -17.476 1.00 75.62 759 LYS A N 1
ATOM 6033 C CA . LYS A 1 759 ? 45.852 -1.464 -18.129 1.00 75.62 759 LYS A CA 1
ATOM 6034 C C . LYS A 1 759 ? 46.469 -2.427 -19.152 1.00 75.62 759 LYS A C 1
ATOM 6036 O O . LYS A 1 759 ? 45.744 -3.193 -19.782 1.00 75.62 759 LYS A O 1
ATOM 6041 N N . THR A 1 760 ? 47.785 -2.371 -19.349 1.00 77.75 760 THR A N 1
ATOM 6042 C CA . THR A 1 760 ? 48.501 -3.160 -20.355 1.00 77.75 760 THR A CA 1
ATOM 6043 C C . THR A 1 760 ? 49.131 -4.418 -19.754 1.00 77.75 760 THR A C 1
ATOM 6045 O O . THR A 1 760 ? 49.369 -4.503 -18.550 1.00 77.75 760 THR A O 1
ATOM 6048 N N . GLU A 1 761 ? 49.436 -5.392 -20.616 1.00 78.50 761 GLU A N 1
ATOM 6049 C CA . GLU A 1 761 ? 50.203 -6.599 -20.259 1.00 78.50 761 GLU A CA 1
ATOM 6050 C C . GLU A 1 761 ? 51.720 -6.338 -20.156 1.00 78.50 761 GLU A C 1
ATOM 6052 O O . GLU A 1 761 ? 52.493 -7.239 -19.835 1.00 78.50 761 GLU A O 1
ATOM 6057 N N . ASN A 1 762 ? 52.173 -5.110 -20.434 1.00 79.56 762 ASN A N 1
ATOM 6058 C CA . ASN A 1 762 ? 53.586 -4.744 -20.413 1.00 79.56 762 ASN A CA 1
ATOM 6059 C C . ASN A 1 762 ? 53.943 -3.985 -19.130 1.00 79.56 762 ASN A C 1
ATOM 6061 O O . ASN A 1 762 ? 53.085 -3.369 -18.504 1.00 79.56 762 ASN A O 1
ATOM 6065 N N . HIS A 1 763 ? 55.223 -3.977 -18.753 1.00 83.00 763 HIS A N 1
ATOM 6066 C CA . HIS A 1 763 ? 55.702 -3.071 -17.707 1.00 83.00 763 HIS A CA 1
ATOM 6067 C C . HIS A 1 763 ? 55.723 -1.650 -18.274 1.00 83.00 763 HIS A C 1
ATOM 6069 O O . HIS A 1 763 ? 56.127 -1.451 -19.421 1.00 83.00 763 HIS A O 1
ATOM 6075 N N . VAL A 1 764 ? 55.293 -0.656 -17.500 1.00 86.31 764 VAL A N 1
ATOM 6076 C CA . VAL A 1 764 ? 55.244 0.736 -17.969 1.00 86.31 764 VAL A CA 1
ATOM 6077 C C . VAL A 1 764 ? 56.075 1.617 -17.050 1.00 86.31 764 VAL A C 1
ATOM 6079 O O . VAL A 1 764 ? 55.773 1.757 -15.867 1.00 86.31 764 VAL A O 1
ATOM 6082 N N . ALA A 1 765 ? 57.128 2.223 -17.593 1.00 86.88 765 ALA A N 1
ATOM 6083 C CA . ALA A 1 765 ? 57.927 3.210 -16.880 1.00 86.88 765 ALA A CA 1
ATOM 6084 C C . ALA A 1 765 ? 57.286 4.595 -17.007 1.00 86.88 765 ALA A C 1
ATOM 6086 O O . ALA A 1 765 ? 56.818 4.971 -18.084 1.00 86.88 765 ALA A O 1
ATOM 6087 N N . PHE A 1 766 ? 57.298 5.376 -15.928 1.00 89.00 766 PHE A N 1
ATOM 6088 C CA . PHE A 1 766 ? 56.747 6.726 -15.907 1.00 89.00 766 PHE A CA 1
ATOM 6089 C C . PHE A 1 766 ? 57.709 7.755 -15.313 1.00 89.00 766 PHE A C 1
ATOM 6091 O O . PHE A 1 766 ? 58.591 7.437 -14.512 1.00 89.00 766 PHE A O 1
ATOM 6098 N N . LYS A 1 767 ? 57.514 9.016 -15.704 1.00 86.50 767 LYS A N 1
ATOM 6099 C CA . LYS A 1 767 ? 58.243 10.181 -15.199 1.00 86.50 767 LYS A CA 1
ATOM 6100 C C . LYS A 1 767 ? 57.319 11.385 -15.072 1.00 86.50 767 LYS A C 1
ATOM 6102 O O . LYS A 1 767 ? 56.670 11.763 -16.043 1.00 86.50 767 LYS A O 1
ATOM 6107 N N . VAL A 1 768 ? 57.321 12.037 -13.910 1.00 86.12 768 VAL A N 1
ATOM 6108 C CA . VAL A 1 768 ? 56.550 13.265 -13.661 1.00 86.12 768 VAL A CA 1
ATOM 6109 C C . VAL A 1 768 ? 57.471 14.484 -13.691 1.00 86.12 768 VAL A C 1
ATOM 6111 O O . VAL A 1 768 ? 58.491 14.533 -13.004 1.00 86.12 768 VAL A O 1
ATOM 6114 N N . LYS A 1 769 ? 57.107 15.496 -14.481 1.00 82.00 769 LYS A N 1
ATOM 6115 C CA . LYS A 1 769 ? 57.776 16.804 -14.557 1.00 82.00 769 LYS A CA 1
ATOM 6116 C C . LYS A 1 769 ? 56.822 17.908 -14.108 1.00 82.00 769 LYS A C 1
ATOM 6118 O O . LYS A 1 769 ? 55.628 17.835 -14.374 1.00 82.00 769 LYS A O 1
ATOM 6123 N N . THR A 1 770 ? 57.355 18.951 -13.477 1.00 83.50 770 THR A N 1
ATOM 6124 C CA . THR A 1 770 ? 56.605 20.152 -13.076 1.00 83.50 770 THR A CA 1
ATOM 6125 C C . THR A 1 770 ? 57.303 21.411 -13.579 1.00 83.50 770 THR A C 1
ATOM 6127 O O . THR A 1 770 ? 58.532 21.445 -13.661 1.00 83.50 770 THR A O 1
ATOM 6130 N N . THR A 1 771 ? 56.537 22.454 -13.905 1.00 79.00 771 THR A N 1
ATOM 6131 C CA . THR A 1 771 ? 57.077 23.772 -14.278 1.00 79.00 771 THR A CA 1
ATOM 6132 C C . THR A 1 771 ? 57.676 24.534 -13.094 1.00 79.00 771 THR A C 1
ATOM 6134 O O . THR A 1 771 ? 58.390 25.507 -13.317 1.00 79.00 771 THR A O 1
ATOM 6137 N N . ASN A 1 772 ? 57.417 24.112 -11.847 1.00 77.88 772 ASN A N 1
ATOM 6138 C CA . ASN A 1 772 ? 57.889 24.802 -10.643 1.00 77.88 772 ASN A CA 1
ATOM 6139 C C . ASN A 1 772 ? 58.429 23.827 -9.567 1.00 77.88 772 ASN A C 1
ATOM 6141 O O . ASN A 1 772 ? 57.792 23.602 -8.535 1.00 77.88 772 ASN A O 1
ATOM 6145 N N . PRO A 1 773 ? 59.618 23.233 -9.780 1.00 73.81 773 PRO A N 1
ATOM 6146 C CA . PRO A 1 773 ? 60.159 22.170 -8.925 1.00 73.81 773 PRO A CA 1
ATOM 6147 C C . PRO A 1 773 ? 60.595 22.636 -7.528 1.00 73.81 773 PRO A C 1
ATOM 6149 O O . PRO A 1 773 ? 60.793 21.807 -6.648 1.00 73.81 773 PRO A O 1
ATOM 6152 N N . LYS A 1 774 ? 60.729 23.950 -7.291 1.00 74.38 774 LYS A N 1
ATOM 6153 C CA . LYS A 1 774 ? 60.986 24.497 -5.945 1.00 74.38 774 LYS A CA 1
ATOM 6154 C C . LYS A 1 774 ? 59.719 24.539 -5.082 1.00 74.38 774 LYS A C 1
ATOM 6156 O O . LYS A 1 774 ? 59.814 24.559 -3.860 1.00 74.38 774 LYS A O 1
ATOM 6161 N N . LYS A 1 775 ? 58.542 24.560 -5.716 1.00 78.25 775 LYS A N 1
ATOM 6162 C CA . LYS A 1 775 ? 57.234 24.693 -5.063 1.00 78.25 775 LYS A CA 1
ATOM 6163 C C . LYS A 1 775 ? 56.559 23.351 -4.782 1.00 78.25 775 LYS A C 1
ATOM 6165 O O . LYS A 1 775 ? 55.781 23.265 -3.837 1.00 78.25 775 LYS A O 1
ATOM 6170 N N . TYR A 1 776 ? 56.875 22.309 -5.551 1.00 83.44 776 TYR A N 1
ATOM 6171 C CA . TYR A 1 776 ? 56.263 20.986 -5.415 1.00 83.44 776 TYR A CA 1
ATOM 6172 C C . TYR A 1 776 ? 57.309 19.879 -5.293 1.00 83.44 776 TYR A C 1
ATOM 6174 O O . TYR A 1 776 ? 58.266 19.827 -6.062 1.00 83.44 776 TYR A O 1
ATOM 6182 N N . CYS A 1 777 ? 57.081 18.955 -4.365 1.00 81.56 777 CYS A N 1
ATOM 6183 C CA . CYS A 1 777 ? 57.828 17.712 -4.228 1.00 81.56 777 CYS A CA 1
ATOM 6184 C C . CYS A 1 777 ? 56.958 16.548 -4.725 1.00 81.56 777 CYS A C 1
ATOM 6186 O O . CYS A 1 777 ? 55.825 16.416 -4.279 1.00 81.56 777 CYS A O 1
ATOM 6188 N N . VAL A 1 778 ? 57.469 15.718 -5.640 1.00 84.38 778 VAL A N 1
ATOM 6189 C CA . VAL A 1 778 ? 56.754 14.546 -6.185 1.00 84.38 778 VAL A CA 1
ATOM 6190 C C . VAL A 1 778 ? 57.471 13.270 -5.763 1.00 84.38 778 VAL A C 1
ATOM 6192 O O . VAL A 1 778 ? 58.685 13.164 -5.967 1.00 84.38 778 VAL A O 1
ATOM 6195 N N . ARG A 1 779 ? 56.746 12.301 -5.194 1.00 77.38 779 ARG A N 1
ATOM 6196 C CA . ARG A 1 779 ? 57.299 11.019 -4.732 1.00 77.38 779 ARG A CA 1
ATOM 6197 C C . ARG A 1 779 ? 56.367 9.839 -5.069 1.00 77.38 779 ARG A C 1
ATOM 6199 O O . ARG A 1 779 ? 55.238 9.851 -4.594 1.00 77.38 779 ARG A O 1
ATOM 6206 N N . PRO A 1 780 ? 56.832 8.812 -5.804 1.00 82.12 780 PRO A N 1
ATOM 6207 C CA . PRO A 1 780 ? 58.073 8.780 -6.580 1.00 82.12 780 PRO A CA 1
ATOM 6208 C C . PRO A 1 780 ? 57.980 9.692 -7.820 1.00 82.12 780 PRO A C 1
ATOM 6210 O O . PRO A 1 780 ? 56.932 9.819 -8.444 1.00 82.12 780 PRO A O 1
ATOM 6213 N N . ASN A 1 781 ? 59.082 10.348 -8.196 1.00 80.75 781 ASN A N 1
ATOM 6214 C CA . ASN A 1 781 ? 59.129 11.200 -9.398 1.00 80.75 781 ASN A CA 1
ATOM 6215 C C . ASN A 1 781 ? 59.307 10.394 -10.705 1.00 80.75 781 ASN A C 1
ATOM 6217 O O . ASN A 1 781 ? 59.013 10.898 -11.792 1.00 80.75 781 ASN A O 1
ATOM 6221 N N . THR A 1 782 ? 59.797 9.159 -10.588 1.00 85.12 782 THR A N 1
ATOM 6222 C CA . THR A 1 782 ? 59.998 8.163 -11.643 1.00 85.12 782 THR A CA 1
ATOM 6223 C C . THR A 1 782 ? 59.767 6.774 -11.055 1.00 85.12 782 THR A C 1
ATOM 6225 O O . THR A 1 782 ? 60.105 6.534 -9.896 1.00 85.12 782 THR A O 1
ATOM 6228 N N . GLY A 1 783 ? 59.189 5.863 -11.830 1.00 85.62 783 GLY A N 1
ATOM 6229 C CA . GLY A 1 783 ? 58.893 4.509 -11.365 1.00 85.62 783 GLY A CA 1
ATOM 6230 C C . GLY A 1 783 ? 58.455 3.587 -12.495 1.00 85.62 783 GLY A C 1
ATOM 6231 O O . GLY A 1 783 ? 58.304 4.024 -13.636 1.00 85.62 783 GLY A O 1
ATOM 6232 N N . VAL A 1 784 ? 58.261 2.309 -12.173 1.00 85.69 784 VAL A N 1
ATOM 6233 C CA . VAL A 1 784 ? 57.737 1.295 -13.098 1.00 85.69 784 VAL A CA 1
ATOM 6234 C C . VAL A 1 784 ? 56.454 0.724 -12.506 1.00 85.69 784 VAL A C 1
ATOM 6236 O O . VAL A 1 784 ? 56.449 0.295 -11.354 1.00 85.69 784 VAL A O 1
ATOM 6239 N N . VAL A 1 785 ? 55.372 0.733 -13.283 1.00 86.06 785 VAL A N 1
ATOM 6240 C CA . VAL A 1 785 ? 54.091 0.115 -12.928 1.00 86.06 785 VAL A CA 1
ATOM 6241 C C . VAL A 1 785 ? 54.019 -1.250 -13.605 1.00 86.06 785 VAL A C 1
ATOM 6243 O O . VAL A 1 785 ? 54.160 -1.357 -14.828 1.00 86.06 785 VAL A O 1
ATOM 6246 N N . MET A 1 786 ? 53.827 -2.301 -12.811 1.00 81.25 786 MET A N 1
ATOM 6247 C CA . MET A 1 786 ? 53.736 -3.678 -13.300 1.00 81.25 786 MET A CA 1
ATOM 6248 C C . MET A 1 786 ? 52.453 -3.868 -14.133 1.00 81.25 786 MET A C 1
ATOM 6250 O O . MET A 1 786 ? 51.524 -3.059 -14.025 1.00 81.25 786 MET A O 1
ATOM 6254 N N . PRO A 1 787 ? 52.373 -4.903 -14.987 1.00 81.31 787 PRO A N 1
ATOM 6255 C CA . PRO A 1 787 ? 51.148 -5.220 -15.716 1.00 81.31 787 PRO A CA 1
ATOM 6256 C C . PRO A 1 787 ? 49.953 -5.368 -14.768 1.00 81.31 787 PRO A C 1
ATOM 6258 O O . PRO A 1 787 ? 50.060 -6.033 -13.738 1.00 81.31 787 PRO A O 1
ATOM 6261 N N . ARG A 1 788 ? 48.815 -4.755 -15.116 1.00 77.62 788 ARG A N 1
ATOM 6262 C CA . ARG A 1 788 ? 47.559 -4.802 -14.336 1.00 77.62 788 ARG A CA 1
ATOM 6263 C C . ARG A 1 788 ? 47.668 -4.335 -12.872 1.00 77.62 788 ARG A C 1
ATOM 6265 O O . ARG A 1 788 ? 46.808 -4.686 -12.067 1.00 77.62 788 ARG A O 1
ATOM 6272 N N . SER A 1 789 ? 48.687 -3.549 -12.515 1.00 83.38 789 SER A N 1
ATOM 6273 C CA . SER A 1 789 ? 48.877 -3.027 -11.154 1.00 83.38 789 SER A CA 1
ATOM 6274 C C . SER A 1 789 ? 48.668 -1.514 -11.062 1.00 83.38 789 SER A C 1
ATOM 6276 O O . SER A 1 789 ? 48.636 -0.803 -12.071 1.00 83.38 789 SER A O 1
ATOM 6278 N N . THR A 1 790 ? 48.568 -1.014 -9.830 1.00 85.19 790 THR A N 1
ATOM 6279 C CA . THR A 1 790 ? 48.486 0.417 -9.510 1.00 85.19 790 THR A CA 1
ATOM 6280 C C . THR A 1 790 ? 49.765 0.918 -8.837 1.00 85.19 790 THR A C 1
ATOM 6282 O O . THR A 1 790 ? 50.514 0.146 -8.237 1.00 85.19 790 THR A O 1
ATOM 6285 N N . CYS A 1 791 ? 50.045 2.215 -8.962 1.00 85.00 791 CYS A N 1
ATOM 6286 C CA . CYS A 1 791 ? 51.133 2.903 -8.272 1.00 85.00 791 CYS A CA 1
ATOM 6287 C C . CYS A 1 791 ? 50.676 4.301 -7.849 1.00 85.00 791 CYS A C 1
ATOM 6289 O O . CYS A 1 791 ? 50.205 5.069 -8.687 1.00 85.00 791 CYS A O 1
ATOM 6291 N N . ASP A 1 792 ? 50.847 4.636 -6.571 1.00 85.38 792 ASP A N 1
ATOM 6292 C CA . ASP A 1 792 ? 50.479 5.946 -6.041 1.00 85.38 792 ASP A CA 1
ATOM 6293 C C . ASP A 1 792 ? 51.672 6.914 -6.079 1.00 85.38 792 ASP A C 1
ATOM 6295 O O . ASP A 1 792 ? 52.789 6.597 -5.659 1.00 85.38 792 ASP A O 1
ATOM 6299 N N . VAL A 1 793 ? 51.422 8.122 -6.577 1.00 85.56 793 VAL A N 1
ATOM 6300 C CA . VAL A 1 793 ? 52.369 9.232 -6.665 1.00 85.56 793 VAL A CA 1
ATOM 6301 C C . VAL A 1 793 ? 51.842 10.392 -5.833 1.00 85.56 793 VAL A C 1
ATOM 6303 O O . VAL A 1 793 ? 50.819 10.993 -6.143 1.00 85.56 793 VAL A O 1
ATOM 6306 N N . ILE A 1 794 ? 52.574 10.754 -4.786 1.00 84.75 794 ILE A N 1
ATOM 6307 C CA . ILE A 1 794 ? 52.206 11.848 -3.890 1.00 84.75 794 ILE A CA 1
ATOM 6308 C C . ILE A 1 794 ? 52.881 13.135 -4.368 1.00 84.75 794 ILE A C 1
ATOM 6310 O O . ILE A 1 794 ? 54.106 13.201 -4.508 1.00 84.75 794 ILE A O 1
ATOM 6314 N N . VAL A 1 795 ? 52.080 14.175 -4.598 1.00 87.25 795 VAL A N 1
ATOM 6315 C CA . VAL A 1 795 ? 52.527 15.529 -4.944 1.00 87.25 795 VAL A CA 1
ATOM 6316 C C . VAL A 1 795 ? 52.277 16.452 -3.753 1.00 87.25 795 VAL A C 1
ATOM 6318 O O . VAL A 1 795 ? 51.134 16.761 -3.427 1.00 87.25 795 VAL A O 1
ATOM 6321 N N . THR A 1 796 ? 53.343 16.926 -3.114 1.00 83.50 796 THR A N 1
ATOM 6322 C CA . THR A 1 796 ? 53.291 17.824 -1.951 1.00 83.50 796 THR A CA 1
ATOM 6323 C C . THR A 1 796 ? 53.692 19.243 -2.341 1.00 83.50 796 THR A C 1
ATOM 6325 O O . THR A 1 796 ? 54.822 19.482 -2.770 1.00 83.50 796 THR A O 1
ATOM 6328 N N . MET A 1 797 ? 52.791 20.205 -2.153 1.00 83.00 797 MET A N 1
ATOM 6329 C CA . MET A 1 797 ? 53.073 21.633 -2.273 1.00 83.00 797 MET A CA 1
ATOM 6330 C C . MET A 1 797 ? 53.768 22.149 -1.004 1.00 83.00 797 MET A C 1
ATOM 6332 O O . MET A 1 797 ? 53.327 21.888 0.116 1.00 83.00 797 MET A O 1
ATOM 6336 N N . GLN A 1 798 ? 54.864 22.887 -1.181 1.00 82.50 798 GLN A N 1
ATOM 6337 C CA . GLN A 1 798 ? 55.615 23.518 -0.095 1.00 82.50 798 GLN A CA 1
ATOM 6338 C C . GLN A 1 798 ? 54.856 24.725 0.476 1.00 82.50 798 GLN A C 1
ATOM 6340 O O . GLN A 1 798 ? 54.166 25.432 -0.262 1.00 82.50 798 GLN A O 1
ATOM 6345 N N . ALA A 1 799 ? 55.021 24.989 1.775 1.00 78.12 799 ALA A N 1
ATOM 6346 C CA . ALA A 1 799 ? 54.332 26.068 2.482 1.00 78.12 799 ALA A CA 1
ATOM 6347 C C . ALA A 1 799 ? 54.563 27.445 1.828 1.00 78.12 799 ALA A C 1
ATOM 6349 O O . ALA A 1 799 ? 55.701 27.895 1.686 1.00 78.12 799 ALA A O 1
ATOM 6350 N N . GLN A 1 800 ? 53.477 28.117 1.433 1.00 72.56 800 GLN A N 1
ATOM 6351 C CA . GLN A 1 800 ? 53.520 29.438 0.793 1.00 72.56 800 GLN A CA 1
ATOM 6352 C C . GLN A 1 800 ? 53.404 30.561 1.839 1.00 72.56 800 GLN A C 1
ATOM 6354 O O . GLN A 1 800 ? 52.652 30.431 2.806 1.00 72.56 800 GLN A O 1
ATOM 6359 N N . LYS A 1 801 ? 54.153 31.660 1.657 1.00 68.50 801 LYS A N 1
ATOM 6360 C CA . LYS A 1 801 ? 54.152 32.818 2.577 1.00 68.50 801 LYS A CA 1
ATOM 6361 C C . LYS A 1 801 ? 53.022 33.818 2.303 1.00 68.50 801 LYS A C 1
ATOM 6363 O O . LYS A 1 801 ? 52.559 34.447 3.246 1.00 68.50 801 LYS A O 1
ATOM 6368 N N . GLU A 1 802 ? 52.578 33.926 1.051 1.00 67.38 802 GLU A N 1
ATOM 6369 C CA . GLU A 1 802 ? 51.559 34.874 0.576 1.00 67.38 802 GLU A CA 1
ATOM 6370 C C . GLU A 1 802 ? 50.630 34.193 -0.444 1.00 67.38 802 GLU A C 1
ATOM 6372 O O . GLU A 1 802 ? 51.021 33.209 -1.081 1.00 67.38 802 GLU A O 1
ATOM 6377 N N . ALA A 1 803 ? 49.394 34.690 -0.577 1.00 61.34 803 ALA A N 1
ATOM 6378 C CA . ALA A 1 803 ? 48.396 34.156 -1.503 1.00 61.34 803 ALA A CA 1
ATOM 6379 C C . ALA A 1 803 ? 48.515 34.817 -2.892 1.00 61.34 803 ALA A C 1
ATOM 6381 O O . ALA A 1 803 ? 48.710 36.031 -2.959 1.00 61.34 803 ALA A O 1
ATOM 6382 N N . PRO A 1 804 ? 48.395 34.066 -4.006 1.00 63.19 804 PRO A N 1
ATOM 6383 C CA . PRO A 1 804 ? 48.401 34.657 -5.340 1.00 63.19 804 PRO A CA 1
ATOM 6384 C C . PRO A 1 804 ? 47.180 35.580 -5.545 1.00 63.19 804 PRO A C 1
ATOM 6386 O O . PRO A 1 804 ? 46.067 35.170 -5.210 1.00 63.19 804 PRO A O 1
ATOM 6389 N N . PRO A 1 805 ? 47.356 36.784 -6.124 1.00 55.06 805 PRO A N 1
ATOM 6390 C CA . PRO A 1 805 ? 46.336 37.843 -6.162 1.00 55.06 805 PRO A CA 1
ATOM 6391 C C . PRO A 1 805 ? 45.081 37.531 -6.998 1.00 55.06 805 PRO A C 1
ATOM 6393 O O . PRO A 1 805 ? 44.063 38.188 -6.819 1.00 55.06 805 PRO A O 1
ATOM 6396 N N . ASP A 1 806 ? 45.125 36.539 -7.889 1.00 62.34 806 ASP A N 1
ATOM 6397 C CA . ASP A 1 806 ? 44.022 36.115 -8.764 1.00 62.34 806 ASP A CA 1
ATOM 6398 C C . ASP A 1 806 ? 43.512 34.688 -8.466 1.00 62.34 806 ASP A C 1
ATOM 6400 O O . ASP A 1 806 ? 42.605 34.206 -9.142 1.00 62.34 806 ASP A O 1
ATOM 6404 N N . MET A 1 807 ? 44.106 33.985 -7.488 1.00 64.69 807 MET A N 1
ATOM 6405 C CA . MET A 1 807 ? 43.908 32.548 -7.218 1.00 64.69 807 MET A CA 1
ATOM 6406 C C . MET A 1 807 ? 44.027 31.608 -8.442 1.00 64.69 807 MET A C 1
ATOM 6408 O O . MET A 1 807 ? 43.749 30.411 -8.336 1.00 64.69 807 MET A O 1
ATOM 6412 N N . GLN A 1 808 ? 44.518 32.081 -9.593 1.00 58.78 808 GLN A N 1
ATOM 6413 C CA . GLN A 1 808 ? 44.668 31.264 -10.797 1.00 58.78 808 GLN A CA 1
ATOM 6414 C C . GLN A 1 808 ? 46.042 30.581 -10.820 1.00 58.78 808 GLN A C 1
ATOM 6416 O O . GLN A 1 808 ? 47.092 31.214 -10.942 1.00 58.78 808 GLN A O 1
ATOM 6421 N N . CYS A 1 809 ? 46.060 29.248 -10.727 1.00 64.50 809 CYS A N 1
ATOM 6422 C CA . CYS A 1 809 ? 47.300 28.478 -10.807 1.00 64.50 809 CYS A CA 1
ATOM 6423 C C . CYS A 1 809 ? 47.804 28.376 -12.260 1.00 64.50 809 CYS A C 1
ATOM 6425 O O . CYS A 1 809 ? 47.110 27.860 -13.135 1.00 64.50 809 CYS A O 1
ATOM 6427 N N . LYS A 1 810 ? 49.041 28.825 -12.518 1.00 65.12 810 LYS A N 1
ATOM 6428 C CA . LYS A 1 810 ? 49.728 28.685 -13.823 1.00 65.12 810 LYS A CA 1
ATOM 6429 C C . LYS A 1 810 ? 50.706 27.502 -13.878 1.00 65.12 810 LYS A C 1
ATOM 6431 O O . LYS A 1 810 ? 51.308 27.261 -14.927 1.00 65.12 810 LYS A O 1
ATOM 6436 N N . ASP A 1 811 ? 50.878 26.781 -12.769 1.00 77.94 811 ASP A N 1
ATOM 6437 C CA . ASP A 1 811 ? 51.803 25.651 -12.672 1.00 77.94 811 ASP A CA 1
ATOM 6438 C C . ASP A 1 811 ? 51.248 24.435 -13.442 1.00 77.94 811 ASP A C 1
ATOM 6440 O O . ASP A 1 811 ? 50.058 24.127 -13.372 1.00 77.94 811 ASP A O 1
ATOM 6444 N N . LYS A 1 812 ? 52.102 23.735 -14.197 1.00 77.25 812 LYS A N 1
ATOM 6445 C CA . LYS A 1 812 ? 51.716 22.579 -15.025 1.00 77.25 812 LYS A CA 1
ATOM 6446 C C . LYS A 1 812 ? 52.532 21.353 -14.647 1.00 77.25 812 LYS A C 1
ATOM 6448 O O . LYS A 1 812 ? 53.745 21.449 -14.447 1.00 77.25 812 LYS A O 1
ATOM 6453 N N . PHE A 1 813 ? 51.876 20.198 -14.629 1.00 82.25 813 PHE A N 1
ATOM 6454 C CA . PHE A 1 813 ? 52.520 18.899 -14.469 1.00 82.25 813 PHE A CA 1
ATOM 6455 C C . PHE A 1 813 ? 52.382 18.082 -15.755 1.00 82.25 813 PHE A C 1
ATOM 6457 O O . PHE A 1 813 ? 51.345 18.106 -16.417 1.00 82.25 813 PHE A O 1
ATOM 6464 N N . LEU A 1 814 ? 53.447 17.374 -16.118 1.00 84.12 814 LEU A N 1
ATOM 6465 C CA . LEU A 1 814 ? 53.508 16.503 -17.285 1.00 84.12 814 LEU A CA 1
ATOM 6466 C C . LEU A 1 814 ? 53.977 15.118 -16.847 1.00 84.12 814 LEU A C 1
ATOM 6468 O O . LEU A 1 814 ? 55.116 14.965 -16.403 1.00 84.12 814 LEU A O 1
ATOM 6472 N N . LEU A 1 815 ? 53.107 14.125 -16.985 1.00 86.19 815 LEU A N 1
ATOM 6473 C CA . LEU A 1 815 ? 53.429 12.715 -16.819 1.00 86.19 815 LEU A CA 1
ATOM 6474 C C . LEU A 1 815 ? 53.796 12.140 -18.188 1.00 86.19 815 LEU A C 1
ATOM 6476 O O . LEU A 1 815 ? 53.001 12.217 -19.118 1.00 86.19 815 LEU A O 1
ATOM 6480 N N . GLN A 1 816 ? 54.987 11.565 -18.314 1.00 87.06 816 GLN A N 1
ATOM 6481 C CA . GLN A 1 816 ? 55.400 10.812 -19.496 1.00 87.06 816 GLN A CA 1
ATOM 6482 C C . GLN A 1 816 ? 55.423 9.324 -19.146 1.00 87.06 816 GLN A C 1
ATOM 6484 O O . GLN A 1 816 ? 55.927 8.970 -18.080 1.00 87.06 816 GLN A O 1
ATOM 6489 N N . SER A 1 817 ? 54.911 8.464 -20.023 1.00 86.44 817 SER A N 1
ATOM 6490 C CA . SER A 1 817 ? 54.942 7.010 -19.853 1.00 86.44 817 SER A CA 1
ATOM 6491 C C . SER A 1 817 ? 55.459 6.306 -21.107 1.00 86.44 817 SER A C 1
ATOM 6493 O O . SER A 1 817 ? 55.286 6.788 -22.228 1.00 86.44 817 SER A O 1
ATOM 6495 N N . VAL A 1 818 ? 56.168 5.195 -20.913 1.00 85.50 818 VAL A N 1
ATOM 6496 C CA . VAL A 1 818 ? 56.769 4.394 -21.985 1.00 85.50 818 VAL A CA 1
ATOM 6497 C C . VAL A 1 818 ? 56.737 2.917 -21.608 1.00 85.50 818 VAL A C 1
ATOM 6499 O O . VAL A 1 818 ? 56.900 2.555 -20.442 1.00 85.50 818 VAL A O 1
ATOM 6502 N N . VAL A 1 819 ? 56.538 2.050 -22.598 1.00 83.31 819 VAL A N 1
ATOM 6503 C CA . VAL A 1 819 ? 56.632 0.598 -22.403 1.00 83.31 819 VAL A CA 1
ATOM 6504 C C . VAL A 1 819 ? 58.076 0.223 -22.053 1.00 83.31 819 VAL A C 1
ATOM 6506 O O . VAL A 1 819 ? 59.004 0.569 -22.784 1.00 83.31 819 VAL A O 1
ATOM 6509 N N . ALA A 1 820 ? 58.259 -0.484 -20.942 1.00 78.81 820 ALA A N 1
ATOM 6510 C CA . ALA A 1 820 ? 59.540 -0.967 -20.444 1.00 78.81 820 ALA A CA 1
ATOM 6511 C C . ALA A 1 820 ? 59.636 -2.495 -20.561 1.00 78.81 820 ALA A C 1
ATOM 6513 O O . ALA A 1 820 ? 58.637 -3.213 -20.481 1.00 78.81 820 ALA A O 1
ATOM 6514 N N . SER A 1 821 ? 60.857 -2.998 -20.736 1.00 75.00 821 SER A N 1
ATOM 6515 C CA . SER A 1 821 ? 61.126 -4.436 -20.731 1.00 75.00 821 SER A CA 1
ATOM 6516 C C . SER A 1 821 ? 60.932 -5.025 -19.321 1.00 75.00 821 SER A C 1
ATOM 6518 O O . SER A 1 821 ? 61.177 -4.328 -18.332 1.00 75.00 821 SER A O 1
ATOM 6520 N N . PRO A 1 822 ? 60.529 -6.302 -19.191 1.00 69.19 822 PRO A N 1
ATOM 6521 C CA . PRO A 1 822 ? 60.445 -6.972 -17.893 1.00 69.19 822 PRO A CA 1
ATOM 6522 C C . PRO A 1 822 ? 61.795 -6.936 -17.153 1.00 69.19 822 PRO A C 1
ATOM 6524 O O . PRO A 1 822 ? 62.825 -7.242 -17.749 1.00 69.19 822 PRO A O 1
ATOM 6527 N N . GLY A 1 823 ? 61.795 -6.561 -15.868 1.00 63.31 823 GLY A N 1
ATOM 6528 C CA . GLY A 1 823 ? 62.998 -6.515 -15.017 1.00 63.31 823 GLY A CA 1
ATOM 6529 C C . GLY A 1 823 ? 63.688 -5.148 -14.876 1.00 63.31 823 GLY A C 1
ATOM 6530 O O . GLY A 1 823 ? 64.655 -5.045 -14.128 1.00 63.31 823 GLY A O 1
ATOM 6531 N N . VAL A 1 824 ? 63.194 -4.096 -15.539 1.00 76.31 824 VAL A N 1
ATOM 6532 C CA . VAL A 1 824 ? 63.697 -2.716 -15.377 1.00 76.31 824 VAL A CA 1
ATOM 6533 C C . VAL A 1 824 ? 63.351 -2.186 -13.983 1.00 76.31 824 VAL A C 1
ATOM 6535 O O . VAL A 1 824 ? 62.178 -2.147 -13.605 1.00 76.31 824 VAL A O 1
ATOM 6538 N N . THR A 1 825 ? 64.351 -1.737 -13.222 1.00 71.38 825 THR A N 1
ATOM 6539 C CA . THR A 1 825 ? 64.144 -1.098 -11.915 1.00 71.38 825 THR A CA 1
ATOM 6540 C C . THR A 1 825 ? 64.108 0.430 -12.047 1.00 71.38 825 THR A C 1
ATOM 6542 O O . THR A 1 825 ? 64.603 0.976 -13.034 1.00 71.38 825 THR A O 1
ATOM 6545 N N . PRO A 1 826 ? 63.580 1.182 -11.057 1.00 66.56 826 PRO A N 1
ATOM 6546 C CA . PRO A 1 826 ? 63.569 2.648 -11.111 1.00 66.56 826 PRO A CA 1
ATOM 6547 C C . PRO A 1 826 ? 64.953 3.300 -11.296 1.00 66.56 826 PRO A C 1
ATOM 6549 O O . PRO A 1 826 ? 65.027 4.433 -11.764 1.00 66.56 826 PRO A O 1
ATOM 6552 N N . LYS A 1 827 ? 66.047 2.599 -10.956 1.00 68.19 827 LYS A N 1
ATOM 6553 C CA . LYS A 1 827 ? 67.431 3.077 -11.138 1.00 68.19 827 LYS A CA 1
ATOM 6554 C C . LYS A 1 827 ? 67.916 2.992 -12.589 1.00 68.19 827 LYS A C 1
ATOM 6556 O O . LYS A 1 827 ? 68.838 3.716 -12.950 1.00 68.19 827 LYS A O 1
ATOM 6561 N N . ASP A 1 828 ? 67.270 2.166 -13.407 1.00 73.19 828 ASP A N 1
ATOM 6562 C CA . ASP A 1 828 ? 67.627 1.924 -14.809 1.00 73.19 828 ASP A CA 1
ATOM 6563 C C . ASP A 1 828 ? 66.889 2.879 -15.770 1.00 73.19 828 ASP A C 1
ATOM 6565 O O . ASP A 1 828 ? 67.109 2.861 -16.981 1.00 73.19 828 ASP A O 1
ATOM 6569 N N . ILE A 1 829 ? 66.007 3.737 -15.236 1.00 76.56 829 ILE A N 1
ATOM 6570 C CA . ILE A 1 829 ? 65.222 4.704 -16.007 1.00 76.56 829 ILE A CA 1
ATOM 6571 C C . ILE A 1 829 ? 66.105 5.898 -16.403 1.00 76.56 829 ILE A C 1
ATOM 6573 O O . ILE A 1 829 ? 66.330 6.817 -15.611 1.00 76.56 829 ILE A O 1
ATOM 6577 N N . THR A 1 830 ? 66.554 5.946 -17.660 1.00 73.19 830 THR A N 1
ATOM 6578 C CA . THR A 1 830 ? 67.306 7.094 -18.196 1.00 73.19 830 THR A CA 1
ATOM 6579 C C . THR A 1 830 ? 66.391 8.110 -18.902 1.00 73.19 830 THR A C 1
ATOM 6581 O O . THR A 1 830 ? 65.350 7.750 -19.458 1.00 73.19 830 THR A O 1
ATOM 6584 N N . PRO A 1 831 ? 66.739 9.415 -18.924 1.00 63.06 831 PRO A N 1
ATOM 6585 C CA . PRO A 1 831 ? 65.950 10.438 -19.621 1.00 63.06 831 PRO A CA 1
ATOM 6586 C C . PRO A 1 831 ? 65.738 10.166 -21.120 1.00 63.06 831 PRO A C 1
ATOM 6588 O O . PRO A 1 831 ? 64.722 10.588 -21.672 1.00 63.06 831 PRO A O 1
ATOM 6591 N N . GLU A 1 832 ? 66.665 9.448 -21.758 1.00 66.88 832 GLU A N 1
ATOM 6592 C CA . GLU A 1 832 ? 66.624 9.078 -23.178 1.00 66.88 832 GLU A CA 1
ATOM 6593 C C . GLU A 1 832 ? 65.490 8.094 -23.506 1.00 66.88 832 GLU A C 1
ATOM 6595 O O . GLU A 1 832 ? 64.993 8.082 -24.635 1.00 66.88 832 GLU A O 1
ATOM 6600 N N . MET A 1 833 ? 65.010 7.326 -22.517 1.00 71.56 833 MET A N 1
ATOM 6601 C CA . MET A 1 833 ? 63.889 6.388 -22.679 1.00 71.56 833 MET A CA 1
ATOM 6602 C C . MET A 1 833 ? 62.570 7.086 -23.036 1.00 71.56 833 MET A C 1
ATOM 6604 O O . MET A 1 833 ? 61.715 6.477 -23.670 1.00 71.56 833 MET A O 1
ATOM 6608 N N . PHE A 1 834 ? 62.424 8.369 -22.690 1.00 74.00 834 PHE A N 1
ATOM 6609 C CA . PHE A 1 834 ? 61.237 9.182 -22.980 1.00 74.00 834 PHE A CA 1
ATOM 6610 C C . PHE A 1 834 ? 61.423 10.102 -24.202 1.00 74.00 834 PHE A C 1
ATOM 6612 O O . PHE A 1 834 ? 60.649 11.041 -24.397 1.00 74.00 834 PHE A O 1
ATOM 6619 N N . SER A 1 835 ? 62.462 9.877 -25.017 1.00 68.56 835 SER A N 1
ATOM 6620 C CA . SER A 1 835 ? 62.678 10.609 -26.270 1.00 68.56 835 SER A CA 1
ATOM 6621 C C . SER A 1 835 ? 61.882 9.983 -27.426 1.00 68.56 835 SER A C 1
ATOM 6623 O O . SER A 1 835 ? 61.785 8.762 -27.546 1.00 68.56 835 SER A O 1
ATOM 6625 N N . LYS A 1 836 ? 61.293 10.821 -28.291 1.00 60.94 836 LYS A N 1
ATOM 6626 C CA . LYS A 1 836 ? 60.509 10.380 -29.461 1.00 60.94 836 LYS A CA 1
ATOM 6627 C C . LYS A 1 836 ? 61.446 9.940 -30.599 1.00 60.94 836 LYS A C 1
ATOM 6629 O O . LYS A 1 836 ? 61.622 10.667 -31.570 1.00 60.94 836 LYS A O 1
ATOM 6634 N N . GLN A 1 837 ? 62.088 8.781 -30.458 1.00 59.97 837 GLN A N 1
ATOM 6635 C CA . GLN A 1 837 ? 62.815 8.110 -31.547 1.00 59.97 837 GLN A CA 1
ATOM 6636 C C . GLN A 1 837 ? 61.874 7.189 -32.344 1.00 59.97 837 GLN A C 1
ATOM 6638 O O . GLN A 1 837 ? 60.865 6.712 -31.820 1.00 59.97 837 GLN A O 1
ATOM 6643 N N . ALA A 1 838 ? 62.196 6.927 -33.615 1.00 40.75 838 ALA A N 1
ATOM 6644 C CA . ALA A 1 838 ? 61.390 6.070 -34.484 1.00 40.75 838 ALA A CA 1
ATOM 6645 C C . ALA A 1 838 ? 61.262 4.646 -33.900 1.00 40.75 838 ALA A C 1
ATOM 6647 O O . ALA A 1 838 ? 62.264 3.971 -33.679 1.00 40.75 838 ALA A O 1
ATOM 6648 N N . GLY A 1 839 ? 60.026 4.199 -33.639 1.00 51.06 839 GLY A N 1
ATOM 6649 C CA . GLY A 1 839 ? 59.720 2.851 -33.137 1.00 51.06 839 GLY A CA 1
ATOM 6650 C C . GLY A 1 839 ? 59.395 2.732 -31.639 1.00 51.06 839 GLY A C 1
ATOM 6651 O O . GLY A 1 839 ? 59.054 1.637 -31.200 1.00 51.06 839 GLY A O 1
ATOM 6652 N N . ARG A 1 840 ? 59.440 3.819 -30.849 1.00 63.34 840 ARG A N 1
ATOM 6653 C CA . ARG A 1 840 ? 59.037 3.818 -29.424 1.00 63.34 840 ARG A CA 1
ATOM 6654 C C . ARG A 1 840 ? 57.743 4.602 -29.189 1.00 63.34 840 ARG A C 1
ATOM 6656 O O . ARG A 1 840 ? 57.595 5.722 -29.672 1.00 63.34 840 ARG A O 1
ATOM 6663 N N . VAL A 1 841 ? 56.822 4.027 -28.411 1.00 64.50 841 VAL A N 1
ATOM 6664 C CA . VAL A 1 841 ? 55.559 4.672 -28.013 1.00 64.50 841 VAL A CA 1
ATOM 6665 C C . VAL A 1 841 ? 55.769 5.387 -26.679 1.00 64.50 841 VAL A C 1
ATOM 6667 O O . VAL A 1 841 ? 55.862 4.736 -25.641 1.00 64.50 841 VAL A O 1
ATOM 6670 N N . VAL A 1 842 ? 55.877 6.718 -26.723 1.00 74.12 842 VAL A N 1
ATOM 6671 C CA . VAL A 1 842 ? 55.953 7.589 -25.538 1.00 74.12 842 VAL A CA 1
ATOM 6672 C C . VAL A 1 842 ? 54.666 8.397 -25.449 1.00 74.12 842 VAL A C 1
ATOM 6674 O O . VAL A 1 842 ? 54.335 9.141 -26.374 1.00 74.12 842 VAL A O 1
ATOM 6677 N N . GLU A 1 843 ? 53.963 8.269 -24.333 1.00 79.31 843 GLU A N 1
ATOM 6678 C CA . GLU A 1 843 ? 52.697 8.946 -24.075 1.00 79.31 843 GLU A CA 1
ATOM 6679 C C . GLU A 1 843 ? 52.865 10.057 -23.039 1.00 79.31 843 GLU A C 1
ATOM 6681 O O . GLU A 1 843 ? 53.635 9.924 -22.089 1.00 79.31 843 GLU A O 1
ATOM 6686 N N . GLU A 1 844 ? 52.152 11.167 -23.228 1.00 83.44 844 GLU A N 1
ATOM 6687 C CA . GLU A 1 844 ? 52.279 12.367 -22.404 1.00 83.44 844 GLU A CA 1
ATOM 6688 C C . GLU A 1 844 ? 50.905 12.826 -21.896 1.00 83.44 844 GLU A C 1
ATOM 6690 O O . GLU A 1 844 ? 50.072 13.289 -22.675 1.00 83.44 844 GLU A O 1
ATOM 6695 N N . CYS A 1 845 ? 50.687 12.766 -20.582 1.00 80.19 845 CYS A N 1
ATOM 6696 C CA . CYS A 1 845 ? 49.477 13.238 -19.914 1.00 80.19 845 CYS A CA 1
ATOM 6697 C C . CYS A 1 845 ? 49.751 14.553 -19.168 1.00 80.19 845 CYS A C 1
ATOM 6699 O O . CYS A 1 845 ? 50.663 14.647 -18.340 1.00 80.19 845 CYS A O 1
ATOM 6701 N N . LYS A 1 846 ? 48.964 15.594 -19.461 1.00 81.62 846 LYS A N 1
ATOM 6702 C CA . LYS A 1 846 ? 49.056 16.907 -18.802 1.00 81.62 846 LYS A CA 1
ATOM 6703 C C . LYS A 1 846 ? 48.083 16.955 -17.629 1.00 81.62 846 LYS A C 1
ATOM 6705 O O . LYS A 1 846 ? 46.881 16.857 -17.842 1.00 81.62 846 LYS A O 1
ATOM 6710 N N . LEU A 1 847 ? 48.598 17.169 -16.422 1.00 80.94 847 LEU A N 1
ATOM 6711 C CA . LEU A 1 847 ? 47.782 17.316 -15.217 1.00 80.94 847 LEU A CA 1
ATOM 6712 C C . LEU A 1 847 ? 47.546 18.800 -14.931 1.00 80.94 847 LEU A C 1
ATOM 6714 O O . LEU A 1 847 ? 48.473 19.620 -14.995 1.00 80.94 847 LEU A O 1
ATOM 6718 N N . LYS A 1 848 ? 46.295 19.143 -14.623 1.00 77.75 848 LYS A N 1
ATOM 6719 C CA . LYS A 1 848 ? 45.873 20.511 -14.303 1.00 77.75 848 LYS A CA 1
ATOM 6720 C C . LYS A 1 848 ? 45.934 20.727 -12.793 1.00 77.75 848 LYS A C 1
ATOM 6722 O O . LYS A 1 848 ? 45.514 19.858 -12.040 1.00 77.75 848 LYS A O 1
ATOM 6727 N N . VAL A 1 849 ? 46.443 21.875 -12.354 1.00 77.81 849 VAL A N 1
ATOM 6728 C CA . VAL A 1 849 ? 46.514 22.239 -10.930 1.00 77.81 849 VAL A CA 1
ATOM 6729 C C . VAL A 1 849 ? 45.434 23.270 -10.624 1.00 77.81 849 VAL A C 1
ATOM 6731 O O . VAL A 1 849 ? 45.289 24.244 -11.362 1.00 77.81 849 VAL A O 1
ATOM 6734 N N . ILE A 1 850 ? 44.672 23.057 -9.553 1.00 77.31 850 ILE A N 1
ATOM 6735 C CA . ILE A 1 850 ? 43.578 23.941 -9.131 1.00 77.31 850 ILE A CA 1
ATOM 6736 C C . ILE A 1 850 ? 43.774 24.310 -7.660 1.00 77.31 850 ILE A C 1
ATOM 6738 O O . ILE A 1 850 ? 43.959 23.427 -6.822 1.00 77.31 850 ILE A O 1
ATOM 6742 N N . TYR A 1 851 ? 43.713 25.607 -7.348 1.00 76.94 851 TYR A N 1
ATOM 6743 C CA . TYR A 1 851 ? 43.654 26.089 -5.967 1.00 76.94 851 TYR A CA 1
ATOM 6744 C C . TYR A 1 851 ? 42.206 26.239 -5.524 1.00 76.94 851 TYR A C 1
ATOM 6746 O O . TYR A 1 851 ? 41.398 26.806 -6.256 1.00 76.94 851 TYR A O 1
ATOM 6754 N N . LEU A 1 852 ? 41.881 25.715 -4.342 1.00 71.56 852 LEU A N 1
ATOM 6755 C CA . LEU A 1 852 ? 40.567 25.912 -3.733 1.00 71.56 852 LEU A CA 1
ATOM 6756 C C . LEU A 1 852 ? 40.659 27.047 -2.700 1.00 71.56 852 LEU A C 1
ATOM 6758 O O . LEU A 1 852 ? 41.598 27.036 -1.894 1.00 71.56 852 LEU A O 1
ATOM 6762 N N . PRO A 1 853 ? 39.730 28.019 -2.714 1.00 59.44 853 PRO A N 1
ATOM 6763 C CA . PRO A 1 853 ? 39.677 29.062 -1.699 1.00 59.44 853 PRO A CA 1
ATOM 6764 C C . PRO A 1 853 ? 39.352 28.474 -0.316 1.00 59.44 853 PRO A C 1
ATOM 6766 O O . PRO A 1 853 ? 38.716 27.419 -0.239 1.00 59.44 853 PRO A O 1
ATOM 6769 N N . PRO A 1 854 ? 39.781 29.125 0.782 1.00 55.19 854 PRO A N 1
ATOM 6770 C CA . PRO A 1 854 ? 39.430 28.681 2.125 1.00 55.19 854 PRO A CA 1
ATOM 6771 C C . PRO A 1 854 ? 37.906 28.752 2.339 1.00 55.19 854 PRO A C 1
ATOM 6773 O O . PRO A 1 854 ? 37.261 29.657 1.801 1.00 55.19 854 PRO A O 1
ATOM 6776 N N . PRO A 1 855 ? 37.318 27.821 3.112 1.00 48.09 855 PRO A N 1
ATOM 6777 C CA . PRO A 1 855 ? 35.891 27.841 3.414 1.00 48.09 855 PRO A CA 1
ATOM 6778 C C . PRO A 1 855 ? 35.526 29.124 4.172 1.00 48.09 855 PRO A C 1
ATOM 6780 O O . PRO A 1 855 ? 36.190 29.486 5.146 1.00 48.09 855 PRO A O 1
ATOM 6783 N N . GLN A 1 856 ? 34.485 29.824 3.715 1.00 43.97 856 GLN A N 1
ATOM 6784 C CA . GLN A 1 856 ? 33.940 30.970 4.442 1.00 43.97 856 GLN A CA 1
ATOM 6785 C C . GLN A 1 856 ? 33.227 30.486 5.716 1.00 43.97 856 GLN A C 1
ATOM 6787 O O . GLN A 1 856 ? 32.557 29.451 5.672 1.00 43.97 856 GLN A O 1
ATOM 6792 N N . PRO A 1 857 ? 33.360 31.199 6.848 1.00 37.66 857 PRO A N 1
ATOM 6793 C CA . PRO A 1 857 ? 32.602 30.874 8.048 1.00 37.66 857 PRO A CA 1
ATOM 6794 C C . PRO A 1 857 ? 31.097 31.105 7.814 1.00 37.66 857 PRO A C 1
ATOM 6796 O O . PRO A 1 857 ? 30.734 31.981 7.025 1.00 37.66 857 PRO A O 1
ATOM 6799 N N . PRO A 1 858 ? 30.219 30.336 8.484 1.00 37.22 858 PRO A N 1
ATOM 6800 C CA . PRO A 1 858 ? 28.775 30.484 8.338 1.00 37.22 858 PRO A CA 1
ATOM 6801 C C . PRO A 1 858 ? 28.311 31.870 8.810 1.00 37.22 858 PRO A C 1
ATOM 6803 O O . PRO A 1 858 ? 28.810 32.397 9.806 1.00 37.22 858 PRO A O 1
ATOM 6806 N N . SER A 1 859 ? 27.361 32.460 8.081 1.00 34.84 859 SER A N 1
ATOM 6807 C CA . SER A 1 859 ? 26.710 33.722 8.451 1.00 34.84 859 SER A CA 1
ATOM 6808 C C . SER A 1 859 ? 25.929 33.587 9.770 1.00 34.84 859 SER A C 1
ATOM 6810 O O . SER A 1 859 ? 25.479 32.484 10.090 1.00 34.84 859 SER A O 1
ATOM 6812 N N . PRO A 1 860 ? 25.755 34.677 10.545 1.00 34.72 860 PRO A N 1
ATOM 6813 C CA . PRO A 1 860 ? 25.144 34.609 11.868 1.00 34.72 860 PRO A CA 1
ATOM 6814 C C . PRO A 1 860 ? 23.654 34.271 11.773 1.00 34.72 860 PRO A C 1
ATOM 6816 O O . PRO A 1 860 ? 22.941 34.797 10.919 1.00 34.72 860 PRO A O 1
ATOM 6819 N N . VAL A 1 861 ? 23.201 33.409 12.679 1.00 37.91 861 VAL A N 1
ATOM 6820 C CA . VAL A 1 861 ? 21.787 33.109 12.937 1.00 37.91 861 VAL A CA 1
ATOM 6821 C C . VAL A 1 861 ? 21.122 34.358 13.546 1.00 37.91 861 VAL A C 1
ATOM 6823 O O . VAL A 1 861 ? 21.753 34.991 14.394 1.00 37.91 861 VAL A O 1
ATOM 6826 N N . PRO A 1 862 ? 19.889 34.740 13.159 1.00 36.03 862 PRO A N 1
ATOM 6827 C CA . PRO A 1 862 ? 19.152 35.791 13.857 1.00 36.03 862 PRO A CA 1
ATOM 6828 C C . PRO A 1 862 ? 18.809 35.337 15.280 1.00 36.03 862 PRO A C 1
ATOM 6830 O O . PRO A 1 862 ? 18.243 34.261 15.465 1.00 36.03 862 PRO A O 1
ATOM 6833 N N . GLU A 1 863 ? 19.172 36.152 16.268 1.00 30.55 863 GLU A N 1
ATOM 6834 C CA . GLU A 1 863 ? 18.861 35.936 17.682 1.00 30.55 863 GLU A CA 1
ATOM 6835 C C . GLU A 1 863 ? 17.343 35.929 17.929 1.00 30.55 863 GLU A C 1
ATOM 6837 O O . GLU A 1 863 ? 16.606 36.789 17.436 1.00 30.55 863 GLU A O 1
ATOM 6842 N N . GLU A 1 864 ? 16.888 34.952 18.714 1.00 33.91 864 GLU A N 1
ATOM 6843 C CA . GLU A 1 864 ? 15.570 34.948 19.349 1.00 33.91 864 GLU A CA 1
ATOM 6844 C C . GLU A 1 864 ? 15.451 36.145 20.314 1.00 33.91 864 GLU A C 1
ATOM 6846 O O . GLU A 1 864 ? 16.397 36.414 21.060 1.00 33.91 864 GLU A O 1
ATOM 6851 N N . PRO A 1 865 ? 14.312 36.860 20.370 1.00 35.69 865 PRO A N 1
ATOM 6852 C CA . PRO A 1 865 ? 14.071 37.820 21.436 1.00 35.69 865 PRO A CA 1
ATOM 6853 C C . PRO A 1 865 ? 13.622 37.096 22.708 1.00 35.69 865 PRO A C 1
ATOM 6855 O O . PRO A 1 865 ? 12.601 36.408 22.723 1.00 35.69 865 PRO A O 1
ATOM 6858 N N . ASP A 1 866 ? 14.401 37.309 23.762 1.00 28.95 866 ASP A N 1
ATOM 6859 C CA . ASP A 1 866 ? 14.212 36.819 25.124 1.00 28.95 866 ASP A CA 1
ATOM 6860 C C . ASP A 1 866 ? 12.911 37.341 25.774 1.00 28.95 866 ASP A C 1
ATOM 6862 O O . ASP A 1 866 ? 12.467 38.472 25.537 1.00 28.95 866 ASP A O 1
ATOM 6866 N N . GLU A 1 867 ? 12.306 36.504 26.617 1.00 35.56 867 GLU A N 1
ATOM 6867 C CA . GLU A 1 867 ? 11.077 36.780 27.363 1.00 35.56 867 GLU A CA 1
ATOM 6868 C C . GLU A 1 867 ? 11.277 37.852 28.451 1.00 35.56 867 GLU A C 1
ATOM 6870 O O . GLU A 1 867 ? 12.206 37.802 29.255 1.00 35.56 867 GLU A O 1
ATOM 6875 N N . GLY A 1 868 ? 10.312 38.771 28.574 1.00 28.88 868 GLY A N 1
ATOM 6876 C CA . GLY A 1 868 ? 10.245 39.694 29.708 1.00 28.88 868 GLY A CA 1
ATOM 6877 C C . GLY A 1 868 ? 8.972 40.546 29.757 1.00 28.88 868 GLY A C 1
ATOM 6878 O O . GLY A 1 868 ? 9.041 41.711 29.405 1.00 28.88 868 GLY A O 1
ATOM 6879 N N . ALA A 1 869 ? 7.851 39.930 30.182 1.00 28.95 869 ALA A N 1
ATOM 6880 C CA . ALA A 1 869 ? 6.650 40.415 30.923 1.00 28.95 869 ALA A CA 1
ATOM 6881 C C . ALA A 1 869 ? 6.170 41.906 30.870 1.00 28.95 869 ALA A C 1
ATOM 6883 O O . ALA A 1 869 ? 6.963 42.809 30.649 1.00 28.95 869 ALA A O 1
ATOM 6884 N N . PRO A 1 870 ? 4.920 42.262 31.281 1.00 35.12 870 PRO A N 1
ATOM 6885 C CA . PRO A 1 870 ? 3.699 41.485 31.525 1.00 35.12 870 PRO A CA 1
ATOM 6886 C C . PRO A 1 870 ? 2.469 41.980 30.713 1.00 35.12 870 PRO A C 1
ATOM 6888 O O . PRO A 1 870 ? 2.372 43.116 30.258 1.00 35.12 870 PRO A O 1
ATOM 6891 N N . SER A 1 871 ? 1.459 41.118 30.617 1.00 34.28 871 SER A N 1
ATOM 6892 C CA . SER A 1 871 ? 0.121 41.381 30.059 1.00 34.28 871 SER A CA 1
ATOM 6893 C C . SER A 1 871 ? -0.669 42.505 30.754 1.00 34.28 871 SER A C 1
ATOM 6895 O O . SER A 1 871 ? -0.638 42.584 31.987 1.00 34.28 871 SER A O 1
ATOM 6897 N N . PRO A 1 872 ? -1.586 43.175 30.025 1.00 29.38 872 PRO A N 1
ATOM 6898 C CA . PRO A 1 872 ? -2.868 43.553 30.612 1.00 29.38 872 PRO A CA 1
ATOM 6899 C C . PRO A 1 872 ? -4.082 43.094 29.780 1.00 29.38 872 PRO A C 1
ATOM 6901 O O . PRO A 1 872 ? -4.283 43.487 28.639 1.00 29.38 872 PRO A O 1
ATOM 6904 N N . LYS A 1 873 ? -4.902 42.265 30.439 1.00 26.33 873 LYS A N 1
ATOM 6905 C CA . LYS A 1 873 ? -6.377 42.288 30.516 1.00 26.33 873 LYS A CA 1
ATOM 6906 C C . LYS A 1 873 ? -7.158 42.806 29.294 1.00 26.33 873 LYS A C 1
ATOM 6908 O O . LYS A 1 873 ? -7.244 44.008 29.075 1.00 26.33 873 LYS A O 1
ATOM 6913 N N . VAL A 1 874 ? -7.926 41.909 28.671 1.00 28.41 874 VAL A N 1
ATOM 6914 C CA . VAL A 1 874 ? -9.133 42.270 27.911 1.00 28.41 874 VAL A CA 1
ATOM 6915 C C . VAL A 1 874 ? -10.348 41.822 28.714 1.00 28.41 874 VAL A C 1
ATOM 6917 O O . VAL A 1 874 ? -10.565 40.633 28.943 1.00 28.41 874 VAL A O 1
ATOM 6920 N N . SER A 1 875 ? -11.108 42.802 29.192 1.00 25.39 875 SER A N 1
ATOM 6921 C CA . SER A 1 875 ? -12.440 42.642 29.762 1.00 25.39 875 SER A CA 1
ATOM 6922 C C . SER A 1 875 ? -13.488 42.741 28.659 1.00 25.39 875 SER A C 1
ATOM 6924 O O . SER A 1 875 ? -13.499 43.710 27.903 1.00 25.39 875 SER A O 1
ATOM 6926 N N . PHE A 1 876 ? -14.396 41.771 28.617 1.00 29.97 876 PHE A N 1
ATOM 6927 C CA . PHE A 1 876 ? -15.645 41.861 27.870 1.00 29.97 876 PHE A CA 1
ATOM 6928 C C . PHE A 1 876 ? -16.637 42.771 28.600 1.00 29.97 876 PHE A C 1
ATOM 6930 O O . PHE A 1 876 ? -16.864 42.577 29.793 1.00 29.97 876 PHE A O 1
ATOM 6937 N N . THR A 1 877 ? -17.302 43.656 27.857 1.00 26.28 877 THR A N 1
ATOM 6938 C CA . THR A 1 877 ? -18.652 44.142 28.174 1.00 26.28 877 THR A CA 1
ATOM 6939 C C . THR A 1 877 ? -19.435 44.370 26.881 1.00 26.28 877 THR A C 1
ATOM 6941 O O . THR A 1 877 ? -19.092 45.249 26.100 1.00 26.28 877 THR A O 1
ATOM 6944 N N . ASP A 1 878 ? -20.418 43.495 26.673 1.00 25.77 878 ASP A N 1
ATOM 6945 C CA . ASP A 1 878 ? -21.858 43.778 26.572 1.00 25.77 878 ASP A CA 1
ATOM 6946 C C . ASP A 1 878 ? -22.419 44.846 25.611 1.00 25.77 878 ASP A C 1
ATOM 6948 O O . ASP A 1 878 ? -21.923 45.964 25.511 1.00 25.77 878 ASP A O 1
ATOM 6952 N N . GLY A 1 879 ? -23.587 44.516 25.041 1.00 25.34 879 GLY A N 1
ATOM 6953 C CA . GLY A 1 879 ? -24.574 45.500 24.576 1.00 25.34 879 GLY A CA 1
ATOM 6954 C C . GLY A 1 879 ? -24.875 45.496 23.080 1.00 25.34 879 GLY A C 1
ATOM 6955 O O . GLY A 1 879 ? -24.103 45.999 22.276 1.00 25.34 879 GLY A O 1
ATOM 6956 N N . GLY A 1 880 ? -26.043 44.964 22.717 1.00 22.42 880 GLY A N 1
ATOM 6957 C CA . GLY A 1 880 ? -26.563 44.907 21.352 1.00 22.42 880 GLY A CA 1
ATOM 6958 C C . GLY A 1 880 ? -27.563 46.008 20.974 1.00 22.42 880 GLY A C 1
ATOM 6959 O O . GLY A 1 880 ? -27.744 46.995 21.676 1.00 22.42 880 GLY A O 1
ATOM 6960 N N . ILE A 1 881 ? -28.292 45.688 19.898 1.00 25.16 881 ILE A N 1
ATOM 6961 C CA . ILE A 1 881 ? -29.602 46.208 19.460 1.00 25.16 881 ILE A CA 1
ATOM 6962 C C . ILE A 1 881 ? -29.592 47.486 18.582 1.00 25.16 881 ILE A C 1
ATOM 6964 O O . ILE A 1 881 ? -29.694 48.602 19.066 1.00 25.16 881 ILE A O 1
ATOM 6968 N N . ASN A 1 882 ? -29.614 47.234 17.261 1.00 23.83 882 ASN A N 1
ATOM 6969 C CA . ASN A 1 882 ? -30.766 47.408 16.344 1.00 23.83 882 ASN A CA 1
ATOM 6970 C C . ASN A 1 882 ? -31.167 48.807 15.807 1.00 23.83 882 ASN A C 1
ATOM 6972 O O . ASN A 1 882 ? -30.967 49.830 16.446 1.00 23.83 882 ASN A O 1
ATOM 6976 N N . VAL A 1 883 ? -31.913 48.739 14.682 1.00 25.50 883 VAL A N 1
ATOM 6977 C CA . VAL A 1 883 ? -32.800 49.735 14.022 1.00 25.50 883 VAL A CA 1
ATOM 6978 C C . VAL A 1 883 ? -32.159 50.438 12.800 1.00 25.50 883 VAL A C 1
ATOM 6980 O O . VAL A 1 883 ? -31.334 51.324 12.951 1.00 25.50 883 VAL A O 1
ATOM 6983 N N . ASN A 1 884 ? -32.404 49.919 11.575 1.00 22.36 884 ASN A N 1
ATOM 6984 C CA . ASN A 1 884 ? -33.400 50.377 10.557 1.00 22.36 884 ASN A CA 1
ATOM 6985 C C . ASN A 1 884 ? -32.923 51.643 9.788 1.00 22.36 884 ASN A C 1
ATOM 6987 O O . ASN A 1 884 ? -32.356 52.534 10.390 1.00 22.36 884 ASN A O 1
ATOM 6991 N N . THR A 1 885 ? -33.079 51.851 8.474 1.00 24.45 885 THR A N 1
ATOM 6992 C CA . THR A 1 885 ? -34.156 51.490 7.537 1.00 24.45 885 THR A CA 1
ATOM 6993 C C . THR A 1 885 ? -33.732 51.797 6.083 1.00 24.45 885 THR A C 1
ATOM 6995 O O . THR A 1 885 ? -33.053 52.782 5.827 1.00 24.45 885 THR A O 1
ATOM 6998 N N . LYS A 1 886 ? -34.232 50.962 5.161 1.00 25.17 886 LYS A N 1
ATOM 6999 C CA . LYS A 1 886 ? -34.588 51.137 3.730 1.00 25.17 886 LYS A CA 1
ATOM 7000 C C . LYS A 1 886 ? -34.378 52.503 3.037 1.00 25.17 886 LYS A C 1
ATOM 7002 O O . LYS A 1 886 ? -34.922 53.505 3.486 1.00 25.17 886 LYS A O 1
ATOM 7007 N N . THR A 1 887 ? -33.877 52.472 1.795 1.00 25.16 887 THR A N 1
ATOM 7008 C CA . THR A 1 887 ? -34.668 52.734 0.558 1.00 25.16 887 THR A CA 1
ATOM 7009 C C . THR A 1 887 ? -33.860 52.421 -0.711 1.00 25.16 887 THR A C 1
ATOM 7011 O O . THR A 1 887 ? -32.650 52.618 -0.750 1.00 25.16 887 THR A O 1
ATOM 7014 N N . SER A 1 888 ? -34.543 51.867 -1.717 1.00 24.45 888 SER A N 1
ATOM 7015 C CA . SER A 1 888 ? -34.039 51.537 -3.052 1.00 24.45 888 SER A CA 1
ATOM 7016 C C . SER A 1 888 ? -34.230 52.710 -4.018 1.00 24.45 888 SER A C 1
ATOM 7018 O O . SER A 1 888 ? -35.233 53.411 -3.932 1.00 24.45 888 SER A O 1
ATOM 7020 N N . ASP A 1 889 ? -33.271 52.909 -4.925 1.00 24.56 889 ASP A N 1
ATOM 7021 C CA . ASP A 1 889 ? -33.420 52.752 -6.386 1.00 24.56 889 ASP A CA 1
ATOM 7022 C C . ASP A 1 889 ? -32.585 53.738 -7.223 1.00 24.56 889 ASP A C 1
ATOM 7024 O O . ASP A 1 889 ? -32.685 54.951 -7.093 1.00 24.56 889 ASP A O 1
ATOM 7028 N N . GLN A 1 890 ? -31.833 53.123 -8.147 1.00 24.92 890 GLN A N 1
ATOM 7029 C CA . GLN A 1 890 ? -31.344 53.599 -9.449 1.00 24.92 890 GLN A CA 1
ATOM 7030 C C . GLN A 1 890 ? -30.422 54.830 -9.512 1.00 24.92 890 GLN A C 1
ATOM 7032 O O . GLN A 1 890 ? -30.860 55.952 -9.332 1.00 24.92 890 GLN A O 1
ATOM 7037 N N . VAL A 1 891 ? -29.174 54.625 -9.963 1.00 23.98 891 VAL A N 1
ATOM 7038 C CA . VAL A 1 891 ? -28.672 55.043 -11.295 1.00 23.98 891 VAL A CA 1
ATOM 7039 C C . VAL A 1 891 ? -27.346 54.311 -11.574 1.00 23.98 891 VAL A C 1
ATOM 7041 O O . VAL A 1 891 ? -26.515 54.110 -10.697 1.00 23.98 891 VAL A O 1
ATOM 7044 N N . SER A 1 892 ? -27.188 53.845 -12.812 1.00 24.53 892 SER A N 1
ATOM 7045 C CA . SER A 1 892 ? -26.033 53.096 -13.316 1.00 24.53 892 SER A CA 1
ATOM 7046 C C . SER A 1 892 ? -24.802 53.967 -13.609 1.00 24.53 892 SER A C 1
ATOM 7048 O O . SER A 1 892 ? -24.946 55.118 -14.004 1.00 24.53 892 SER A O 1
ATOM 7050 N N . ARG A 1 893 ? -23.633 53.300 -13.614 1.00 25.84 893 ARG A N 1
ATOM 7051 C CA . ARG A 1 893 ? -22.319 53.686 -14.184 1.00 25.84 893 ARG A CA 1
ATOM 7052 C C . ARG A 1 893 ? -21.503 54.724 -13.404 1.00 25.84 893 ARG A C 1
ATOM 7054 O O . ARG A 1 893 ? -21.704 55.913 -13.583 1.00 25.84 893 ARG A O 1
ATOM 7061 N N . GLN A 1 894 ? -20.444 54.255 -12.739 1.00 23.09 894 GLN A N 1
ATOM 7062 C CA . GLN A 1 894 ? -19.054 54.573 -13.109 1.00 23.09 894 GLN A CA 1
ATOM 7063 C C . GLN A 1 894 ? -18.071 53.786 -12.229 1.00 23.09 894 GLN A C 1
ATOM 7065 O O . GLN A 1 894 ? -18.102 53.865 -11.007 1.00 23.09 894 GLN A O 1
ATOM 7070 N N . TYR A 1 895 ? -17.213 53.008 -12.890 1.00 27.28 895 TYR A N 1
ATOM 7071 C CA . TYR A 1 895 ? -15.894 52.643 -12.382 1.00 27.28 895 TYR A CA 1
ATOM 7072 C C . TYR A 1 895 ? -15.065 53.928 -12.229 1.00 27.28 895 TYR A C 1
ATOM 7074 O O . TYR A 1 895 ? -15.118 54.751 -13.144 1.00 27.28 895 TYR A O 1
ATOM 7082 N N . VAL A 1 896 ? -14.321 54.066 -11.124 1.00 29.22 896 VAL A N 1
ATOM 7083 C CA . VAL A 1 896 ? -12.885 54.433 -11.048 1.00 29.22 896 VAL A CA 1
ATOM 7084 C C . VAL A 1 896 ? -12.494 54.736 -9.586 1.00 29.22 896 VAL A C 1
ATOM 7086 O O . VAL A 1 896 ? -13.068 55.608 -8.942 1.00 29.22 896 VAL A O 1
ATOM 7089 N N . ASP A 1 897 ? -11.533 53.934 -9.122 1.00 29.59 897 ASP A N 1
ATOM 7090 C CA . ASP A 1 897 ? -10.375 54.177 -8.250 1.00 29.59 897 ASP A CA 1
ATOM 7091 C C . ASP A 1 897 ? -10.472 54.951 -6.923 1.00 29.59 897 ASP A C 1
ATOM 7093 O O . ASP A 1 897 ? -10.676 56.159 -6.863 1.00 29.59 897 ASP A O 1
ATOM 7097 N N . SER A 1 898 ? -10.078 54.245 -5.857 1.00 29.62 898 SER A N 1
ATOM 7098 C CA . SER A 1 898 ? -9.223 54.789 -4.799 1.00 29.62 898 SER A CA 1
ATOM 7099 C C . SER A 1 898 ? -7.756 54.498 -5.159 1.00 29.62 898 SER A C 1
ATOM 7101 O O . SER A 1 898 ? -7.173 53.501 -4.723 1.00 29.62 898 SER A O 1
ATOM 7103 N N . ASP A 1 899 ? -7.204 55.353 -6.018 1.00 38.91 899 ASP A N 1
ATOM 7104 C CA . ASP A 1 899 ? -5.784 55.480 -6.356 1.00 38.91 899 ASP A CA 1
ATOM 7105 C C . ASP A 1 899 ? -5.160 56.421 -5.310 1.00 38.91 899 ASP A C 1
ATOM 7107 O O . ASP A 1 899 ? -5.327 57.630 -5.410 1.00 38.91 899 ASP A O 1
ATOM 7111 N N . ASP A 1 900 ? -4.476 55.898 -4.288 1.00 38.94 900 ASP A N 1
ATOM 7112 C CA . ASP A 1 900 ? -3.619 56.761 -3.444 1.00 38.94 900 ASP A CA 1
ATOM 7113 C C . ASP A 1 900 ? -2.287 56.119 -3.018 1.00 38.94 900 ASP A C 1
ATOM 7115 O O . ASP A 1 900 ? -1.366 56.822 -2.631 1.00 38.94 900 ASP A O 1
ATOM 7119 N N . ASN A 1 901 ? -2.100 54.807 -3.231 1.00 41.69 901 ASN A N 1
ATOM 7120 C CA . ASN A 1 901 ? -0.775 54.163 -3.147 1.00 41.69 901 ASN A CA 1
ATOM 7121 C C . ASN A 1 901 ? -0.128 53.905 -4.522 1.00 41.69 901 ASN A C 1
ATOM 7123 O O . ASN A 1 901 ? 1.016 53.456 -4.591 1.00 41.69 901 ASN A O 1
ATOM 7127 N N . SER A 1 902 ? -0.833 54.172 -5.629 1.00 47.06 902 SER A N 1
ATOM 7128 C CA . SER A 1 902 ? -0.285 53.988 -6.982 1.00 47.06 902 SER A CA 1
ATOM 7129 C C . SER A 1 902 ? 0.318 55.267 -7.572 1.00 47.06 902 SER A C 1
ATOM 7131 O O . SER A 1 902 ? 1.122 55.172 -8.495 1.00 47.06 902 SER A O 1
ATOM 7133 N N . SER A 1 903 ? 0.025 56.453 -7.020 1.00 46.94 903 SER A N 1
ATOM 7134 C CA . SER A 1 903 ? 0.548 57.724 -7.542 1.00 46.94 903 SER A CA 1
ATOM 7135 C C . SER A 1 903 ? 2.044 57.900 -7.253 1.00 46.94 903 SER A C 1
ATOM 7137 O O . SER A 1 903 ? 2.797 58.240 -8.165 1.00 46.94 903 SER A O 1
ATOM 7139 N N . GLU A 1 904 ? 2.513 57.560 -6.047 1.00 49.56 904 GLU A N 1
ATOM 7140 C CA . GLU A 1 904 ? 3.945 57.564 -5.717 1.00 49.56 904 GLU A CA 1
ATOM 7141 C C . GLU A 1 904 ? 4.702 56.465 -6.467 1.00 49.56 904 GLU A C 1
ATOM 7143 O O . GLU A 1 904 ? 5.759 56.730 -7.034 1.00 49.56 904 GLU A O 1
ATOM 7148 N N . ALA A 1 905 ? 4.133 55.259 -6.572 1.00 47.97 905 ALA A N 1
ATOM 7149 C CA . ALA A 1 905 ? 4.756 54.163 -7.310 1.00 47.97 905 ALA A CA 1
ATOM 7150 C C . ALA A 1 905 ? 4.827 54.445 -8.822 1.00 47.97 905 ALA A C 1
ATOM 7152 O O . ALA A 1 905 ? 5.857 54.198 -9.446 1.00 47.97 905 ALA A O 1
ATOM 7153 N N . ARG A 1 906 ? 3.774 55.013 -9.428 1.00 54.25 906 ARG A N 1
ATOM 7154 C CA . ARG A 1 906 ? 3.769 55.410 -10.848 1.00 54.25 906 ARG A CA 1
ATOM 7155 C C . ARG A 1 906 ? 4.660 56.625 -11.105 1.00 54.25 906 ARG A C 1
ATOM 7157 O O . ARG A 1 906 ? 5.316 56.654 -12.141 1.00 54.25 906 ARG A O 1
ATOM 7164 N N . SER A 1 907 ? 4.739 57.577 -10.172 1.00 59.12 907 SER A N 1
ATOM 7165 C CA . SER A 1 907 ? 5.676 58.709 -10.232 1.00 59.12 907 SER A CA 1
ATOM 7166 C C . SER A 1 907 ? 7.129 58.227 -10.205 1.00 59.12 907 SER A C 1
ATOM 7168 O O . SER A 1 907 ? 7.922 58.603 -11.068 1.00 59.12 907 SER A O 1
ATOM 7170 N N . LEU A 1 908 ? 7.452 57.302 -9.294 1.00 57.44 908 LEU A N 1
ATOM 7171 C CA . LEU A 1 908 ? 8.786 56.719 -9.172 1.00 57.44 908 LEU A CA 1
ATOM 7172 C C . LEU A 1 908 ? 9.144 55.863 -10.396 1.00 57.44 908 LEU A C 1
ATOM 7174 O O . LEU A 1 908 ? 10.248 55.964 -10.923 1.00 57.44 908 LEU A O 1
ATOM 7178 N N . ILE A 1 909 ? 8.199 55.065 -10.905 1.00 61.59 909 ILE A N 1
ATOM 7179 C CA . ILE A 1 909 ? 8.397 54.274 -12.128 1.00 61.59 909 ILE A CA 1
ATOM 7180 C C . ILE A 1 909 ? 8.565 55.190 -13.345 1.00 61.59 909 ILE A C 1
ATOM 7182 O O . ILE A 1 909 ? 9.412 54.905 -14.191 1.00 61.59 909 ILE A O 1
ATOM 7186 N N . SER A 1 910 ? 7.819 56.295 -13.440 1.00 64.69 910 SER A N 1
ATOM 7187 C CA . SER A 1 910 ? 7.979 57.270 -14.524 1.00 64.69 910 SER A CA 1
ATOM 7188 C C . SER A 1 910 ? 9.345 57.950 -14.456 1.00 64.69 910 SER A C 1
ATOM 7190 O O . SER A 1 910 ? 10.042 57.975 -15.466 1.00 64.69 910 SER A O 1
ATOM 7192 N N . GLN A 1 911 ? 9.784 58.399 -13.274 1.00 63.03 911 GLN A N 1
ATOM 7193 C CA . GLN A 1 911 ? 11.118 58.983 -13.087 1.00 63.03 911 GLN A CA 1
ATOM 7194 C C . GLN A 1 911 ? 12.234 57.996 -13.445 1.00 63.03 911 GLN A C 1
ATOM 7196 O O . GLN A 1 911 ? 13.132 58.344 -14.207 1.00 63.03 911 GLN A O 1
ATOM 7201 N N . LEU A 1 912 ? 12.146 56.744 -12.987 1.00 58.16 912 LEU A N 1
ATOM 7202 C CA . LEU A 1 912 ? 13.134 55.709 -13.309 1.00 58.16 912 LEU A CA 1
ATOM 7203 C C . LEU A 1 912 ? 13.123 55.335 -14.799 1.00 58.16 912 LEU A C 1
ATOM 7205 O O . LEU A 1 912 ? 14.160 54.999 -15.375 1.00 58.16 912 LEU A O 1
ATOM 7209 N N . THR A 1 913 ? 11.961 55.406 -15.449 1.00 64.44 913 THR A N 1
ATOM 7210 C CA . THR A 1 913 ? 11.834 55.142 -16.888 1.00 64.44 913 THR A CA 1
ATOM 7211 C C . THR A 1 913 ? 12.412 56.291 -17.714 1.00 64.44 913 THR A C 1
ATOM 7213 O O . THR A 1 913 ? 13.108 56.036 -18.699 1.00 64.44 913 THR A O 1
ATOM 7216 N N . ASP A 1 914 ? 12.206 57.537 -17.293 1.00 68.75 914 ASP A N 1
ATOM 7217 C CA . ASP A 1 914 ? 12.772 58.721 -17.940 1.00 68.75 914 ASP A CA 1
ATOM 7218 C C . ASP A 1 914 ? 14.294 58.796 -17.752 1.00 68.75 914 ASP A C 1
ATOM 7220 O O . ASP A 1 914 ? 15.017 59.049 -18.719 1.00 68.75 914 ASP A O 1
ATOM 7224 N N . GLU A 1 915 ? 14.812 58.457 -16.567 1.00 65.69 915 GLU A N 1
ATOM 7225 C CA . GLU A 1 915 ? 16.256 58.348 -16.314 1.00 65.69 915 GLU A CA 1
ATOM 7226 C C . GLU A 1 915 ? 16.901 57.225 -17.132 1.00 65.69 915 GLU A C 1
ATOM 7228 O O . GLU A 1 915 ? 17.958 57.419 -17.744 1.00 65.69 915 GLU A O 1
ATOM 7233 N N . LYS A 1 916 ? 16.239 56.066 -17.237 1.00 65.69 916 LYS A N 1
ATOM 7234 C CA . LYS A 1 916 ? 16.687 54.971 -18.105 1.00 65.69 916 LYS A CA 1
ATOM 7235 C C . LYS A 1 916 ? 16.715 55.399 -19.570 1.00 65.69 916 LYS A C 1
ATOM 7237 O O . LYS A 1 916 ? 17.681 55.103 -20.276 1.00 65.69 916 LYS A O 1
ATOM 7242 N N . ASN A 1 917 ? 15.684 56.095 -20.041 1.00 64.44 917 ASN A N 1
ATOM 7243 C CA . ASN A 1 917 ? 15.615 56.558 -21.423 1.00 64.44 917 ASN A CA 1
ATOM 7244 C C . ASN A 1 917 ? 16.679 57.627 -21.712 1.00 64.44 917 ASN A C 1
ATOM 7246 O O . ASN A 1 917 ? 17.339 57.543 -22.750 1.00 64.44 917 ASN A O 1
ATOM 7250 N N . ALA A 1 918 ? 16.938 58.550 -20.780 1.00 68.50 918 ALA A N 1
ATOM 7251 C CA . ALA A 1 918 ? 18.027 59.521 -20.875 1.00 68.50 918 ALA A CA 1
ATOM 7252 C C . ALA A 1 918 ? 19.407 58.835 -20.914 1.00 68.50 918 ALA A C 1
ATOM 7254 O O . ALA A 1 918 ? 20.240 59.165 -21.764 1.00 68.50 918 ALA A O 1
ATOM 7255 N N . ALA A 1 919 ? 19.630 57.813 -20.081 1.00 57.84 919 ALA A N 1
ATOM 7256 C CA . ALA A 1 919 ? 20.869 57.034 -20.068 1.00 57.84 919 ALA A CA 1
ATOM 7257 C C . ALA A 1 919 ? 21.084 56.245 -21.373 1.00 57.84 919 ALA A C 1
ATOM 7259 O O . ALA A 1 919 ? 22.197 56.198 -21.904 1.00 57.84 919 ALA A O 1
ATOM 7260 N N . VAL A 1 920 ? 20.020 55.671 -21.944 1.00 63.22 920 VAL A N 1
ATOM 7261 C CA . VAL A 1 920 ? 20.069 54.989 -23.248 1.00 63.22 920 VAL A CA 1
ATOM 7262 C C . VAL A 1 920 ? 20.343 55.985 -24.377 1.00 63.22 920 VAL A C 1
ATOM 7264 O O . VAL A 1 920 ? 21.152 55.703 -25.265 1.00 63.22 920 VAL A O 1
ATOM 7267 N N . GLN A 1 921 ? 19.736 57.171 -24.338 1.00 64.44 921 GLN A N 1
ATOM 7268 C CA . GLN A 1 921 ? 19.974 58.219 -25.329 1.00 64.44 921 GLN A CA 1
ATOM 7269 C C . GLN A 1 921 ? 21.418 58.743 -25.255 1.00 64.44 921 GLN A C 1
ATOM 7271 O O . GLN A 1 921 ? 22.063 58.931 -26.289 1.00 64.44 921 GLN A O 1
ATOM 7276 N N . GLN A 1 922 ? 21.971 58.876 -24.048 1.00 58.56 922 GLN A N 1
ATOM 7277 C CA . GLN A 1 922 ? 23.365 59.259 -23.826 1.00 58.56 922 GLN A CA 1
ATOM 7278 C C . GLN A 1 922 ? 24.349 58.158 -24.245 1.00 58.56 922 GLN A C 1
ATOM 7280 O O . GLN A 1 922 ? 25.361 58.453 -24.881 1.00 58.56 922 GLN A O 1
ATOM 7285 N N . SER A 1 923 ? 24.023 56.885 -24.004 1.00 54.91 923 SER A N 1
ATOM 7286 C CA . SER A 1 923 ? 24.796 55.737 -24.498 1.00 54.91 923 SER A CA 1
ATOM 7287 C C . SER A 1 923 ? 24.824 55.688 -26.029 1.00 54.91 923 SER A C 1
ATOM 7289 O O . SER A 1 923 ? 25.881 55.510 -26.636 1.00 54.91 923 SER A O 1
ATOM 7291 N N . ASN A 1 924 ? 23.685 55.941 -26.679 1.00 58.69 924 ASN A N 1
ATOM 7292 C CA . ASN A 1 924 ? 23.599 56.003 -28.136 1.00 58.69 924 ASN A CA 1
ATOM 7293 C C . ASN A 1 924 ? 24.359 57.206 -28.717 1.00 58.69 924 ASN A C 1
ATOM 7295 O O . ASN A 1 924 ? 25.003 57.061 -29.757 1.00 58.69 924 ASN A O 1
ATOM 7299 N N . LYS A 1 925 ? 24.365 58.356 -28.028 1.00 65.50 925 LYS A N 1
ATOM 7300 C CA . LYS A 1 925 ? 25.169 59.529 -28.408 1.00 65.50 925 LYS A CA 1
ATOM 7301 C C . LYS A 1 925 ? 26.673 59.249 -28.305 1.00 65.50 925 LYS A C 1
ATOM 7303 O O . LYS A 1 925 ? 27.402 59.508 -29.257 1.00 65.50 925 LYS A O 1
ATOM 7308 N N . ILE A 1 926 ? 27.122 58.612 -27.220 1.00 59.53 926 ILE A N 1
ATOM 7309 C CA . ILE A 1 926 ? 28.519 58.170 -27.045 1.00 59.53 926 ILE A CA 1
ATOM 7310 C C . ILE A 1 926 ? 28.902 57.138 -28.114 1.00 59.53 926 ILE A C 1
ATOM 7312 O O . ILE A 1 926 ? 30.015 57.153 -28.639 1.00 59.53 926 ILE A O 1
ATOM 7316 N N . ARG A 1 927 ? 27.972 56.256 -28.497 1.00 55.16 927 ARG A N 1
ATOM 7317 C CA . ARG A 1 927 ? 28.193 55.260 -29.551 1.00 55.16 927 ARG A CA 1
ATOM 7318 C C . ARG A 1 927 ? 28.308 55.897 -30.939 1.00 55.16 927 ARG A C 1
ATOM 7320 O O . ARG A 1 927 ? 29.143 55.457 -31.726 1.00 55.16 927 ARG A O 1
ATOM 7327 N N . GLN A 1 928 ? 27.528 56.941 -31.225 1.00 58.84 928 GLN A N 1
ATOM 7328 C CA . GLN A 1 928 ? 27.655 57.735 -32.452 1.00 58.84 928 GLN A CA 1
ATOM 7329 C C . GLN A 1 928 ? 28.959 58.551 -32.481 1.00 58.84 928 GLN A C 1
ATOM 7331 O O . GLN A 1 928 ? 29.630 58.576 -33.511 1.00 58.84 928 GLN A O 1
ATOM 7336 N N . GLU A 1 929 ? 29.383 59.137 -31.358 1.00 59.22 929 GLU A N 1
ATOM 7337 C CA . GLU A 1 929 ? 30.678 59.829 -31.254 1.00 59.22 929 GLU A CA 1
ATOM 7338 C C . GLU A 1 929 ? 31.865 58.860 -31.395 1.00 59.22 929 GLU A C 1
ATOM 7340 O O . GLU A 1 929 ? 32.826 59.161 -32.103 1.00 59.22 929 GLU A O 1
ATOM 7345 N N . MET A 1 930 ? 31.770 57.644 -30.846 1.00 51.59 930 MET A N 1
ATOM 7346 C CA . MET A 1 930 ? 32.751 56.575 -31.078 1.00 51.59 930 MET A CA 1
ATOM 7347 C C . MET A 1 930 ? 32.825 56.147 -32.548 1.00 51.59 930 MET A C 1
ATOM 7349 O O . MET A 1 930 ? 33.918 55.869 -33.045 1.00 51.59 930 MET A O 1
ATOM 7353 N N . GLN A 1 931 ? 31.694 56.121 -33.262 1.00 52.22 931 GLN A N 1
ATOM 7354 C CA . GLN A 1 931 ? 31.655 55.826 -34.700 1.00 52.22 931 GLN A CA 1
ATOM 7355 C C . GLN A 1 931 ? 32.246 56.961 -35.551 1.00 52.22 931 GLN A C 1
ATOM 7357 O O . GLN A 1 931 ? 32.883 56.692 -36.571 1.00 52.22 931 GLN A O 1
ATOM 7362 N N . LEU A 1 932 ? 32.105 58.220 -35.122 1.00 54.75 932 LEU A N 1
ATOM 7363 C CA . LEU A 1 932 ? 32.767 59.367 -35.754 1.00 54.75 932 LEU A CA 1
ATOM 7364 C C . LEU A 1 932 ? 34.285 59.358 -35.505 1.00 54.75 932 LEU A C 1
ATOM 7366 O O . LEU A 1 932 ? 35.053 59.604 -36.435 1.00 54.75 932 LEU A O 1
ATOM 7370 N N . LEU A 1 933 ? 34.728 58.973 -34.303 1.00 50.53 933 LEU A N 1
ATOM 7371 C CA . LEU A 1 933 ? 36.150 58.823 -33.961 1.00 50.53 933 LEU A CA 1
ATOM 7372 C C . LEU A 1 933 ? 36.825 57.662 -34.708 1.00 50.53 933 LEU A C 1
ATOM 7374 O O . LEU A 1 933 ? 37.984 57.777 -35.099 1.00 50.53 933 LEU A O 1
ATOM 7378 N N . THR A 1 934 ? 36.102 56.572 -34.990 1.00 51.72 934 THR A N 1
ATOM 7379 C CA . THR A 1 934 ? 36.628 55.464 -35.814 1.00 51.72 934 THR A CA 1
ATOM 7380 C C . THR A 1 934 ? 36.620 55.770 -37.313 1.00 51.72 934 THR A C 1
ATOM 7382 O O . THR A 1 934 ? 37.486 55.271 -38.030 1.00 51.72 934 THR A O 1
ATOM 7385 N N . ARG A 1 935 ? 35.719 56.634 -37.807 1.00 46.94 935 ARG A N 1
ATOM 7386 C CA . ARG A 1 935 ? 35.730 57.098 -39.210 1.00 46.94 935 ARG A CA 1
ATOM 7387 C C . ARG A 1 935 ? 36.779 58.177 -39.503 1.00 46.94 935 ARG A C 1
ATOM 7389 O O . ARG A 1 935 ? 37.205 58.287 -40.649 1.00 46.94 935 ARG A O 1
ATOM 7396 N N . GLY A 1 936 ? 37.232 58.929 -38.496 1.00 46.62 936 GLY A N 1
ATOM 7397 C CA . GLY A 1 936 ? 38.299 59.931 -38.634 1.00 46.62 936 GLY A CA 1
ATOM 7398 C C . GLY A 1 936 ? 39.721 59.360 -38.739 1.00 46.62 936 GLY A C 1
ATOM 7399 O O . GLY A 1 936 ? 40.625 60.060 -39.183 1.00 46.62 936 GLY A O 1
ATOM 7400 N N . GLY A 1 937 ? 39.930 58.087 -38.384 1.00 47.12 937 GLY A N 1
ATOM 7401 C CA . GLY A 1 937 ? 41.260 57.463 -38.314 1.00 47.12 937 GLY A CA 1
ATOM 7402 C C . GLY A 1 937 ? 41.863 56.988 -39.641 1.00 47.12 937 GLY A C 1
ATOM 7403 O O . GLY A 1 937 ? 42.964 56.448 -39.632 1.00 47.12 937 GLY A O 1
ATOM 7404 N N . ASN A 1 938 ? 41.174 57.166 -40.775 1.00 44.44 938 ASN A N 1
ATOM 7405 C CA . ASN A 1 938 ? 41.581 56.570 -42.055 1.00 44.44 938 ASN A CA 1
ATOM 7406 C C . ASN A 1 938 ? 42.180 57.543 -43.083 1.00 44.44 938 ASN A C 1
ATOM 7408 O O . ASN A 1 938 ? 42.278 57.193 -44.255 1.00 44.44 938 ASN A O 1
ATOM 7412 N N . ASN A 1 939 ? 42.629 58.736 -42.677 1.00 40.06 939 ASN A N 1
ATOM 7413 C CA . ASN A 1 939 ? 43.360 59.630 -43.578 1.00 40.06 939 ASN A CA 1
ATOM 7414 C C . ASN A 1 939 ? 44.642 60.209 -42.952 1.00 40.06 939 ASN A C 1
ATOM 7416 O O . ASN A 1 939 ? 44.583 61.024 -42.041 1.00 40.06 939 ASN A O 1
ATOM 7420 N N . LYS A 1 940 ? 45.765 59.856 -43.599 1.00 37.50 940 LYS A N 1
ATOM 7421 C CA . LYS A 1 940 ? 47.082 60.526 -43.655 1.00 37.50 940 LYS A CA 1
ATOM 7422 C C . LYS A 1 940 ? 48.077 60.345 -42.492 1.00 37.50 940 LYS A C 1
ATOM 7424 O O . LYS A 1 940 ? 48.015 60.987 -41.458 1.00 37.50 940 LYS A O 1
ATOM 7429 N N . SER A 1 941 ? 49.061 59.488 -42.782 1.00 45.03 941 SER A N 1
ATOM 7430 C CA . SER A 1 941 ? 50.521 59.714 -42.752 1.00 45.03 941 SER A CA 1
ATOM 7431 C C . SER A 1 941 ? 51.144 60.770 -41.816 1.00 45.03 941 SER A C 1
ATOM 7433 O O . SER A 1 941 ? 50.885 61.959 -41.959 1.00 45.03 941 SER A O 1
ATOM 7435 N N . GLN A 1 942 ? 52.172 60.288 -41.100 1.00 41.06 942 GLN A N 1
ATOM 7436 C CA . GLN A 1 942 ? 53.315 60.978 -40.474 1.00 41.06 942 GLN A CA 1
ATOM 7437 C C . GLN A 1 942 ? 53.093 61.743 -39.156 1.00 41.06 942 GLN A C 1
ATOM 7439 O O . GLN A 1 942 ? 52.447 62.778 -39.113 1.00 41.06 942 GLN A O 1
ATOM 7444 N N . GLY A 1 943 ? 53.819 61.281 -38.127 1.00 34.94 943 GLY A N 1
ATOM 7445 C CA . GLY A 1 943 ? 54.358 62.119 -37.049 1.00 34.94 943 GLY A CA 1
ATOM 7446 C C . GLY A 1 943 ? 53.505 62.259 -35.785 1.00 34.94 943 GLY A C 1
ATOM 7447 O O . GLY A 1 943 ? 52.520 62.973 -35.786 1.00 34.94 943 GLY A O 1
ATOM 7448 N N . GLY A 1 944 ? 53.968 61.619 -34.702 1.00 40.59 944 GLY A N 1
ATOM 7449 C CA . GLY A 1 944 ? 53.865 62.044 -33.294 1.00 40.59 944 GLY A CA 1
ATOM 7450 C C . GLY A 1 944 ? 52.548 62.619 -32.747 1.00 40.59 944 GLY A C 1
ATOM 7451 O O . GLY A 1 944 ? 52.195 63.756 -33.024 1.00 40.59 944 GLY A O 1
ATOM 7452 N N . GLY A 1 945 ? 51.930 61.900 -31.803 1.00 35.66 945 GLY A N 1
ATOM 7453 C CA . GLY A 1 945 ? 50.930 62.462 -30.885 1.00 35.66 945 GLY A CA 1
ATOM 7454 C C . GLY A 1 945 ? 49.919 61.423 -30.416 1.00 35.66 945 GLY A C 1
ATOM 7455 O O . GLY A 1 945 ? 48.952 61.135 -31.111 1.00 35.66 945 GLY A O 1
ATOM 7456 N N . GLY A 1 946 ? 50.157 60.825 -29.247 1.00 47.53 946 GLY A N 1
ATOM 7457 C CA . GLY A 1 946 ? 49.270 59.823 -28.664 1.00 47.53 946 GLY A CA 1
ATOM 7458 C C . GLY A 1 946 ? 47.942 60.414 -28.190 1.00 47.53 946 GLY A C 1
ATOM 7459 O O . GLY A 1 946 ? 47.922 61.367 -27.417 1.00 47.53 946 GLY A O 1
ATOM 7460 N N . VAL A 1 947 ? 46.838 59.773 -28.570 1.00 42.91 947 VAL A N 1
ATOM 7461 C CA . VAL A 1 947 ? 45.606 59.811 -27.777 1.00 42.91 947 VAL A CA 1
ATOM 7462 C C . VAL A 1 947 ? 45.686 58.622 -26.824 1.00 42.91 947 VAL A C 1
ATOM 7464 O O . VAL A 1 947 ? 45.730 57.467 -27.242 1.00 42.91 947 VAL A O 1
ATOM 7467 N N . SER A 1 948 ? 45.853 58.931 -25.539 1.00 47.16 948 SER A N 1
ATOM 7468 C CA . SER A 1 948 ? 46.255 57.988 -24.497 1.00 47.16 948 SER A CA 1
ATOM 7469 C C . SER A 1 948 ? 45.279 56.817 -24.347 1.00 47.16 948 SER A C 1
ATOM 7471 O O . SER A 1 948 ? 44.085 57.006 -24.119 1.00 47.16 948 SER A O 1
ATOM 7473 N N . PHE A 1 949 ? 45.827 55.599 -24.382 1.00 50.19 949 PHE A N 1
ATOM 7474 C CA . PHE A 1 949 ? 45.173 54.316 -24.082 1.00 50.19 949 PHE A CA 1
ATOM 7475 C C . PHE A 1 949 ? 44.419 54.327 -22.731 1.00 50.19 949 PHE A C 1
ATOM 7477 O O . PHE A 1 949 ? 43.472 53.572 -22.524 1.00 50.19 949 PHE A O 1
ATOM 7484 N N . ILE A 1 950 ? 44.785 55.253 -21.837 1.00 49.03 950 ILE A N 1
ATOM 7485 C CA . ILE A 1 950 ? 44.126 55.510 -20.551 1.00 49.03 950 ILE A CA 1
ATOM 7486 C C . ILE A 1 950 ? 42.683 56.010 -20.735 1.00 49.03 950 ILE A C 1
ATOM 7488 O O . ILE A 1 950 ? 41.817 55.641 -19.949 1.00 49.03 950 ILE A O 1
ATOM 7492 N N . VAL A 1 951 ? 42.381 56.777 -21.788 1.00 48.78 951 VAL A N 1
ATOM 7493 C CA . VAL A 1 951 ? 41.022 57.297 -22.041 1.00 48.78 951 VAL A CA 1
ATOM 7494 C C . VAL A 1 951 ? 40.082 56.181 -22.506 1.00 48.78 951 VAL A C 1
ATOM 7496 O O . VAL A 1 951 ? 38.927 56.129 -22.093 1.00 48.78 951 VAL A O 1
ATOM 7499 N N . VAL A 1 952 ? 40.591 55.226 -23.290 1.00 53.69 952 VAL A N 1
ATOM 7500 C CA . VAL A 1 952 ? 39.824 54.054 -23.748 1.00 53.69 952 VAL A CA 1
ATOM 7501 C C . VAL A 1 952 ? 39.525 53.105 -22.583 1.00 53.69 952 VAL A C 1
ATOM 7503 O O . VAL A 1 952 ? 38.415 52.589 -22.473 1.00 53.69 952 VAL A O 1
ATOM 7506 N N . ILE A 1 953 ? 40.483 52.927 -21.669 1.00 52.91 953 ILE A N 1
ATOM 7507 C CA . ILE A 1 953 ? 40.292 52.119 -20.457 1.00 52.91 953 ILE A CA 1
ATOM 7508 C C . ILE A 1 953 ? 39.333 52.812 -19.478 1.00 52.91 953 ILE A C 1
ATOM 7510 O O . ILE A 1 953 ? 38.452 52.153 -18.929 1.00 52.91 953 ILE A O 1
ATOM 7514 N N . ALA A 1 954 ? 39.438 54.132 -19.298 1.00 53.41 954 ALA A N 1
ATOM 7515 C CA . ALA A 1 954 ? 38.535 54.886 -18.430 1.00 53.41 954 ALA A CA 1
ATOM 7516 C C . ALA A 1 954 ? 37.076 54.820 -18.919 1.00 53.41 954 ALA A C 1
ATOM 7518 O O . ALA A 1 954 ? 36.170 54.594 -18.120 1.00 53.41 954 ALA A O 1
ATOM 7519 N N . LEU A 1 955 ? 36.840 54.920 -20.231 1.00 50.75 955 LEU A N 1
ATOM 7520 C CA . LEU A 1 955 ? 35.496 54.810 -20.810 1.00 50.75 955 LEU A CA 1
ATOM 7521 C C . LEU A 1 955 ? 34.935 53.377 -20.745 1.00 50.75 955 LEU A C 1
ATOM 7523 O O . LEU A 1 955 ? 33.736 53.200 -20.527 1.00 50.75 955 LEU A O 1
ATOM 7527 N N . ALA A 1 956 ? 35.786 52.350 -20.855 1.00 55.91 956 ALA A N 1
ATOM 7528 C CA . ALA A 1 956 ? 35.382 50.952 -20.679 1.00 55.91 956 ALA A CA 1
ATOM 7529 C C . ALA A 1 956 ? 35.011 50.623 -19.220 1.00 55.91 956 ALA A C 1
ATOM 7531 O O . ALA A 1 956 ? 34.056 49.885 -18.973 1.00 55.91 956 ALA A O 1
ATOM 7532 N N . LEU A 1 957 ? 35.723 51.207 -18.252 1.00 54.28 957 LEU A N 1
ATOM 7533 C CA . LEU A 1 957 ? 35.429 51.053 -16.825 1.00 54.28 957 LEU A CA 1
ATOM 7534 C C . LEU A 1 957 ? 34.144 51.784 -16.415 1.00 54.28 957 LEU A C 1
ATOM 7536 O O . LEU A 1 957 ? 33.366 51.238 -15.637 1.00 54.28 957 LEU A O 1
ATOM 7540 N N . ILE A 1 958 ? 33.866 52.958 -16.992 1.00 62.69 958 ILE A N 1
ATOM 7541 C CA . ILE A 1 958 ? 32.589 53.664 -16.790 1.00 62.69 958 ILE A CA 1
ATOM 7542 C C . ILE A 1 958 ? 31.424 52.849 -17.377 1.00 62.69 958 ILE A C 1
ATOM 7544 O O . ILE A 1 958 ? 30.386 52.717 -16.734 1.00 62.69 958 ILE A O 1
ATOM 7548 N N . GLY A 1 959 ? 31.605 52.216 -18.543 1.00 56.41 959 GLY A N 1
ATOM 7549 C CA . GLY A 1 959 ? 30.602 51.315 -19.127 1.00 56.41 959 GLY A CA 1
ATOM 7550 C C . GLY A 1 959 ? 30.311 50.075 -18.270 1.00 56.41 959 GLY A C 1
ATOM 7551 O O . GLY A 1 959 ? 29.158 49.661 -18.155 1.00 56.41 959 GLY A O 1
ATOM 7552 N N . LEU A 1 960 ? 31.334 49.511 -17.622 1.00 52.16 960 LEU A N 1
ATOM 7553 C CA . LEU A 1 960 ? 31.177 48.382 -16.698 1.00 52.16 960 LEU A CA 1
ATOM 7554 C C . LEU A 1 960 ? 30.518 48.789 -15.373 1.00 52.16 960 LEU A C 1
ATOM 7556 O O . LEU A 1 960 ? 29.683 48.043 -14.870 1.00 52.16 960 LEU A O 1
ATOM 7560 N N . ALA A 1 961 ? 30.834 49.972 -14.840 1.00 49.88 961 ALA A N 1
ATOM 7561 C CA . ALA A 1 961 ? 30.212 50.493 -13.622 1.00 49.88 961 ALA A CA 1
ATOM 7562 C C . ALA A 1 961 ? 28.718 50.808 -13.824 1.00 49.88 961 ALA A C 1
ATOM 7564 O O . ALA A 1 961 ? 27.894 50.450 -12.986 1.00 49.88 961 ALA A O 1
ATOM 7565 N N . VAL A 1 962 ? 28.349 51.391 -14.970 1.00 52.03 962 VAL A N 1
ATOM 7566 C CA . VAL A 1 962 ? 26.941 51.630 -15.334 1.00 52.03 962 VAL A CA 1
ATOM 7567 C C . VAL A 1 962 ? 26.202 50.307 -15.575 1.00 52.03 962 VAL A C 1
ATOM 7569 O O . VAL A 1 962 ? 25.066 50.152 -15.139 1.00 52.03 962 VAL A O 1
ATOM 7572 N N . GLY A 1 963 ? 26.855 49.307 -16.179 1.00 50.78 963 GLY A N 1
ATOM 7573 C CA . GLY A 1 963 ? 26.290 47.960 -16.324 1.00 50.78 963 GLY A CA 1
ATOM 7574 C C . GLY A 1 963 ? 26.079 47.222 -14.995 1.00 50.78 963 GLY A C 1
ATOM 7575 O O . GLY A 1 963 ? 25.198 46.370 -14.907 1.00 50.78 963 GLY A O 1
ATOM 7576 N N . PHE A 1 964 ? 26.855 47.560 -13.963 1.00 42.59 964 PHE A N 1
ATOM 7577 C CA . PHE A 1 964 ? 26.706 47.008 -12.617 1.00 42.59 964 PHE A CA 1
ATOM 7578 C C . PHE A 1 964 ? 25.587 47.706 -11.828 1.00 42.59 964 PHE A C 1
ATOM 7580 O O . PHE A 1 964 ? 24.842 47.040 -11.121 1.00 42.59 964 PHE A O 1
ATOM 7587 N N . LEU A 1 965 ? 25.412 49.020 -12.011 1.00 39.84 965 LEU A N 1
ATOM 7588 C CA . LEU A 1 965 ? 24.335 49.802 -11.388 1.00 39.84 965 LEU A CA 1
ATOM 7589 C C . LEU A 1 965 ? 22.950 49.573 -12.015 1.00 39.84 965 LEU A C 1
ATOM 7591 O O . LEU A 1 965 ? 21.960 49.797 -11.344 1.00 39.84 965 LEU A O 1
ATOM 7595 N N . ILE A 1 966 ? 22.868 49.114 -13.269 1.00 44.72 966 ILE A N 1
ATOM 7596 C CA . ILE A 1 966 ? 21.595 48.735 -13.925 1.00 44.72 966 ILE A CA 1
ATOM 7597 C C . ILE A 1 966 ? 21.135 47.317 -13.517 1.00 44.72 966 ILE A C 1
ATOM 7599 O O . ILE A 1 966 ? 20.004 46.921 -13.797 1.00 44.72 966 ILE A O 1
ATOM 7603 N N . LYS A 1 967 ? 22.023 46.515 -12.913 1.00 38.84 967 LYS A N 1
ATOM 7604 C CA . LYS A 1 967 ? 21.771 45.106 -12.571 1.00 38.84 967 LYS A CA 1
ATOM 7605 C C . LYS A 1 967 ? 21.351 44.895 -11.106 1.00 38.84 967 LYS A C 1
ATOM 7607 O O . LYS A 1 967 ? 20.822 43.828 -10.804 1.00 38.84 967 LYS A O 1
ATOM 7612 N N . ASN A 1 968 ? 21.588 45.882 -10.245 1.00 38.44 968 ASN A N 1
ATOM 7613 C CA . ASN A 1 968 ? 21.019 45.987 -8.897 1.00 38.44 968 ASN A CA 1
ATOM 7614 C C . ASN A 1 968 ? 19.841 46.956 -8.931 1.00 38.44 968 ASN A C 1
ATOM 7616 O O . ASN A 1 968 ? 18.956 46.802 -8.065 1.00 38.44 968 ASN A O 1
#

Sequence (968 aa):
MTGSFLVNDILALDLFDWGPTKSFVSIALSTRFDCNLEDLDYPFKDIQHLFPFNASFKIHLFSSLSKPTWNSSQTNLSITNPTLLAVESCNSMAQLRQIQAQFTRTGLIFHVFPVSRILTFCALSDTGDLKYAHRLFNQFSNPNVYMWNIMIRGYLKSHLNVKGLSLFRLMVRKCVEMDRRSFVFGLKACECLQAGESLHSLVWKVGFDCDLVVQNGLVHFYGERGQLGCARKVFDESCERDVFSWTSLINGYAKQGMPDEALRVFELMEASGVQPNEITMIAVFSACSQKEDLELGKSIHDIVKRMNLNTSLNLMNSILDMYVKCGSLVTAREMFDNMRTKDVFSWTSMINGYAKNSELVSAKKLFDEMPERNIVSWNAMIAGYSQNNKPKEALELFLDMENEGLVPIESTLVCVLSACGQSGCLDLGQWMYFYYIKQNRIQPTVTLGNAFIDMYAKCGKIDAAEEIFNEIHDKDLVSWNSMIVGFASHGHAIKALSLFKEMIGTGLYKPDEVTFIGVLSACSHGGLLTQGRSYFKEMETRFGVKPRVEHYACMIDLLGRIGVLDEAYELIREMPMEADKVVWGALLNACRMHGDVDLGKIATEKLLKLDPNDSGVYVLMESLCASRCKWDEVKKIRSVMRGNGVKKTPGCSCVQVEGVFHEFLSADKSHPKSENLRENESPLLSLLQREYRIIYKSQLSKNHKHFYDYSFFFRESKITCKQKKNMSTGELLNVEPTELKFPFELKKQISCSLQLLNKTENHVAFKVKTTNPKKYCVRPNTGVVMPRSTCDVIVTMQAQKEAPPDMQCKDKFLLQSVVASPGVTPKDITPEMFSKQAGRVVEECKLKVIYLPPPQPPSPVPEEPDEGAPSPKVSFTDGGINVNTKTSDQVSRQYVDSDDNSSEARSLISQLTDEKNAAVQQSNKIRQEMQLLTRGGNNKSQGGGGVSFIVVIALALIGLAVGFLIKN

Radius of gyration: 42.31 Å; chains: 1; bounding box: 105×114×106 Å